Protein AF-0000000082271246 (afdb_homodimer)

Organism: NCBI:txid303405

Sequence (1194 aa):
MGKEAVVVIIDSNATMSRPMRMKEPNKTRLDCAKEVAIAMVSDLMIQSKTNEVTVVVLNTKESRNFLCKDYDNDNEDDEEDINTFSNMMEFSGNGSSMGIQRPTPDLLRKIQGLQVTSSSSKKEMKGGDFVAGIIYAADALHQRTAGKKYERRIILLTDAEHKVSTNPKLLLVALDSLRAMETRLEVVGMNFEYEQDFDDAAAATIKQEQAEKESDGKQEPEDGEDEQVEDDDGSSTDMSEDEENEDTITAIKRENERFLLSLANKTGGFVFAAKELQSMFDKILGRRVIVPSKRKLSFQIAPGITLDDARYYLLLSKASTASLKKKVVEVDENNVPKKNSFGVEMVDDYVTNFQHWDAAGDEVPWDQISKAFRFGADLLPFNDIDEAGLMQPSPVKLTILGYMDTRQVPEYLRIGPPYILTGNDSRRCCAAISALARALKRTKKVAIATFVKTKDKDPILCGLFPLEELEEPLHLVIMQLPFSNDIRYFPELPSLDDISVKASAQVSAAADSLIDNLMLPDEALDYRTMANPNIRSFYKTVVDRVFDRNAPVVNFRTDEYGHDRMGTPDDIEKKAKVAVDTFYKSFQLKKVDKDSVMGKEAVVVIIDSNATMSRPMRMKEPNKTRLDCAKEVAIAMVSDLMIQSKTNEVTVVVLNTKESRNFLCKDYDNDNEDDEEDINTFSNMMEFSGNGSSMGIQRPTPDLLRKIQGLQVTSSSSKKEMKGGDFVAGIIYAADALHQRTAGKKYERRIILLTDAEHKVSTNPKLLLVALDSLRAMETRLEVVGMNFEYEQDFDDAAAATIKQEQAEKESDGKQEPEDGEDEQVEDDDGSSTDMSEDEENEDTITAIKRENERFLLSLANKTGGFVFAAKELQSMFDKILGRRVIVPSKRKLSFQIAPGITLDDARYYLLLSKASTASLKKKVVEVDENNVPKKNSFGVEMVDDYVTNFQHWDAAGDEVPWDQISKAFRFGADLLPFNDIDEAGLMQPSPVKLTILGYMDTRQVPEYLRIGPPYILTGNDSRRCCAAISALARALKRTKKVAIATFVKTKDKDPILCGLFPLEELEEPLHLVIMQLPFSNDIRYFPELPSLDDISVKASAQVSAAADSLIDNLMLPDEALDYRTMANPNIRSFYKTVVDRVFDRNAPVVNFRTDEYGHDRMGTPDDIEKKAKVAVDTFYKSFQLKKVDKDSV

Solvent-accessible surface area (backbone atoms only — not comparable to full-atom values): 65089 Å² total; per-residue (Å²): 122,79,36,39,40,37,35,39,35,39,48,24,44,53,72,28,64,40,59,44,57,83,84,52,70,84,40,29,39,39,55,50,44,37,51,50,50,42,52,51,53,49,48,42,54,68,73,32,81,70,26,24,29,25,37,36,36,23,36,34,88,57,61,42,51,88,81,46,64,78,69,68,79,69,79,77,74,80,78,74,80,66,54,59,52,31,20,19,32,46,30,8,21,68,37,74,38,70,57,76,26,51,59,28,59,44,28,49,54,48,50,68,66,63,70,65,38,72,70,77,77,64,67,78,67,74,38,20,31,71,61,39,49,51,38,48,45,40,49,53,51,44,73,74,42,64,94,49,84,57,48,40,40,36,37,38,34,38,63,49,69,61,83,70,78,78,58,65,69,61,47,52,52,30,50,51,48,29,45,74,62,60,25,28,34,34,35,44,24,46,78,44,90,68,62,47,64,42,35,73,85,64,48,71,68,57,55,63,61,54,56,64,62,58,59,67,73,71,72,72,82,72,80,74,75,75,78,74,74,74,81,71,84,81,79,78,73,80,75,58,73,71,60,57,53,54,52,48,45,49,51,44,24,52,51,43,50,52,49,49,47,53,53,12,51,71,35,41,14,26,33,39,44,35,74,43,71,65,60,45,47,51,63,69,68,40,72,59,77,42,70,59,73,70,40,76,27,38,33,26,75,39,91,57,33,48,39,69,60,26,27,35,28,61,33,50,48,85,66,72,69,79,75,72,54,84,50,50,62,56,51,46,98,82,68,45,63,46,54,47,99,82,58,29,41,48,64,46,78,54,58,77,53,81,53,40,36,46,95,86,66,45,73,53,59,73,88,75,58,59,43,32,40,75,50,73,32,42,68,42,81,46,49,70,67,50,55,53,59,58,39,50,79,36,64,35,32,37,37,48,47,27,24,40,55,41,83,77,55,57,83,70,61,39,44,59,52,32,28,39,40,42,14,84,89,35,66,59,45,32,50,53,45,19,39,44,15,40,35,29,58,75,67,48,37,27,36,35,26,39,36,17,86,43,69,46,35,67,67,38,47,25,38,41,38,51,33,78,84,47,98,66,26,59,28,31,30,40,34,32,40,47,34,26,69,16,43,31,41,70,82,67,74,73,62,74,81,72,62,68,67,69,69,47,72,64,49,47,49,29,37,44,42,35,48,68,38,30,50,48,54,85,78,53,88,32,43,68,57,38,62,50,43,58,54,51,14,50,50,51,27,53,57,45,26,71,80,34,78,80,53,67,76,43,63,58,43,42,43,100,84,67,46,53,73,86,47,55,55,66,71,42,53,63,65,20,47,62,35,46,53,50,38,38,65,66,60,71,57,64,69,54,70,77,79,76,111,124,80,36,39,41,36,37,39,36,40,47,24,45,53,72,27,64,39,62,42,60,85,85,50,75,86,40,28,39,40,54,49,45,39,53,50,50,42,51,49,54,50,50,44,55,69,73,31,84,71,26,25,29,24,38,35,36,25,35,34,89,57,61,42,50,89,81,43,64,79,70,67,77,69,79,77,73,80,78,74,79,65,53,59,50,31,20,20,33,45,29,7,22,67,37,75,39,70,57,75,26,52,60,28,60,45,28,48,53,48,50,67,66,64,70,65,40,73,67,76,74,63,67,78,70,73,37,19,32,72,62,40,49,50,39,48,45,38,50,53,49,44,73,75,42,64,95,51,82,56,46,39,39,37,39,38,34,37,62,49,69,61,85,70,79,79,58,64,68,60,47,51,53,31,50,52,50,30,46,74,61,59,24,26,34,33,34,44,24,47,78,43,89,68,63,48,63,41,34,72,86,62,47,70,66,56,53,64,61,58,59,71,60,62,66,73,72,69,70,71,80,70,79,79,75,78,84,77,75,76,83,73,84,81,80,78,75,82,76,58,74,71,60,57,53,55,52,50,44,49,50,44,24,52,52,42,50,51,50,49,46,54,53,11,52,72,32,42,13,26,32,39,44,34,73,44,71,65,60,44,47,52,62,69,67,41,72,61,77,42,68,61,73,69,40,75,27,37,33,25,76,40,91,56,33,47,38,69,59,25,25,38,29,62,34,51,46,86,66,71,69,78,76,72,52,82,44,50,61,56,49,46,100,82,68,45,62,44,55,46,99,82,58,28,42,48,64,43,77,55,57,75,53,82,52,41,36,45,96,86,66,46,73,53,60,72,89,73,58,65,47,36,40,76,50,71,30,43,68,41,80,46,49,70,66,50,54,53,58,56,37,52,80,36,64,34,30,37,38,48,46,29,25,40,56,42,84,79,56,54,82,69,60,40,46,59,53,33,29,38,41,41,13,85,88,34,66,61,45,31,50,52,46,19,40,45,15,40,34,28,58,76,68,49,36,29,37,36,26,39,37,18,86,44,70,44,37,67,68,38,49,26,38,40,36,50,33,77,86,46,98,65,25,59,28,31,30,41,34,32,40,48,32,26,67,16,42,32,39,72,82,65,74,72,60,74,80,72,62,67,67,67,70,49,72,65,48,46,51,27,36,46,42,35,47,66,37,29,50,48,56,85,80,52,88,33,44,68,58,36,64,49,42,58,52,52,14,50,51,52,26,53,57,45,27,71,80,35,77,80,54,67,75,42,63,58,42,42,44,100,84,66,45,52,73,86,48,55,55,67,71,44,52,63,66,21,47,64,37,47,51,51,38,37,66,67,61,70,58,62,69,55,70,78,80,78,108

pLDDT: mean 75.39, std 19.49, range [18.56, 97.31]

Nearest PDB structures (foldseek):
  1jeq-assembly1_B  TM=7.320E-01  e=2.546E-30  Homo sapiens
  1jeq-assembly1_A  TM=6.587E-01  e=3.613E-24  Homo sapiens
  6erh-assembly2_C  TM=6.585E-01  e=4.303E-24  Homo sapiens
  6erh-assembly1_A  TM=6.585E-01  e=9.182E-24  Homo sapiens
  7axz-assembly1_A  TM=6.350E-01  e=1.265E-22  Homo sapiens

Radius of gyration: 38.88 Å; Cα contacts (8 Å, |Δi|>4): 2209; chains: 2; bounding box: 69×144×108 Å

Foldseek 3Di:
DFAAFEEEEQEQAPQQQCCFDDPPRPAGNLNLSLVLVLLLLLLQVQVDQRYWYKYKYFQAPAQAADQPPPPPPPPVPPPPPLRQRGRMHMATALGPDHAIGGHDLNVSVNSNPDHHDDCPVPPPNNYGDVLSVLLRQLVRCCVPQPPHGYAAEYEYREQQLDDDDDPPVSSVVSLVSLQVVLYAYAYEHGQADDKDQLQPVPVVVPVVPPVVVPDDPPPDPPPPDDPPPDPDDDDPPPPDPVVVVVVVSVVSSVVSSVVVQVSNNSSRGIYHHDNDSVVSNLVSNQDDPDPWDWDWAWEAPDVPDIDRLKTKTFDDDDDDAPDDDDWDFDAPPVRHGDAPPSRHRDTDDDDDDDFDAPPVRHTDDPVPDFDWDDDDPDTHTDHPVNVLVVFDFDAFYKHFPAKDALVVADPVQFDDTKMKMASVPDPVRQVVQQVVQQVCVVVRMKTWIWGDHHGRGDTFIWIWHFDPPDPRGRIIMTTTGDDPVVDDDDPPPPDPVVPPPPQPPQLVVLVVLLCVLQDDDPPAPPVSSDDDQVNVQVSVQVSVCSVPVPDDGDGRQQDPVRDGSNDRDPVSCVRNVVSVVSNCVSVVDDDDPPPPD/DFAAFEEEEQEQAPQQQCCFDDPPRPAGNLNLSLVLVLLLLLLQVQVDQRYWYKYKYFQAPAQAADQPPPPPPPPVPPPPPLRQRGRMHMATALGPDHAIGGHDLNVSVNSNPDHHDDCPVPPPNNYGDVLSVLLRQLVRCCVPQPPHGYAAEYEYREQQLDDDDDPPVSSVVSLVSLQVVLYAYAYEHGQADDKDQLQPVPVVVPVVVPVVPPDPPPPDPPPDDDDPPDPDDDDPPPPDPVVVVVVVSVVSSVVSSVVVQVSRNSSRGIYHHDNDSVVSCLVSNQDDPDPWDWDWAWEAPDVPDIDRLKTKTFDDDDDDAPDDDDWDFDAPPVRHADADPSRHRDTDDDDDDDFDAPPVRDTDDPVPDFDWDDDDPDTHTDHPVNVLVVFDFDAFYKHFPAKDALVVADPVQFDDTKMKMASVPDPVRQVVQQVVQQVCVVVRMKTWIWGDHHGRGDTFIWIWHFDPPDPRGRIIMTTTGDDPVVDDDDPPPPDPVVPPPPPPPQLVVLVVLLCVLQDDDPPAPPVSSDDDQVNVQVSVQVSVCSVPVPDDGDGRQQPPVRDGSNDRDPVSCVRNVVSVVSNCVSVVDDDDPPPPD

InterPro domains:
  IPR002035 von Willebrand factor, type A [PS50234] (5-191)
  IPR005161 Ku70/Ku80, N-terminal alpha/beta [PF03731] (5-185)
  IPR006164 Ku70/Ku80, DNA-binding domain [PF02735] (356-495)
  IPR006164 Ku70/Ku80, DNA-binding domain [SM00559] (361-498)

Structure (mmCIF, N/CA/C/O backbone):
data_AF-0000000082271246-model_v1
#
loop_
_entity.id
_entity.type
_entity.pdbx_description
1 polymer 'Ku70/Ku80 beta-barrel domain containing protein'
#
loop_
_atom_site.group_PDB
_atom_site.id
_atom_site.type_symbol
_atom_site.label_atom_id
_atom_site.label_alt_id
_atom_site.label_comp_id
_atom_site.label_asym_id
_atom_site.label_entity_id
_atom_site.label_seq_id
_atom_site.pdbx_PDB_ins_code
_atom_site.Cartn_x
_atom_site.Cartn_y
_atom_site.Cartn_z
_atom_site.occupancy
_atom_site.B_iso_or_equiv
_atom_site.auth_seq_id
_atom_site.auth_comp_id
_atom_site.auth_asym_id
_atom_site.auth_atom_id
_atom_site.pdbx_PDB_model_num
ATOM 1 N N . MET A 1 1 ? -14.797 15.891 2.707 1 52.28 1 MET A N 1
ATOM 2 C CA . MET A 1 1 ? -13.758 16.562 3.471 1 52.28 1 MET A CA 1
ATOM 3 C C . MET A 1 1 ? -14.273 17.875 4.066 1 52.28 1 MET A C 1
ATOM 5 O O . MET A 1 1 ? -15.031 18.594 3.416 1 52.28 1 MET A O 1
ATOM 9 N N . GLY A 1 2 ? -14.422 17.938 5.359 1 63.22 2 GLY A N 1
ATOM 10 C CA . GLY A 1 2 ? -15.102 19.094 5.934 1 63.22 2 GLY A CA 1
ATOM 11 C C . GLY A 1 2 ? -14.375 20.406 5.68 1 63.22 2 GLY A C 1
ATOM 12 O O . GLY A 1 2 ? -13.164 20.422 5.449 1 63.22 2 GLY A O 1
ATOM 13 N N . LYS A 1 3 ? -15 21.453 5.145 1 81.44 3 LYS A N 1
ATOM 14 C CA . LYS A 1 3 ? -14.586 22.828 4.91 1 81.44 3 LYS A CA 1
ATOM 15 C C . LYS A 1 3 ? -14.203 23.531 6.219 1 81.44 3 LYS A C 1
ATOM 17 O O . LYS A 1 3 ? -14.859 23.328 7.242 1 81.44 3 LYS A O 1
ATOM 22 N N . GLU A 1 4 ? -13.016 24.156 6.25 1 88.31 4 GLU A N 1
ATOM 23 C CA . GLU A 1 4 ? -12.578 24.891 7.438 1 88.31 4 GLU A CA 1
ATOM 24 C C . GLU A 1 4 ? -12.703 26.391 7.242 1 88.31 4 GLU A C 1
ATOM 26 O O . GLU A 1 4 ? -12.43 26.906 6.156 1 88.31 4 GLU A O 1
ATOM 31 N N . ALA A 1 5 ? -13.227 27.031 8.242 1 94.19 5 ALA A N 1
ATOM 32 C CA . ALA A 1 5 ? -13.273 28.484 8.312 1 94.19 5 ALA A CA 1
ATOM 33 C C . ALA A 1 5 ? -12.469 29 9.5 1 94.19 5 ALA A C 1
ATOM 35 O O . ALA A 1 5 ? -12.758 28.672 10.648 1 94.19 5 ALA A O 1
ATOM 36 N N . VAL A 1 6 ? -11.484 29.797 9.219 1 94.88 6 VAL A N 1
ATOM 37 C CA . VAL A 1 6 ? -10.57 30.219 10.266 1 94.88 6 VAL A CA 1
ATOM 38 C C . VAL A 1 6 ? -10.461 31.75 10.273 1 94.88 6 VAL A C 1
ATOM 40 O O . VAL A 1 6 ? -10.492 32.375 9.211 1 94.88 6 VAL A O 1
ATOM 43 N N . VAL A 1 7 ? -10.438 32.344 11.469 1 96.69 7 VAL A N 1
ATOM 44 C CA . VAL A 1 7 ? -10.141 33.75 11.641 1 96.69 7 VAL A CA 1
ATOM 45 C C . VAL A 1 7 ? -8.812 33.938 12.367 1 96.69 7 VAL A C 1
ATOM 47 O O . VAL A 1 7 ? -8.656 33.438 13.5 1 96.69 7 VAL A O 1
ATOM 50 N N . VAL A 1 8 ? -7.91 34.531 11.727 1 96.75 8 VAL A N 1
ATOM 51 C CA . VAL A 1 8 ? -6.605 34.812 12.328 1 96.75 8 VAL A CA 1
ATOM 52 C C . VAL A 1 8 ? -6.551 36.25 12.844 1 96.75 8 VAL A C 1
ATOM 54 O O . VAL A 1 8 ? -6.754 37.188 12.086 1 96.75 8 VAL A O 1
ATOM 57 N N . ILE A 1 9 ? -6.309 36.438 14.125 1 97.19 9 ILE A N 1
ATOM 58 C CA . ILE A 1 9 ? -6.203 37.75 14.75 1 97.19 9 ILE A CA 1
ATOM 59 C C . ILE A 1 9 ? -4.738 38.062 15.047 1 97.19 9 ILE A C 1
ATOM 61 O O . ILE A 1 9 ? -4.078 37.312 15.789 1 97.19 9 ILE A O 1
ATOM 65 N N . ILE A 1 10 ? -4.262 39.094 14.492 1 96.06 10 ILE A N 1
ATOM 66 C CA . ILE A 1 10 ? -2.879 39.5 14.703 1 96.06 10 ILE A CA 1
ATOM 67 C C . ILE A 1 10 ? -2.848 40.781 15.516 1 96.06 10 ILE A C 1
ATOM 69 O O . ILE A 1 10 ? -3.471 41.781 15.141 1 96.06 10 ILE A O 1
ATOM 73 N N . ASP A 1 11 ? -2.148 40.781 16.609 1 93.69 11 ASP A N 1
ATOM 74 C CA . ASP A 1 11 ? -1.954 41.938 17.453 1 93.69 11 ASP A CA 1
ATOM 75 C C . ASP A 1 11 ? -0.82 42.812 16.906 1 93.69 11 ASP A C 1
ATOM 77 O O . ASP A 1 11 ? 0.308 42.344 16.75 1 93.69 11 ASP A O 1
ATOM 81 N N . SER A 1 12 ? -1.123 44.125 16.609 1 91.69 12 SER A N 1
ATOM 82 C CA . SER A 1 12 ? -0.106 45.031 16.109 1 91.69 12 SER A CA 1
ATOM 83 C C . SER A 1 12 ? 0.159 46.156 17.094 1 91.69 12 SER A C 1
ATOM 85 O O . SER A 1 12 ? 0.478 47.281 16.688 1 91.69 12 SER A O 1
ATOM 87 N N . ASN A 1 13 ? 0.005 45.875 18.344 1 88 13 ASN A N 1
ATOM 88 C CA . ASN A 1 13 ? 0.321 46.906 19.359 1 88 13 ASN A CA 1
ATOM 89 C C . ASN A 1 13 ? 1.812 47.219 19.375 1 88 13 ASN A C 1
ATOM 91 O O . ASN A 1 13 ? 2.627 46.438 18.859 1 88 13 ASN A O 1
ATOM 95 N N . ALA A 1 14 ? 2.201 48.344 19.922 1 85.69 14 ALA A N 1
ATOM 96 C CA . ALA A 1 14 ? 3.584 48.812 19.938 1 85.69 14 ALA A CA 1
ATOM 97 C C . ALA A 1 14 ? 4.496 47.812 20.641 1 85.69 14 ALA A C 1
ATOM 99 O O . ALA A 1 14 ? 5.676 47.688 20.312 1 85.69 14 ALA A O 1
ATOM 100 N N . THR A 1 15 ? 3.945 47.062 21.547 1 86.88 15 THR A N 1
ATOM 101 C CA . THR A 1 15 ? 4.734 46.094 22.297 1 86.88 15 THR A CA 1
ATOM 102 C C . THR A 1 15 ? 5.18 44.938 21.406 1 86.88 15 THR A C 1
ATOM 104 O O . THR A 1 15 ? 6.117 44.219 21.75 1 86.88 15 THR A O 1
ATOM 107 N N . MET A 1 16 ? 4.52 44.812 20.328 1 89.88 16 MET A N 1
ATOM 108 C CA . MET A 1 16 ? 4.832 43.719 19.406 1 89.88 16 MET A CA 1
ATOM 109 C C . MET A 1 16 ? 6.082 44.031 18.594 1 89.88 16 MET A C 1
ATOM 111 O O . MET A 1 16 ? 6.582 43.188 17.859 1 89.88 16 MET A O 1
ATOM 115 N N . SER A 1 17 ? 6.586 45.219 18.719 1 87.5 17 SER A N 1
ATOM 116 C CA . SER A 1 17 ? 7.824 45.562 18.031 1 87.5 17 SER A CA 1
ATOM 117 C C . SER A 1 17 ? 9.047 45.094 18.828 1 87.5 17 SER A C 1
ATOM 119 O O . SER A 1 17 ? 10.164 45.125 18.312 1 87.5 17 SER A O 1
ATOM 121 N N . ARG A 1 18 ? 8.828 44.625 19.984 1 84.5 18 ARG A N 1
ATOM 122 C CA . ARG A 1 18 ? 9.914 44.125 20.812 1 84.5 18 ARG A CA 1
ATOM 123 C C . ARG A 1 18 ? 10.414 42.781 20.297 1 84.5 18 ARG A C 1
ATOM 125 O O . ARG A 1 18 ? 9.664 42.031 19.656 1 84.5 18 ARG A O 1
ATOM 132 N N . PRO A 1 19 ? 11.68 42.594 20.438 1 83.19 19 PRO A N 1
ATOM 133 C CA . PRO A 1 19 ? 12.25 41.344 19.969 1 83.19 19 PRO A CA 1
ATOM 134 C C . PRO A 1 19 ? 11.742 40.125 20.766 1 83.19 19 PRO A C 1
ATOM 136 O O . PRO A 1 19 ? 11.391 40.25 21.938 1 83.19 19 PRO A O 1
ATOM 139 N N . MET A 1 20 ? 11.586 39.094 20.016 1 77.81 20 MET A N 1
ATOM 140 C CA . MET A 1 20 ? 11.234 37.844 20.688 1 77.81 20 MET A CA 1
ATOM 141 C C . MET A 1 20 ? 12.383 37.344 21.562 1 77.81 20 MET A C 1
ATOM 143 O O . MET A 1 20 ? 13.5 37.844 21.469 1 77.81 20 MET A O 1
ATOM 147 N N . ARG A 1 21 ? 12.414 36.188 22.203 1 61.84 21 ARG A N 1
ATOM 148 C CA . ARG A 1 21 ? 13.461 35.688 23.109 1 61.84 21 ARG A CA 1
ATOM 149 C C . ARG A 1 21 ? 14.82 35.719 22.422 1 61.84 21 ARG A C 1
ATOM 151 O O . ARG A 1 21 ? 14.906 35.75 21.188 1 61.84 21 ARG A O 1
ATOM 158 N N . MET A 1 22 ? 15.984 35.625 23.188 1 50.59 22 MET A N 1
ATOM 159 C CA . MET A 1 22 ? 17.422 35.875 23.078 1 50.59 22 MET A CA 1
ATOM 160 C C . MET A 1 22 ? 18.031 35.125 21.906 1 50.59 22 MET A C 1
ATOM 162 O O . MET A 1 22 ? 19.047 35.531 21.359 1 50.59 22 MET A O 1
ATOM 166 N N . LYS A 1 23 ? 17.406 34.062 21.5 1 51.56 23 LYS A N 1
ATOM 167 C CA . LYS A 1 23 ? 18.297 33.344 20.594 1 51.56 23 LYS A CA 1
ATOM 168 C C . LYS A 1 23 ? 18.156 33.844 19.172 1 51.56 23 LYS A C 1
ATOM 170 O O . LYS A 1 23 ? 19 33.562 18.312 1 51.56 23 LYS A O 1
ATOM 175 N N . GLU A 1 24 ? 17.047 34.406 18.812 1 54.75 24 GLU A N 1
ATOM 176 C CA . GLU A 1 24 ? 17.047 34.938 17.453 1 54.75 24 GLU A CA 1
ATOM 177 C C . GLU A 1 24 ? 16.906 36.469 17.453 1 54.75 24 GLU A C 1
ATOM 179 O O . GLU A 1 24 ? 15.812 37 17.625 1 54.75 24 GLU A O 1
ATOM 184 N N . PRO A 1 25 ? 17.953 37.25 17.828 1 58.56 25 PRO A N 1
ATOM 185 C CA . PRO A 1 25 ? 17.922 38.688 18.109 1 58.56 25 PRO A CA 1
ATOM 186 C C . PRO A 1 25 ? 17.219 39.5 17.016 1 58.56 25 PRO A C 1
ATOM 188 O O . PRO A 1 25 ? 16.672 40.562 17.297 1 58.56 25 PRO A O 1
ATOM 191 N N . ASN A 1 26 ? 17.062 38.938 15.781 1 68.5 26 ASN A N 1
ATOM 192 C CA . ASN A 1 26 ? 16.797 39.875 14.719 1 68.5 26 ASN A CA 1
ATOM 193 C C . ASN A 1 26 ? 15.312 39.875 14.32 1 68.5 26 ASN A C 1
ATOM 195 O O . ASN A 1 26 ? 14.906 40.656 13.445 1 68.5 26 ASN A O 1
ATOM 199 N N . LYS A 1 27 ? 14.344 39.188 15.062 1 83.12 27 LYS A N 1
ATOM 200 C CA . LYS A 1 27 ? 12.953 39.25 14.617 1 83.12 27 LYS A CA 1
ATOM 201 C C . LYS A 1 27 ? 12.039 39.781 15.727 1 83.12 27 LYS A C 1
ATOM 203 O O . LYS A 1 27 ? 12.195 39.406 16.891 1 83.12 27 LYS A O 1
ATOM 208 N N . THR A 1 28 ? 11.273 40.75 15.375 1 88.5 28 THR A N 1
ATOM 209 C CA . THR A 1 28 ? 10.305 41.312 16.312 1 88.5 28 THR A CA 1
ATOM 210 C C . THR A 1 28 ? 9.148 40.344 16.547 1 88.5 28 THR A C 1
ATOM 212 O O . THR A 1 28 ? 9 39.344 15.797 1 88.5 28 THR A O 1
ATOM 215 N N . ARG A 1 29 ? 8.438 40.562 17.594 1 89.19 29 ARG A N 1
ATOM 216 C CA . ARG A 1 29 ? 7.273 39.75 17.891 1 89.19 29 ARG A CA 1
ATOM 217 C C . ARG A 1 29 ? 6.254 39.781 16.766 1 89.19 29 ARG A C 1
ATOM 219 O O . ARG A 1 29 ? 5.633 38.781 16.422 1 89.19 29 ARG A O 1
ATOM 226 N N . LEU A 1 30 ? 6.125 40.938 16.188 1 91.75 30 LEU A N 1
ATOM 227 C CA . LEU A 1 30 ? 5.203 41.062 15.062 1 91.75 30 LEU A CA 1
ATOM 228 C C . LEU A 1 30 ? 5.695 40.281 13.859 1 91.75 30 LEU A C 1
ATOM 230 O O . LEU A 1 30 ? 4.895 39.656 13.141 1 91.75 30 LEU A O 1
ATOM 234 N N . ASP A 1 31 ? 6.953 40.344 13.641 1 90.5 31 ASP A N 1
ATOM 235 C CA . ASP A 1 31 ? 7.516 39.531 12.547 1 90.5 31 ASP A CA 1
ATOM 236 C C . ASP A 1 31 ? 7.219 38.062 12.727 1 90.5 31 ASP A C 1
ATOM 238 O O . ASP A 1 31 ? 6.875 37.375 11.773 1 90.5 31 ASP A O 1
ATOM 242 N N . CYS A 1 32 ? 7.34 37.625 13.883 1 89.25 32 CYS A N 1
ATOM 243 C CA . CYS A 1 32 ? 7.043 36.219 14.188 1 89.25 32 CYS A CA 1
ATOM 244 C C . CYS A 1 32 ? 5.562 35.906 13.961 1 89.25 32 CYS A C 1
ATOM 246 O O . CYS A 1 32 ? 5.215 34.875 13.406 1 89.25 32 CYS A O 1
ATOM 248 N N . ALA A 1 33 ? 4.785 36.781 14.438 1 92 33 ALA A N 1
ATOM 249 C CA . ALA A 1 33 ? 3.344 36.625 14.258 1 92 33 ALA A CA 1
ATOM 250 C C . ALA A 1 33 ? 2.979 36.562 12.773 1 92 33 ALA A C 1
ATOM 252 O O . ALA A 1 33 ? 2.133 35.75 12.367 1 92 33 ALA A O 1
ATOM 253 N N . LYS A 1 34 ? 3.598 37.438 12.016 1 93 34 LYS A N 1
ATOM 254 C CA . LYS A 1 34 ? 3.352 37.469 10.57 1 93 34 LYS A CA 1
ATOM 255 C C . LYS A 1 34 ? 3.748 36.125 9.93 1 93 34 LYS A C 1
ATOM 257 O O . LYS A 1 34 ? 3 35.594 9.117 1 93 34 LYS A O 1
ATOM 262 N N . GLU A 1 35 ? 4.848 35.688 10.266 1 89.69 35 GLU A N 1
ATOM 263 C CA . GLU A 1 35 ? 5.34 34.438 9.695 1 89.69 35 GLU A CA 1
ATOM 264 C C . GLU A 1 35 ? 4.422 33.281 10.055 1 89.69 35 GLU A C 1
ATOM 266 O O . GLU A 1 35 ? 4.172 32.406 9.219 1 89.69 35 GLU A O 1
ATOM 271 N N . VAL A 1 36 ? 4.008 33.25 11.219 1 90.31 36 VAL A N 1
ATOM 272 C CA . VAL A 1 36 ? 3.105 32.188 11.664 1 90.31 36 VAL A CA 1
ATOM 273 C C . VAL A 1 36 ? 1.779 32.281 10.914 1 90.31 36 VAL A C 1
ATOM 275 O O . VAL A 1 36 ? 1.231 31.281 10.477 1 90.31 36 VAL A O 1
ATOM 278 N N . ALA A 1 37 ? 1.268 33.469 10.852 1 93.75 37 ALA A N 1
ATOM 279 C CA . ALA A 1 37 ? 0.012 33.688 10.133 1 93.75 37 ALA A CA 1
ATOM 280 C C . ALA A 1 37 ? 0.134 33.25 8.672 1 93.75 37 ALA A C 1
ATOM 282 O O . ALA A 1 37 ? -0.763 32.594 8.133 1 93.75 37 ALA A O 1
ATOM 283 N N . ILE A 1 38 ? 1.225 33.625 8.094 1 93.06 38 ILE A N 1
ATOM 284 C CA . ILE A 1 38 ? 1.466 33.25 6.707 1 93.06 38 ILE A CA 1
ATOM 285 C C . ILE A 1 38 ? 1.524 31.734 6.578 1 93.06 38 ILE A C 1
ATOM 287 O O . ILE A 1 38 ? 0.935 31.156 5.664 1 93.06 38 ILE A O 1
ATOM 291 N N . ALA A 1 39 ? 2.201 31.141 7.453 1 87.5 39 ALA A N 1
ATOM 292 C CA . ALA A 1 39 ? 2.314 29.688 7.434 1 87.5 39 ALA A CA 1
ATOM 293 C C . ALA A 1 39 ? 0.949 29.031 7.602 1 87.5 39 ALA A C 1
ATOM 295 O O . ALA A 1 39 ? 0.636 28.047 6.918 1 87.5 39 ALA A O 1
ATOM 296 N N . MET A 1 40 ? 0.25 29.516 8.453 1 89.75 40 MET A N 1
ATOM 297 C CA . MET A 1 40 ? -1.071 28.969 8.734 1 89.75 40 MET A CA 1
ATOM 298 C C . MET A 1 40 ? -1.993 29.125 7.527 1 89.75 40 MET A C 1
ATOM 300 O O . MET A 1 40 ? -2.701 28.188 7.156 1 89.75 40 MET A O 1
ATOM 304 N N . VAL A 1 41 ? -2.072 30.281 7.023 1 92.06 41 VAL A N 1
ATOM 305 C CA . VAL A 1 41 ? -2.924 30.547 5.871 1 92.06 41 VAL A CA 1
ATOM 306 C C . VAL A 1 41 ? -2.473 29.703 4.684 1 92.06 41 VAL A C 1
ATOM 308 O O . VAL A 1 41 ? -3.303 29.141 3.961 1 92.06 41 VAL A O 1
ATOM 311 N N . SER A 1 42 ? -1.213 29.641 4.496 1 89.5 42 SER A N 1
ATOM 312 C CA . SER A 1 42 ? -0.683 28.812 3.422 1 89.5 42 SER A CA 1
ATOM 313 C C . SER A 1 42 ? -1.077 27.344 3.609 1 89.5 42 SER A C 1
ATOM 315 O O . SER A 1 42 ? -1.413 26.656 2.643 1 89.5 42 SER A O 1
ATOM 317 N N . ASP A 1 43 ? -0.94 26.938 4.812 1 85 43 ASP A N 1
ATOM 318 C CA . ASP A 1 43 ? -1.313 25.562 5.109 1 85 43 ASP A CA 1
ATOM 319 C C . ASP A 1 43 ? -2.785 25.312 4.789 1 85 43 ASP A C 1
ATOM 321 O O . ASP A 1 43 ? -3.139 24.25 4.266 1 85 43 ASP A O 1
ATOM 325 N N . LEU A 1 44 ? -3.604 26.188 5.125 1 86.62 44 LEU A N 1
ATOM 326 C CA . LEU A 1 44 ? -5.023 26.078 4.82 1 86.62 44 LEU A CA 1
ATOM 327 C C . LEU A 1 44 ? -5.254 26 3.312 1 86.62 44 LEU A C 1
ATOM 329 O O . LEU A 1 44 ? -6.109 25.234 2.854 1 86.62 44 LEU A O 1
ATOM 333 N N . MET A 1 45 ? -4.496 26.75 2.6 1 86.88 45 MET A N 1
ATOM 334 C CA . MET A 1 45 ? -4.613 26.766 1.144 1 86.88 45 MET A CA 1
ATOM 335 C C . MET A 1 45 ? -4.184 25.438 0.549 1 86.88 45 MET A C 1
ATOM 337 O O . MET A 1 45 ? -4.754 24.969 -0.442 1 86.88 45 MET A O 1
ATOM 341 N N . ILE A 1 46 ? -3.254 24.906 1.141 1 79.69 46 ILE A N 1
ATOM 342 C CA . ILE A 1 46 ? -2.691 23.656 0.645 1 79.69 46 ILE A CA 1
ATOM 343 C C . ILE A 1 46 ? -3.641 22.5 0.958 1 79.69 46 ILE A C 1
ATOM 345 O O . ILE A 1 46 ? -3.811 21.578 0.145 1 79.69 46 ILE A O 1
ATOM 349 N N . GLN A 1 47 ? -4.191 22.531 2.004 1 77.81 47 GLN A N 1
ATOM 350 C CA . GLN A 1 47 ? -5.047 21.438 2.451 1 77.81 47 GLN A CA 1
ATOM 351 C C . GLN A 1 47 ? -6.281 21.312 1.566 1 77.81 47 GLN A C 1
ATOM 353 O O . GLN A 1 47 ? -6.672 20.203 1.194 1 77.81 47 GLN A O 1
ATOM 358 N N . SER A 1 48 ? -6.906 22.406 1.39 1 80.69 48 SER A N 1
ATOM 359 C CA . SER A 1 48 ? -8.117 22.375 0.579 1 80.69 48 SER A CA 1
ATOM 360 C C . SER A 1 48 ? -8.391 23.719 -0.07 1 80.69 48 SER A C 1
ATOM 362 O O . SER A 1 48 ? -8.188 24.766 0.553 1 80.69 48 SER A O 1
ATOM 364 N N . LYS A 1 49 ? -8.938 23.547 -1.252 1 79.88 49 LYS A N 1
ATOM 365 C CA . LYS A 1 49 ? -9.289 24.781 -1.964 1 79.88 49 LYS A CA 1
ATOM 366 C C . LYS A 1 49 ? -10.57 25.391 -1.398 1 79.88 49 LYS A C 1
ATOM 368 O O . LYS A 1 49 ? -10.875 26.547 -1.674 1 79.88 49 LYS A O 1
ATOM 373 N N . THR A 1 50 ? -11.242 24.672 -0.606 1 86.5 50 THR A N 1
ATOM 374 C CA . THR A 1 50 ? -12.531 25.141 -0.112 1 86.5 50 THR A CA 1
ATOM 375 C C . THR A 1 50 ? -12.367 25.828 1.247 1 86.5 50 THR A C 1
ATOM 377 O O . THR A 1 50 ? -13.32 26.406 1.775 1 86.5 50 THR A O 1
ATOM 380 N N . ASN A 1 51 ? -11.148 25.75 1.792 1 89.69 51 ASN A N 1
ATOM 381 C CA . ASN A 1 51 ? -10.93 26.391 3.08 1 89.69 51 ASN A CA 1
ATOM 382 C C . ASN A 1 51 ? -10.992 27.906 2.963 1 89.69 51 ASN A C 1
ATOM 384 O O . ASN A 1 51 ? -10.617 28.469 1.936 1 89.69 51 ASN A O 1
ATOM 388 N N . GLU A 1 52 ? -11.539 28.484 3.996 1 94.44 52 GLU A N 1
ATOM 389 C CA . GLU A 1 52 ? -11.695 29.938 4.004 1 94.44 52 GLU A CA 1
ATOM 390 C C . GLU A 1 52 ? -11.031 30.562 5.23 1 94.44 52 GLU A C 1
ATOM 392 O O . GLU A 1 52 ? -10.945 29.922 6.281 1 94.44 52 GLU A O 1
ATOM 397 N N . VAL A 1 53 ? -10.555 31.75 5.02 1 95.5 53 VAL A N 1
ATOM 398 C CA . VAL A 1 53 ? -9.844 32.406 6.117 1 95.5 53 VAL A CA 1
ATOM 399 C C . VAL A 1 53 ? -10 33.906 6 1 95.5 53 VAL A C 1
ATOM 401 O O . VAL A 1 53 ? -10.219 34.438 4.902 1 95.5 53 VAL A O 1
ATOM 404 N N . THR A 1 54 ? -10.039 34.625 7.09 1 96.12 54 THR A N 1
ATOM 405 C CA . THR A 1 54 ? -9.898 36.062 7.152 1 96.12 54 THR A CA 1
ATOM 406 C C . THR A 1 54 ? -8.891 36.469 8.227 1 96.12 54 THR A C 1
ATOM 408 O O . THR A 1 54 ? -8.672 35.719 9.188 1 96.12 54 THR A O 1
ATOM 411 N N . VAL A 1 55 ? -8.227 37.531 8.008 1 96.56 55 VAL A N 1
ATOM 412 C CA . VAL A 1 55 ? -7.215 38.031 8.938 1 96.56 55 VAL A CA 1
ATOM 413 C C . VAL A 1 55 ? -7.664 39.344 9.523 1 96.56 55 VAL A C 1
ATOM 415 O O . VAL A 1 55 ? -8.055 40.281 8.789 1 96.56 55 VAL A O 1
ATOM 418 N N . VAL A 1 56 ? -7.664 39.469 10.828 1 95.94 56 VAL A N 1
ATOM 419 C CA . VAL A 1 56 ? -8.023 40.688 11.539 1 95.94 56 VAL A CA 1
ATOM 420 C C . VAL A 1 56 ? -6.797 41.25 12.258 1 95.94 56 VAL A C 1
ATOM 422 O O . VAL A 1 56 ? -6.148 40.531 13.031 1 95.94 56 VAL A O 1
ATOM 425 N N . VAL A 1 57 ? -6.465 42.438 11.984 1 94.88 57 VAL A N 1
ATOM 426 C CA . VAL A 1 57 ? -5.328 43.094 12.617 1 94.88 57 VAL A CA 1
ATOM 427 C C . VAL A 1 57 ? -5.828 44.094 13.672 1 94.88 57 VAL A C 1
ATOM 429 O O . VAL A 1 57 ? -6.707 44.906 13.391 1 94.88 57 VAL A O 1
ATOM 432 N N . LEU A 1 58 ? -5.266 44 14.812 1 92.69 58 LEU A N 1
ATOM 433 C CA . LEU A 1 58 ? -5.695 44.844 15.93 1 92.69 58 LEU A CA 1
ATOM 434 C C . LEU A 1 58 ? -4.824 46.094 16.031 1 92.69 58 LEU A C 1
ATOM 436 O O . LEU A 1 58 ? -3.67 46.094 15.594 1 92.69 58 LEU A O 1
ATOM 440 N N . ASN A 1 59 ? -5.398 47.094 16.625 1 88.94 59 ASN A N 1
ATOM 441 C CA . ASN A 1 59 ? -4.738 48.344 16.953 1 88.94 59 ASN A CA 1
ATOM 442 C C . ASN A 1 59 ? -4.113 49 15.727 1 88.94 59 ASN A C 1
ATOM 444 O O . ASN A 1 59 ? -2.938 49.344 15.742 1 88.94 59 ASN A O 1
ATOM 448 N N . THR A 1 60 ? -4.91 49.094 14.734 1 87.44 60 THR A N 1
ATOM 449 C CA . THR A 1 60 ? -4.473 49.781 13.508 1 87.44 60 THR A CA 1
ATOM 450 C C . THR A 1 60 ? -4.922 51.219 13.5 1 87.44 60 THR A C 1
ATOM 452 O O . THR A 1 60 ? -5.852 51.594 14.219 1 87.44 60 THR A O 1
ATOM 455 N N . LYS A 1 61 ? -4.277 52 12.758 1 81.69 61 LYS A N 1
ATOM 456 C CA . LYS A 1 61 ? -4.645 53.406 12.648 1 81.69 61 LYS A CA 1
ATOM 457 C C . LYS A 1 61 ? -5.98 53.562 11.93 1 81.69 61 LYS A C 1
ATOM 459 O O . LYS A 1 61 ? -6.832 54.344 12.359 1 81.69 61 LYS A O 1
ATOM 464 N N . GLU A 1 62 ? -6.074 52.812 10.961 1 82.38 62 GLU A N 1
ATOM 465 C CA . GLU A 1 62 ? -7.316 52.844 10.188 1 82.38 62 GLU A CA 1
ATOM 466 C C . GLU A 1 62 ? -8.266 51.75 10.633 1 82.38 62 GLU A C 1
ATOM 468 O O . GLU A 1 62 ? -7.836 50.719 11.172 1 82.38 62 GLU A O 1
ATOM 473 N N . SER A 1 63 ? -9.516 52.062 10.664 1 85.75 63 SER A N 1
ATOM 474 C CA . SER A 1 63 ? -10.547 51.062 10.953 1 85.75 63 SER A CA 1
ATOM 475 C C . SER A 1 63 ? -11.242 50.594 9.68 1 85.75 63 SER A C 1
ATOM 477 O O . SER A 1 63 ? -11.742 51.406 8.906 1 85.75 63 SER A O 1
ATOM 479 N N . ARG A 1 64 ? -11.117 49.375 9.359 1 88.25 64 ARG A N 1
ATOM 480 C CA . ARG A 1 64 ? -11.773 48.781 8.203 1 88.25 64 ARG A CA 1
ATOM 481 C C . ARG A 1 64 ? -12.328 47.375 8.531 1 88.25 64 ARG A C 1
ATOM 483 O O . ARG A 1 64 ? -11.586 46.406 8.5 1 88.25 64 ARG A O 1
ATOM 490 N N . ASN A 1 65 ? -13.609 47.219 8.891 1 87.5 65 ASN A N 1
ATOM 491 C CA . ASN A 1 65 ? -14.312 46 9.203 1 87.5 65 ASN A CA 1
ATOM 492 C C . ASN A 1 65 ? -15.82 46.156 9.062 1 87.5 65 ASN A C 1
ATOM 494 O O . ASN A 1 65 ? -16.312 47.25 8.875 1 87.5 65 ASN A O 1
ATOM 498 N N . PHE A 1 66 ? -16.578 45.219 9.055 1 83.5 66 PHE A N 1
ATOM 499 C CA . PHE A 1 66 ? -18.016 45.25 8.781 1 83.5 66 PHE A CA 1
ATOM 500 C C . PHE A 1 66 ? -18.766 45.906 9.922 1 83.5 66 PHE A C 1
ATOM 502 O O . PHE A 1 66 ? -19.844 46.5 9.711 1 83.5 66 PHE A O 1
ATOM 509 N N . LEU A 1 67 ? -18.219 45.844 11.039 1 80.12 67 LEU A N 1
ATOM 510 C CA . LEU A 1 67 ? -18.969 46.312 12.195 1 80.12 67 LEU A CA 1
ATOM 511 C C . LEU A 1 67 ? -18.625 47.75 12.516 1 80.12 67 LEU A C 1
ATOM 513 O O . LEU A 1 67 ? -19.281 48.375 13.359 1 80.12 67 LEU A O 1
ATOM 517 N N . CYS A 1 68 ? -17.516 48.281 11.852 1 74.62 68 CYS A N 1
ATOM 518 C CA . CYS A 1 68 ? -17.188 49.688 12.055 1 74.62 68 CYS A CA 1
ATOM 519 C C . CYS A 1 68 ? -17.969 50.562 11.094 1 74.62 68 CYS A C 1
ATOM 521 O O . CYS A 1 68 ? -17.844 50.438 9.875 1 74.62 68 CYS A O 1
ATOM 523 N N . LYS A 1 69 ? -19.203 50.656 10.961 1 58.06 69 LYS A N 1
ATOM 524 C CA . LYS A 1 69 ? -19.984 51.562 10.133 1 58.06 69 LYS A CA 1
ATOM 525 C C . LYS A 1 69 ? -19.359 52.969 10.133 1 58.06 69 LYS A C 1
ATOM 527 O O . LYS A 1 69 ? -18.859 53.406 11.156 1 58.06 69 LYS A O 1
ATOM 532 N N . ASP A 1 70 ? -18.953 53.375 8.969 1 48.75 70 ASP A N 1
ATOM 533 C CA . ASP A 1 70 ? -18.609 54.75 8.727 1 48.75 70 ASP A CA 1
ATOM 534 C C . ASP A 1 70 ? -19.5 55.688 9.523 1 48.75 70 ASP A C 1
ATOM 536 O O . ASP A 1 70 ? -20.719 55.719 9.312 1 48.75 70 ASP A O 1
ATOM 540 N N . TYR A 1 71 ? -19.328 55.844 10.695 1 40.47 71 TYR A N 1
ATOM 541 C CA . TYR A 1 71 ? -20.031 56.969 11.258 1 40.47 71 TYR A CA 1
ATOM 542 C C . TYR A 1 71 ? -19.859 58.219 10.375 1 40.47 71 TYR A C 1
ATOM 544 O O . TYR A 1 71 ? -18.75 58.688 10.164 1 40.47 71 TYR A O 1
ATOM 552 N N . ASP A 1 72 ? -20.438 58.344 9.219 1 40 72 ASP A N 1
ATOM 553 C CA . ASP A 1 72 ? -20.594 59.688 8.648 1 40 72 ASP A CA 1
ATOM 554 C C . ASP A 1 72 ? -20.547 60.75 9.742 1 40 72 ASP A C 1
ATOM 556 O O . ASP A 1 72 ? -21.172 60.594 10.789 1 40 72 ASP A O 1
ATOM 560 N N . ASN A 1 73 ? -19.484 61.562 9.727 1 38.69 73 ASN A N 1
ATOM 561 C CA . ASN A 1 73 ? -19.25 62.812 10.461 1 38.69 73 ASN A CA 1
ATOM 562 C C . ASN A 1 73 ? -20.547 63.594 10.672 1 38.69 73 ASN A C 1
ATOM 564 O O . ASN A 1 73 ? -20.531 64.812 10.953 1 38.69 73 ASN A O 1
ATOM 568 N N . ASP A 1 74 ? -21.656 63.312 9.969 1 37.78 74 ASP A N 1
ATOM 569 C CA . ASP A 1 74 ? -22.531 64.438 10.125 1 37.78 74 ASP A CA 1
ATOM 570 C C . ASP A 1 74 ? -22.828 64.75 11.602 1 37.78 74 ASP A C 1
ATOM 572 O O . ASP A 1 74 ? -23.156 65.875 11.984 1 37.78 74 ASP A O 1
ATOM 576 N N . ASN A 1 75 ? -23.672 63.906 12.344 1 37.28 75 ASN A N 1
ATOM 577 C CA . ASN A 1 75 ? -24.125 64.5 13.586 1 37.28 75 ASN A CA 1
ATOM 578 C C . ASN A 1 75 ? -23.031 64.562 14.648 1 37.28 75 ASN A C 1
ATOM 580 O O . ASN A 1 75 ? -22.562 63.5 15.062 1 37.28 75 ASN A O 1
ATOM 584 N N . GLU A 1 76 ? -22.172 65.625 14.797 1 38.72 76 GLU A N 1
ATOM 585 C CA . GLU A 1 76 ? -21.203 66.188 15.727 1 38.72 76 GLU A CA 1
ATOM 586 C C . GLU A 1 76 ? -21.438 65.688 17.141 1 38.72 76 GLU A C 1
ATOM 588 O O . GLU A 1 76 ? -20.547 65.75 18 1 38.72 76 GLU A O 1
ATOM 593 N N . ASP A 1 77 ? -22.719 65.812 17.641 1 37.25 77 ASP A N 1
ATOM 594 C CA . ASP A 1 77 ? -22.938 65.875 19.094 1 37.25 77 ASP A CA 1
ATOM 595 C C . ASP A 1 77 ? -22.562 64.562 19.781 1 37.25 77 ASP A C 1
ATOM 597 O O . ASP A 1 77 ? -22.469 64.5 21 1 37.25 77 ASP A O 1
ATOM 601 N N . ASP A 1 78 ? -23.172 63.375 19.375 1 37.72 78 ASP A N 1
ATOM 602 C CA . ASP A 1 78 ? -23.094 62.344 20.391 1 37.72 78 ASP A CA 1
ATOM 603 C C . ASP A 1 78 ? -21.688 61.75 20.453 1 37.72 78 ASP A C 1
ATOM 605 O O . ASP A 1 78 ? -21.266 61.031 19.531 1 37.72 78 ASP A O 1
ATOM 609 N N . GLU A 1 79 ? -20.594 62.312 20.969 1 39.81 79 GLU A N 1
ATOM 610 C CA . GLU A 1 79 ? -19.25 62 21.453 1 39.81 79 GLU A CA 1
ATOM 611 C C . GLU A 1 79 ? -19.062 60.531 21.719 1 39.81 79 GLU A C 1
ATOM 613 O O . GLU A 1 79 ? -18 59.969 21.469 1 39.81 79 GLU A O 1
ATOM 618 N N . GLU A 1 80 ? -19.891 59.875 22.688 1 40.97 80 GLU A N 1
ATOM 619 C CA . GLU A 1 80 ? -19.672 58.75 23.562 1 40.97 80 GLU A CA 1
ATOM 620 C C . GLU A 1 80 ? -19.641 57.438 22.781 1 40.97 80 GLU A C 1
ATOM 622 O O . GLU A 1 80 ? -19.359 56.375 23.344 1 40.97 80 GLU A O 1
ATOM 627 N N . ASP A 1 81 ? -20.359 57.156 21.766 1 45.09 81 ASP A N 1
ATOM 628 C CA . ASP A 1 81 ? -20.516 55.75 21.438 1 45.09 81 ASP A CA 1
ATOM 629 C C . ASP A 1 81 ? -19.266 55.188 20.766 1 45.09 81 ASP A C 1
ATOM 631 O O . ASP A 1 81 ? -19.078 55.344 19.562 1 45.09 81 ASP A O 1
ATOM 635 N N . ILE A 1 82 ? -18.094 55.188 21.406 1 51.19 82 ILE A N 1
ATOM 636 C CA . ILE A 1 82 ? -16.844 54.531 21.078 1 51.19 82 ILE A CA 1
ATOM 637 C C . ILE A 1 82 ? -17.125 53.156 20.453 1 51.19 82 ILE A C 1
ATOM 639 O O . ILE A 1 82 ? -17.719 52.281 21.094 1 51.19 82 ILE A O 1
ATOM 643 N N . ASN A 1 83 ? -17.188 53.031 19.141 1 66.19 83 ASN A N 1
ATOM 644 C CA . ASN A 1 83 ? -17.359 51.75 18.453 1 66.19 83 ASN A CA 1
ATOM 645 C C . ASN A 1 83 ? -16.281 50.75 18.875 1 66.19 83 ASN A C 1
ATOM 647 O O . ASN A 1 83 ? -15.094 51 18.734 1 66.19 83 ASN A O 1
ATOM 651 N N . THR A 1 84 ? -16.594 49.781 19.719 1 73.38 84 THR A N 1
ATOM 652 C CA . THR A 1 84 ? -15.82 48.656 20.25 1 73.38 84 THR A CA 1
ATOM 653 C C . THR A 1 84 ? -14.922 48.062 19.172 1 73.38 84 THR A C 1
ATOM 655 O O . THR A 1 84 ? -13.859 47.5 19.484 1 73.38 84 THR A O 1
ATOM 658 N N . PHE A 1 85 ? -15.195 48.344 17.938 1 85.12 85 PHE A N 1
ATOM 659 C CA . PHE A 1 85 ? -14.469 47.688 16.875 1 85.12 85 PHE A CA 1
ATOM 660 C C . PHE A 1 85 ? -13.672 48.656 16.047 1 85.12 85 PHE A C 1
ATOM 662 O O . PHE A 1 85 ? -13.312 48.375 14.898 1 85.12 85 PHE A O 1
ATOM 669 N N . SER A 1 86 ? -13.398 49.781 16.688 1 83.44 86 SER A N 1
ATOM 670 C CA . SER A 1 86 ? -12.547 50.781 16.031 1 83.44 86 SER A CA 1
ATOM 671 C C . SER A 1 86 ? -11.078 50.344 16.078 1 83.44 86 SER A C 1
ATOM 673 O O . SER A 1 86 ? -10.695 49.5 16.906 1 83.44 86 SER A O 1
ATOM 675 N N . ASN A 1 87 ? -10.258 50.781 15.109 1 86.88 87 ASN A N 1
ATOM 676 C CA . ASN A 1 87 ? -8.82 50.562 15.039 1 86.88 87 ASN A CA 1
ATOM 677 C C . ASN A 1 87 ? -8.5 49.094 14.75 1 86.88 87 ASN A C 1
ATOM 679 O O . ASN A 1 87 ? -7.609 48.5 15.375 1 86.88 87 ASN A O 1
ATOM 683 N N . MET A 1 88 ? -9.328 48.5 13.992 1 90.19 88 MET A N 1
ATOM 684 C CA . MET A 1 88 ? -9.117 47.125 13.531 1 90.19 88 MET A CA 1
ATOM 685 C C . MET A 1 88 ? -9.32 47.031 12.016 1 90.19 88 MET A C 1
ATOM 687 O O . MET A 1 88 ? -10.234 47.625 11.469 1 90.19 88 MET A O 1
ATOM 691 N N . MET A 1 89 ? -8.539 46.312 11.391 1 91.75 89 MET A N 1
ATOM 692 C CA . MET A 1 89 ? -8.633 46.125 9.945 1 91.75 89 MET A CA 1
ATOM 693 C C . MET A 1 89 ? -8.773 44.625 9.617 1 91.75 89 MET A C 1
ATOM 695 O O . MET A 1 89 ? -8.141 43.781 10.25 1 91.75 89 MET A O 1
ATOM 699 N N . GLU A 1 90 ? -9.594 44.375 8.766 1 93.56 90 GLU A N 1
ATOM 700 C CA . GLU A 1 90 ? -9.797 43.031 8.289 1 93.56 90 GLU A CA 1
ATOM 701 C C . GLU A 1 90 ? -9.312 42.875 6.848 1 93.56 90 GLU A C 1
ATOM 703 O O . GLU A 1 90 ? -9.562 43.75 6.008 1 93.56 90 GLU A O 1
ATOM 708 N N . PHE A 1 91 ? -8.586 41.812 6.586 1 92.56 91 PHE A N 1
ATOM 709 C CA . PHE A 1 91 ? -8.133 41.438 5.25 1 92.56 91 PHE A CA 1
ATOM 710 C C . PHE A 1 91 ? -8.562 40.031 4.906 1 92.56 91 PHE A C 1
ATOM 712 O O . PHE A 1 91 ? -8.492 39.125 5.754 1 92.56 91 PHE A O 1
ATOM 719 N N . SER A 1 92 ? -9.047 39.781 3.756 1 91.56 92 SER A N 1
ATOM 720 C CA . SER A 1 92 ? -9.438 38.438 3.291 1 91.56 92 SER A CA 1
ATOM 721 C C . SER A 1 92 ? -9.25 38.312 1.783 1 91.56 92 SER A C 1
ATOM 723 O O . SER A 1 92 ? -8.891 39.281 1.109 1 91.56 92 SER A O 1
ATOM 725 N N . GLY A 1 93 ? -9.336 37.125 1.342 1 85 93 GLY A N 1
ATOM 726 C CA . GLY A 1 93 ? -9.289 36.906 -0.092 1 85 93 GLY A CA 1
ATOM 727 C C . GLY A 1 93 ? -8.031 37.438 -0.748 1 85 93 GLY A C 1
ATOM 728 O O . GLY A 1 93 ? -6.93 36.969 -0.459 1 85 93 GLY A O 1
ATOM 729 N N . ASN A 1 94 ? -8.297 38.531 -1.561 1 79.5 94 ASN A N 1
ATOM 730 C CA . ASN A 1 94 ? -7.195 39.125 -2.309 1 79.5 94 ASN A CA 1
ATOM 731 C C . ASN A 1 94 ? -6.457 40.156 -1.476 1 79.5 94 ASN A C 1
ATOM 733 O O . ASN A 1 94 ? -5.633 40.906 -2.002 1 79.5 94 ASN A O 1
ATOM 737 N N . GLY A 1 95 ? -6.734 40.25 -0.236 1 81.12 95 GLY A N 1
ATOM 738 C CA . GLY A 1 95 ? -6.074 41.188 0.641 1 81.12 95 GLY A CA 1
ATOM 739 C C . GLY A 1 95 ? -6.867 42.469 0.834 1 81.12 95 GLY A C 1
ATOM 740 O O . GLY A 1 95 ? -6.555 43.281 1.719 1 81.12 95 GLY A O 1
ATOM 741 N N . SER A 1 96 ? -7.891 42.625 -0.02 1 80.56 96 SER A N 1
ATOM 742 C CA . SER A 1 96 ? -8.68 43.844 0.094 1 80.56 96 SER A CA 1
ATOM 743 C C . SER A 1 96 ? -10.133 43.531 0.432 1 80.56 96 SER A C 1
ATOM 745 O O . SER A 1 96 ? -10.875 44.406 0.861 1 80.56 96 SER A O 1
ATOM 747 N N . SER A 1 97 ? -10.477 42.406 0.281 1 83.12 97 SER A N 1
ATOM 748 C CA . SER A 1 97 ? -11.852 42 0.578 1 83.12 97 SER A CA 1
ATOM 749 C C . SER A 1 97 ? -12.039 41.719 2.064 1 83.12 97 SER A C 1
ATOM 751 O O . SER A 1 97 ? -11.062 41.625 2.812 1 83.12 97 SER A O 1
ATOM 753 N N . MET A 1 98 ? -13.281 41.844 2.406 1 86.69 98 MET A N 1
ATOM 754 C CA . MET A 1 98 ? -13.633 41.531 3.789 1 86.69 98 MET A CA 1
ATOM 755 C C . MET A 1 98 ? -14.516 40.281 3.855 1 86.69 98 MET A C 1
ATOM 757 O O . MET A 1 98 ? -15.062 39.844 2.842 1 86.69 98 MET A O 1
ATOM 761 N N . GLY A 1 99 ? -14.469 39.688 5.004 1 91 99 GLY A N 1
ATOM 762 C CA . GLY A 1 99 ? -15.258 38.5 5.195 1 91 99 GLY A CA 1
ATOM 763 C C . GLY A 1 99 ? -14.461 37.219 4.996 1 91 99 GLY A C 1
ATOM 764 O O . GLY A 1 99 ? -13.453 37.219 4.285 1 91 99 GLY A O 1
ATOM 765 N N . ILE A 1 100 ? -14.891 36.25 5.594 1 93.88 100 ILE A N 1
ATOM 766 C CA . ILE A 1 100 ? -14.242 34.938 5.488 1 93.88 100 ILE A CA 1
ATOM 767 C C . ILE A 1 100 ? -14.398 34.406 4.066 1 93.88 100 ILE A C 1
ATOM 769 O O . ILE A 1 100 ? -15.516 34.156 3.613 1 93.88 100 ILE A O 1
ATOM 773 N N . GLN A 1 101 ? -13.266 34.312 3.377 1 91.69 101 GLN A N 1
ATOM 774 C CA . GLN A 1 101 ? -13.258 33.875 1.984 1 91.69 101 GLN A CA 1
ATOM 775 C C . GLN A 1 101 ? -12.031 33 1.686 1 91.69 101 GLN A C 1
ATOM 777 O O . GLN A 1 101 ? -11.148 32.875 2.529 1 91.69 101 GLN A O 1
ATOM 782 N N . ARG A 1 102 ? -12.078 32.531 0.496 1 90.38 102 ARG A N 1
ATOM 783 C CA . ARG A 1 102 ? -10.938 31.734 0.045 1 90.38 102 ARG A CA 1
ATOM 784 C C . ARG A 1 102 ? -9.688 32.594 -0.078 1 90.38 102 ARG A C 1
ATOM 786 O O . ARG A 1 102 ? -9.711 33.656 -0.716 1 90.38 102 ARG A O 1
ATOM 793 N N . PRO A 1 103 ? -8.648 32.125 0.574 1 91 103 PRO A N 1
ATOM 794 C CA . PRO A 1 103 ? -7.43 32.938 0.552 1 91 103 PRO A CA 1
ATOM 795 C C . PRO A 1 103 ? -6.703 32.875 -0.789 1 91 103 PRO A C 1
ATOM 797 O O . PRO A 1 103 ? -6.734 31.828 -1.463 1 91 103 PRO A O 1
ATOM 800 N N . THR A 1 104 ? -6.113 34 -1.14 1 88.06 104 THR A N 1
ATOM 801 C CA . THR A 1 104 ? -5.242 34.125 -2.303 1 88.06 104 THR A CA 1
ATOM 802 C C . THR A 1 104 ? -3.836 34.531 -1.884 1 88.06 104 THR A C 1
ATOM 804 O O . THR A 1 104 ? -3.623 34.969 -0.75 1 88.06 104 THR A O 1
ATOM 807 N N . PRO A 1 105 ? -2.854 34.344 -2.734 1 88.94 105 PRO A N 1
ATOM 808 C CA . PRO A 1 105 ? -1.482 34.719 -2.385 1 88.94 105 PRO A CA 1
ATOM 809 C C . PRO A 1 105 ? -1.347 36.219 -2.055 1 88.94 105 PRO A C 1
ATOM 811 O O . PRO A 1 105 ? -0.421 36.594 -1.342 1 88.94 105 PRO A O 1
ATOM 814 N N . ASP A 1 106 ? -2.262 36.969 -2.533 1 89.44 106 ASP A N 1
ATOM 815 C CA . ASP A 1 106 ? -2.217 38.375 -2.227 1 89.44 106 ASP A CA 1
ATOM 816 C C . ASP A 1 106 ? -2.469 38.625 -0.742 1 89.44 106 ASP A C 1
ATOM 818 O O . ASP A 1 106 ? -1.953 39.594 -0.175 1 89.44 106 ASP A O 1
ATOM 822 N N . LEU A 1 107 ? -3.287 37.812 -0.182 1 92.56 107 LEU A N 1
ATOM 823 C CA . LEU A 1 107 ? -3.498 37.906 1.257 1 92.56 107 LEU A CA 1
ATOM 824 C C . LEU A 1 107 ? -2.189 37.719 2.016 1 92.56 107 LEU A C 1
ATOM 826 O O . LEU A 1 107 ? -1.916 38.406 2.99 1 92.56 107 LEU A O 1
ATOM 830 N N . LEU A 1 108 ? -1.407 36.812 1.554 1 93.69 108 LEU A N 1
ATOM 831 C CA . LEU A 1 108 ? -0.117 36.531 2.184 1 93.69 108 LEU A CA 1
ATOM 832 C C . LEU A 1 108 ? 0.798 37.75 2.066 1 93.69 108 LEU A C 1
ATOM 834 O O . LEU A 1 108 ? 1.488 38.125 3.025 1 93.69 108 LEU A O 1
ATOM 838 N N . ARG A 1 109 ? 0.778 38.406 0.951 1 92.19 109 ARG A N 1
ATOM 839 C CA . ARG A 1 109 ? 1.593 39.594 0.738 1 92.19 109 ARG A CA 1
ATOM 840 C C . ARG A 1 109 ? 1.152 40.719 1.655 1 92.19 109 ARG A C 1
ATOM 842 O O . ARG A 1 109 ? 1.983 41.5 2.146 1 92.19 109 ARG A O 1
ATOM 849 N N . LYS A 1 110 ? -0.122 40.781 1.819 1 92.69 110 LYS A N 1
ATOM 850 C CA . LYS A 1 110 ? -0.651 41.812 2.701 1 92.69 110 LYS A CA 1
ATOM 851 C C . LYS A 1 110 ? -0.212 41.594 4.145 1 92.69 110 LYS A C 1
ATOM 853 O O . LYS A 1 110 ? 0.135 42.531 4.852 1 92.69 110 LYS A O 1
ATOM 858 N N . ILE A 1 111 ? -0.25 40.375 4.52 1 94.25 111 ILE A N 1
ATOM 859 C CA . ILE A 1 111 ? 0.168 40.062 5.875 1 94.25 111 ILE A CA 1
ATOM 860 C C . ILE A 1 111 ? 1.644 40.406 6.062 1 94.25 111 ILE A C 1
ATOM 862 O O . ILE A 1 111 ? 2.039 40.906 7.102 1 94.25 111 ILE A O 1
ATOM 866 N N . GLN A 1 112 ? 2.418 40.094 5.113 1 92.62 112 GLN A N 1
ATOM 867 C CA . GLN A 1 112 ? 3.85 40.375 5.191 1 92.62 112 GLN A CA 1
ATOM 868 C C . GLN A 1 112 ? 4.117 41.875 5.32 1 92.62 112 GLN A C 1
ATOM 870 O O . GLN A 1 112 ? 5.078 42.281 5.977 1 92.62 112 GLN A O 1
ATOM 875 N N . GLY A 1 113 ? 3.258 42.656 4.758 1 90.12 113 GLY A N 1
ATOM 876 C CA . GLY A 1 113 ? 3.453 44.094 4.738 1 90.12 113 GLY A CA 1
ATOM 877 C C . GLY A 1 113 ? 2.924 44.781 5.98 1 90.12 113 GLY A C 1
ATOM 878 O O . GLY A 1 113 ? 3.029 46.031 6.109 1 90.12 113 GLY A O 1
ATOM 879 N N . LEU A 1 114 ? 2.42 44.031 6.934 1 90.81 114 LEU A N 1
ATOM 880 C CA . LEU A 1 114 ? 1.869 44.656 8.148 1 90.81 114 LEU A CA 1
ATOM 881 C C . LEU A 1 114 ? 2.965 45.312 8.969 1 90.81 114 LEU A C 1
ATOM 883 O O . LEU A 1 114 ? 4.078 44.781 9.07 1 90.81 114 LEU A O 1
ATOM 887 N N . GLN A 1 115 ? 2.662 46.5 9.5 1 84.62 115 GLN A N 1
ATOM 888 C CA . GLN A 1 115 ? 3.588 47.25 10.336 1 84.62 115 GLN A CA 1
ATOM 889 C C . GLN A 1 115 ? 2.943 47.625 11.664 1 84.62 115 GLN A C 1
ATOM 891 O O . GLN A 1 115 ? 1.717 47.656 11.781 1 84.62 115 GLN A O 1
ATOM 896 N N . VAL A 1 116 ? 3.828 47.781 12.617 1 76.06 116 VAL A N 1
ATOM 897 C CA . VAL A 1 116 ? 3.365 48.188 13.945 1 76.06 116 VAL A CA 1
ATOM 898 C C . VAL A 1 116 ? 2.875 49.625 13.922 1 76.06 116 VAL A C 1
ATOM 900 O O . VAL A 1 116 ? 3.395 50.438 13.164 1 76.06 116 VAL A O 1
ATOM 903 N N . THR A 1 117 ? 1.781 49.875 14.562 1 70.25 117 THR A N 1
ATOM 904 C CA . THR A 1 117 ? 1.319 51.25 14.695 1 70.25 117 THR A CA 1
ATOM 905 C C . THR A 1 117 ? 2.096 51.969 15.797 1 70.25 117 THR A C 1
ATOM 907 O O . THR A 1 117 ? 2.279 51.406 16.891 1 70.25 117 THR A O 1
ATOM 910 N N . SER A 1 118 ? 3.123 52.906 15.508 1 58.72 118 SER A N 1
ATOM 911 C CA . SER A 1 118 ? 3.957 53.719 16.422 1 58.72 118 SER A CA 1
ATOM 912 C C . SER A 1 118 ? 3.135 54.281 17.547 1 58.72 118 SER A C 1
ATOM 914 O O . SER A 1 118 ? 1.938 54.562 17.391 1 58.72 118 SER A O 1
ATOM 916 N N . SER A 1 119 ? 3.592 54.188 18.875 1 52.12 119 SER A N 1
ATOM 917 C CA . SER A 1 119 ? 3.066 54.656 20.156 1 52.12 119 SER A CA 1
ATOM 918 C C . SER A 1 119 ? 2.533 56.094 20.031 1 52.12 119 SER A C 1
ATOM 920 O O . SER A 1 119 ? 1.926 56.594 20.984 1 52.12 119 SER A O 1
ATOM 922 N N . SER A 1 120 ? 3.273 56.938 19.266 1 45.41 120 SER A N 1
ATOM 923 C CA . SER A 1 120 ? 3.145 58.375 19.562 1 45.41 120 SER A CA 1
ATOM 924 C C . SER A 1 120 ? 1.686 58.812 19.5 1 45.41 120 SER A C 1
ATOM 926 O O . SER A 1 120 ? 1.37 59.969 19.812 1 45.41 120 SER A O 1
ATOM 928 N N . SER A 1 121 ? 0.971 58.438 18.641 1 46.12 121 SER A N 1
ATOM 929 C CA . SER A 1 121 ? -0.327 59.094 18.688 1 46.12 121 SER A CA 1
ATOM 930 C C . SER A 1 121 ? -1.156 58.594 19.875 1 46.12 121 SER A C 1
ATOM 932 O O . SER A 1 121 ? -1.678 57.5 19.844 1 46.12 121 SER A O 1
ATOM 934 N N . LYS A 1 122 ? -0.816 59 21.141 1 45.84 122 LYS A N 1
ATOM 935 C CA . LYS A 1 122 ? -1.216 58.938 22.547 1 45.84 122 LYS A CA 1
ATOM 936 C C . LYS A 1 122 ? -2.725 58.75 22.688 1 45.84 122 LYS A C 1
ATOM 938 O O . LYS A 1 122 ? -3.264 58.781 23.797 1 45.84 122 LYS A O 1
ATOM 943 N N . LYS A 1 123 ? -3.473 59.281 21.766 1 44.78 123 LYS A N 1
ATOM 944 C CA . LYS A 1 123 ? -4.816 59.281 22.328 1 44.78 123 LYS A CA 1
ATOM 945 C C . LYS A 1 123 ? -5.277 57.844 22.609 1 44.78 123 LYS A C 1
ATOM 947 O O . LYS A 1 123 ? -5.074 56.938 21.781 1 44.78 123 LYS A O 1
ATOM 952 N N . GLU A 1 124 ? -5.246 57.406 23.859 1 49.34 124 GLU A N 1
ATOM 953 C CA . GLU A 1 124 ? -5.828 56.188 24.375 1 49.34 124 GLU A CA 1
ATOM 954 C C . GLU A 1 124 ? -6.891 55.625 23.438 1 49.34 124 GLU A C 1
ATOM 956 O O . GLU A 1 124 ? -7.988 56.156 23.328 1 49.34 124 GLU A O 1
ATOM 961 N N . MET A 1 125 ? -6.469 55.156 22.281 1 53.62 125 MET A N 1
ATOM 962 C CA . MET A 1 125 ? -7.43 54.625 21.328 1 53.62 125 MET A CA 1
ATOM 963 C C . MET A 1 125 ? -8.383 53.656 21.984 1 53.62 125 MET A C 1
ATOM 965 O O . MET A 1 125 ? -7.949 52.75 22.688 1 53.62 125 MET A O 1
ATOM 969 N N . LYS A 1 126 ? -9.562 54.188 22.375 1 58.78 126 LYS A N 1
ATOM 970 C CA . LYS A 1 126 ? -10.688 53.438 22.922 1 58.78 126 LYS A CA 1
ATOM 971 C C . LYS A 1 126 ? -11.203 52.406 21.906 1 58.78 126 LYS A C 1
ATOM 973 O O . LYS A 1 126 ? -11.844 52.781 20.906 1 58.78 126 LYS A O 1
ATOM 978 N N . GLY A 1 127 ? -10.328 51.188 21.641 1 69.62 127 GLY A N 1
ATOM 979 C CA . GLY A 1 127 ? -10.781 50.094 20.797 1 69.62 127 GLY A CA 1
ATOM 980 C C . GLY A 1 127 ? -9.648 49.344 20.125 1 69.62 127 GLY A C 1
ATOM 981 O O . GLY A 1 127 ? -8.484 49.75 20.203 1 69.62 127 GLY A O 1
ATOM 982 N N . GLY A 1 128 ? -9.852 48.156 19.688 1 80.44 128 GLY A N 1
ATOM 983 C CA . GLY A 1 128 ? -8.891 47.344 18.938 1 80.44 128 GLY A CA 1
ATOM 984 C C . GLY A 1 128 ? -8.102 46.406 19.812 1 80.44 128 GLY A C 1
ATOM 985 O O . GLY A 1 128 ? -6.945 46.094 19.5 1 80.44 128 GLY A O 1
ATOM 986 N N . ASP A 1 129 ? -8.602 46.094 20.953 1 87.06 129 ASP A N 1
ATOM 987 C CA . ASP A 1 129 ? -7.945 45.094 21.812 1 87.06 129 ASP A CA 1
ATOM 988 C C . ASP A 1 129 ? -8.305 43.688 21.406 1 87.06 129 ASP A C 1
ATOM 990 O O . ASP A 1 129 ? -9.062 43.469 20.453 1 87.06 129 ASP A O 1
ATOM 994 N N . PHE A 1 130 ? -7.645 42.75 22.047 1 91.5 130 PHE A N 1
ATOM 995 C CA . PHE A 1 130 ? -7.809 41.375 21.594 1 91.5 130 PHE A CA 1
ATOM 996 C C . PHE A 1 130 ? -9.195 40.844 21.938 1 91.5 130 PHE A C 1
ATOM 998 O O . PHE A 1 130 ? -9.695 39.906 21.297 1 91.5 130 PHE A O 1
ATOM 1005 N N . VAL A 1 131 ? -9.914 41.469 22.938 1 90.12 131 VAL A N 1
ATOM 1006 C CA . VAL A 1 131 ? -11.281 41.062 23.25 1 90.12 131 VAL A CA 1
ATOM 1007 C C . VAL A 1 131 ? -12.219 41.469 22.109 1 90.12 131 VAL A C 1
ATOM 1009 O O . VAL A 1 131 ? -13.055 40.688 21.672 1 90.12 131 VAL A O 1
ATOM 1012 N N . ALA A 1 132 ? -12.039 42.719 21.688 1 89.06 132 ALA A N 1
ATOM 1013 C CA . ALA A 1 132 ? -12.805 43.188 20.531 1 89.06 132 ALA A CA 1
ATOM 1014 C C . ALA A 1 132 ? -12.555 42.312 19.312 1 89.06 132 ALA A C 1
ATOM 1016 O O . ALA A 1 132 ? -13.477 42 18.547 1 89.06 132 ALA A O 1
ATOM 1017 N N . GLY A 1 133 ? -11.305 41.906 19.156 1 92.56 133 GLY A N 1
ATOM 1018 C CA . GLY A 1 133 ? -10.961 41.031 18.047 1 92.56 133 GLY A CA 1
ATOM 1019 C C . GLY A 1 133 ? -11.664 39.688 18.125 1 92.56 133 GLY A C 1
ATOM 1020 O O . GLY A 1 133 ? -12.148 39.188 17.109 1 92.56 133 GLY A O 1
ATOM 1021 N N . ILE A 1 134 ? -11.727 39.094 19.312 1 93.44 134 ILE A N 1
ATOM 1022 C CA . ILE A 1 134 ? -12.352 37.812 19.516 1 93.44 134 ILE A CA 1
ATOM 1023 C C . ILE A 1 134 ? -13.852 37.906 19.25 1 93.44 134 ILE A C 1
ATOM 1025 O O . ILE A 1 134 ? -14.445 37.031 18.609 1 93.44 134 ILE A O 1
ATOM 1029 N N . ILE A 1 135 ? -14.461 39 19.75 1 91.25 135 ILE A N 1
ATOM 1030 C CA . ILE A 1 135 ? -15.891 39.188 19.547 1 91.25 135 ILE A CA 1
ATOM 1031 C C . ILE A 1 135 ? -16.172 39.375 18.047 1 91.25 135 ILE A C 1
ATOM 1033 O O . ILE A 1 135 ? -17.125 38.781 17.516 1 91.25 135 ILE A O 1
ATOM 1037 N N . TYR A 1 136 ? -15.32 40.156 17.453 1 92 136 TYR A N 1
ATOM 1038 C CA . TYR A 1 136 ? -15.477 40.344 16.016 1 92 136 TYR A CA 1
ATOM 1039 C C . TYR A 1 136 ? -15.359 39 15.281 1 92 136 TYR A C 1
ATOM 1041 O O . TYR A 1 136 ? -16.141 38.719 14.375 1 92 136 TYR A O 1
ATOM 1049 N N . ALA A 1 137 ? -14.383 38.25 15.586 1 94.88 137 ALA A N 1
ATOM 1050 C CA . ALA A 1 137 ? -14.148 36.938 14.953 1 94.88 137 ALA A CA 1
ATOM 1051 C C . ALA A 1 137 ? -15.352 36.031 15.141 1 94.88 137 ALA A C 1
ATOM 1053 O O . ALA A 1 137 ? -15.742 35.312 14.211 1 94.88 137 ALA A O 1
ATOM 1054 N N . ALA A 1 138 ? -15.906 36.031 16.328 1 93.44 138 ALA A N 1
ATOM 1055 C CA . ALA A 1 138 ? -17.078 35.219 16.609 1 93.44 138 ALA A CA 1
ATOM 1056 C C . ALA A 1 138 ? -18.25 35.594 15.703 1 93.44 138 ALA A C 1
ATOM 1058 O O . ALA A 1 138 ? -18.953 34.719 15.164 1 93.44 138 ALA A O 1
ATOM 1059 N N . ASP A 1 139 ? -18.406 36.844 15.602 1 91.44 139 ASP A N 1
ATOM 1060 C CA . ASP A 1 139 ? -19.484 37.344 14.758 1 91.44 139 ASP A CA 1
ATOM 1061 C C . ASP A 1 139 ? -19.234 37 13.289 1 91.44 139 ASP A C 1
ATOM 1063 O O . ASP A 1 139 ? -20.156 36.625 12.57 1 91.44 139 ASP A O 1
ATOM 1067 N N . ALA A 1 140 ? -18.062 37.25 12.836 1 93.12 140 ALA A N 1
ATOM 1068 C CA . ALA A 1 140 ? -17.703 36.938 11.453 1 93.12 140 ALA A CA 1
ATOM 1069 C C . ALA A 1 140 ? -17.969 35.469 11.141 1 93.12 140 ALA A C 1
ATOM 1071 O O . ALA A 1 140 ? -18.516 35.125 10.094 1 93.12 140 ALA A O 1
ATOM 1072 N N . LEU A 1 141 ? -17.562 34.562 12.016 1 94.56 141 LEU A N 1
ATOM 1073 C CA . LEU A 1 141 ? -17.766 33.125 11.828 1 94.56 141 LEU A CA 1
ATOM 1074 C C . LEU A 1 141 ? -19.25 32.781 11.836 1 94.56 141 LEU A C 1
ATOM 1076 O O . LEU A 1 141 ? -19.688 31.938 11.062 1 94.56 141 LEU A O 1
ATOM 1080 N N . HIS A 1 142 ? -19.969 33.469 12.703 1 92.38 142 HIS A N 1
ATOM 1081 C CA . HIS A 1 142 ? -21.406 33.219 12.773 1 92.38 142 HIS A CA 1
ATOM 1082 C C . HIS A 1 142 ? -22.109 33.625 11.484 1 92.38 142 HIS A C 1
ATOM 1084 O O . HIS A 1 142 ? -22.938 32.875 10.953 1 92.38 142 HIS A O 1
ATOM 1090 N N . GLN A 1 143 ? -21.781 34.719 11.023 1 91.06 143 GLN A N 1
ATOM 1091 C CA . GLN A 1 143 ? -22.422 35.25 9.812 1 91.06 143 GLN A CA 1
ATOM 1092 C C . GLN A 1 143 ? -22.109 34.344 8.609 1 91.06 143 GLN A C 1
ATOM 1094 O O . GLN A 1 143 ? -23 34.094 7.789 1 91.06 143 GLN A O 1
ATOM 1099 N N . ARG A 1 144 ? -20.953 33.875 8.492 1 92.06 144 ARG A N 1
ATOM 1100 C CA . ARG A 1 144 ? -20.531 33.125 7.316 1 92.06 144 ARG A CA 1
ATOM 1101 C C . ARG A 1 144 ? -20.953 31.672 7.41 1 92.06 144 ARG A C 1
ATOM 1103 O O . ARG A 1 144 ? -21.328 31.062 6.406 1 92.06 144 ARG A O 1
ATOM 1110 N N . THR A 1 145 ? -20.859 31 8.57 1 92.19 145 THR A N 1
ATOM 1111 C CA . THR A 1 145 ? -20.906 29.547 8.641 1 92.19 145 THR A CA 1
ATOM 1112 C C . THR A 1 145 ? -22.156 29.094 9.391 1 92.19 145 THR A C 1
ATOM 1114 O O . THR A 1 145 ? -22.406 27.891 9.516 1 92.19 145 THR A O 1
ATOM 1117 N N . ALA A 1 146 ? -22.984 29.984 9.836 1 88.44 146 ALA A N 1
ATOM 1118 C CA . ALA A 1 146 ? -24.172 29.562 10.578 1 88.44 146 ALA A CA 1
ATOM 1119 C C . ALA A 1 146 ? -25.016 28.609 9.742 1 88.44 146 ALA A C 1
ATOM 1121 O O . ALA A 1 146 ? -25.359 28.906 8.594 1 88.44 146 ALA A O 1
ATOM 1122 N N . GLY A 1 147 ? -25.281 27.422 10.227 1 83.94 147 GLY A N 1
ATOM 1123 C CA . GLY A 1 147 ? -26.125 26.453 9.555 1 83.94 147 GLY A CA 1
ATOM 1124 C C . GLY A 1 147 ? -25.359 25.578 8.578 1 83.94 147 GLY A C 1
ATOM 1125 O O . GLY A 1 147 ? -25.938 24.703 7.93 1 83.94 147 GLY A O 1
ATOM 1126 N N . LYS A 1 148 ? -24.188 25.922 8.391 1 88.06 148 LYS A N 1
ATOM 1127 C CA . LYS A 1 148 ? -23.359 25.156 7.449 1 88.06 148 LYS A CA 1
ATOM 1128 C C . LYS A 1 148 ? -22.375 24.266 8.188 1 88.06 148 LYS A C 1
ATOM 1130 O O . LYS A 1 148 ? -22.078 24.484 9.367 1 88.06 148 LYS A O 1
ATOM 1135 N N . LYS A 1 149 ? -21.969 23.281 7.551 1 83.44 149 LYS A N 1
ATOM 1136 C CA . LYS A 1 149 ? -21.016 22.344 8.148 1 83.44 149 LYS A CA 1
ATOM 1137 C C . LYS A 1 149 ? -19.578 22.812 7.926 1 83.44 149 LYS A C 1
ATOM 1139 O O . LYS A 1 149 ? -19.031 22.641 6.832 1 83.44 149 LYS A O 1
ATOM 1144 N N . TYR A 1 150 ? -18.969 23.438 8.945 1 87.69 150 TYR A N 1
ATOM 1145 C CA . TYR A 1 150 ? -17.578 23.922 8.93 1 87.69 150 TYR A CA 1
ATOM 1146 C C . TYR A 1 150 ? -16.859 23.531 10.203 1 87.69 150 TYR A C 1
ATOM 1148 O O . TYR A 1 150 ? -17.469 23.406 11.273 1 87.69 150 TYR A O 1
ATOM 1156 N N . GLU A 1 151 ? -15.664 23.25 9.992 1 84.94 151 GLU A N 1
ATOM 1157 C CA . GLU A 1 151 ? -14.797 23.344 11.156 1 84.94 151 GLU A CA 1
ATOM 1158 C C . GLU A 1 151 ? -14.336 24.781 11.398 1 84.94 151 GLU A C 1
ATOM 1160 O O . GLU A 1 151 ? -13.859 25.453 10.477 1 84.94 151 GLU A O 1
ATOM 1165 N N . ARG A 1 152 ? -14.602 25.234 12.617 1 92.19 152 ARG A N 1
ATOM 1166 C CA . ARG A 1 152 ? -14.367 26.656 12.906 1 92.19 152 ARG A CA 1
ATOM 1167 C C . ARG A 1 152 ? -13.25 26.828 13.922 1 92.19 152 ARG A C 1
ATOM 1169 O O . ARG A 1 152 ? -13.195 26.094 14.922 1 92.19 152 ARG A O 1
ATOM 1176 N N . ARG A 1 153 ? -12.367 27.781 13.594 1 91.38 153 ARG A N 1
ATOM 1177 C CA . ARG A 1 153 ? -11.258 28.062 14.5 1 91.38 153 ARG A CA 1
ATOM 1178 C C . ARG A 1 153 ? -10.93 29.562 14.523 1 91.38 153 ARG A C 1
ATOM 1180 O O . ARG A 1 153 ? -11.055 30.234 13.508 1 91.38 153 ARG A O 1
ATOM 1187 N N . ILE A 1 154 ? -10.516 30.016 15.727 1 95.44 154 ILE A N 1
ATOM 1188 C CA . ILE A 1 154 ? -9.977 31.359 15.898 1 95.44 154 ILE A CA 1
ATOM 1189 C C . ILE A 1 154 ? -8.539 31.281 16.406 1 95.44 154 ILE A C 1
ATOM 1191 O O . ILE A 1 154 ? -8.273 30.625 17.422 1 95.44 154 ILE A O 1
ATOM 1195 N N . ILE A 1 155 ? -7.672 31.922 15.727 1 94.88 155 ILE A N 1
ATOM 1196 C CA . ILE A 1 155 ? -6.273 31.938 16.141 1 94.88 155 ILE A CA 1
ATOM 1197 C C . ILE A 1 155 ? -5.859 33.344 16.531 1 94.88 155 ILE A C 1
ATOM 1199 O O . ILE A 1 155 ? -5.961 34.281 15.719 1 94.88 155 ILE A O 1
ATOM 1203 N N . LEU A 1 156 ? -5.426 33.5 17.734 1 96.44 156 LEU A N 1
ATOM 1204 C CA . LEU A 1 156 ? -4.996 34.781 18.234 1 96.44 156 LEU A CA 1
ATOM 1205 C C . LEU A 1 156 ? -3.488 34.812 18.453 1 96.44 156 LEU A C 1
ATOM 1207 O O . LEU A 1 156 ? -2.945 34 19.188 1 96.44 156 LEU A O 1
ATOM 1211 N N . LEU A 1 157 ? -2.809 35.688 17.781 1 95.44 157 LEU A N 1
ATOM 1212 C CA . LEU A 1 157 ? -1.379 35.938 17.953 1 95.44 157 LEU A CA 1
ATOM 1213 C C . LEU A 1 157 ? -1.127 37.219 18.688 1 95.44 157 LEU A C 1
ATOM 1215 O O . LEU A 1 157 ? -1.363 38.312 18.141 1 95.44 157 LEU A O 1
ATOM 1219 N N . THR A 1 158 ? -0.673 37.156 19.969 1 93.88 158 THR A N 1
ATOM 1220 C CA . THR A 1 158 ? -0.561 38.375 20.766 1 93.88 158 THR A CA 1
ATOM 1221 C C . THR A 1 158 ? 0.508 38.219 21.844 1 93.88 158 THR A C 1
ATOM 1223 O O . THR A 1 158 ? 0.909 37.094 22.156 1 93.88 158 THR A O 1
ATOM 1226 N N . ASP A 1 159 ? 1.03 39.312 22.312 1 90.44 159 ASP A N 1
ATOM 1227 C CA . ASP A 1 159 ? 1.878 39.312 23.5 1 90.44 159 ASP A CA 1
ATOM 1228 C C . ASP A 1 159 ? 1.08 39.688 24.75 1 90.44 159 ASP A C 1
ATOM 1230 O O . ASP A 1 159 ? 1.596 39.656 25.859 1 90.44 159 ASP A O 1
ATOM 1234 N N . ALA A 1 160 ? -0.183 40.062 24.594 1 90.5 160 ALA A N 1
ATOM 1235 C CA . ALA A 1 160 ? -1.142 40.375 25.656 1 90.5 160 ALA A CA 1
ATOM 1236 C C . ALA A 1 160 ? -0.582 41.438 26.609 1 90.5 160 ALA A C 1
ATOM 1238 O O . ALA A 1 160 ? -0.862 41.406 27.812 1 90.5 160 ALA A O 1
ATOM 1239 N N . GLU A 1 161 ? 0.285 42.375 26.109 1 87.75 161 GLU A N 1
ATOM 1240 C CA . GLU A 1 161 ? 0.895 43.375 26.969 1 87.75 161 GLU A CA 1
ATOM 1241 C C . GLU A 1 161 ? 0.207 44.75 26.781 1 87.75 161 GLU A C 1
ATOM 1243 O O . GLU A 1 161 ? 0.874 45.75 26.641 1 87.75 161 GLU A O 1
ATOM 1248 N N . HIS A 1 162 ? -1.082 44.688 26.672 1 83.56 162 HIS A N 1
ATOM 1249 C CA . HIS A 1 162 ? -1.832 45.938 26.547 1 83.56 162 HIS A CA 1
ATOM 1250 C C . HIS A 1 162 ? -3.121 45.875 27.359 1 83.56 162 HIS A C 1
ATOM 1252 O O . HIS A 1 162 ? -3.605 44.812 27.703 1 83.56 162 HIS A O 1
ATOM 1258 N N . LYS A 1 163 ? -3.6 47.031 27.656 1 82.25 163 LYS A N 1
ATOM 1259 C CA . LYS A 1 163 ? -4.836 47.125 28.422 1 82.25 163 LYS A CA 1
ATOM 1260 C C . LYS A 1 163 ? -6.043 46.719 27.578 1 82.25 163 LYS A C 1
ATOM 1262 O O . LYS A 1 163 ? -6.098 47.031 26.391 1 82.25 163 LYS A O 1
ATOM 1267 N N . VAL A 1 164 ? -6.922 46.031 28.172 1 83.31 164 VAL A N 1
ATOM 1268 C CA . VAL A 1 164 ? -8.102 45.531 27.469 1 83.31 164 VAL A CA 1
ATOM 1269 C C . VAL A 1 164 ? -9.359 46.125 28.094 1 83.31 164 VAL A C 1
ATOM 1271 O O . VAL A 1 164 ? -9.438 46.312 29.312 1 83.31 164 VAL A O 1
ATOM 1274 N N . SER A 1 165 ? -10.133 46.75 27.188 1 74.56 165 SER A N 1
ATOM 1275 C CA . SER A 1 165 ? -11.43 47.219 27.641 1 74.56 165 SER A CA 1
ATOM 1276 C C . SER A 1 165 ? -12.508 46.156 27.516 1 74.56 165 SER A C 1
ATOM 1278 O O . SER A 1 165 ? -12.688 45.562 26.453 1 74.56 165 SER A O 1
ATOM 1280 N N . THR A 1 166 ? -12.906 45.594 28.547 1 67.75 166 THR A N 1
ATOM 1281 C CA . THR A 1 166 ? -13.805 44.438 28.516 1 67.75 166 THR A CA 1
ATOM 1282 C C . THR A 1 166 ? -15.266 44.875 28.562 1 67.75 166 THR A C 1
ATOM 1284 O O . THR A 1 166 ? -15.641 45.688 29.406 1 67.75 166 THR A O 1
ATOM 1287 N N . ASN A 1 167 ? -15.953 44.781 27.484 1 74.5 167 ASN A N 1
ATOM 1288 C CA . ASN A 1 167 ? -17.406 44.719 27.578 1 74.5 167 ASN A CA 1
ATOM 1289 C C . ASN A 1 167 ? -17.891 43.281 27.891 1 74.5 167 ASN A C 1
ATOM 1291 O O . ASN A 1 167 ? -18.047 42.469 26.984 1 74.5 167 ASN A O 1
ATOM 1295 N N . PRO A 1 168 ? -18.094 43.031 29.156 1 78.5 168 PRO A N 1
ATOM 1296 C CA . PRO A 1 168 ? -18.359 41.656 2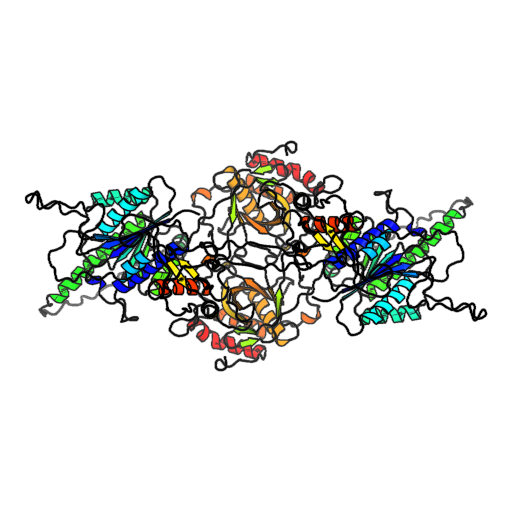9.594 1 78.5 168 PRO A CA 1
ATOM 1297 C C . PRO A 1 168 ? -19.625 41.062 28.953 1 78.5 168 PRO A C 1
ATOM 1299 O O . PRO A 1 168 ? -19.656 39.875 28.641 1 78.5 168 PRO A O 1
ATOM 1302 N N . LYS A 1 169 ? -20.641 41.875 28.75 1 81.44 169 LYS A N 1
ATOM 1303 C CA . LYS A 1 169 ? -21.875 41.375 28.172 1 81.44 169 LYS A CA 1
ATOM 1304 C C . LYS A 1 169 ? -21.641 40.844 26.766 1 81.44 169 LYS A C 1
ATOM 1306 O O . LYS A 1 169 ? -22.047 39.719 26.422 1 81.44 169 LYS A O 1
ATOM 1311 N N . LEU A 1 170 ? -20.953 41.656 26.016 1 80.69 170 LEU A N 1
ATOM 1312 C CA . LEU A 1 170 ? -20.703 41.281 24.641 1 80.69 170 LEU A CA 1
ATOM 1313 C C . LEU A 1 170 ? -19.812 40.031 24.562 1 80.69 170 LEU A C 1
ATOM 1315 O O . LEU A 1 170 ? -19.984 39.188 23.703 1 80.69 170 LEU A O 1
ATOM 1319 N N . LEU A 1 171 ? -18.906 39.938 25.438 1 86.5 171 LEU A N 1
ATOM 1320 C CA . LEU A 1 171 ? -17.984 38.844 25.453 1 86.5 171 LEU A CA 1
ATOM 1321 C C . LEU A 1 171 ? -18.703 37.531 25.797 1 86.5 171 LEU A C 1
ATOM 1323 O O . LEU A 1 171 ? -18.422 36.5 25.219 1 86.5 171 LEU A O 1
ATOM 1327 N N . LEU A 1 172 ? -19.625 37.625 26.781 1 87.06 172 LEU A N 1
ATOM 1328 C CA . LEU A 1 172 ? -20.359 36.438 27.172 1 87.06 172 LEU A CA 1
ATOM 1329 C C . LEU A 1 172 ? -21.219 35.906 26.016 1 87.06 172 LEU A C 1
ATOM 1331 O O . LEU A 1 172 ? -21.297 34.719 25.797 1 87.06 172 LEU A O 1
ATOM 1335 N N . VAL A 1 173 ? -21.797 36.875 25.344 1 86.44 173 VAL A N 1
ATOM 1336 C CA . VAL A 1 173 ? -22.594 36.469 24.188 1 86.44 173 VAL A CA 1
ATOM 1337 C C . VAL A 1 173 ? -21.688 35.812 23.141 1 86.44 173 VAL A C 1
ATOM 1339 O O . VAL A 1 173 ? -22.078 34.812 22.531 1 86.44 173 VAL A O 1
ATOM 1342 N N . ALA A 1 174 ? -20.625 36.406 22.922 1 88.06 174 ALA A N 1
ATOM 1343 C CA . ALA A 1 174 ? -19.688 35.844 21.938 1 88.06 174 ALA A CA 1
ATOM 1344 C C . ALA A 1 174 ? -19.219 34.469 22.328 1 88.06 174 ALA A C 1
ATOM 1346 O O . ALA A 1 174 ? -19.125 33.562 21.484 1 88.06 174 ALA A O 1
ATOM 1347 N N . LEU A 1 175 ? -18.969 34.281 23.562 1 89.44 175 LEU A N 1
ATOM 1348 C CA . LEU A 1 175 ? -18.5 32.969 24.062 1 89.44 175 LEU A CA 1
ATOM 1349 C C . LEU A 1 175 ? -19.578 31.906 23.891 1 89.44 175 LEU A C 1
ATOM 1351 O O . LEU A 1 175 ? -19.266 30.766 23.531 1 89.44 175 LEU A O 1
ATOM 1355 N N . ASP A 1 176 ? -20.766 32.281 24.156 1 89.56 176 ASP A N 1
ATOM 1356 C CA . ASP A 1 176 ? -21.875 31.359 23.969 1 89.56 176 ASP A CA 1
ATOM 1357 C C . ASP A 1 176 ? -22.016 30.953 22.5 1 89.56 176 ASP A C 1
ATOM 1359 O O . ASP A 1 176 ? -22.266 29.797 22.188 1 89.56 176 ASP A O 1
ATOM 1363 N N . SER A 1 177 ? -21.812 31.953 21.766 1 88.88 177 SER A N 1
ATOM 1364 C CA . SER A 1 177 ? -21.875 31.672 20.328 1 88.88 177 SER A CA 1
ATOM 1365 C C . SER A 1 177 ? -20.75 30.75 19.891 1 88.88 177 SER A C 1
ATOM 1367 O O . SER A 1 177 ? -20.969 29.844 19.078 1 88.88 177 SER A O 1
ATOM 1369 N N . LEU A 1 178 ? -19.609 30.938 20.359 1 90.31 178 LEU A N 1
ATOM 1370 C CA . LEU A 1 178 ? -18.453 30.109 20.016 1 90.31 178 LEU A CA 1
ATOM 1371 C C . LEU A 1 178 ? -18.672 28.672 20.469 1 90.31 178 LEU A C 1
ATOM 1373 O O . LEU A 1 178 ? -18.344 27.734 19.75 1 90.31 178 LEU A O 1
ATOM 1377 N N . ARG A 1 179 ? -19.25 28.562 21.516 1 88 179 ARG A N 1
ATOM 1378 C CA . ARG A 1 179 ? -19.531 27.219 22.047 1 88 179 ARG A CA 1
ATOM 1379 C C . ARG A 1 179 ? -20.594 26.516 21.219 1 88 179 ARG A C 1
ATOM 1381 O O . ARG A 1 179 ? -20.453 25.328 20.891 1 88 179 ARG A O 1
ATOM 1388 N N . ALA A 1 180 ? -21.594 27.297 20.969 1 87.25 180 ALA A N 1
ATOM 1389 C CA . ALA A 1 180 ? -22.688 26.734 20.172 1 87.25 180 ALA A CA 1
ATOM 1390 C C . ALA A 1 180 ? -22.188 26.281 18.812 1 87.25 180 ALA A C 1
ATOM 1392 O O . ALA A 1 180 ? -22.672 25.281 18.266 1 87.25 180 ALA A O 1
ATOM 1393 N N . MET A 1 181 ? -21.297 26.984 18.328 1 90.69 181 MET A N 1
ATOM 1394 C CA . MET A 1 181 ? -20.766 26.672 17 1 90.69 181 MET A CA 1
ATOM 1395 C C . MET A 1 181 ? -19.562 25.734 17.094 1 90.69 181 MET A C 1
ATOM 1397 O O . MET A 1 181 ? -18.953 25.391 16.078 1 90.69 181 MET A O 1
ATOM 1401 N N . GLU A 1 182 ? -19.141 25.344 18.25 1 86.62 182 GLU A N 1
ATOM 1402 C CA . GLU A 1 182 ? -18 24.469 18.484 1 86.62 182 GLU A CA 1
ATOM 1403 C C . GLU A 1 182 ? -16.719 25.047 17.875 1 86.62 182 GLU A C 1
ATOM 1405 O O . GLU A 1 182 ? -15.992 24.344 17.172 1 86.62 182 GLU A O 1
ATOM 1410 N N . THR A 1 183 ? -16.547 26.281 18.141 1 90.88 183 THR A N 1
ATOM 1411 C CA . THR A 1 183 ? -15.367 26.984 17.641 1 90.88 183 THR A CA 1
ATOM 1412 C C . THR A 1 183 ? -14.242 26.953 18.688 1 90.88 183 THR A C 1
ATOM 1414 O O . THR A 1 183 ? -14.477 27.203 19.875 1 90.88 183 THR A O 1
ATOM 1417 N N . ARG A 1 184 ? -13.117 26.672 18.25 1 89.62 184 ARG A N 1
ATOM 1418 C CA . ARG A 1 184 ? -11.969 26.609 19.141 1 89.62 184 ARG A CA 1
ATOM 1419 C C . ARG A 1 184 ? -11.148 27.906 19.078 1 89.62 184 ARG A C 1
ATOM 1421 O O . ARG A 1 184 ? -10.852 28.391 17.984 1 89.62 184 ARG A O 1
ATOM 1428 N N . LEU A 1 185 ? -10.82 28.391 20.266 1 93.19 185 LEU A N 1
ATOM 1429 C CA . LEU A 1 185 ? -9.922 29.531 20.375 1 93.19 185 LEU A CA 1
ATOM 1430 C C . LEU A 1 185 ? -8.492 29.078 20.656 1 93.19 185 LEU A C 1
ATOM 1432 O O . LEU A 1 185 ? -8.227 28.469 21.703 1 93.19 185 LEU A O 1
ATOM 1436 N N . GLU A 1 186 ? -7.66 29.328 19.781 1 91.56 186 GLU A N 1
ATOM 1437 C CA . GLU A 1 186 ? -6.25 28.969 19.906 1 91.56 186 GLU A CA 1
ATOM 1438 C C . GLU A 1 186 ? -5.375 30.219 20.031 1 91.56 186 GLU A C 1
ATOM 1440 O O . GLU A 1 186 ? -5.324 31.031 19.109 1 91.56 186 GLU A O 1
ATOM 1445 N N . VAL A 1 187 ? -4.707 30.297 21.156 1 93.62 187 VAL A N 1
ATOM 1446 C CA . VAL A 1 187 ? -3.908 31.484 21.422 1 93.62 187 VAL A CA 1
ATOM 1447 C C . VAL A 1 187 ? -2.424 31.125 21.375 1 93.62 187 VAL A C 1
ATOM 1449 O O . VAL A 1 187 ? -1.973 30.188 22.031 1 93.62 187 VAL A O 1
ATOM 1452 N N . VAL A 1 188 ? -1.764 31.797 20.531 1 92.19 188 VAL A N 1
ATOM 1453 C CA . VAL A 1 188 ? -0.307 31.719 20.516 1 92.19 188 VAL A CA 1
ATOM 1454 C C . VAL A 1 188 ? 0.288 32.969 21.172 1 92.19 188 VAL A C 1
ATOM 1456 O O . VAL A 1 188 ? 0.314 34.031 20.578 1 92.19 188 VAL A O 1
ATOM 1459 N N . GLY A 1 189 ? 0.737 32.75 22.391 1 90.94 189 GLY A N 1
ATOM 1460 C CA . GLY A 1 189 ? 1.258 33.844 23.188 1 90.94 189 GLY A CA 1
ATOM 1461 C C . GLY A 1 189 ? 2.764 34 23.078 1 90.94 189 GLY A C 1
ATOM 1462 O O . GLY A 1 189 ? 3.51 33.062 23.375 1 90.94 189 GLY A O 1
ATOM 1463 N N . MET A 1 190 ? 3.07 35.125 22.578 1 88.06 190 MET A N 1
ATOM 1464 C CA . MET A 1 190 ? 4.5 35.438 22.484 1 88.06 190 MET A CA 1
ATOM 1465 C C . MET A 1 190 ? 5.047 35.906 23.828 1 88.06 190 MET A C 1
ATOM 1467 O O . MET A 1 190 ? 4.57 36.875 24.391 1 88.06 190 MET A O 1
ATOM 1471 N N . ASN A 1 191 ? 5.969 35.188 24.422 1 82.94 191 ASN A N 1
ATOM 1472 C CA . ASN A 1 191 ? 6.594 35.469 25.719 1 82.94 191 ASN A CA 1
ATOM 1473 C C . ASN A 1 191 ? 5.598 35.312 26.859 1 82.94 191 ASN A C 1
ATOM 1475 O O . ASN A 1 191 ? 5.562 36.125 27.766 1 82.94 191 ASN A O 1
ATOM 1479 N N . PHE A 1 192 ? 4.672 34.375 26.688 1 88.38 192 PHE A N 1
ATOM 1480 C CA . PHE A 1 192 ? 3.709 34.031 27.719 1 88.38 192 PHE A CA 1
ATOM 1481 C C . PHE A 1 192 ? 4.367 33.219 28.828 1 88.38 192 PHE A C 1
ATOM 1483 O O . PHE A 1 192 ? 5.355 32.531 28.578 1 88.38 192 PHE A O 1
ATOM 1490 N N . GLU A 1 193 ? 3.842 33.281 29.953 1 83.19 193 GLU A N 1
ATOM 1491 C CA . GLU A 1 193 ? 4.352 32.5 31.078 1 83.19 193 GLU A CA 1
ATOM 1492 C C . GLU A 1 193 ? 3.529 31.219 31.281 1 83.19 193 GLU A C 1
ATOM 1494 O O . GLU A 1 193 ? 4.051 30.219 31.75 1 83.19 193 GLU A O 1
ATOM 1499 N N . TYR A 1 194 ? 2.273 31.297 30.969 1 82.94 194 TYR A N 1
ATOM 1500 C CA . TYR A 1 194 ? 1.366 30.172 31.203 1 82.94 194 TYR A CA 1
ATOM 1501 C C . TYR A 1 194 ? 0.937 29.531 29.891 1 82.94 194 TYR A C 1
ATOM 1503 O O . TYR A 1 194 ? 0.75 30.219 28.875 1 82.94 194 TYR A O 1
ATOM 1511 N N . GLU A 1 195 ? 0.974 28.219 29.781 1 86.25 195 GLU A N 1
ATOM 1512 C CA . GLU A 1 195 ? 0.475 27.484 28.609 1 86.25 195 GLU A CA 1
ATOM 1513 C C . GLU A 1 195 ? -0.404 26.312 29.047 1 86.25 195 GLU A C 1
ATOM 1515 O O . GLU A 1 195 ? -0.203 25.734 30.109 1 86.25 195 GLU A O 1
ATOM 1520 N N . GLN A 1 196 ? -1.464 26.141 28.406 1 81.5 196 GLN A N 1
ATOM 1521 C CA . GLN A 1 196 ? -2.34 25 28.656 1 81.5 196 GLN A CA 1
ATOM 1522 C C . GLN A 1 196 ? -3.088 24.578 27.391 1 81.5 196 GLN A C 1
ATOM 1524 O O . GLN A 1 196 ? -3.451 25.438 26.578 1 81.5 196 GLN A O 1
ATOM 1529 N N . ASP A 1 197 ? -3.098 23.359 27.141 1 77 197 ASP A N 1
ATOM 1530 C CA . ASP A 1 197 ? -3.875 22.781 26.047 1 77 197 ASP A CA 1
ATOM 1531 C C . ASP A 1 197 ? -5.137 22.094 26.562 1 77 197 ASP A C 1
ATOM 1533 O O . ASP A 1 197 ? -5.062 21.188 27.391 1 77 197 ASP A O 1
ATOM 1537 N N . PHE A 1 198 ? -6.238 22.672 26.281 1 64.62 198 PHE A N 1
ATOM 1538 C CA . PHE A 1 198 ? -7.508 22.188 26.797 1 64.62 198 PHE A CA 1
ATOM 1539 C C . PHE A 1 198 ? -8.148 21.203 25.828 1 64.62 198 PHE A C 1
ATOM 1541 O O . PHE A 1 198 ? -9.297 20.797 26.016 1 64.62 198 PHE A O 1
ATOM 1548 N N . ASP A 1 199 ? -7.395 20.969 24.781 1 57.97 199 ASP A N 1
ATOM 1549 C CA . ASP A 1 199 ? -7.957 20 23.844 1 57.97 199 ASP A CA 1
ATOM 1550 C C . ASP A 1 199 ? -8.227 18.656 24.516 1 57.97 199 ASP A C 1
ATOM 1552 O O . ASP A 1 199 ? -7.367 18.141 25.234 1 57.97 199 ASP A O 1
ATOM 1556 N N . ASP A 1 200 ? -9.312 18.344 24.875 1 50.34 200 ASP A N 1
ATOM 1557 C CA . ASP A 1 200 ? -9.766 17.109 25.516 1 50.34 200 ASP A CA 1
ATOM 1558 C C . ASP A 1 200 ? -9.016 15.898 24.969 1 50.34 200 ASP A C 1
ATOM 1560 O O . ASP A 1 200 ? -8.797 14.922 25.688 1 50.34 200 ASP A O 1
ATOM 1564 N N . ALA A 1 201 ? -8.602 15.836 23.812 1 41.66 201 ALA A N 1
ATOM 1565 C CA . ALA A 1 201 ? -7.918 14.711 23.172 1 41.66 201 ALA A CA 1
ATOM 1566 C C . ALA A 1 201 ? -6.48 14.594 23.672 1 41.66 201 ALA A C 1
ATOM 1568 O O . ALA A 1 201 ? -5.961 13.492 23.844 1 41.66 201 ALA A O 1
ATOM 1569 N N . ALA A 1 202 ? -5.586 15.586 24.109 1 38.44 202 ALA A N 1
ATOM 1570 C CA . ALA A 1 202 ? -4.223 15.688 24.625 1 38.44 202 ALA A CA 1
ATOM 1571 C C . ALA A 1 202 ? -4.195 15.539 26.141 1 38.44 202 ALA A C 1
ATOM 1573 O O . ALA A 1 202 ? -3.262 14.961 26.703 1 38.44 202 ALA A O 1
ATOM 1574 N N . ALA A 1 203 ? -4.98 16.125 27.062 1 36.16 203 ALA A N 1
ATOM 1575 C CA . ALA A 1 203 ? -5.008 16.141 28.531 1 36.16 203 ALA A CA 1
ATOM 1576 C C . ALA A 1 203 ? -5.035 14.727 29.094 1 36.16 203 ALA A C 1
ATOM 1578 O O . ALA A 1 203 ? -4.555 14.484 30.203 1 36.16 203 ALA A O 1
ATOM 1579 N N . ALA A 1 204 ? -5.602 13.727 28.469 1 34.44 204 ALA A N 1
ATOM 1580 C CA . ALA A 1 204 ? -5.676 12.422 29.125 1 34.44 204 ALA A CA 1
ATOM 1581 C C . ALA A 1 204 ? -4.293 11.781 29.219 1 34.44 204 ALA A C 1
ATOM 1583 O O . ALA A 1 204 ? -4.082 10.875 30.031 1 34.44 204 ALA A O 1
ATOM 1584 N N . THR A 1 205 ? -3.273 12.102 28.484 1 32.06 205 THR A N 1
ATOM 1585 C CA . THR A 1 205 ? -1.955 11.516 28.703 1 32.06 205 THR A CA 1
ATOM 1586 C C . THR A 1 205 ? -1.317 12.07 29.969 1 32.06 205 THR A C 1
ATOM 1588 O O . THR A 1 205 ? -0.665 11.336 30.719 1 32.06 205 THR A O 1
ATOM 1591 N N . ILE A 1 206 ? -1.399 13.398 30.25 1 33.16 206 ILE A N 1
ATOM 1592 C CA . ILE A 1 206 ? -0.533 13.938 31.281 1 33.16 206 ILE A CA 1
ATOM 1593 C C . ILE A 1 206 ? -1.117 13.609 32.656 1 33.16 206 ILE A C 1
ATOM 1595 O O . ILE A 1 206 ? -0.394 13.578 33.656 1 33.16 206 ILE A O 1
ATOM 1599 N N . LYS A 1 207 ? -2.508 13.6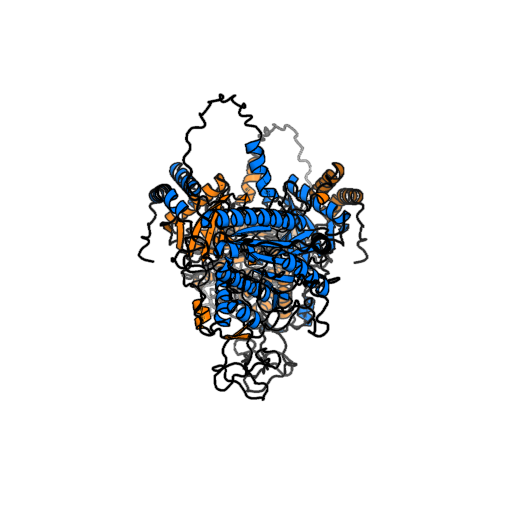33 32.906 1 34.62 207 LYS A N 1
ATOM 1600 C CA . LYS A 1 207 ? -2.875 13.516 34.312 1 34.62 207 LYS A CA 1
ATOM 1601 C C . LYS A 1 207 ? -2.381 12.195 34.906 1 34.62 207 LYS A C 1
ATOM 1603 O O . LYS A 1 207 ? -2.279 12.062 36.125 1 34.62 207 LYS A O 1
ATOM 1608 N N . GLN A 1 208 ? -2.295 11.047 34.156 1 30.38 208 GLN A N 1
ATOM 1609 C CA . GLN A 1 208 ? -1.965 9.914 35 1 30.38 208 GLN A CA 1
ATOM 1610 C C . GLN A 1 208 ? -0.558 10.047 35.594 1 30.38 208 GLN A C 1
ATOM 1612 O O . GLN A 1 208 ? -0.243 9.445 36.594 1 30.38 208 GLN A O 1
ATOM 1617 N N . GLU A 1 209 ? 0.348 10.602 34.812 1 29.92 209 GLU A N 1
ATOM 1618 C CA . GLU A 1 209 ? 1.631 10.477 35.5 1 29.92 209 GLU A CA 1
ATOM 1619 C C . GLU A 1 209 ? 1.675 11.359 36.719 1 29.92 209 GLU A C 1
ATOM 1621 O O . GLU A 1 209 ? 2.246 10.969 37.75 1 29.92 209 GLU A O 1
ATOM 1626 N N . GLN A 1 210 ? 1.218 12.672 36.562 1 30.19 210 GLN A N 1
ATOM 1627 C CA . GLN A 1 210 ? 1.641 13.523 37.688 1 30.19 210 GLN A CA 1
ATOM 1628 C C . GLN A 1 210 ? 0.778 13.281 38.906 1 30.19 210 GLN A C 1
ATOM 1630 O O . GLN A 1 210 ? 1.151 13.672 40.031 1 30.19 210 GLN A O 1
ATOM 1635 N N . ALA A 1 211 ? -0.499 12.953 38.719 1 31.16 211 ALA A N 1
ATOM 1636 C CA . ALA A 1 211 ? -1.209 12.875 40 1 31.16 211 ALA A CA 1
ATOM 1637 C C . ALA A 1 211 ? -0.626 11.781 40.875 1 31.16 211 ALA A C 1
ATOM 1639 O O . ALA A 1 211 ? -0.901 11.734 42.062 1 31.16 211 ALA A O 1
ATOM 1640 N N . GLU A 1 212 ? -0.039 10.656 40.219 1 29.47 212 GLU A N 1
ATOM 1641 C CA . GLU A 1 212 ? 0.486 9.719 41.219 1 29.47 212 GLU A CA 1
ATOM 1642 C C . GLU A 1 212 ? 1.618 10.352 42.031 1 29.47 212 GLU A C 1
ATOM 1644 O O . GLU A 1 212 ? 2.035 9.812 43.031 1 29.47 212 GLU A O 1
ATOM 1649 N N . LYS A 1 213 ? 2.396 11.203 41.219 1 29.55 213 LYS A N 1
ATOM 1650 C CA . LYS A 1 213 ? 3.523 11.586 42.062 1 29.55 213 LYS A CA 1
ATOM 1651 C C . LYS A 1 213 ? 3.057 12.398 43.281 1 29.55 213 LYS A C 1
ATOM 1653 O O . LYS A 1 213 ? 3.82 12.609 44.219 1 29.55 213 LYS A O 1
ATOM 1658 N N . GLU A 1 214 ? 2.068 13.266 43 1 28.17 214 GLU A N 1
ATOM 1659 C CA . GLU A 1 214 ? 1.979 14.234 44.094 1 28.17 214 GLU A CA 1
ATOM 1660 C C . GLU A 1 214 ? 1.337 13.625 45.344 1 28.17 214 GLU A C 1
ATOM 1662 O O . GLU A 1 214 ? 1.272 14.258 46.375 1 28.17 214 GLU A O 1
ATOM 1667 N N . SER A 1 215 ? 0.444 12.625 45.062 1 25.3 215 SER A N 1
ATOM 1668 C CA . SER A 1 215 ? -0.362 12.602 46.281 1 25.3 215 SER A CA 1
ATOM 1669 C C . SER A 1 215 ? 0.474 12.203 47.5 1 25.3 215 SER A C 1
ATOM 1671 O O . SER A 1 215 ? 0.141 12.547 48.625 1 25.3 215 SER A O 1
ATOM 1673 N N . ASP A 1 216 ? 1.198 11.078 47.312 1 25.66 216 ASP A N 1
ATOM 1674 C CA . ASP A 1 216 ? 1.402 10.461 48.625 1 25.66 216 ASP A CA 1
ATOM 1675 C C . ASP A 1 216 ? 2.324 11.312 49.5 1 25.66 216 ASP A C 1
ATOM 1677 O O . ASP A 1 216 ? 2.574 10.984 50.656 1 25.66 216 ASP A O 1
ATOM 1681 N N . GLY A 1 217 ? 3.428 11.844 48.844 1 24.05 217 GLY A N 1
ATOM 1682 C CA . GLY A 1 217 ? 4.41 12.172 49.875 1 24.05 217 GLY A CA 1
ATOM 1683 C C . GLY A 1 217 ? 3.955 13.289 50.781 1 24.05 217 GLY A C 1
ATOM 1684 O O . GLY A 1 217 ? 3.83 14.445 50.375 1 24.05 217 GLY A O 1
ATOM 1685 N N . LYS A 1 218 ? 2.947 12.906 51.656 1 25.42 218 LYS A N 1
ATOM 1686 C CA . LYS A 1 218 ? 2.527 13.641 52.844 1 25.42 218 LYS A CA 1
ATOM 1687 C C . LYS A 1 218 ? 3.727 14.258 53.562 1 25.42 218 LYS A C 1
ATOM 1689 O O . LYS A 1 218 ? 4.367 13.602 54.406 1 25.42 218 LYS A O 1
ATOM 1694 N N . GLN A 1 219 ? 4.746 14.883 52.781 1 22.95 219 GLN A N 1
ATOM 1695 C CA . GLN A 1 219 ? 5.73 15.5 53.688 1 22.95 219 GLN A CA 1
ATOM 1696 C C . GLN A 1 219 ? 5.055 16.359 54.75 1 22.95 219 GLN A C 1
ATOM 1698 O O . GLN A 1 219 ? 4.133 17.109 54.438 1 22.95 219 GLN A O 1
ATOM 1703 N N . GLU A 1 220 ? 5.125 15.914 56 1 22 220 GLU A N 1
ATOM 1704 C CA . GLU A 1 220 ? 4.852 16.5 57.312 1 22 220 GLU A CA 1
ATOM 1705 C C . GLU A 1 220 ? 5.309 17.953 57.344 1 22 220 GLU A C 1
ATOM 1707 O O . GLU A 1 220 ? 6.371 18.297 56.844 1 22 220 GLU A O 1
ATOM 1712 N N . PRO A 1 221 ? 4.281 18.891 57.5 1 22.8 221 PRO A N 1
ATOM 1713 C CA . PRO A 1 221 ? 4.406 20.344 57.625 1 22.8 221 PRO A CA 1
ATOM 1714 C C . PRO A 1 221 ? 5.469 20.75 58.625 1 22.8 221 PRO A C 1
ATOM 1716 O O . PRO A 1 221 ? 5.344 20.453 59.812 1 22.8 221 PRO A O 1
ATOM 1719 N N . GLU A 1 222 ? 6.766 20.234 58.406 1 20.5 222 GLU A N 1
ATOM 1720 C CA . GLU A 1 222 ? 7.641 20.625 59.5 1 20.5 222 GLU A CA 1
ATOM 1721 C C . GLU A 1 222 ? 7.465 22.094 59.875 1 20.5 222 GLU A C 1
ATOM 1723 O O . GLU A 1 222 ? 7.25 22.922 58.969 1 20.5 222 GLU A O 1
ATOM 1728 N N . ASP A 1 223 ? 7.094 22.312 61.125 1 21.14 223 ASP A N 1
ATOM 1729 C CA . ASP A 1 223 ? 6.848 23.469 62 1 21.14 223 ASP A CA 1
ATOM 1730 C C . ASP A 1 223 ? 7.98 24.484 61.875 1 21.14 223 ASP A C 1
ATOM 1732 O O . ASP A 1 223 ? 9.086 24.25 62.375 1 21.14 223 ASP A O 1
ATOM 1736 N N . GLY A 1 224 ? 8.469 24.688 60.594 1 18.94 224 GLY A N 1
ATOM 1737 C CA . GLY A 1 224 ? 9.641 25.547 60.625 1 18.94 224 GLY A CA 1
ATOM 1738 C C . GLY A 1 224 ? 9.422 26.844 61.375 1 18.94 224 GLY A C 1
ATOM 1739 O O . GLY A 1 224 ? 8.305 27.359 61.406 1 18.94 224 GLY A O 1
ATOM 1740 N N . GLU A 1 225 ? 10.219 26.969 62.438 1 20.36 225 GLU A N 1
ATOM 1741 C CA . GLU A 1 225 ? 10.43 28 63.438 1 20.36 225 GLU A CA 1
ATOM 1742 C C . GLU A 1 225 ? 10.484 29.391 62.812 1 20.36 225 GLU A C 1
ATOM 1744 O O . GLU A 1 225 ? 10.828 29.531 61.625 1 20.36 225 GLU A O 1
ATOM 1749 N N . ASP A 1 226 ? 9.875 30.328 63.562 1 20.12 226 ASP A N 1
ATOM 1750 C CA . ASP A 1 226 ? 9.477 31.734 63.594 1 20.12 226 ASP A CA 1
ATOM 1751 C C . ASP A 1 226 ? 10.68 32.656 63.375 1 20.12 226 ASP A C 1
ATOM 1753 O O . ASP A 1 226 ? 10.586 33.844 63.562 1 20.12 226 ASP A O 1
ATOM 1757 N N . GLU A 1 227 ? 11.727 32.188 62.562 1 19.8 227 GLU A N 1
ATOM 1758 C CA . GLU A 1 227 ? 12.797 33.125 62.844 1 19.8 227 GLU A CA 1
ATOM 1759 C C . GLU A 1 227 ? 12.383 34.562 62.469 1 19.8 227 GLU A C 1
ATOM 1761 O O . GLU A 1 227 ? 11.812 34.781 61.406 1 19.8 227 GLU A O 1
ATOM 1766 N N . GLN A 1 228 ? 12.359 35.406 63.438 1 20.03 228 GLN A N 1
ATOM 1767 C CA . GLN A 1 228 ? 12.078 36.812 63.688 1 20.03 228 GLN A CA 1
ATOM 1768 C C . GLN A 1 228 ? 12.938 37.688 62.781 1 20.03 228 GLN A C 1
ATOM 1770 O O . GLN A 1 228 ? 14.148 37.812 63 1 20.03 228 GLN A O 1
ATOM 1775 N N . VAL A 1 229 ? 13.047 37.281 61.469 1 20.23 229 VAL A N 1
ATOM 1776 C CA . VAL A 1 229 ? 14.039 38.188 60.875 1 20.23 229 VAL A CA 1
ATOM 1777 C C . VAL A 1 229 ? 13.586 39.625 61 1 20.23 229 VAL A C 1
ATOM 1779 O O . VAL A 1 229 ? 12.43 39.938 60.719 1 20.23 229 VAL A O 1
ATOM 1782 N N . GLU A 1 230 ? 14.305 40.312 61.781 1 20.44 230 GLU A N 1
ATOM 1783 C CA . GLU A 1 230 ? 14.281 41.719 62.156 1 20.44 230 GLU A CA 1
ATOM 1784 C C . GLU A 1 230 ? 14.312 42.625 60.906 1 20.44 230 GLU A C 1
ATOM 1786 O O . GLU A 1 230 ? 15.016 42.344 59.938 1 20.44 230 GLU A O 1
ATOM 1791 N N . ASP A 1 231 ? 13.219 43.375 60.75 1 20.2 231 ASP A N 1
ATOM 1792 C CA . ASP A 1 231 ? 12.734 44.406 59.812 1 20.2 231 ASP A CA 1
ATOM 1793 C C . ASP A 1 231 ? 13.758 45.5 59.656 1 20.2 231 ASP A C 1
ATOM 1795 O O . ASP A 1 231 ? 13.617 46.594 60.25 1 20.2 231 ASP A O 1
ATOM 1799 N N . ASP A 1 232 ? 15.078 45.094 59.469 1 20.09 232 ASP A N 1
ATOM 1800 C CA . ASP A 1 232 ? 15.875 46.312 59.688 1 20.09 232 ASP A CA 1
ATOM 1801 C C . ASP A 1 232 ? 15.398 47.438 58.75 1 20.09 232 ASP A C 1
ATOM 1803 O O . ASP A 1 232 ? 14.562 47.219 57.875 1 20.09 232 ASP A O 1
ATOM 1807 N N . ASP A 1 233 ? 16.391 47.969 57.969 1 21.89 233 ASP A N 1
ATOM 1808 C CA . ASP A 1 233 ? 16.875 49.344 57.844 1 21.89 233 ASP A CA 1
ATOM 1809 C C . ASP A 1 233 ? 16.125 50.094 56.75 1 21.89 233 ASP A C 1
ATOM 1811 O O . ASP A 1 233 ? 15.555 49.469 55.844 1 21.89 233 ASP A O 1
ATOM 1815 N N . GLY A 1 234 ? 15.977 51.5 56.75 1 23.17 234 GLY A N 1
ATOM 1816 C CA . GLY A 1 234 ? 15.367 52.75 56.344 1 23.17 234 GLY A CA 1
ATOM 1817 C C . GLY A 1 234 ? 15.609 53.062 54.875 1 23.17 234 GLY A C 1
ATOM 1818 O O . GLY A 1 234 ? 15.359 54.188 54.438 1 23.17 234 GLY A O 1
ATOM 1819 N N . SER A 1 235 ? 16.484 52.281 54.094 1 25.61 235 SER A N 1
ATOM 1820 C CA . SER A 1 235 ? 17.031 53.125 53.031 1 25.61 235 SER A CA 1
ATOM 1821 C C . SER A 1 235 ? 15.977 53.438 51.969 1 25.61 235 SER A C 1
ATOM 1823 O O . SER A 1 235 ? 15.258 52.531 51.531 1 25.61 235 SER A O 1
ATOM 1825 N N . SER A 1 236 ? 15.492 54.656 51.812 1 26.69 236 SER A N 1
ATOM 1826 C CA . SER A 1 236 ? 14.547 55.406 51 1 26.69 236 SER A CA 1
ATOM 1827 C C . SER A 1 236 ? 14.852 55.25 49.5 1 26.69 236 SER A C 1
ATOM 1829 O O . SER A 1 236 ? 15.562 56.062 48.906 1 26.69 236 SER A O 1
ATOM 1831 N N . THR A 1 237 ? 15.312 54.094 49.031 1 29.28 237 THR A N 1
ATOM 1832 C CA . THR A 1 237 ? 15.797 54.219 47.656 1 29.28 237 THR A CA 1
ATOM 1833 C C . THR A 1 237 ? 14.672 54.656 46.719 1 29.28 237 THR A C 1
ATOM 1835 O O . THR A 1 237 ? 13.539 54.188 46.812 1 29.28 237 THR A O 1
ATOM 1838 N N . ASP A 1 238 ? 14.758 55.844 46.125 1 31 238 ASP A N 1
ATOM 1839 C CA . ASP A 1 238 ? 14.047 56.562 45.094 1 31 238 ASP A CA 1
ATOM 1840 C C . ASP A 1 238 ? 13.758 55.688 43.875 1 31 238 ASP A C 1
ATOM 1842 O O . ASP A 1 238 ? 14.672 55.312 43.125 1 31 238 ASP A O 1
ATOM 1846 N N . MET A 1 239 ? 12.945 54.688 44 1 34.5 239 MET A N 1
ATOM 1847 C CA . MET A 1 239 ? 12.523 53.812 42.906 1 34.5 239 MET A CA 1
ATOM 1848 C C . MET A 1 239 ? 12.008 54.594 41.719 1 34.5 239 MET A C 1
ATOM 1850 O O . MET A 1 239 ? 11.094 55.406 41.875 1 34.5 239 MET A O 1
ATOM 1854 N N . SER A 1 240 ? 12.828 54.844 40.719 1 38.09 240 SER A N 1
ATOM 1855 C CA . SER A 1 240 ? 12.602 55.656 39.562 1 38.09 240 SER A CA 1
ATOM 1856 C C . SER A 1 240 ? 11.328 55.219 38.812 1 38.09 240 SER A C 1
ATOM 1858 O O . SER A 1 240 ? 10.859 54.094 38.969 1 38.09 240 SER A O 1
ATOM 1860 N N . GLU A 1 241 ? 10.547 56.125 38.156 1 42.31 241 GLU A N 1
ATOM 1861 C CA . GLU A 1 241 ? 9.312 56.094 37.375 1 42.31 241 GLU A CA 1
ATOM 1862 C C . GLU A 1 241 ? 9.297 54.938 36.406 1 42.31 241 GLU A C 1
ATOM 1864 O O . GLU A 1 241 ? 8.25 54.344 36.156 1 42.31 241 GLU A O 1
ATOM 1869 N N . ASP A 1 242 ? 10.367 54.656 35.75 1 44.88 242 ASP A N 1
ATOM 1870 C CA . ASP A 1 242 ? 10.453 53.594 34.75 1 44.88 242 ASP A CA 1
ATOM 1871 C C . ASP A 1 242 ? 10.172 52.219 35.344 1 44.88 242 ASP A C 1
ATOM 1873 O O . ASP A 1 242 ? 9.664 51.344 34.656 1 44.88 242 ASP A O 1
ATOM 1877 N N . GLU A 1 243 ? 10.516 51.938 36.531 1 49.47 243 GLU A N 1
ATOM 1878 C CA . GLU A 1 243 ? 10.32 50.656 37.219 1 49.47 243 GLU A CA 1
ATOM 1879 C C . GLU A 1 243 ? 8.852 50.438 37.562 1 49.47 243 GLU A C 1
ATOM 1881 O O . GLU A 1 243 ? 8.375 49.281 37.594 1 49.47 243 GLU A O 1
ATOM 1886 N N . GLU A 1 244 ? 8.117 51.438 37.844 1 49.16 244 GLU A N 1
ATOM 1887 C CA . GLU A 1 244 ? 6.691 51.312 38.156 1 49.16 244 GLU A CA 1
ATOM 1888 C C . GLU A 1 244 ? 5.891 50.906 36.938 1 49.16 244 GLU A C 1
ATOM 1890 O O . GLU A 1 244 ? 4.945 50.125 37.031 1 49.16 244 GLU A O 1
ATOM 1895 N N . ASN A 1 245 ? 6.27 51.469 35.75 1 54.44 245 ASN A N 1
ATOM 1896 C CA . ASN A 1 245 ? 5.562 51.188 34.5 1 54.44 245 ASN A CA 1
ATOM 1897 C C . ASN A 1 245 ? 5.762 49.719 34.094 1 54.44 245 ASN A C 1
ATOM 1899 O O . ASN A 1 245 ? 4.824 49.062 33.625 1 54.44 245 ASN A O 1
ATOM 1903 N N . GLU A 1 246 ? 6.914 49.188 34.25 1 60.69 246 GLU A N 1
ATOM 1904 C CA . GLU A 1 246 ? 7.176 47.812 33.875 1 60.69 246 GLU A CA 1
ATOM 1905 C C . GLU A 1 246 ? 6.406 46.844 34.781 1 60.69 246 GLU A C 1
ATOM 1907 O O . GLU A 1 246 ? 5.934 45.812 34.312 1 60.69 246 GLU A O 1
ATOM 1912 N N . ASP A 1 247 ? 6.234 47.219 36 1 65.06 247 ASP A N 1
ATOM 1913 C CA . ASP A 1 247 ? 5.496 46.375 36.938 1 65.06 247 ASP A CA 1
ATOM 1914 C C . ASP A 1 247 ? 4.012 46.344 36.594 1 65.06 247 ASP A C 1
ATOM 1916 O O . ASP A 1 247 ? 3.357 45.312 36.719 1 65.06 247 ASP A O 1
ATOM 1920 N N . THR A 1 248 ? 3.537 47.5 36.125 1 69.25 248 THR A N 1
ATOM 1921 C CA . THR A 1 248 ? 2.129 47.562 35.75 1 69.25 248 THR A CA 1
ATOM 1922 C C . THR A 1 248 ? 1.865 46.75 34.5 1 69.25 248 THR A C 1
ATOM 1924 O O . THR A 1 248 ? 0.853 46.062 34.406 1 69.25 248 THR A O 1
ATOM 1927 N N . ILE A 1 249 ? 2.748 46.812 33.562 1 74.25 249 ILE A N 1
ATOM 1928 C CA . ILE A 1 249 ? 2.592 46.062 32.312 1 74.25 249 ILE A CA 1
ATOM 1929 C C . ILE A 1 249 ? 2.648 44.562 32.594 1 74.25 249 ILE A C 1
ATOM 1931 O O . ILE A 1 249 ? 1.894 43.812 31.984 1 74.25 249 ILE A O 1
ATOM 1935 N N . THR A 1 250 ? 3.467 44.375 33.562 1 80.31 250 THR A N 1
ATOM 1936 C CA . THR A 1 250 ? 3.594 42.938 33.906 1 80.31 250 THR A CA 1
ATOM 1937 C C . THR A 1 250 ? 2.324 42.438 34.594 1 80.31 250 THR A C 1
ATOM 1939 O O . THR A 1 250 ? 1.907 41.312 34.344 1 80.31 250 THR A O 1
ATOM 1942 N N . ALA A 1 251 ? 1.773 43.344 35.375 1 84.56 251 ALA A N 1
ATOM 1943 C CA . ALA A 1 251 ? 0.527 42.969 36.031 1 84.56 251 ALA A CA 1
ATOM 1944 C C . ALA A 1 251 ? -0.604 42.812 35.031 1 84.56 251 ALA A C 1
ATOM 1946 O O . ALA A 1 251 ? -1.394 41.875 35.094 1 84.56 251 ALA A O 1
ATOM 1947 N N . ILE A 1 252 ? -0.626 43.688 34.094 1 86.31 252 ILE A N 1
ATOM 1948 C CA . ILE A 1 252 ? -1.645 43.625 33.062 1 86.31 252 ILE A CA 1
ATOM 1949 C C . ILE A 1 252 ? -1.465 42.375 32.219 1 86.31 252 ILE A C 1
ATOM 1951 O O . ILE A 1 252 ? -2.441 41.688 31.891 1 86.31 252 ILE A O 1
ATOM 1955 N N . LYS A 1 253 ? -0.299 42.062 31.938 1 89.81 253 LYS A N 1
ATOM 1956 C CA . LYS A 1 253 ? -0.002 40.875 31.125 1 89.81 253 LYS A CA 1
ATOM 1957 C C . LYS A 1 253 ? -0.448 39.625 31.828 1 89.81 253 LYS A C 1
ATOM 1959 O O . LYS A 1 253 ? -1.047 38.719 31.203 1 89.81 253 LYS A O 1
ATOM 1964 N N . ARG A 1 254 ? -0.225 39.531 33.062 1 89.19 254 ARG A N 1
ATOM 1965 C CA . ARG A 1 254 ? -0.599 38.344 33.844 1 89.19 254 ARG A CA 1
ATOM 1966 C C . ARG A 1 254 ? -2.113 38.188 33.875 1 89.19 254 ARG A C 1
ATOM 1968 O O . ARG A 1 254 ? -2.623 37.062 33.75 1 89.19 254 ARG A O 1
ATOM 1975 N N . GLU A 1 255 ? -2.711 39.25 34.094 1 89 255 GLU A N 1
ATOM 1976 C CA . GLU A 1 255 ? -4.168 39.219 34.125 1 89 255 GLU A CA 1
ATOM 1977 C C . GLU A 1 255 ? -4.73 38.812 32.75 1 89 255 GLU A C 1
ATOM 1979 O O . GLU A 1 255 ? -5.672 38.031 32.656 1 89 255 GLU A O 1
ATOM 1984 N N . ASN A 1 256 ? -4.168 39.375 31.75 1 91.31 256 ASN A N 1
ATOM 1985 C CA . ASN A 1 256 ? -4.605 39.062 30.406 1 91.31 256 ASN A CA 1
ATOM 1986 C C . ASN A 1 256 ? -4.352 37.594 30.062 1 91.31 256 ASN A C 1
ATOM 1988 O O . ASN A 1 256 ? -5.168 36.938 29.391 1 91.31 256 ASN A O 1
ATOM 1992 N N . GLU A 1 257 ? -3.24 37.094 30.438 1 92.19 257 GLU A N 1
ATOM 1993 C CA . GLU A 1 257 ? -2.91 35.688 30.172 1 92.19 257 GLU A CA 1
ATOM 1994 C C . GLU A 1 257 ? -3.914 34.75 30.844 1 92.19 257 GLU A C 1
ATOM 1996 O O . GLU A 1 257 ? -4.367 33.781 30.25 1 92.19 257 GLU A O 1
ATOM 2001 N N . ARG A 1 258 ? -4.25 35.094 32.094 1 89.38 258 ARG A N 1
ATOM 2002 C CA . ARG A 1 258 ? -5.238 34.281 32.812 1 89.38 258 ARG A CA 1
ATOM 2003 C C . ARG A 1 258 ? -6.602 34.375 32.125 1 89.38 258 ARG A C 1
ATOM 2005 O O . ARG A 1 258 ? -7.328 33.375 32.062 1 89.38 258 ARG A O 1
ATOM 2012 N N . PHE A 1 259 ? -6.809 35.562 31.766 1 90.31 259 PHE A N 1
ATOM 2013 C CA . PHE A 1 259 ? -8.07 35.812 31.078 1 90.31 259 PHE A CA 1
ATOM 2014 C C . PHE A 1 259 ? -8.141 34.969 29.797 1 90.31 259 PHE A C 1
ATOM 2016 O O . PHE A 1 259 ? -9.148 34.312 29.547 1 90.31 259 PHE A O 1
ATOM 2023 N N . LEU A 1 260 ? -7.152 34.906 29.016 1 92.31 260 LEU A N 1
ATOM 2024 C CA . LEU A 1 260 ? -7.102 34.156 27.781 1 92.31 260 LEU A CA 1
ATOM 2025 C C . LEU A 1 260 ? -7.145 32.656 28.047 1 92.31 260 LEU A C 1
ATOM 2027 O O . LEU A 1 260 ? -7.727 31.875 27.281 1 92.31 260 LEU A O 1
ATOM 2031 N N . LEU A 1 261 ? -6.551 32.219 29.109 1 92.31 261 LEU A N 1
ATOM 2032 C CA . LEU A 1 261 ? -6.613 30.828 29.516 1 92.31 261 LEU A CA 1
ATOM 2033 C C . LEU A 1 261 ? -8.047 30.406 29.797 1 92.31 261 LEU A C 1
ATOM 2035 O O . LEU A 1 261 ? -8.477 29.328 29.406 1 92.31 261 LEU A O 1
ATOM 2039 N N . SER A 1 262 ? -8.711 31.266 30.484 1 89.94 262 SER A N 1
ATOM 2040 C CA . SER A 1 262 ? -10.109 30.984 30.797 1 89.94 262 SER A CA 1
ATOM 2041 C C . SER A 1 262 ? -10.961 30.906 29.531 1 89.94 262 SER A C 1
ATOM 2043 O O . SER A 1 262 ? -11.82 30.047 29.406 1 89.94 262 SER A O 1
ATOM 2045 N N . LEU A 1 263 ? -10.711 31.797 28.656 1 90.88 263 LEU A N 1
ATOM 2046 C CA . LEU A 1 263 ? -11.461 31.812 27.406 1 90.88 263 LEU A CA 1
ATOM 2047 C C . LEU A 1 263 ? -11.18 30.547 26.594 1 90.88 263 LEU A C 1
ATOM 2049 O O . LEU A 1 263 ? -12.094 29.938 26.031 1 90.88 263 LEU A O 1
ATOM 2053 N N . ALA A 1 264 ? -9.922 30.188 26.422 1 91.44 264 ALA A N 1
ATOM 2054 C CA . ALA A 1 264 ? -9.531 28.984 25.688 1 91.44 264 ALA A CA 1
ATOM 2055 C C . ALA A 1 264 ? -10.125 27.734 26.328 1 91.44 264 ALA A C 1
ATOM 2057 O O . ALA A 1 264 ? -10.508 26.797 25.609 1 91.44 264 ALA A O 1
ATOM 2058 N N . ASN A 1 265 ? -10.164 27.719 27.578 1 89 265 ASN A N 1
ATOM 2059 C CA . ASN A 1 265 ? -10.75 26.578 28.297 1 89 265 ASN A CA 1
ATOM 2060 C C . ASN A 1 265 ? -12.234 26.422 27.969 1 89 265 ASN A C 1
ATOM 2062 O O . ASN A 1 265 ? -12.703 25.312 27.734 1 89 265 ASN A O 1
ATOM 2066 N N . LYS A 1 266 ? -12.922 27.453 27.984 1 86.56 266 LYS A N 1
ATOM 2067 C CA . LYS A 1 266 ? -14.359 27.422 27.734 1 86.56 266 LYS A CA 1
ATOM 2068 C C . LYS A 1 266 ? -14.656 26.984 26.297 1 86.56 266 LYS A C 1
ATOM 2070 O O . LYS A 1 266 ? -15.734 26.469 26.016 1 86.56 266 LYS A O 1
ATOM 2075 N N . THR A 1 267 ? -13.789 27.172 25.422 1 89.75 267 THR A N 1
ATOM 2076 C CA . THR A 1 267 ? -14.031 26.859 24.016 1 89.75 267 THR A CA 1
ATOM 2077 C C . THR A 1 267 ? -13.328 25.562 23.625 1 89.75 267 THR A C 1
ATOM 2079 O O . THR A 1 267 ? -13.508 25.078 22.5 1 89.75 267 THR A O 1
ATOM 2082 N N . GLY A 1 268 ? -12.523 25.047 24.422 1 84.12 268 GLY A N 1
ATOM 2083 C CA . GLY A 1 268 ? -11.797 23.828 24.109 1 84.12 268 GLY A CA 1
ATOM 2084 C C . GLY A 1 268 ? -10.578 24.062 23.234 1 84.12 268 GLY A C 1
ATOM 2085 O O . GLY A 1 268 ? -10.188 23.188 22.469 1 84.12 268 GLY A O 1
ATOM 2086 N N . GLY A 1 269 ? -10.055 25.188 23.234 1 87.19 269 GLY A N 1
ATOM 2087 C CA . GLY A 1 269 ? -8.852 25.5 22.5 1 87.19 269 GLY A CA 1
ATOM 2088 C C . GLY A 1 269 ? -7.582 25.359 23.312 1 87.19 269 GLY A C 1
ATOM 2089 O O . GLY A 1 269 ? -7.484 24.453 24.156 1 87.19 269 GLY A O 1
ATOM 2090 N N . PHE A 1 270 ? -6.566 26.188 23.016 1 87.38 270 PHE A N 1
ATOM 2091 C CA . PHE A 1 270 ? -5.328 26.109 23.781 1 87.38 270 PHE A CA 1
ATOM 2092 C C . PHE A 1 270 ? -4.648 27.484 23.844 1 87.38 270 PHE A C 1
ATOM 2094 O O . PHE A 1 270 ? -5 28.391 23.078 1 87.38 270 PHE A O 1
ATOM 2101 N N . VAL A 1 271 ? -3.875 27.547 24.859 1 91.31 271 VAL A N 1
ATOM 2102 C CA . VAL A 1 271 ? -2.936 28.672 24.969 1 91.31 271 VAL A CA 1
ATOM 2103 C C . VAL A 1 271 ? -1.503 28.141 24.922 1 91.31 271 VAL A C 1
ATOM 2105 O O . VAL A 1 271 ? -1.112 27.312 25.75 1 91.31 271 VAL A O 1
ATOM 2108 N N . PHE A 1 272 ? -0.864 28.578 23.922 1 88.88 272 PHE A N 1
ATOM 2109 C CA . PHE A 1 272 ? 0.514 28.141 23.734 1 88.88 272 PHE A CA 1
ATOM 2110 C C . PHE A 1 272 ? 1.486 29.281 24 1 88.88 272 PHE A C 1
ATOM 2112 O O . PHE A 1 272 ? 1.368 30.359 23.422 1 88.88 272 PHE A O 1
ATOM 2119 N N . ALA A 1 273 ? 2.338 28.984 24.891 1 87.31 273 ALA A N 1
ATOM 2120 C CA . ALA A 1 273 ? 3.381 29.969 25.188 1 87.31 273 ALA A CA 1
ATOM 2121 C C . ALA A 1 273 ? 4.594 29.766 24.281 1 87.31 273 ALA A C 1
ATOM 2123 O O . ALA A 1 273 ? 5.41 28.875 24.516 1 87.31 273 ALA A O 1
ATOM 2124 N N . ALA A 1 274 ? 4.66 30.516 23.281 1 82.12 274 ALA A N 1
ATOM 2125 C CA . ALA A 1 274 ? 5.703 30.359 22.281 1 82.12 274 ALA A CA 1
ATOM 2126 C C . ALA A 1 274 ? 7.012 31 22.719 1 82.12 274 ALA A C 1
ATOM 2128 O O . ALA A 1 274 ? 7.031 32.188 23.094 1 82.12 274 ALA A O 1
ATOM 2129 N N . LYS A 1 275 ? 8.016 30.172 22.75 1 74.81 275 LYS A N 1
ATOM 2130 C CA . LYS A 1 275 ? 9.344 30.703 23.047 1 74.81 275 LYS A CA 1
ATOM 2131 C C . LYS A 1 275 ? 10.18 30.812 21.766 1 74.81 275 LYS A C 1
ATOM 2133 O O . LYS A 1 275 ? 11.055 31.688 21.672 1 74.81 275 LYS A O 1
ATOM 2138 N N . GLU A 1 276 ? 9.891 29.906 20.844 1 73.25 276 GLU A N 1
ATOM 2139 C CA . GLU A 1 276 ? 10.586 29.906 19.578 1 73.25 276 GLU A CA 1
ATOM 2140 C C . GLU A 1 276 ? 9.609 29.781 18.406 1 73.25 276 GLU A C 1
ATOM 2142 O O . GLU A 1 276 ? 8.508 29.25 18.562 1 73.25 276 GLU A O 1
ATOM 2147 N N . LEU A 1 277 ? 10.023 30.453 17.375 1 75.75 277 LEU A N 1
ATOM 2148 C CA . LEU A 1 277 ? 9.188 30.453 16.172 1 75.75 277 LEU A CA 1
ATOM 2149 C C . LEU A 1 277 ? 8.875 29.047 15.719 1 75.75 277 LEU A C 1
ATOM 2151 O O . LEU A 1 277 ? 7.738 28.734 15.352 1 75.75 277 LEU A O 1
ATOM 2155 N N . GLN A 1 278 ? 9.836 28.219 15.789 1 71.06 278 GLN A N 1
ATOM 2156 C CA . GLN A 1 278 ? 9.664 26.859 15.289 1 71.06 278 GLN A CA 1
ATOM 2157 C C . GLN A 1 278 ? 8.609 26.094 16.094 1 71.06 278 GLN A C 1
ATOM 2159 O O . GLN A 1 278 ? 7.832 25.328 15.523 1 71.06 278 GLN A O 1
ATOM 2164 N N . SER A 1 279 ? 8.609 26.266 17.328 1 71.75 279 SER A N 1
ATOM 2165 C CA . SER A 1 279 ? 7.629 25.609 18.188 1 71.75 279 SER A CA 1
ATOM 2166 C C . SER A 1 279 ? 6.211 26.047 17.844 1 71.75 279 SER A C 1
ATOM 2168 O O . SER A 1 279 ? 5.258 25.281 17.969 1 71.75 279 SER A O 1
ATOM 2170 N N . MET A 1 280 ? 6.137 27.281 17.391 1 75.81 280 MET A N 1
ATOM 2171 C CA . MET A 1 280 ? 4.836 27.797 16.984 1 75.81 280 MET A CA 1
ATOM 2172 C C . MET A 1 280 ? 4.316 27.062 15.75 1 75.81 280 MET A C 1
ATOM 2174 O O . MET A 1 280 ? 3.146 26.672 15.703 1 75.81 280 MET A O 1
ATOM 2178 N N . PHE A 1 281 ? 5.25 26.891 14.906 1 73.94 281 PHE A N 1
ATOM 2179 C CA . PHE A 1 281 ? 4.887 26.188 13.672 1 73.94 281 PHE A CA 1
ATOM 2180 C C . PHE A 1 281 ? 4.414 24.781 13.977 1 73.94 281 PHE A C 1
ATOM 2182 O O . PHE A 1 281 ? 3.361 24.359 13.492 1 73.94 281 PHE A O 1
ATOM 2189 N N . ASP A 1 282 ? 5.145 24.109 14.727 1 69.19 282 ASP A N 1
ATOM 2190 C CA . ASP A 1 282 ? 4.859 22.719 15.039 1 69.19 282 ASP A CA 1
ATOM 2191 C C . ASP A 1 282 ? 3.492 22.562 15.703 1 69.19 282 ASP A C 1
ATOM 2193 O O . ASP A 1 282 ? 2.771 21.609 15.445 1 69.19 282 ASP A O 1
ATOM 2197 N N . LYS A 1 283 ? 3.211 23.484 16.531 1 70.12 283 LYS A N 1
ATOM 2198 C CA . LYS A 1 283 ? 1.956 23.406 17.266 1 70.12 283 LYS A CA 1
ATOM 2199 C C . LYS A 1 283 ? 0.763 23.719 16.375 1 70.12 283 LYS A C 1
ATOM 2201 O O . LYS A 1 283 ? -0.264 23.031 16.438 1 70.12 283 LYS A O 1
ATOM 2206 N N . ILE A 1 284 ? 0.965 24.656 15.602 1 70.88 284 ILE A N 1
ATOM 2207 C CA . ILE A 1 284 ? -0.17 25.141 14.82 1 70.88 284 ILE A CA 1
ATOM 2208 C C . ILE A 1 284 ? -0.374 24.25 13.594 1 70.88 284 ILE A C 1
ATOM 2210 O O . ILE A 1 284 ? -1.511 23.969 13.219 1 70.88 284 ILE A O 1
ATOM 2214 N N . LEU A 1 285 ? 0.678 23.875 12.906 1 69.5 285 LEU A N 1
ATOM 2215 C CA . LEU A 1 285 ? 0.587 23.141 11.656 1 69.5 285 LEU A CA 1
ATOM 2216 C C . LEU A 1 285 ? 0.471 21.641 11.93 1 69.5 285 LEU A C 1
ATOM 2218 O O . LEU A 1 285 ? -0.011 20.891 11.078 1 69.5 285 LEU A O 1
ATOM 2222 N N . GLY A 1 286 ? 0.965 20.953 12.906 1 59.28 286 GLY A N 1
ATOM 2223 C CA . GLY A 1 286 ? 1.086 19.531 13.156 1 59.28 286 GLY A CA 1
ATOM 2224 C C . GLY A 1 286 ? -0.251 18.844 13.375 1 59.28 286 GLY A C 1
ATOM 2225 O O . GLY A 1 286 ? -0.403 17.656 13.078 1 59.28 286 GLY A O 1
ATOM 2226 N N . ARG A 1 287 ? -1.296 19.391 13.992 1 55.97 287 ARG A N 1
ATOM 2227 C CA . ARG A 1 287 ? -2.453 18.641 14.453 1 55.97 287 ARG A CA 1
ATOM 2228 C C . ARG A 1 287 ? -3.543 18.609 13.383 1 55.97 287 ARG A C 1
ATOM 2230 O O . ARG A 1 287 ? -4.324 19.547 13.258 1 55.97 287 ARG A O 1
ATOM 2237 N N . ARG A 1 288 ? -3.273 17.891 12.289 1 54.88 288 ARG A N 1
ATOM 2238 C CA . ARG A 1 288 ? -4.371 17.891 11.336 1 54.88 288 ARG A CA 1
ATOM 2239 C C . ARG A 1 288 ? -5.293 16.703 11.555 1 54.88 288 ARG A C 1
ATOM 2241 O O . ARG A 1 288 ? -4.836 15.555 11.57 1 54.88 288 ARG A O 1
ATOM 2248 N N . VAL A 1 289 ? -6.391 16.938 12.414 1 52.84 289 VAL A N 1
ATOM 2249 C CA . VAL A 1 289 ? -7.383 15.867 12.508 1 52.84 289 VAL A CA 1
ATOM 2250 C C . VAL A 1 289 ? -8.273 15.875 11.266 1 52.84 289 VAL A C 1
ATOM 2252 O O . VAL A 1 289 ? -8.922 16.875 10.969 1 52.84 289 VAL A O 1
ATOM 2255 N N . ILE A 1 290 ? -7.848 15.219 10.164 1 57.44 290 ILE A N 1
ATOM 2256 C CA . ILE A 1 290 ? -8.805 15.094 9.07 1 57.44 290 ILE A CA 1
ATOM 2257 C C . ILE A 1 290 ? -9.922 14.133 9.477 1 57.44 290 ILE A C 1
ATOM 2259 O O . ILE A 1 290 ? -9.656 13.023 9.945 1 57.44 290 ILE A O 1
ATOM 2263 N N . VAL A 1 291 ? -11.133 14.68 9.68 1 60.75 291 VAL A N 1
ATOM 2264 C CA . VAL A 1 291 ? -12.266 13.797 9.922 1 60.75 291 VAL A CA 1
ATOM 2265 C C . VAL A 1 291 ? -12.555 12.969 8.672 1 60.75 291 VAL A C 1
ATOM 2267 O O . VAL A 1 291 ? -12.883 13.523 7.617 1 60.75 291 VAL A O 1
ATOM 2270 N N . PRO A 1 292 ? -12.258 11.688 8.766 1 66.56 292 PRO A N 1
ATOM 2271 C CA . PRO A 1 292 ? -12.484 10.883 7.566 1 66.56 292 PRO A CA 1
ATOM 2272 C C . PRO A 1 292 ? -13.969 10.727 7.23 1 66.56 292 PRO A C 1
ATOM 2274 O O . PRO A 1 292 ? -14.82 10.781 8.125 1 66.56 292 PRO A O 1
ATOM 2277 N N . SER A 1 293 ? -14.289 10.742 5.953 1 71.75 293 SER A N 1
ATOM 2278 C CA . SER A 1 293 ? -15.625 10.383 5.504 1 71.75 293 SER A CA 1
ATOM 2279 C C . SER A 1 293 ? -15.922 8.906 5.781 1 71.75 293 SER A C 1
ATOM 2281 O O . SER A 1 293 ? -15.156 8.031 5.387 1 71.75 293 SER A O 1
ATOM 2283 N N . LYS A 1 294 ? -16.906 8.727 6.637 1 82.19 294 LYS A N 1
ATOM 2284 C CA . LYS A 1 294 ? -17.328 7.359 6.953 1 82.19 294 LYS A CA 1
ATOM 2285 C C . LYS A 1 294 ? -18.266 6.812 5.879 1 82.19 294 LYS A C 1
ATOM 2287 O O . LYS A 1 294 ? -19.312 7.402 5.602 1 82.19 294 LYS A O 1
ATOM 2292 N N . ARG A 1 295 ? -17.891 5.746 5.25 1 88.75 295 ARG A N 1
ATOM 2293 C CA . ARG A 1 295 ? -18.672 5.113 4.199 1 88.75 295 ARG A CA 1
ATOM 2294 C C . ARG A 1 295 ? -19.516 3.977 4.758 1 88.75 295 ARG A C 1
ATOM 2296 O O . ARG A 1 295 ? -19.078 3.254 5.656 1 88.75 295 ARG A O 1
ATOM 2303 N N . LYS A 1 296 ? -20.641 3.865 4.188 1 91.25 296 LYS A N 1
ATOM 2304 C CA . LYS A 1 296 ? -21.547 2.816 4.625 1 91.25 296 LYS A CA 1
ATOM 2305 C C . LYS A 1 296 ? -21.141 1.46 4.059 1 91.25 296 LYS A C 1
ATOM 2307 O O . LYS A 1 296 ? -20.672 1.37 2.924 1 91.25 296 LYS A O 1
ATOM 2312 N N . LEU A 1 297 ? -21.344 0.463 4.895 1 92.69 297 LEU A N 1
ATOM 2313 C CA . LEU A 1 297 ? -21.047 -0.895 4.445 1 92.69 297 LEU A CA 1
ATOM 2314 C C . LEU A 1 297 ? -22.016 -1.896 5.09 1 92.69 297 LEU A C 1
ATOM 2316 O O . LEU A 1 297 ? -22.469 -1.684 6.215 1 92.69 297 LEU A O 1
ATOM 2320 N N . SER A 1 298 ? -22.422 -2.883 4.297 1 93 298 SER A N 1
ATOM 2321 C CA . SER A 1 298 ? -23.156 -4.027 4.832 1 93 298 SER A CA 1
ATOM 2322 C C . SER A 1 298 ? -22.203 -5.047 5.457 1 93 298 SER A C 1
ATOM 2324 O O . SER A 1 298 ? -21.406 -5.672 4.754 1 93 298 SER A O 1
ATOM 2326 N N . PHE A 1 299 ? -22.375 -5.176 6.809 1 95.69 299 PHE A N 1
ATOM 2327 C CA . PHE A 1 299 ? -21.453 -6.039 7.539 1 95.69 299 PHE A CA 1
ATOM 2328 C C . PHE A 1 299 ? -22.141 -7.34 7.945 1 95.69 299 PHE A C 1
ATOM 2330 O O . PHE A 1 299 ? -22.969 -7.348 8.859 1 95.69 299 PHE A O 1
ATOM 2337 N N . GLN A 1 300 ? -21.672 -8.375 7.266 1 94.31 300 GLN A N 1
ATOM 2338 C CA . GLN A 1 300 ? -22.156 -9.695 7.656 1 94.31 300 GLN A CA 1
ATOM 2339 C C . GLN A 1 300 ? -21.25 -10.328 8.711 1 94.31 300 GLN A C 1
ATOM 2341 O O . GLN A 1 300 ? -20.219 -10.914 8.375 1 94.31 300 GLN A O 1
ATOM 2346 N N . ILE A 1 301 ? -21.688 -10.336 9.93 1 92.88 301 ILE A N 1
ATOM 2347 C CA . ILE A 1 301 ? -20.875 -10.766 11.055 1 92.88 301 ILE A CA 1
ATOM 2348 C C . ILE A 1 301 ? -20.891 -12.289 11.164 1 92.88 301 ILE A C 1
ATOM 2350 O O . ILE A 1 301 ? -19.938 -12.898 11.648 1 92.88 301 ILE A O 1
ATOM 2354 N N . ALA A 1 302 ? -21.938 -12.844 10.758 1 91.19 302 ALA A N 1
ATOM 2355 C CA . ALA A 1 302 ? -22.141 -14.289 10.734 1 91.19 302 ALA A CA 1
ATOM 2356 C C . ALA A 1 302 ? -23.109 -14.688 9.617 1 91.19 302 ALA A C 1
ATOM 2358 O O . ALA A 1 302 ? -23.812 -13.844 9.062 1 91.19 302 ALA A O 1
ATOM 2359 N N . PRO A 1 303 ? -23.016 -15.953 9.305 1 87.94 303 PRO A N 1
ATOM 2360 C CA . PRO A 1 303 ? -23.953 -16.359 8.266 1 87.94 303 PRO A CA 1
ATOM 2361 C C . PRO A 1 303 ? -25.406 -16.062 8.641 1 87.94 303 PRO A C 1
ATOM 2363 O O . PRO A 1 303 ? -25.875 -16.484 9.703 1 87.94 303 PRO A O 1
ATOM 2366 N N . GLY A 1 304 ? -26.047 -15.227 7.805 1 85.5 304 GLY A N 1
ATOM 2367 C CA . GLY A 1 304 ? -27.453 -14.914 8.039 1 85.5 304 GLY A CA 1
ATOM 2368 C C . GLY A 1 304 ? -27.641 -13.648 8.859 1 85.5 304 GLY A C 1
ATOM 2369 O O . GLY A 1 304 ? -28.781 -13.211 9.062 1 85.5 304 GLY A O 1
ATOM 2370 N N . ILE A 1 305 ? -26.609 -13.094 9.445 1 89.94 305 ILE A N 1
ATOM 2371 C CA . ILE A 1 305 ? -26.703 -11.875 10.25 1 89.94 305 ILE A CA 1
ATOM 2372 C C . ILE A 1 305 ? -25.938 -10.75 9.57 1 89.94 305 ILE A C 1
ATOM 2374 O O . ILE A 1 305 ? -24.719 -10.82 9.422 1 89.94 305 ILE A O 1
ATOM 2378 N N . THR A 1 306 ? -26.672 -9.75 9.25 1 91.56 306 THR A N 1
ATOM 2379 C CA . THR A 1 306 ? -26.047 -8.617 8.562 1 91.56 306 THR A CA 1
ATOM 2380 C C . THR A 1 306 ? -26.344 -7.312 9.297 1 91.56 306 THR A C 1
ATOM 2382 O O . THR A 1 306 ? -27.469 -7.074 9.727 1 91.56 306 THR A O 1
ATOM 2385 N N . LEU A 1 307 ? -25.312 -6.559 9.531 1 90.81 307 LEU A N 1
ATOM 2386 C CA . LEU A 1 307 ? -25.422 -5.211 10.078 1 90.81 307 LEU A CA 1
ATOM 2387 C C . LEU A 1 307 ? -25.359 -4.164 8.969 1 90.81 307 LEU A C 1
ATOM 2389 O O . LEU A 1 307 ? -24.312 -3.945 8.375 1 90.81 307 LEU A O 1
ATOM 2393 N N . ASP A 1 308 ? -26.344 -3.43 8.75 1 87.94 308 ASP A N 1
ATOM 2394 C CA . ASP A 1 308 ? -26.422 -2.523 7.609 1 87.94 308 ASP A CA 1
ATOM 2395 C C . ASP A 1 308 ? -25.984 -1.113 7.992 1 87.94 308 ASP A C 1
ATOM 2397 O O . ASP A 1 308 ? -25.766 -0.267 7.125 1 87.94 308 ASP A O 1
ATOM 2401 N N . ASP A 1 309 ? -25.766 -0.876 9.227 1 87.75 309 ASP A N 1
ATOM 2402 C CA . ASP A 1 309 ? -25.438 0.483 9.641 1 87.75 309 ASP A CA 1
ATOM 2403 C C . ASP A 1 309 ? -23.938 0.604 9.969 1 87.75 309 ASP A C 1
ATOM 2405 O O . ASP A 1 309 ? -23.516 1.57 10.609 1 87.75 309 ASP A O 1
ATOM 2409 N N . ALA A 1 310 ? -23.281 -0.332 9.555 1 91.88 310 ALA A N 1
ATOM 2410 C CA . ALA A 1 310 ? -21.844 -0.269 9.82 1 91.88 310 ALA A CA 1
ATOM 2411 C C . ALA A 1 310 ? -21.156 0.716 8.875 1 91.88 310 ALA A C 1
ATOM 2413 O O . ALA A 1 310 ? -21.656 0.997 7.785 1 91.88 310 ALA A O 1
ATOM 2414 N N . ARG A 1 311 ? -20.125 1.304 9.32 1 92.19 311 ARG A N 1
ATOM 2415 C CA . ARG A 1 311 ? -19.344 2.254 8.539 1 92.19 311 ARG A CA 1
ATOM 2416 C C . ARG A 1 311 ? -17.844 1.92 8.617 1 92.19 311 ARG A C 1
ATOM 2418 O O . ARG A 1 311 ? -17.391 1.31 9.586 1 92.19 311 ARG A O 1
ATOM 2425 N N . TYR A 1 312 ? -17.156 2.252 7.566 1 91.94 312 TYR A N 1
ATOM 2426 C CA . TYR A 1 312 ? -15.711 2.084 7.562 1 91.94 312 TYR A CA 1
ATOM 2427 C C . TYR A 1 312 ? -15.023 3.324 7.012 1 91.94 312 TYR A C 1
ATOM 2429 O O . TYR A 1 312 ? -15.617 4.094 6.258 1 91.94 312 TYR A O 1
ATOM 2437 N N . TYR A 1 313 ? -13.867 3.568 7.449 1 88.25 313 TYR A N 1
ATOM 2438 C CA . TYR A 1 313 ? -13.094 4.695 6.945 1 88.25 313 TYR A CA 1
ATOM 2439 C C . TYR A 1 313 ? -11.602 4.375 6.945 1 88.25 313 TYR A C 1
ATOM 2441 O O . TYR A 1 313 ? -11.148 3.504 7.695 1 88.25 313 TYR A O 1
ATOM 2449 N N . LEU A 1 314 ? -10.969 5.055 6.082 1 85.62 314 LEU A N 1
ATOM 2450 C CA . LEU A 1 314 ? -9.539 4.855 5.879 1 85.62 314 LEU A CA 1
ATOM 2451 C C . LEU A 1 314 ? -8.734 5.527 6.984 1 85.62 314 LEU A C 1
ATOM 2453 O O . LEU A 1 314 ? -9.023 6.664 7.371 1 85.62 314 LEU A O 1
ATOM 2457 N N . LEU A 1 315 ? -7.711 4.863 7.512 1 81.75 315 LEU A N 1
ATOM 2458 C CA . LEU A 1 315 ? -6.887 5.398 8.586 1 81.75 315 LEU A CA 1
ATOM 2459 C C . LEU A 1 315 ? -5.652 6.102 8.023 1 81.75 315 LEU A C 1
ATOM 2461 O O . LEU A 1 315 ? -5.219 7.121 8.562 1 81.75 315 LEU A O 1
ATOM 2465 N N . LEU A 1 316 ? -5.055 5.539 7.051 1 83.19 316 LEU A N 1
ATOM 2466 C CA . LEU A 1 316 ? -3.809 6.059 6.5 1 83.19 316 LEU A CA 1
ATOM 2467 C C . LEU A 1 316 ? -3.926 6.266 4.992 1 83.19 316 LEU A C 1
ATOM 2469 O O . LEU A 1 316 ? -4.547 5.457 4.297 1 83.19 316 LEU A O 1
ATOM 2473 N N . SER A 1 317 ? -3.461 7.316 4.547 1 80.62 317 SER A N 1
ATOM 2474 C CA . SER A 1 317 ? -3.318 7.594 3.123 1 80.62 317 SER A CA 1
ATOM 2475 C C . SER A 1 317 ? -2.016 8.328 2.83 1 80.62 317 SER A C 1
ATOM 2477 O O . SER A 1 317 ? -1.701 9.328 3.479 1 80.62 317 SER A O 1
ATOM 2479 N N . LYS A 1 318 ? -1.268 7.777 1.973 1 80.69 318 LYS A N 1
ATOM 2480 C CA . LYS A 1 318 ? 0.01 8.398 1.637 1 80.69 318 LYS A CA 1
ATOM 2481 C C . LYS A 1 318 ? -0.194 9.789 1.046 1 80.69 318 LYS A C 1
ATOM 2483 O O . LYS A 1 318 ? -0.921 9.953 0.063 1 80.69 318 LYS A O 1
ATOM 2488 N N . ALA A 1 319 ? 0.401 10.734 1.698 1 77.81 319 ALA A N 1
ATOM 2489 C CA . ALA A 1 319 ? 0.315 12.117 1.229 1 77.81 319 ALA A CA 1
ATOM 2490 C C . ALA A 1 319 ? 1.322 12.383 0.113 1 77.81 319 ALA A C 1
ATOM 2492 O O . ALA A 1 319 ? 2.414 11.805 0.105 1 77.81 319 ALA A O 1
ATOM 2493 N N . SER A 1 320 ? 0.909 13.031 -0.868 1 75.12 320 SER A N 1
ATOM 2494 C CA . SER A 1 320 ? 1.797 13.414 -1.96 1 75.12 320 SER A CA 1
ATOM 2495 C C . SER A 1 320 ? 1.688 14.906 -2.264 1 75.12 320 SER A C 1
ATOM 2497 O O . SER A 1 320 ? 0.777 15.578 -1.777 1 75.12 320 SER A O 1
ATOM 2499 N N . THR A 1 321 ? 2.799 15.328 -2.902 1 72.31 321 THR A N 1
ATOM 2500 C CA . THR A 1 321 ? 2.768 16.719 -3.35 1 72.31 321 THR A CA 1
ATOM 2501 C C . THR A 1 321 ? 1.728 16.906 -4.449 1 72.31 321 THR A C 1
ATOM 2503 O O . THR A 1 321 ? 1.303 15.945 -5.082 1 72.31 321 THR A O 1
ATOM 2506 N N . ALA A 1 322 ? 1.09 18.016 -4.43 1 64.31 322 ALA A N 1
ATOM 2507 C CA . ALA A 1 322 ? 0.075 18.297 -5.441 1 64.31 322 ALA A CA 1
ATOM 2508 C C . ALA A 1 322 ? 0.62 18.062 -6.844 1 64.31 322 ALA A C 1
ATOM 2510 O O . ALA A 1 322 ? 1.802 18.297 -7.109 1 64.31 322 ALA A O 1
ATOM 2511 N N . SER A 1 323 ? -0.145 17.219 -7.562 1 60.72 323 SER A N 1
ATOM 2512 C CA . SER A 1 323 ? 0.244 16.875 -8.922 1 60.72 323 SER A CA 1
ATOM 2513 C C . SER A 1 323 ? 0.34 18.109 -9.805 1 60.72 323 SER A C 1
ATOM 2515 O O . SER A 1 323 ? -0.474 19.031 -9.688 1 60.72 323 SER A O 1
ATOM 2517 N N . LEU A 1 324 ? 1.529 18.219 -10.359 1 59.19 324 LEU A N 1
ATOM 2518 C CA . LEU A 1 324 ? 1.72 19.281 -11.336 1 59.19 324 LEU A CA 1
ATOM 2519 C C . LEU A 1 324 ? 0.856 19.047 -12.57 1 59.19 324 LEU A C 1
ATOM 2521 O O . LEU A 1 324 ? 0.746 17.922 -13.055 1 59.19 324 LEU A O 1
ATOM 2525 N N . LYS A 1 325 ? -0.21 19.891 -12.695 1 59.56 325 LYS A N 1
ATOM 2526 C CA . LYS A 1 325 ? -1.016 19.781 -13.906 1 59.56 325 LYS A CA 1
ATOM 2527 C C . LYS A 1 325 ? -0.364 20.531 -15.062 1 59.56 325 LYS A C 1
ATOM 2529 O O . LYS A 1 325 ? 0.279 21.562 -14.859 1 59.56 325 LYS A O 1
ATOM 2534 N N . LYS A 1 326 ? -0.262 19.906 -16.109 1 57.38 326 LYS A N 1
ATOM 2535 C CA . LYS A 1 326 ? 0.258 20.547 -17.312 1 57.38 326 LYS A CA 1
ATOM 2536 C C . LYS A 1 326 ? -0.752 21.531 -17.891 1 57.38 326 LYS A C 1
ATOM 2538 O O . LYS A 1 326 ? -1.882 21.156 -18.203 1 57.38 326 LYS A O 1
ATOM 2543 N N . LYS A 1 327 ? -0.527 22.828 -17.547 1 61.22 327 LYS A N 1
ATOM 2544 C CA . LYS A 1 327 ? -1.415 23.844 -18.125 1 61.22 327 LYS A CA 1
ATOM 2545 C C . LYS A 1 327 ? -0.63 24.859 -18.953 1 61.22 327 LYS A C 1
ATOM 2547 O O . LYS A 1 327 ? 0.589 24.984 -18.797 1 61.22 327 LYS A O 1
ATOM 2552 N N . VAL A 1 328 ? -1.256 25.375 -20.078 1 59.19 328 VAL A N 1
ATOM 2553 C CA . VAL A 1 328 ? -0.654 26.422 -20.906 1 59.19 328 VAL A CA 1
ATOM 2554 C C . VAL A 1 328 ? -0.95 27.797 -20.312 1 59.19 328 VAL A C 1
ATOM 2556 O O . VAL A 1 328 ? -2.092 28.094 -19.953 1 59.19 328 VAL A O 1
ATOM 2559 N N . VAL A 1 329 ? 0.102 28.438 -19.859 1 61.31 329 VAL A N 1
ATOM 2560 C CA . VAL A 1 329 ? -0.058 29.781 -19.312 1 61.31 329 VAL A CA 1
ATOM 2561 C C . VAL A 1 329 ? 0.27 30.828 -20.375 1 61.31 329 VAL A C 1
ATOM 2563 O O . VAL A 1 329 ? 1.252 30.688 -21.109 1 61.31 329 VAL A O 1
ATOM 2566 N N . GLU A 1 330 ? -0.741 31.672 -20.703 1 59.44 330 GLU A N 1
ATOM 2567 C CA . GLU A 1 330 ? -0.448 32.812 -21.547 1 59.44 330 GLU A CA 1
ATOM 2568 C C . GLU A 1 330 ? 0.457 33.812 -20.828 1 59.44 330 GLU A C 1
ATOM 2570 O O . GLU A 1 330 ? 0.187 34.188 -19.688 1 59.44 330 GLU A O 1
ATOM 2575 N N . VAL A 1 331 ? 1.647 33.906 -21.234 1 59.34 331 VAL A N 1
ATOM 2576 C CA . VAL A 1 331 ? 2.594 34.812 -20.594 1 59.34 331 VAL A CA 1
ATOM 2577 C C . VAL A 1 331 ? 2.727 36.094 -21.406 1 59.34 331 VAL A C 1
ATOM 2579 O O . VAL A 1 331 ? 2.479 36.094 -22.625 1 59.34 331 VAL A O 1
ATOM 2582 N N . ASP A 1 332 ? 2.805 37.25 -20.703 1 59.22 332 ASP A N 1
ATOM 2583 C CA . ASP A 1 332 ? 3.076 38.531 -21.359 1 59.22 332 ASP A CA 1
ATOM 2584 C C . ASP A 1 332 ? 4.512 38.562 -21.891 1 59.22 332 ASP A C 1
ATOM 2586 O O . ASP A 1 332 ? 5.242 37.594 -21.812 1 59.22 332 ASP A O 1
ATOM 2590 N N . GLU A 1 333 ? 4.797 39.719 -22.484 1 58.31 333 GLU A N 1
ATOM 2591 C CA . GLU A 1 333 ? 6.094 39.938 -23.109 1 58.31 333 GLU A CA 1
ATOM 2592 C C . GLU A 1 333 ? 7.234 39.656 -22.141 1 58.31 333 GLU A C 1
ATOM 2594 O O . GLU A 1 333 ? 8.328 39.25 -22.562 1 58.31 333 GLU A O 1
ATOM 2599 N N . ASN A 1 334 ? 6.93 39.781 -20.812 1 59.59 334 ASN A N 1
ATOM 2600 C CA . ASN A 1 334 ? 7.977 39.594 -19.828 1 59.59 334 ASN A CA 1
ATOM 2601 C C . ASN A 1 334 ? 7.863 38.219 -19.172 1 59.59 334 ASN A C 1
ATOM 2603 O O . ASN A 1 334 ? 8.453 37.969 -18.109 1 59.59 334 ASN A O 1
ATOM 2607 N N . ASN A 1 335 ? 7.098 37.312 -19.656 1 59.59 335 ASN A N 1
ATOM 2608 C CA . ASN A 1 335 ? 6.938 35.938 -19.219 1 59.59 335 ASN A CA 1
ATOM 2609 C C . ASN A 1 335 ? 6.145 35.844 -17.906 1 59.59 335 ASN A C 1
ATOM 2611 O O . ASN A 1 335 ? 6.391 34.969 -17.078 1 59.59 335 ASN A O 1
ATOM 2615 N N . VAL A 1 336 ? 5.43 36.969 -17.672 1 63.16 336 VAL A N 1
ATOM 2616 C CA . VAL A 1 336 ? 4.551 36.969 -16.5 1 63.16 336 VAL A CA 1
ATOM 2617 C C . VAL A 1 336 ? 3.152 36.531 -16.906 1 63.16 336 VAL A C 1
ATOM 2619 O O . VAL A 1 336 ? 2.609 37 -17.906 1 63.16 336 VAL A O 1
ATOM 2622 N N . PRO A 1 337 ? 2.639 35.562 -16.203 1 68.06 337 PRO A N 1
ATOM 2623 C CA . PRO A 1 337 ? 1.304 35.062 -16.547 1 68.06 337 PRO A CA 1
ATOM 2624 C C . PRO A 1 337 ? 0.235 36.156 -16.469 1 68.06 337 PRO A C 1
ATOM 2626 O O . PRO A 1 337 ? 0.278 37 -15.562 1 68.06 337 PRO A O 1
ATOM 2629 N N . LYS A 1 338 ? -0.56 36.219 -17.469 1 68.69 338 LYS A N 1
ATOM 2630 C CA . LYS A 1 338 ? -1.653 37.188 -17.5 1 68.69 338 LYS A CA 1
ATOM 2631 C C . LYS A 1 338 ? -2.727 36.812 -16.469 1 68.69 338 LYS A C 1
ATOM 2633 O O . LYS A 1 338 ? -3.014 35.656 -16.25 1 68.69 338 LYS A O 1
ATOM 2638 N N . LYS A 1 339 ? -3.17 37.719 -15.586 1 68.75 339 LYS A N 1
ATOM 2639 C CA . LYS A 1 339 ? -4.18 37.531 -14.555 1 68.75 339 LYS A CA 1
ATOM 2640 C C . LYS A 1 339 ? -5.559 37.969 -15.039 1 68.75 339 LYS A C 1
ATOM 2642 O O . LYS A 1 339 ? -5.676 38.906 -15.844 1 68.75 339 LYS A O 1
ATOM 2647 N N . ASN A 1 340 ? -6.559 37.25 -14.766 1 64.44 340 ASN A N 1
ATOM 2648 C CA . ASN A 1 340 ? -7.93 37.656 -15.023 1 64.44 340 ASN A CA 1
ATOM 2649 C C . ASN A 1 340 ? -8.367 38.781 -14.062 1 64.44 340 ASN A C 1
ATOM 2651 O O . ASN A 1 340 ? -7.566 39.281 -13.281 1 64.44 340 ASN A O 1
ATOM 2655 N N . SER A 1 341 ? -9.68 39.156 -14.234 1 58.53 341 SER A N 1
ATOM 2656 C CA . SER A 1 341 ? -10.242 40.219 -13.445 1 58.53 341 SER A CA 1
ATOM 2657 C C . SER A 1 341 ? -10.195 39.906 -11.953 1 58.53 341 SER A C 1
ATOM 2659 O O . SER A 1 341 ? -10.234 40.812 -11.117 1 58.53 341 SER A O 1
ATOM 2661 N N . PHE A 1 342 ? -10.047 38.656 -11.68 1 59.31 342 PHE A N 1
ATOM 2662 C CA . PHE A 1 342 ? -10.07 38.25 -10.281 1 59.31 342 PHE A CA 1
ATOM 2663 C C . PHE A 1 342 ? -8.664 38.031 -9.758 1 59.31 342 PHE A C 1
ATOM 2665 O O . PHE A 1 342 ? -8.477 37.594 -8.617 1 59.31 342 PHE A O 1
ATOM 2672 N N . GLY A 1 343 ? -7.676 38.375 -10.555 1 60.41 343 GLY A N 1
ATOM 2673 C CA . GLY A 1 343 ? -6.289 38.25 -10.133 1 60.41 343 GLY A CA 1
ATOM 2674 C C . GLY A 1 343 ? -5.762 36.812 -10.258 1 60.41 343 GLY A C 1
ATOM 2675 O O . GLY A 1 343 ? -4.734 36.469 -9.672 1 60.41 343 GLY A O 1
ATOM 2676 N N . VAL A 1 344 ? -6.555 36 -10.898 1 64.12 344 VAL A N 1
ATOM 2677 C CA . VAL A 1 344 ? -6.141 34.625 -11.078 1 64.12 344 VAL A CA 1
ATOM 2678 C C . VAL A 1 344 ? -5.395 34.469 -12.406 1 64.12 344 VAL A C 1
ATOM 2680 O O . VAL A 1 344 ? -5.848 34.969 -13.438 1 64.12 344 VAL A O 1
ATOM 2683 N N . GLU A 1 345 ? -4.289 33.969 -12.234 1 67.06 345 GLU A N 1
ATOM 2684 C CA . GLU A 1 345 ? -3.506 33.75 -13.453 1 67.06 345 GLU A CA 1
ATOM 2685 C C . GLU A 1 345 ? -4.188 32.75 -14.383 1 67.06 345 GLU A C 1
ATOM 2687 O O . GLU A 1 345 ? -4.633 31.703 -13.953 1 67.06 345 GLU A O 1
ATOM 2692 N N . MET A 1 346 ? -4.469 33.094 -15.602 1 62.84 346 MET A N 1
ATOM 2693 C CA . MET A 1 346 ? -5.297 32.375 -16.562 1 62.84 346 MET A CA 1
ATOM 2694 C C . MET A 1 346 ? -4.535 31.188 -17.172 1 62.84 346 MET A C 1
ATOM 2696 O O . MET A 1 346 ? -3.377 31.328 -17.562 1 62.84 346 MET A O 1
ATOM 2700 N N . VAL A 1 347 ? -5.129 29.984 -16.797 1 63.22 347 VAL A N 1
ATOM 2701 C CA . VAL A 1 347 ? -4.574 28.766 -17.375 1 63.22 347 VAL A CA 1
ATOM 2702 C C . VAL A 1 347 ? -5.551 28.188 -18.406 1 63.22 347 VAL A C 1
ATOM 2704 O O . VAL A 1 347 ? -6.77 28.266 -18.219 1 63.22 347 VAL A O 1
ATOM 2707 N N . ASP A 1 348 ? -5.094 28 -19.641 1 59.28 348 ASP A N 1
ATOM 2708 C CA . ASP A 1 348 ? -5.938 27.297 -20.594 1 59.28 348 ASP A CA 1
ATOM 2709 C C . ASP A 1 348 ? -5.684 25.797 -20.562 1 59.28 348 ASP A C 1
ATOM 2711 O O . ASP A 1 348 ? -4.551 25.359 -20.359 1 59.28 348 ASP A O 1
ATOM 2715 N N . ASP A 1 349 ? -6.789 25.016 -20.375 1 56.88 349 ASP A N 1
ATOM 2716 C CA . ASP A 1 349 ? -6.703 23.562 -20.406 1 56.88 349 ASP A CA 1
ATOM 2717 C C . ASP A 1 349 ? -6.234 23.078 -21.781 1 56.88 349 ASP A C 1
ATOM 2719 O O . ASP A 1 349 ? -6.52 23.719 -22.797 1 56.88 349 ASP A O 1
ATOM 2723 N N . TYR A 1 350 ? -5.16 22.281 -21.734 1 57.19 350 TYR A N 1
ATOM 2724 C CA . TYR A 1 350 ? -4.738 21.672 -23 1 57.19 350 TYR A CA 1
ATOM 2725 C C . TYR A 1 350 ? -5.551 20.422 -23.297 1 57.19 350 TYR A C 1
ATOM 2727 O O . TYR A 1 350 ? -6.047 19.766 -22.375 1 57.19 350 TYR A O 1
ATOM 2735 N N . VAL A 1 351 ? -6.227 20.484 -24.469 1 56.22 351 VAL A N 1
ATOM 2736 C CA . VAL A 1 351 ? -6.887 19.25 -24.891 1 56.22 351 VAL A CA 1
ATOM 2737 C C . VAL A 1 351 ? -5.871 18.328 -25.562 1 56.22 351 VAL A C 1
ATOM 2739 O O . VAL A 1 351 ? -5.109 18.75 -26.438 1 56.22 351 VAL A O 1
ATOM 2742 N N . THR A 1 352 ? -5.531 17.328 -24.844 1 58.06 352 THR A N 1
ATOM 2743 C CA . THR A 1 352 ? -4.715 16.281 -25.453 1 58.06 352 THR A CA 1
ATOM 2744 C C . THR A 1 352 ? -5.543 15.43 -26.406 1 58.06 352 THR A C 1
ATOM 2746 O O . THR A 1 352 ? -6.57 14.875 -26.016 1 58.06 352 THR A O 1
ATOM 2749 N N . ASN A 1 353 ? -5.352 15.711 -27.781 1 57.06 353 ASN A N 1
ATOM 2750 C CA . ASN A 1 353 ? -5.996 14.844 -28.766 1 57.06 353 ASN A CA 1
ATOM 2751 C C . ASN A 1 353 ? -5.129 13.641 -29.109 1 57.06 353 ASN A C 1
ATOM 2753 O O . ASN A 1 353 ? -3.936 13.789 -29.375 1 57.06 353 ASN A O 1
ATOM 2757 N N . PHE A 1 354 ? -5.566 12.5 -28.703 1 56.44 354 PHE A N 1
ATOM 2758 C CA . PHE A 1 354 ? -4.887 11.25 -29.031 1 56.44 354 PHE A CA 1
ATOM 2759 C C . PHE A 1 354 ? -5.281 10.773 -30.422 1 56.44 354 PHE A C 1
ATOM 2761 O O . PHE A 1 354 ? -6.469 10.68 -30.734 1 56.44 354 PHE A O 1
ATOM 2768 N N . GLN A 1 355 ? -4.379 10.977 -31.422 1 59.94 355 GLN A N 1
ATOM 2769 C CA . GLN A 1 355 ? -4.609 10.398 -32.75 1 59.94 355 GLN A CA 1
ATOM 2770 C C . GLN A 1 355 ? -3.76 9.148 -32.938 1 59.94 355 GLN A C 1
ATOM 2772 O O . GLN A 1 355 ? -2.592 9.109 -32.562 1 59.94 355 GLN A O 1
ATOM 2777 N N . HIS A 1 356 ? -4.391 8.062 -33.188 1 60.28 356 HIS A N 1
ATOM 2778 C CA . HIS A 1 356 ? -3.713 6.797 -33.469 1 60.28 356 HIS A CA 1
ATOM 2779 C C . HIS A 1 356 ? -3.518 6.574 -34.969 1 60.28 356 HIS A C 1
ATOM 2781 O O . HIS A 1 356 ? -4.438 6.793 -35.75 1 60.28 356 HIS A O 1
ATOM 2787 N N . TRP A 1 357 ? -2.164 6.477 -35.406 1 60.53 357 TRP A N 1
ATOM 2788 C CA . TRP A 1 357 ? -1.858 6.25 -36.812 1 60.53 357 TRP A CA 1
ATOM 2789 C C . TRP A 1 357 ? -1.339 4.832 -37.031 1 60.53 357 TRP A C 1
ATOM 2791 O O . TRP A 1 357 ? -0.628 4.285 -36.188 1 60.53 357 TRP A O 1
ATOM 2801 N N . ASP A 1 358 ? -1.925 4.07 -38 1 59.22 358 ASP A N 1
ATOM 2802 C CA . ASP A 1 358 ? -1.416 2.756 -38.375 1 59.22 358 ASP A CA 1
ATOM 2803 C C . ASP A 1 358 ? -0.077 2.875 -39.094 1 59.22 358 ASP A C 1
ATOM 2805 O O . ASP A 1 358 ? 0.425 3.98 -39.312 1 59.22 358 ASP A O 1
ATOM 2809 N N . ALA A 1 359 ? 0.573 1.769 -39.219 1 59.19 359 ALA A N 1
ATOM 2810 C CA . ALA A 1 359 ? 1.876 1.713 -39.875 1 59.19 359 ALA A CA 1
ATOM 2811 C C . ALA A 1 359 ? 1.833 2.396 -41.25 1 59.19 359 ALA A C 1
ATOM 2813 O O . ALA A 1 359 ? 2.844 2.928 -41.719 1 59.19 359 ALA A O 1
ATOM 2814 N N . ALA A 1 360 ? 0.662 2.389 -41.844 1 60.03 360 ALA A N 1
ATOM 2815 C CA . ALA A 1 360 ? 0.527 2.988 -43.188 1 60.03 360 ALA A CA 1
ATOM 2816 C C . ALA A 1 360 ? 0.3 4.492 -43.062 1 60.03 360 ALA A C 1
ATOM 2818 O O . ALA A 1 360 ? 0.272 5.191 -44.094 1 60.03 360 ALA A O 1
ATOM 2819 N N . GLY A 1 361 ? 0.229 5.004 -41.875 1 60.28 361 GLY A N 1
ATOM 2820 C CA . GLY A 1 361 ? 0.084 6.441 -41.719 1 60.28 361 GLY A CA 1
ATOM 2821 C C . GLY A 1 361 ? -1.363 6.891 -41.656 1 60.28 361 GLY A C 1
ATOM 2822 O O . GLY A 1 361 ? -1.656 8.086 -41.781 1 60.28 361 GLY A O 1
ATOM 2823 N N . ASP A 1 362 ? -2.281 5.879 -41.75 1 62.97 362 ASP A N 1
ATOM 2824 C CA . ASP A 1 362 ? -3.691 6.254 -41.656 1 62.97 362 ASP A CA 1
ATOM 2825 C C . ASP A 1 362 ? -4.172 6.309 -40.219 1 62.97 362 ASP A C 1
ATOM 2827 O O . ASP A 1 362 ? -3.738 5.516 -39.375 1 62.97 362 ASP A O 1
ATOM 2831 N N . GLU A 1 363 ? -4.973 7.305 -39.969 1 66.5 363 GLU A N 1
ATOM 2832 C CA . GLU A 1 363 ? -5.566 7.457 -38.625 1 66.5 363 GLU A CA 1
ATOM 2833 C C . GLU A 1 363 ? -6.594 6.363 -38.344 1 66.5 363 GLU A C 1
ATOM 2835 O O . GLU A 1 363 ? -7.441 6.074 -39.188 1 66.5 363 GLU A O 1
ATOM 2840 N N . VAL A 1 364 ? -6.43 5.598 -37.406 1 66.19 364 VAL A N 1
ATOM 2841 C CA . VAL A 1 364 ? -7.379 4.559 -37.031 1 66.19 364 VAL A CA 1
ATOM 2842 C C . VAL A 1 364 ? -8.391 5.117 -36.031 1 66.19 364 VAL A C 1
ATOM 2844 O O . VAL A 1 364 ? -8.008 5.613 -34.969 1 66.19 364 VAL A O 1
ATOM 2847 N N . PRO A 1 365 ? -9.688 5.211 -36.5 1 64.75 365 PRO A N 1
ATOM 2848 C CA . PRO A 1 365 ? -10.727 5.703 -35.594 1 64.75 365 PRO A CA 1
ATOM 2849 C C . PRO A 1 365 ? -10.797 4.906 -34.312 1 64.75 365 PRO A C 1
ATOM 2851 O O . PRO A 1 365 ? -10.523 3.703 -34.312 1 64.75 365 PRO A O 1
ATOM 2854 N N . TRP A 1 366 ? -11.117 5.531 -33.219 1 62.62 366 TRP A N 1
ATOM 2855 C CA . TRP A 1 366 ? -11.188 4.961 -31.859 1 62.62 366 TRP A CA 1
ATOM 2856 C C . TRP A 1 366 ? -12.164 3.793 -31.812 1 62.62 366 TRP A C 1
ATOM 2858 O O . TRP A 1 366 ? -11.953 2.83 -31.078 1 62.62 366 TRP A O 1
ATOM 2868 N N . ASP A 1 367 ? -13.242 3.939 -32.688 1 61.78 367 ASP A N 1
ATOM 2869 C CA . ASP A 1 367 ? -14.289 2.92 -32.656 1 61.78 367 ASP A CA 1
ATOM 2870 C C . ASP A 1 367 ? -13.797 1.609 -33.281 1 61.78 367 ASP A C 1
ATOM 2872 O O . ASP A 1 367 ? -14.422 0.563 -33.094 1 61.78 367 ASP A O 1
ATOM 2876 N N . GLN A 1 368 ? -12.727 1.737 -33.906 1 63.44 368 GLN A N 1
ATOM 2877 C CA . GLN A 1 368 ? -12.203 0.534 -34.562 1 63.44 368 GLN A CA 1
ATOM 2878 C C . GLN A 1 368 ? -11.07 -0.074 -33.719 1 63.44 368 GLN A C 1
ATOM 2880 O O . GLN A 1 368 ? -10.383 -0.985 -34.188 1 63.44 368 GLN A O 1
ATOM 2885 N N . ILE A 1 369 ? -10.984 0.485 -32.562 1 64.19 369 ILE A N 1
ATOM 2886 C CA . ILE A 1 369 ? -9.906 -0.025 -31.719 1 64.19 369 ILE A CA 1
ATOM 2887 C C . ILE A 1 369 ? -10.492 -0.958 -30.672 1 64.19 369 ILE A C 1
ATOM 2889 O O . ILE A 1 369 ? -11.508 -0.648 -30.047 1 64.19 369 ILE A O 1
ATOM 2893 N N . SER A 1 370 ? -10.102 -2.27 -30.781 1 66.88 370 SER A N 1
ATOM 2894 C CA . SER A 1 370 ? -10.492 -3.178 -29.703 1 66.88 370 SER A CA 1
ATOM 2895 C C . SER A 1 370 ? -9.305 -3.525 -28.812 1 66.88 370 SER A C 1
ATOM 2897 O O . SER A 1 370 ? -8.156 -3.463 -29.25 1 66.88 370 SER A O 1
ATOM 2899 N N . LYS A 1 371 ? -9.555 -3.752 -27.609 1 70.94 371 LYS A N 1
ATOM 2900 C CA . LYS A 1 371 ? -8.531 -4.176 -26.656 1 70.94 371 LYS A CA 1
ATOM 2901 C C . LYS A 1 371 ? -8.211 -5.66 -26.828 1 70.94 371 LYS A C 1
ATOM 2903 O O . LYS A 1 371 ? -9.094 -6.465 -27.125 1 70.94 371 LYS A O 1
ATOM 2908 N N . ALA A 1 372 ? -6.988 -6.008 -26.891 1 74.88 372 ALA A N 1
ATOM 2909 C CA . ALA A 1 372 ? -6.574 -7.406 -26.984 1 74.88 372 ALA A CA 1
ATOM 2910 C C . ALA A 1 372 ? -5.457 -7.711 -25.984 1 74.88 372 ALA A C 1
ATOM 2912 O O . ALA A 1 372 ? -4.699 -6.816 -25.609 1 74.88 372 ALA A O 1
ATOM 2913 N N . PHE A 1 373 ? -5.484 -8.938 -25.562 1 77 373 PHE A N 1
ATOM 2914 C CA . PHE A 1 373 ? -4.426 -9.43 -24.688 1 77 373 PHE A CA 1
ATOM 2915 C C . PHE A 1 373 ? -3.453 -10.312 -25.453 1 77 373 PHE A C 1
ATOM 2917 O O . PHE A 1 373 ? -3.867 -11.219 -26.172 1 77 373 PHE A O 1
ATOM 2924 N N . ARG A 1 374 ? -2.174 -9.93 -25.344 1 76.88 374 ARG A N 1
ATOM 2925 C CA . ARG A 1 374 ? -1.149 -10.742 -25.984 1 76.88 374 ARG A CA 1
ATOM 2926 C C . ARG A 1 374 ? -0.758 -11.922 -25.109 1 76.88 374 ARG A C 1
ATOM 2928 O O . ARG A 1 374 ? -0.285 -11.734 -23.984 1 76.88 374 ARG A O 1
ATOM 2935 N N . PHE A 1 375 ? -1.103 -13.008 -25.562 1 79.5 375 PHE A N 1
ATOM 2936 C CA . PHE A 1 375 ? -0.683 -14.242 -24.906 1 79.5 375 PHE A CA 1
ATOM 2937 C C . PHE A 1 375 ? 0.242 -15.047 -25.797 1 79.5 375 PHE A C 1
ATOM 2939 O O . PHE A 1 375 ? -0.215 -15.703 -26.75 1 79.5 375 PHE A O 1
ATOM 2946 N N . GLY A 1 376 ? 1.545 -14.891 -25.484 1 76.69 376 GLY A N 1
ATOM 2947 C CA . GLY A 1 376 ? 2.514 -15.484 -26.391 1 76.69 376 GLY A CA 1
ATOM 2948 C C . GLY A 1 376 ? 2.49 -14.875 -27.781 1 76.69 376 GLY A C 1
ATOM 2949 O O . GLY A 1 376 ? 2.658 -13.664 -27.938 1 76.69 376 GLY A O 1
ATOM 2950 N N . ALA A 1 377 ? 2.16 -15.734 -28.734 1 74.69 377 ALA A N 1
ATOM 2951 C CA . ALA A 1 377 ? 2.143 -15.305 -30.125 1 74.69 377 ALA A CA 1
ATOM 2952 C C . ALA A 1 377 ? 0.752 -14.828 -30.547 1 74.69 377 ALA A C 1
ATOM 2954 O O . ALA A 1 377 ? 0.592 -14.18 -31.578 1 74.69 377 ALA A O 1
ATOM 2955 N N . ASP A 1 378 ? -0.179 -15.102 -29.656 1 77.5 378 ASP A N 1
ATOM 2956 C CA . ASP A 1 378 ? -1.562 -14.836 -30.047 1 77.5 378 ASP A CA 1
ATOM 2957 C C . ASP A 1 378 ? -2.076 -13.555 -29.375 1 77.5 378 ASP A C 1
ATOM 2959 O O . ASP A 1 378 ? -1.639 -13.203 -28.281 1 77.5 378 ASP A O 1
ATOM 2963 N N . LEU A 1 379 ? -2.957 -12.859 -30.094 1 78 379 LEU A N 1
ATOM 2964 C CA . LEU A 1 379 ? -3.719 -11.734 -29.562 1 78 379 LEU A CA 1
ATOM 2965 C C . LEU A 1 379 ? -5.164 -12.141 -29.281 1 78 379 LEU A C 1
ATOM 2967 O O . LEU A 1 379 ? -5.914 -12.43 -30.219 1 78 379 LEU A O 1
ATOM 2971 N N . LEU A 1 380 ? -5.422 -12.203 -28.125 1 77.94 380 LEU A N 1
ATOM 2972 C CA . LEU A 1 380 ? -6.766 -12.633 -27.766 1 77.94 380 LEU A CA 1
ATOM 2973 C C . LEU A 1 380 ? -7.656 -11.43 -27.453 1 77.94 380 LEU A C 1
ATOM 2975 O O . LEU A 1 380 ? -7.273 -10.555 -26.672 1 77.94 380 LEU A O 1
ATOM 2979 N N . PRO A 1 381 ? -8.758 -11.281 -28.125 1 75.06 381 PRO A N 1
ATOM 2980 C CA . PRO A 1 381 ? -9.641 -10.125 -27.938 1 75.06 381 PRO A CA 1
ATOM 2981 C C . PRO A 1 381 ? -10.219 -10.047 -26.531 1 75.06 381 PRO A C 1
ATOM 2983 O O . PRO A 1 381 ? -10.578 -11.078 -25.953 1 75.06 381 PRO A O 1
ATOM 2986 N N . PHE A 1 382 ? -10.156 -8.969 -25.922 1 76.69 382 PHE A N 1
ATOM 2987 C CA . PHE A 1 382 ? -10.766 -8.68 -24.625 1 76.69 382 PHE A CA 1
ATOM 2988 C C . PHE A 1 382 ? -11.492 -7.336 -24.656 1 76.69 382 PHE A C 1
ATOM 2990 O O . PHE A 1 382 ? -10.859 -6.281 -24.578 1 76.69 382 PHE A O 1
ATOM 2997 N N . ASN A 1 383 ? -12.805 -7.371 -24.734 1 75 383 ASN A N 1
ATOM 2998 C CA . ASN A 1 383 ? -13.594 -6.148 -24.828 1 75 383 ASN A CA 1
ATOM 2999 C C . ASN A 1 383 ? -14.07 -5.676 -23.469 1 75 383 ASN A C 1
ATOM 3001 O O . ASN A 1 383 ? -13.812 -6.332 -22.453 1 75 383 ASN A O 1
ATOM 3005 N N . ASP A 1 384 ? -14.75 -4.586 -23.484 1 73.81 384 ASP A N 1
ATOM 3006 C CA . ASP A 1 384 ? -15.219 -3.979 -22.25 1 73.81 384 ASP A CA 1
ATOM 3007 C C . ASP A 1 384 ? -16.25 -4.867 -21.547 1 73.81 384 ASP A C 1
ATOM 3009 O O . ASP A 1 384 ? -16.312 -4.91 -20.328 1 73.81 384 ASP A O 1
ATOM 3013 N N . ILE A 1 385 ? -17 -5.574 -22.328 1 76.62 385 ILE A N 1
ATOM 3014 C CA . ILE A 1 385 ? -18.016 -6.469 -21.781 1 76.62 385 ILE A CA 1
ATOM 3015 C C . ILE A 1 385 ? -17.344 -7.625 -21.047 1 76.62 385 ILE A C 1
ATOM 3017 O O . ILE A 1 385 ? -17.812 -8.07 -20 1 76.62 385 ILE A O 1
ATOM 3021 N N . ASP A 1 386 ? -16.219 -8.008 -21.641 1 79.75 386 ASP A N 1
ATOM 3022 C CA . ASP A 1 386 ? -15.461 -9.094 -21.016 1 79.75 386 ASP A CA 1
ATOM 3023 C C . ASP A 1 386 ? -14.875 -8.641 -19.672 1 79.75 386 ASP A C 1
ATOM 3025 O O . ASP A 1 386 ? -14.883 -9.406 -18.703 1 79.75 386 ASP A O 1
ATOM 3029 N N . GLU A 1 387 ? -14.438 -7.445 -19.703 1 77.31 387 GLU A N 1
ATOM 3030 C CA . GLU A 1 387 ? -13.891 -6.91 -18.453 1 77.31 387 GLU A CA 1
ATOM 3031 C C . GLU A 1 387 ? -14.961 -6.785 -17.375 1 77.31 387 GLU A C 1
ATOM 3033 O O . GLU A 1 387 ? -14.719 -7.094 -16.219 1 77.31 387 GLU A O 1
ATOM 3038 N N . ALA A 1 388 ? -16.078 -6.391 -17.812 1 75.94 388 ALA A N 1
ATOM 3039 C CA . ALA A 1 388 ? -17.203 -6.285 -16.891 1 75.94 388 ALA A CA 1
ATOM 3040 C C . ALA A 1 388 ? -17.641 -7.664 -16.406 1 75.94 388 ALA A C 1
ATOM 3042 O O . ALA A 1 388 ? -18.062 -7.816 -15.25 1 75.94 388 ALA A O 1
ATOM 3043 N N . GLY A 1 389 ? -17.516 -8.562 -17.266 1 77.56 389 GLY A N 1
ATOM 3044 C CA . GLY A 1 389 ? -17.906 -9.922 -16.938 1 77.56 389 GLY A CA 1
ATOM 3045 C C . GLY A 1 389 ? -16.969 -10.578 -15.938 1 77.56 389 GLY A C 1
ATOM 3046 O O . GLY A 1 389 ? -17.359 -11.508 -15.219 1 77.56 389 GLY A O 1
ATOM 3047 N N . LEU A 1 390 ? -15.75 -10.086 -15.961 1 78.25 390 LEU A N 1
ATOM 3048 C CA . LEU A 1 390 ? -14.781 -10.633 -15.016 1 78.25 390 LEU A CA 1
ATOM 3049 C C . LEU A 1 390 ? -15.039 -10.109 -13.609 1 78.25 390 LEU A C 1
ATOM 3051 O O . LEU A 1 390 ? -14.633 -10.727 -12.625 1 78.25 390 LEU A O 1
ATOM 3055 N N . MET A 1 391 ? -15.711 -9.016 -13.633 1 76.56 391 MET A N 1
ATOM 3056 C CA . MET A 1 391 ? -16 -8.414 -12.328 1 76.56 391 MET A CA 1
ATOM 3057 C C . MET A 1 391 ? -17.297 -8.984 -11.75 1 76.56 391 MET A C 1
ATOM 3059 O O . MET A 1 391 ? -18.203 -9.352 -12.492 1 76.56 391 MET A O 1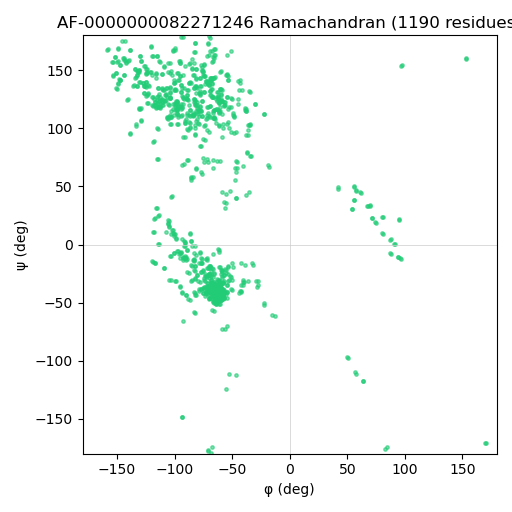
ATOM 3063 N N . GLN A 1 392 ? -17.359 -9.266 -10.492 1 74.62 392 GLN A N 1
ATOM 3064 C CA . GLN A 1 392 ? -18.578 -9.703 -9.82 1 74.62 392 GLN A CA 1
ATOM 3065 C C . GLN A 1 392 ? -19.281 -8.539 -9.133 1 74.62 392 GLN A C 1
ATOM 3067 O O . GLN A 1 392 ? -18.75 -7.961 -8.18 1 74.62 392 GLN A O 1
ATOM 3072 N N . PRO A 1 393 ? -20.406 -8.18 -9.688 1 78.94 393 PRO A N 1
ATOM 3073 C CA . PRO A 1 393 ? -21.125 -7.074 -9.055 1 78.94 393 PRO A CA 1
ATOM 3074 C C . PRO A 1 393 ? -21.484 -7.367 -7.598 1 78.94 393 PRO A C 1
ATOM 3076 O O . PRO A 1 393 ? -21.938 -8.469 -7.285 1 78.94 393 PRO A O 1
ATOM 3079 N N . SER A 1 394 ? -21.125 -6.617 -6.727 1 83.69 394 SER A N 1
ATOM 3080 C CA . SER A 1 394 ? -21.422 -6.719 -5.301 1 83.69 394 SER A CA 1
ATOM 3081 C C . SER A 1 394 ? -21.484 -5.344 -4.648 1 83.69 394 SER A C 1
ATOM 3083 O O . SER A 1 394 ? -20.781 -4.418 -5.066 1 83.69 394 SER A O 1
ATOM 3085 N N . PRO A 1 395 ? -22.469 -5.219 -3.787 1 88.38 395 PRO A N 1
ATOM 3086 C CA . PRO A 1 395 ? -22.422 -3.982 -3.002 1 88.38 395 PRO A CA 1
ATOM 3087 C C . PRO A 1 395 ? -21.203 -3.916 -2.078 1 88.38 395 PRO A C 1
ATOM 3089 O O . PRO A 1 395 ? -20.438 -4.879 -1.989 1 88.38 395 PRO A O 1
ATOM 3092 N N . VAL A 1 396 ? -21.047 -2.74 -1.581 1 93.12 396 VAL A N 1
ATOM 3093 C CA . VAL A 1 396 ? -20.016 -2.625 -0.563 1 93.12 396 VAL A CA 1
ATOM 3094 C C . VAL A 1 396 ? -20.359 -3.518 0.628 1 93.12 396 VAL A C 1
ATOM 3096 O O . VAL A 1 396 ? -21.391 -3.342 1.264 1 93.12 396 VAL A O 1
ATOM 3099 N N . LYS A 1 397 ? -19.531 -4.473 0.785 1 94.25 397 LYS A N 1
ATOM 3100 C CA . LYS A 1 397 ? -19.906 -5.496 1.762 1 94.25 397 LYS A CA 1
ATOM 3101 C C . LYS A 1 397 ? -18.656 -6.086 2.426 1 94.25 397 LYS A C 1
ATOM 3103 O O . LYS A 1 397 ? -17.609 -6.191 1.8 1 94.25 397 LYS A O 1
ATOM 3108 N N . LEU A 1 398 ? -18.812 -6.348 3.719 1 96.62 398 LEU A N 1
ATOM 3109 C CA . LEU A 1 398 ? -17.828 -7.07 4.52 1 96.62 398 LEU A CA 1
ATOM 3110 C C . LEU A 1 398 ? -18.438 -8.352 5.094 1 96.62 398 LEU A C 1
ATOM 3112 O O . LEU A 1 398 ? -19.453 -8.312 5.789 1 96.62 398 LEU A O 1
ATOM 3116 N N . THR A 1 399 ? -17.844 -9.477 4.738 1 95.06 399 THR A N 1
ATOM 3117 C CA . THR A 1 399 ? -18.391 -10.758 5.164 1 95.06 399 THR A CA 1
ATOM 3118 C C . THR A 1 399 ? -17.344 -11.57 5.922 1 95.06 399 THR A C 1
ATOM 3120 O O . THR A 1 399 ? -16.297 -11.906 5.371 1 95.06 399 THR A O 1
ATOM 3123 N N . ILE A 1 400 ? -17.656 -11.938 7.164 1 96.25 400 ILE A N 1
ATOM 3124 C CA . ILE A 1 400 ? -16.766 -12.797 7.934 1 96.25 400 ILE A CA 1
ATOM 3125 C C . ILE A 1 400 ? -16.922 -14.242 7.477 1 96.25 400 ILE A C 1
ATOM 3127 O O . ILE A 1 400 ? -18.047 -14.758 7.41 1 96.25 400 ILE A O 1
ATOM 3131 N N . LEU A 1 401 ? -15.883 -14.844 7.199 1 93.12 401 LEU A N 1
ATOM 3132 C CA . LEU A 1 401 ? -15.883 -16.234 6.738 1 93.12 401 LEU A CA 1
ATOM 3133 C C . LEU A 1 401 ? -15.648 -17.188 7.898 1 93.12 401 LEU A C 1
ATOM 3135 O O . LEU A 1 401 ? -16.125 -18.328 7.871 1 93.12 401 LEU A O 1
ATOM 3139 N N . GLY A 1 402 ? -14.836 -16.766 8.797 1 93.69 402 GLY A N 1
ATOM 3140 C CA . GLY A 1 402 ? -14.477 -17.562 9.961 1 93.69 402 GLY A CA 1
ATOM 3141 C C . GLY A 1 402 ? -13.328 -16.969 10.758 1 93.69 402 GLY A C 1
ATOM 3142 O O . GLY A 1 402 ? -12.984 -15.797 10.578 1 93.69 402 GLY A O 1
ATOM 3143 N N . TYR A 1 403 ? -12.859 -17.812 11.734 1 94.81 403 TYR A N 1
ATOM 3144 C CA . TYR A 1 403 ? -11.836 -17.312 12.641 1 94.81 403 TYR A CA 1
ATOM 3145 C C . TYR A 1 403 ? -10.602 -18.219 12.633 1 94.81 403 TYR A C 1
ATOM 3147 O O . TYR A 1 403 ? -10.695 -19.391 12.297 1 94.81 403 TYR A O 1
ATOM 3155 N N . MET A 1 404 ? -9.508 -17.625 12.891 1 91.88 404 MET A N 1
ATOM 3156 C CA . MET A 1 404 ? -8.227 -18.312 13.023 1 91.88 404 MET A CA 1
ATOM 3157 C C . MET A 1 404 ? -7.422 -17.75 14.188 1 91.88 404 MET A C 1
ATOM 3159 O O . MET A 1 404 ? -7.777 -16.703 14.75 1 91.88 404 MET A O 1
ATOM 3163 N N . ASP A 1 405 ? -6.406 -18.516 14.477 1 90.5 405 ASP A N 1
ATOM 3164 C CA . ASP A 1 405 ? -5.496 -18 15.5 1 90.5 405 ASP A CA 1
ATOM 3165 C C . ASP A 1 405 ? -4.695 -16.812 14.969 1 90.5 405 ASP A C 1
ATOM 3167 O O . ASP A 1 405 ? -4.238 -16.828 13.828 1 90.5 405 ASP A O 1
ATOM 3171 N N . THR A 1 406 ? -4.562 -15.844 15.789 1 86.81 406 THR A N 1
ATOM 3172 C CA . THR A 1 406 ? -3.859 -14.633 15.383 1 86.81 406 THR A CA 1
ATOM 3173 C C . THR A 1 406 ? -2.441 -14.961 14.922 1 86.81 406 THR A C 1
ATOM 3175 O O . THR A 1 406 ? -1.894 -14.273 14.055 1 86.81 406 THR A O 1
ATOM 3178 N N . ARG A 1 407 ? -1.782 -16.062 15.383 1 80.12 407 ARG A N 1
ATOM 3179 C CA . ARG A 1 407 ? -0.417 -16.453 15.047 1 80.12 407 ARG A CA 1
ATOM 3180 C C . ARG A 1 407 ? -0.315 -16.906 13.594 1 80.12 407 ARG A C 1
ATOM 3182 O O . ARG A 1 407 ? 0.769 -16.891 13.008 1 80.12 407 ARG A O 1
ATOM 3189 N N . GLN A 1 408 ? -1.444 -17.25 13.031 1 80.62 408 GLN A N 1
ATOM 3190 C CA . GLN A 1 408 ? -1.455 -17.75 11.664 1 80.62 408 GLN A CA 1
ATOM 3191 C C . GLN A 1 408 ? -1.444 -16.609 10.656 1 80.62 408 GLN A C 1
ATOM 3193 O O . GLN A 1 408 ? -1.207 -16.828 9.469 1 80.62 408 GLN A O 1
ATOM 3198 N N . VAL A 1 409 ? -1.7 -15.477 11.133 1 82.31 409 VAL A N 1
ATOM 3199 C CA . VAL A 1 409 ? -1.706 -14.305 10.266 1 82.31 409 VAL A CA 1
ATOM 3200 C C . VAL A 1 409 ? -0.634 -13.32 10.727 1 82.31 409 VAL A C 1
ATOM 3202 O O . VAL A 1 409 ? -0.916 -12.406 11.5 1 82.31 409 VAL A O 1
ATOM 3205 N N . PRO A 1 410 ? 0.582 -13.523 10.164 1 76.75 410 PRO A N 1
ATOM 3206 C CA . PRO A 1 410 ? 1.66 -12.641 10.609 1 76.75 410 PRO A CA 1
ATOM 3207 C C . PRO A 1 410 ? 1.373 -11.164 10.312 1 76.75 410 PRO A C 1
ATOM 3209 O O . PRO A 1 410 ? 0.777 -10.844 9.281 1 76.75 410 PRO A O 1
ATOM 3212 N N . GLU A 1 411 ? 1.851 -10.352 11.117 1 72.75 411 GLU A N 1
ATOM 3213 C CA . GLU A 1 411 ? 1.577 -8.922 11.07 1 72.75 411 GLU A CA 1
ATOM 3214 C C . GLU A 1 411 ? 2.242 -8.273 9.859 1 72.75 411 GLU A C 1
ATOM 3216 O O . GLU A 1 411 ? 1.788 -7.23 9.383 1 72.75 411 GLU A O 1
ATOM 3221 N N . TYR A 1 412 ? 3.256 -8.883 9.461 1 76.56 412 TYR A N 1
ATOM 3222 C CA . TYR A 1 412 ? 3.998 -8.242 8.383 1 76.56 412 TYR A CA 1
ATOM 3223 C C . TYR A 1 412 ? 3.373 -8.555 7.031 1 76.56 412 TYR A C 1
ATOM 3225 O O . TYR A 1 412 ? 3.705 -7.926 6.023 1 76.56 412 TYR A O 1
ATOM 3233 N N . LEU A 1 413 ? 2.49 -9.508 6.988 1 77.94 413 LEU A N 1
ATOM 3234 C CA . LEU A 1 413 ? 1.865 -9.867 5.723 1 77.94 413 LEU A CA 1
ATOM 3235 C C . LEU A 1 413 ? 0.613 -9.039 5.477 1 77.94 413 LEU A C 1
ATOM 3237 O O . LEU A 1 413 ? -0.507 -9.516 5.66 1 77.94 413 LEU A O 1
ATOM 3241 N N . ARG A 1 414 ? 0.753 -7.828 5.172 1 81.19 414 ARG A N 1
ATOM 3242 C CA . ARG A 1 414 ? -0.369 -6.934 4.91 1 81.19 414 ARG A CA 1
ATOM 3243 C C . ARG A 1 414 ? -0.111 -6.078 3.672 1 81.19 414 ARG A C 1
ATOM 3245 O O . ARG A 1 414 ? 1.021 -5.652 3.43 1 81.19 414 ARG A O 1
ATOM 3252 N N . ILE A 1 415 ? -1.237 -6.039 2.971 1 81.88 415 ILE A N 1
ATOM 3253 C CA . ILE A 1 415 ? -1.184 -5.242 1.749 1 81.88 415 ILE A CA 1
ATOM 3254 C C . ILE A 1 415 ? -2.105 -4.031 1.881 1 81.88 415 ILE A C 1
ATOM 3256 O O . ILE A 1 415 ? -3.24 -4.156 2.348 1 81.88 415 ILE A O 1
ATOM 3260 N N . GLY A 1 416 ? -1.589 -2.842 1.587 1 78.06 416 GLY A N 1
ATOM 3261 C CA . GLY A 1 416 ? -2.439 -1.662 1.546 1 78.06 416 GLY A CA 1
ATOM 3262 C C . GLY A 1 416 ? -2.68 -1.052 2.914 1 78.06 416 GLY A C 1
ATOM 3263 O O . GLY A 1 416 ? -2.172 -1.551 3.92 1 78.06 416 GLY A O 1
ATOM 3264 N N . PRO A 1 417 ? -3.498 -0.047 2.979 1 84.19 417 PRO A N 1
ATOM 3265 C CA . PRO A 1 417 ? -3.773 0.644 4.238 1 84.19 417 PRO A CA 1
ATOM 3266 C C . PRO A 1 417 ? -4.902 -0.008 5.035 1 84.19 417 PRO A C 1
ATOM 3268 O O . PRO A 1 417 ? -5.758 -0.683 4.457 1 84.19 417 PRO A O 1
ATOM 3271 N N . PRO A 1 418 ? -4.859 0.228 6.309 1 87.94 418 PRO A N 1
ATOM 3272 C CA . PRO A 1 418 ? -5.922 -0.313 7.16 1 87.94 418 PRO A CA 1
ATOM 3273 C C . PRO A 1 418 ? -7.18 0.549 7.152 1 87.94 418 PRO A C 1
ATOM 3275 O O . PRO A 1 418 ? -7.105 1.756 6.906 1 87.94 418 PRO A O 1
ATOM 3278 N N . TYR A 1 419 ? -8.336 -0.097 7.363 1 90.25 419 TYR A N 1
ATOM 3279 C CA . TYR A 1 419 ? -9.625 0.564 7.535 1 90.25 419 TYR A CA 1
ATOM 3280 C C . TYR A 1 419 ? -10.188 0.316 8.93 1 90.25 419 TYR A C 1
ATOM 3282 O O . TYR A 1 419 ? -9.945 -0.739 9.523 1 90.25 419 TYR A O 1
ATOM 3290 N N . ILE A 1 420 ? -10.883 1.262 9.461 1 89.56 420 ILE A N 1
ATOM 3291 C CA . ILE A 1 420 ? -11.555 1.1 10.742 1 89.56 420 ILE A CA 1
ATOM 3292 C C . ILE A 1 420 ? -13.031 0.789 10.516 1 89.56 420 ILE A C 1
ATOM 3294 O O . ILE A 1 420 ? -13.672 1.386 9.648 1 89.56 420 ILE A O 1
ATOM 3298 N N . LEU A 1 421 ? -13.469 -0.155 11.195 1 92.94 421 LEU A N 1
ATOM 3299 C CA . LEU A 1 421 ? -14.883 -0.532 11.188 1 92.94 421 LEU A CA 1
ATOM 3300 C C . LEU A 1 421 ? -15.578 -0.06 12.453 1 92.94 421 LEU A C 1
ATOM 3302 O O . LEU A 1 421 ? -15.133 -0.356 13.562 1 92.94 421 LEU A O 1
ATOM 3306 N N . THR A 1 422 ? -16.641 0.652 12.281 1 86.75 422 THR A N 1
ATOM 3307 C CA . THR A 1 422 ? -17.391 1.178 13.422 1 86.75 422 THR A CA 1
ATOM 3308 C C . THR A 1 422 ? -18.891 1.172 13.133 1 86.75 422 THR A C 1
ATOM 3310 O O . THR A 1 422 ? -19.312 1.041 11.984 1 86.75 422 THR A O 1
ATOM 3313 N N . GLY A 1 423 ? -19.703 1.229 14.172 1 85.31 423 GLY A N 1
ATOM 3314 C CA . GLY A 1 423 ? -21.156 1.322 14.031 1 85.31 423 GLY A CA 1
ATOM 3315 C C . GLY A 1 423 ? -21.656 2.752 13.945 1 85.31 423 GLY A C 1
ATOM 3316 O O . GLY A 1 423 ? -22.812 2.988 13.633 1 85.31 423 GLY A O 1
ATOM 3317 N N . ASN A 1 424 ? -20.766 3.609 14.102 1 75.56 424 ASN A N 1
ATOM 3318 C CA . ASN A 1 424 ? -21.062 5.035 14.031 1 75.56 424 ASN A CA 1
ATOM 3319 C C . ASN A 1 424 ? -22.25 5.41 14.922 1 75.56 424 ASN A C 1
ATOM 3321 O O . ASN A 1 424 ? -22.156 5.34 16.141 1 75.56 424 ASN A O 1
ATOM 3325 N N . ASP A 1 425 ? -23.594 5.523 14.242 1 75.88 425 ASP A N 1
ATOM 3326 C CA . ASP A 1 425 ? -24.734 6.086 14.969 1 75.88 425 ASP A CA 1
ATOM 3327 C C . ASP A 1 425 ? -25.656 4.98 15.492 1 75.88 425 ASP A C 1
ATOM 3329 O O . ASP A 1 425 ? -26.562 5.242 16.281 1 75.88 425 ASP A O 1
ATOM 3333 N N . SER A 1 426 ? -25.406 3.764 15.117 1 82.12 426 SER A N 1
ATOM 3334 C CA . SER A 1 426 ? -26.25 2.656 15.547 1 82.12 426 SER A CA 1
ATOM 3335 C C . SER A 1 426 ? -25.703 1.985 16.797 1 82.12 426 SER A C 1
ATOM 3337 O O . SER A 1 426 ? -24.672 1.32 16.75 1 82.12 426 SER A O 1
ATOM 3339 N N . ARG A 1 427 ? -26.406 2.148 17.844 1 81.25 427 ARG A N 1
ATOM 3340 C CA . ARG A 1 427 ? -25.984 1.579 19.125 1 81.25 427 ARG A CA 1
ATOM 3341 C C . ARG A 1 427 ? -25.859 0.061 19.031 1 81.25 427 ARG A C 1
ATOM 3343 O O . ARG A 1 427 ? -24.953 -0.529 19.609 1 81.25 427 ARG A O 1
ATOM 3350 N N . ARG A 1 428 ? -26.797 -0.477 18.297 1 81.62 428 ARG A N 1
ATOM 3351 C CA . ARG A 1 428 ? -26.797 -1.93 18.156 1 81.62 428 ARG A CA 1
ATOM 3352 C C . ARG A 1 428 ? -25.562 -2.396 17.391 1 81.62 428 ARG A C 1
ATOM 3354 O O . ARG A 1 428 ? -24.922 -3.381 17.781 1 81.62 428 ARG A O 1
ATOM 3361 N N . CYS A 1 429 ? -25.312 -1.723 16.375 1 86.38 429 CYS A N 1
ATOM 3362 C CA . CYS A 1 429 ? -24.141 -2.064 15.57 1 86.38 429 CYS A CA 1
ATOM 3363 C C . CYS A 1 429 ? -22.859 -1.869 16.359 1 86.38 429 CYS A C 1
ATOM 3365 O O . CYS A 1 429 ? -21.953 -2.707 16.297 1 86.38 429 CYS A O 1
ATOM 3367 N N . CYS A 1 430 ? -22.812 -0.844 17.109 1 86.75 430 CYS A N 1
ATOM 3368 C CA . CYS A 1 430 ? -21.641 -0.57 17.938 1 86.75 430 CYS A CA 1
ATOM 3369 C C . CYS A 1 430 ? -21.453 -1.661 18.984 1 86.75 430 CYS A C 1
ATOM 3371 O O . CYS A 1 430 ? -20.328 -2.109 19.219 1 86.75 430 CYS A O 1
ATOM 3373 N N . ALA A 1 431 ? -22.516 -2.068 19.531 1 85.88 431 ALA A N 1
ATOM 3374 C CA . ALA A 1 431 ? -22.453 -3.092 20.562 1 85.88 431 ALA A CA 1
ATOM 3375 C C . ALA A 1 431 ? -21.953 -4.418 20 1 85.88 431 ALA A C 1
ATOM 3377 O O . ALA A 1 431 ? -21.125 -5.098 20.609 1 85.88 431 ALA A O 1
ATOM 3378 N N . ALA A 1 432 ? -22.469 -4.723 18.859 1 88.25 432 ALA A N 1
ATOM 3379 C CA . ALA A 1 432 ? -22.078 -5.984 18.234 1 88.25 432 ALA A CA 1
ATOM 3380 C C . ALA A 1 432 ? -20.594 -5.961 17.844 1 88.25 432 ALA A C 1
ATOM 3382 O O . ALA A 1 432 ? -19.875 -6.922 18.094 1 88.25 432 ALA A O 1
ATOM 3383 N N . ILE A 1 433 ? -20.156 -4.898 17.281 1 91.12 433 ILE A N 1
ATOM 3384 C CA . ILE A 1 433 ? -18.781 -4.766 16.828 1 91.12 433 ILE A CA 1
ATOM 3385 C C . ILE A 1 433 ? -17.844 -4.754 18.031 1 91.12 433 ILE A C 1
ATOM 3387 O O . ILE A 1 433 ? -16.797 -5.398 18.016 1 91.12 433 ILE A O 1
ATOM 3391 N N . SER A 1 434 ? -18.234 -4.086 19.062 1 89.31 434 SER A N 1
ATOM 3392 C CA . SER A 1 434 ? -17.422 -4.023 20.266 1 89.31 434 SER A CA 1
ATOM 3393 C C . SER A 1 434 ? -17.328 -5.387 20.953 1 89.31 434 SER A C 1
ATOM 3395 O O . SER A 1 434 ? -16.281 -5.766 21.453 1 89.31 434 SER A O 1
ATOM 3397 N N . ALA A 1 435 ? -18.453 -6.008 20.969 1 89.5 435 ALA A N 1
ATOM 3398 C CA . ALA A 1 435 ? -18.453 -7.344 21.547 1 89.5 435 ALA A CA 1
ATOM 3399 C C . ALA A 1 435 ? -17.516 -8.281 20.797 1 89.5 435 ALA A C 1
ATOM 3401 O O . ALA A 1 435 ? -16.766 -9.039 21.406 1 89.5 435 ALA A O 1
ATOM 3402 N N . LEU A 1 436 ? -17.609 -8.211 19.531 1 92.31 436 LEU A N 1
ATOM 3403 C CA . LEU A 1 436 ? -16.734 -9.047 18.719 1 92.31 436 LEU A CA 1
ATOM 3404 C C . LEU A 1 436 ? -15.273 -8.656 18.922 1 92.31 436 LEU A C 1
ATOM 3406 O O . LEU A 1 436 ? -14.406 -9.523 19.047 1 92.31 436 LEU A O 1
ATOM 3410 N N . ALA A 1 437 ? -15 -7.395 18.938 1 92.44 437 ALA A N 1
ATOM 3411 C CA . ALA A 1 437 ? -13.641 -6.906 19.125 1 92.44 437 ALA A CA 1
ATOM 3412 C C . ALA A 1 437 ? -13.062 -7.406 20.453 1 92.44 437 ALA A C 1
ATOM 3414 O O . ALA A 1 437 ? -11.922 -7.867 20.5 1 92.44 437 ALA A O 1
ATOM 3415 N N . ARG A 1 438 ? -13.805 -7.375 21.469 1 91 438 ARG A N 1
ATOM 3416 C CA . ARG A 1 438 ? -13.367 -7.824 22.797 1 91 438 ARG A CA 1
ATOM 3417 C C . ARG A 1 438 ? -13.133 -9.328 22.812 1 91 438 ARG A C 1
ATOM 3419 O O . ARG A 1 438 ? -12.18 -9.812 23.422 1 91 438 ARG A O 1
ATOM 3426 N N . ALA A 1 439 ? -14.039 -9.945 22.188 1 93.06 439 ALA A N 1
ATOM 3427 C CA . ALA A 1 439 ? -13.906 -11.398 22.125 1 93.06 439 ALA A CA 1
ATOM 3428 C C . ALA A 1 439 ? -12.648 -11.805 21.375 1 93.06 439 ALA A C 1
ATOM 3430 O O . ALA A 1 439 ? -11.93 -12.719 21.797 1 93.06 439 ALA A O 1
ATOM 3431 N N . LEU A 1 440 ? -12.43 -11.141 20.266 1 94.62 440 LEU A N 1
ATOM 3432 C CA . LEU A 1 440 ? -11.234 -11.445 19.484 1 94.62 440 LEU A CA 1
ATOM 3433 C C . LEU A 1 440 ? -9.977 -11.203 20.312 1 94.62 440 LEU A C 1
ATOM 3435 O O . LEU A 1 440 ? -9.023 -11.984 20.25 1 94.62 440 LEU A O 1
ATOM 3439 N N . LYS A 1 441 ? -9.961 -10.156 21.031 1 91.38 441 LYS A N 1
ATOM 3440 C CA . LYS A 1 441 ? -8.82 -9.852 21.891 1 91.38 441 LYS A CA 1
ATOM 3441 C C . LYS A 1 441 ? -8.648 -10.898 22.984 1 91.38 441 LYS A C 1
ATOM 3443 O O . LYS A 1 441 ? -7.539 -11.391 23.219 1 91.38 441 LYS A O 1
ATOM 3448 N N . ARG A 1 442 ? -9.656 -11.266 23.641 1 90.75 442 ARG A N 1
ATOM 3449 C CA . ARG A 1 442 ? -9.617 -12.203 24.75 1 90.75 442 ARG A CA 1
ATOM 3450 C C . ARG A 1 442 ? -9.18 -13.586 24.281 1 90.75 442 ARG A C 1
ATOM 3452 O O . ARG A 1 442 ? -8.383 -14.25 24.953 1 90.75 442 ARG A O 1
ATOM 3459 N N . THR A 1 443 ? -9.695 -13.945 23.141 1 93 443 THR A N 1
ATOM 3460 C CA . THR A 1 443 ? -9.445 -15.297 22.656 1 93 443 THR A CA 1
ATOM 3461 C C . THR A 1 443 ? -8.18 -15.344 21.812 1 93 443 THR A C 1
ATOM 3463 O O . THR A 1 443 ? -7.707 -16.422 21.453 1 93 443 THR A O 1
ATOM 3466 N N . LYS A 1 444 ? -7.656 -14.266 21.438 1 91.5 444 LYS A N 1
ATOM 3467 C CA . LYS A 1 444 ? -6.473 -14.148 20.594 1 91.5 444 LYS A CA 1
ATOM 3468 C C . LYS A 1 444 ? -6.715 -14.773 19.219 1 91.5 444 LYS A C 1
ATOM 3470 O O . LYS A 1 444 ? -5.902 -15.57 18.734 1 91.5 444 LYS A O 1
ATOM 3475 N N . LYS A 1 445 ? -7.895 -14.422 18.75 1 94.19 445 LYS A N 1
ATOM 3476 C CA . LYS A 1 445 ? -8.266 -14.891 17.406 1 94.19 445 LYS A CA 1
ATOM 3477 C C . LYS A 1 445 ? -8.422 -13.719 16.438 1 94.19 445 LYS A C 1
ATOM 3479 O O . LYS A 1 445 ? -8.461 -12.562 16.859 1 94.19 445 LYS A O 1
ATOM 3484 N N . VAL A 1 446 ? -8.391 -14.031 15.188 1 93.12 446 VAL A N 1
ATOM 3485 C CA . VAL A 1 446 ? -8.594 -13.055 14.125 1 93.12 446 VAL A CA 1
ATOM 3486 C C . VAL A 1 446 ? -9.727 -13.516 13.211 1 93.12 446 VAL A C 1
ATOM 3488 O O . VAL A 1 446 ? -9.867 -14.711 12.945 1 93.12 446 VAL A O 1
ATOM 3491 N N . ALA A 1 447 ? -10.547 -12.57 12.797 1 95.88 447 ALA A N 1
ATOM 3492 C CA . ALA A 1 447 ? -11.617 -12.898 11.852 1 95.88 447 ALA A CA 1
ATOM 3493 C C . ALA A 1 447 ? -11.133 -12.766 10.414 1 95.88 447 ALA A C 1
ATOM 3495 O O . ALA A 1 447 ? -10.547 -11.75 10.031 1 95.88 447 ALA A O 1
ATOM 3496 N N . ILE A 1 448 ? -11.281 -13.805 9.656 1 93.88 448 ILE A N 1
ATOM 3497 C CA . ILE A 1 448 ? -11.008 -13.773 8.219 1 93.88 448 ILE A CA 1
ATOM 3498 C C . ILE A 1 448 ? -12.273 -13.375 7.465 1 93.88 448 ILE A C 1
ATOM 3500 O O . ILE A 1 448 ? -13.344 -13.938 7.691 1 93.88 448 ILE A O 1
ATOM 3504 N N . ALA A 1 449 ? -12.125 -12.375 6.602 1 95.5 449 ALA A N 1
ATOM 3505 C CA . ALA A 1 449 ? -13.312 -11.828 5.945 1 95.5 449 ALA A CA 1
ATOM 3506 C C . ALA A 1 449 ? -13.008 -11.445 4.5 1 95.5 449 ALA A C 1
ATOM 3508 O O . ALA A 1 449 ? -11.844 -11.336 4.109 1 95.5 449 ALA A O 1
ATOM 3509 N N . THR A 1 450 ? -14.023 -11.352 3.684 1 92.94 450 THR A N 1
ATOM 3510 C CA . THR A 1 450 ? -13.945 -10.734 2.361 1 92.94 450 THR A CA 1
ATOM 3511 C C . THR A 1 450 ? -14.5 -9.312 2.393 1 92.94 450 THR A C 1
ATOM 3513 O O . THR A 1 450 ? -15.484 -9.039 3.084 1 92.94 450 THR A O 1
ATOM 3516 N N . PHE A 1 451 ? -13.828 -8.445 1.706 1 95.12 451 PHE A N 1
ATOM 3517 C CA . PHE A 1 451 ? -14.172 -7.027 1.745 1 95.12 451 PHE A CA 1
ATOM 3518 C C . PHE A 1 451 ? -14.297 -6.461 0.335 1 95.12 451 PHE A C 1
ATOM 3520 O O . PHE A 1 451 ? -13.352 -6.535 -0.455 1 95.12 451 PHE A O 1
ATOM 3527 N N . VAL A 1 452 ? -15.531 -6.02 0.013 1 93.25 452 VAL A N 1
ATOM 3528 C CA . VAL A 1 452 ? -15.766 -5.242 -1.199 1 93.25 452 VAL A CA 1
ATOM 3529 C C . VAL A 1 452 ? -15.805 -3.756 -0.86 1 93.25 452 VAL A C 1
ATOM 3531 O O . VAL A 1 452 ? -16.797 -3.254 -0.336 1 93.25 452 VAL A O 1
ATOM 3534 N N . LYS A 1 453 ? -14.781 -3.08 -1.167 1 89.69 453 LYS A N 1
ATOM 3535 C CA . LYS A 1 453 ? -14.586 -1.699 -0.733 1 89.69 453 LYS A CA 1
ATOM 3536 C C . LYS A 1 453 ? -15.43 -0.737 -1.567 1 89.69 453 LYS A C 1
ATOM 3538 O O . LYS A 1 453 ? -15.836 0.319 -1.082 1 89.69 453 LYS A O 1
ATOM 3543 N N . THR A 1 454 ? -15.531 -1.014 -2.875 1 88.62 454 THR A N 1
ATOM 3544 C CA . THR A 1 454 ? -16.297 -0.187 -3.803 1 88.62 454 THR A CA 1
ATOM 3545 C C . THR A 1 454 ? -17.328 -1.024 -4.551 1 88.62 454 THR A C 1
ATOM 3547 O O . THR A 1 454 ? -17.078 -2.186 -4.875 1 88.62 454 THR A O 1
ATOM 3550 N N . LYS A 1 455 ? -18.344 -0.359 -4.785 1 87.69 455 LYS A N 1
ATOM 3551 C CA . LYS A 1 455 ? -19.438 -1.058 -5.469 1 87.69 455 LYS A CA 1
ATOM 3552 C C . LYS A 1 455 ? -18.953 -1.705 -6.758 1 87.69 455 LYS A C 1
ATOM 3554 O O . LYS A 1 455 ? -18.234 -1.077 -7.543 1 87.69 455 LYS A O 1
ATOM 3559 N N . ASP A 1 456 ? -19.203 -2.957 -6.91 1 81.81 456 ASP A N 1
ATOM 3560 C CA . ASP A 1 456 ? -18.984 -3.74 -8.125 1 81.81 456 ASP A CA 1
ATOM 3561 C C . ASP A 1 456 ? -17.484 -3.965 -8.367 1 81.81 456 ASP A C 1
ATOM 3563 O O . ASP A 1 456 ? -17.047 -3.992 -9.516 1 81.81 456 ASP A O 1
ATOM 3567 N N . LYS A 1 457 ? -16.734 -3.873 -7.371 1 84.62 457 LYS A N 1
ATOM 3568 C CA . LYS A 1 457 ? -15.336 -4.262 -7.457 1 84.62 457 LYS A CA 1
ATOM 3569 C C . LYS A 1 457 ? -15.102 -5.641 -6.852 1 84.62 457 LYS A C 1
ATOM 3571 O O . LYS A 1 457 ? -15.977 -6.168 -6.152 1 84.62 457 LYS A O 1
ATOM 3576 N N . ASP A 1 458 ? -13.953 -6.168 -7.117 1 82.06 458 ASP A N 1
ATOM 3577 C CA . ASP A 1 458 ? -13.633 -7.516 -6.66 1 82.06 458 ASP A CA 1
ATOM 3578 C C . ASP A 1 458 ? -13.383 -7.539 -5.152 1 82.06 458 ASP A C 1
ATOM 3580 O O . ASP A 1 458 ? -12.781 -6.613 -4.602 1 82.06 458 ASP A O 1
ATOM 3584 N N . PRO A 1 459 ? -13.875 -8.602 -4.535 1 87.94 459 PRO A N 1
ATOM 3585 C CA . PRO A 1 459 ? -13.633 -8.742 -3.1 1 87.94 459 PRO A CA 1
ATOM 3586 C C . PRO A 1 459 ? -12.164 -9 -2.773 1 87.94 459 PRO A C 1
ATOM 3588 O O . PRO A 1 459 ? -11.477 -9.695 -3.525 1 87.94 459 PRO A O 1
ATOM 3591 N N . ILE A 1 460 ? -11.766 -8.406 -1.735 1 89.12 460 ILE A N 1
ATOM 3592 C CA . ILE A 1 460 ? -10.422 -8.68 -1.229 1 89.12 460 ILE A CA 1
ATOM 3593 C C . ILE A 1 460 ? -10.508 -9.484 0.065 1 89.12 460 ILE A C 1
ATOM 3595 O O . ILE A 1 460 ? -11.547 -9.484 0.733 1 89.12 460 ILE A O 1
ATOM 3599 N N . LEU A 1 461 ? -9.438 -10.25 0.312 1 90.44 461 LEU A N 1
ATOM 3600 C CA . LEU A 1 461 ? -9.328 -10.977 1.572 1 90.44 461 LEU A CA 1
ATOM 3601 C C . LEU A 1 461 ? -8.773 -10.078 2.672 1 90.44 461 LEU A C 1
ATOM 3603 O O . LEU A 1 461 ? -7.836 -9.312 2.439 1 90.44 461 LEU A O 1
ATOM 3607 N N . CYS A 1 462 ? -9.398 -10.148 3.826 1 93.25 462 CYS A N 1
ATOM 3608 C CA . CYS A 1 462 ? -8.938 -9.281 4.906 1 93.25 462 CYS A CA 1
ATOM 3609 C C . CYS A 1 462 ? -9.008 -10 6.25 1 93.25 462 CYS A C 1
ATOM 3611 O O . CYS A 1 462 ? -9.672 -11.031 6.375 1 93.25 462 CYS A O 1
ATOM 3613 N N . GLY A 1 463 ? -8.227 -9.539 7.145 1 92.75 463 GLY A N 1
ATOM 3614 C CA . GLY A 1 463 ? -8.312 -9.891 8.555 1 92.75 463 GLY A CA 1
ATOM 3615 C C . GLY A 1 463 ? -8.867 -8.766 9.414 1 92.75 463 GLY A C 1
ATOM 3616 O O . GLY A 1 463 ? -8.555 -7.594 9.188 1 92.75 463 GLY A O 1
ATOM 3617 N N . LEU A 1 464 ? -9.812 -9.117 10.32 1 95.31 464 LEU A N 1
ATOM 3618 C CA . LEU A 1 464 ? -10.336 -8.156 11.289 1 95.31 464 LEU A CA 1
ATOM 3619 C C . LEU A 1 464 ? -9.641 -8.305 12.633 1 95.31 464 LEU A C 1
ATOM 3621 O O . LEU A 1 464 ? -9.648 -9.391 13.227 1 95.31 464 LEU A O 1
ATOM 3625 N N . PHE A 1 465 ? -9.062 -7.254 13.094 1 92.06 465 PHE A N 1
ATOM 3626 C CA . PHE A 1 465 ? -8.336 -7.219 14.359 1 92.06 465 PHE A CA 1
ATOM 3627 C C . PHE A 1 465 ? -8.938 -6.191 15.305 1 92.06 465 PHE A C 1
ATOM 3629 O O . PHE A 1 465 ? -9.5 -5.188 14.867 1 92.06 465 PHE A O 1
ATOM 3636 N N . PRO A 1 466 ? -8.836 -6.496 16.562 1 90.94 466 PRO A N 1
ATOM 3637 C CA . PRO A 1 466 ? -9.281 -5.469 17.5 1 90.94 466 PRO A CA 1
ATOM 3638 C C . PRO A 1 466 ? -8.375 -4.242 17.516 1 90.94 466 PRO A C 1
ATOM 3640 O O . PRO A 1 466 ? -7.148 -4.375 17.438 1 90.94 466 PRO A O 1
ATOM 3643 N N . LEU A 1 467 ? -8.992 -3.127 17.484 1 84.12 467 LEU A N 1
ATOM 3644 C CA . LEU A 1 467 ? -8.227 -1.891 17.609 1 84.12 467 LEU A CA 1
ATOM 3645 C C . LEU A 1 467 ? -7.797 -1.649 19.047 1 84.12 467 LEU A C 1
ATOM 3647 O O . LEU A 1 467 ? -8.648 -1.514 19.938 1 84.12 467 LEU A O 1
ATOM 3651 N N . GLU A 1 468 ? -6.527 -1.766 19.297 1 73.5 468 GLU A N 1
ATOM 3652 C CA . GLU A 1 468 ? -6.055 -1.649 20.672 1 73.5 468 GLU A CA 1
ATOM 3653 C C . GLU A 1 468 ? -5.809 -0.191 21.047 1 73.5 468 GLU A C 1
ATOM 3655 O O . GLU A 1 468 ? -4.676 0.194 21.344 1 73.5 468 GLU A O 1
ATOM 3660 N N . GLU A 1 469 ? -6.785 0.654 20.906 1 61.69 469 GLU A N 1
ATOM 3661 C CA . GLU A 1 469 ? -6.703 2.053 21.312 1 61.69 469 GLU A CA 1
ATOM 3662 C C . GLU A 1 469 ? -6.797 2.188 22.828 1 61.69 469 GLU A C 1
ATOM 3664 O O . GLU A 1 469 ? -6.109 3.018 23.438 1 61.69 469 GLU A O 1
ATOM 3669 N N . LEU A 1 470 ? -7.73 1.376 23.406 1 61.75 470 LEU A N 1
ATOM 3670 C CA . LEU A 1 470 ? -8.023 1.39 24.844 1 61.75 470 LEU A CA 1
ATOM 3671 C C . LEU A 1 470 ? -7.777 0.019 25.453 1 61.75 470 LEU A C 1
ATOM 3673 O O . LEU A 1 470 ? -7.371 -0.917 24.766 1 61.75 470 LEU A O 1
ATOM 3677 N N . GLU A 1 471 ? -7.824 0.038 26.688 1 65.06 471 GLU A N 1
ATOM 3678 C CA . GLU A 1 471 ? -7.742 -1.247 27.375 1 65.06 471 GLU A CA 1
ATOM 3679 C C . GLU A 1 471 ? -8.734 -2.25 26.797 1 65.06 471 GLU A C 1
ATOM 3681 O O . GLU A 1 471 ? -8.406 -3.424 26.609 1 65.06 471 GLU A O 1
ATOM 3686 N N . GLU A 1 472 ? -9.906 -1.739 26.469 1 72.44 472 GLU A N 1
ATOM 3687 C CA . GLU A 1 472 ? -10.898 -2.555 25.781 1 72.44 472 GLU A CA 1
ATOM 3688 C C . GLU A 1 472 ? -11.211 -2 24.391 1 72.44 472 GLU A C 1
ATOM 3690 O O . GLU A 1 472 ? -11.625 -0.848 24.25 1 72.44 472 GLU A O 1
ATOM 3695 N N . PRO A 1 473 ? -10.984 -2.877 23.438 1 77.81 473 PRO A N 1
ATOM 3696 C CA . PRO A 1 473 ? -11.195 -2.377 22.078 1 77.81 473 PRO A CA 1
ATOM 3697 C C . PRO A 1 473 ? -12.664 -2.127 21.75 1 77.81 473 PRO A C 1
ATOM 3699 O O . PRO A 1 473 ? -13.539 -2.889 22.188 1 77.81 473 PRO A O 1
ATOM 3702 N N . LEU A 1 474 ? -13.008 -1.107 21.062 1 78.94 474 LEU A N 1
ATOM 3703 C CA . LEU A 1 474 ? -14.367 -0.75 20.656 1 78.94 474 LEU A CA 1
ATOM 3704 C C . LEU A 1 474 ? -14.555 -0.94 19.156 1 78.94 474 LEU A C 1
ATOM 3706 O O . LEU A 1 474 ? -15.68 -1.08 18.688 1 78.94 474 LEU A O 1
ATOM 3710 N N . HIS A 1 475 ? -13.477 -0.963 18.516 1 88.5 475 HIS A N 1
ATOM 3711 C CA . HIS A 1 475 ? -13.555 -0.981 17.062 1 88.5 475 HIS A CA 1
ATOM 3712 C C . HIS A 1 475 ? -12.688 -2.088 16.469 1 88.5 475 HIS A C 1
ATOM 3714 O O . HIS A 1 475 ? -11.867 -2.682 17.188 1 88.5 475 HIS A O 1
ATOM 3720 N N . LEU A 1 476 ? -13 -2.354 15.305 1 92.38 476 LEU A N 1
ATOM 3721 C CA . LEU A 1 476 ? -12.203 -3.332 14.57 1 92.38 476 LEU A CA 1
ATOM 3722 C C . LEU A 1 476 ? -11.406 -2.658 13.461 1 92.38 476 LEU A C 1
ATOM 3724 O O . LEU A 1 476 ? -11.836 -1.637 12.914 1 92.38 476 LEU A O 1
ATOM 3728 N N . VAL A 1 477 ? -10.328 -3.172 13.242 1 91.44 477 VAL A N 1
ATOM 3729 C CA . VAL A 1 477 ? -9.492 -2.721 12.133 1 91.44 477 VAL A CA 1
ATOM 3730 C C . VAL A 1 477 ? -9.508 -3.762 11.016 1 91.44 477 VAL A C 1
ATOM 3732 O O . VAL A 1 477 ? -9.344 -4.957 11.266 1 91.44 477 VAL A O 1
ATOM 3735 N N . ILE A 1 478 ? -9.773 -3.324 9.812 1 93.44 478 ILE A N 1
ATOM 3736 C CA . ILE A 1 478 ? -9.766 -4.18 8.625 1 93.44 478 ILE A CA 1
ATOM 3737 C C . ILE A 1 478 ? -8.398 -4.109 7.953 1 93.44 478 ILE A C 1
ATOM 3739 O O . ILE A 1 478 ? -7.945 -3.031 7.555 1 93.44 478 ILE A O 1
ATOM 3743 N N . MET A 1 479 ? -7.777 -5.242 7.844 1 91.12 479 MET A N 1
ATOM 3744 C CA . MET A 1 479 ? -6.477 -5.297 7.188 1 91.12 479 MET A CA 1
ATOM 3745 C C . MET A 1 479 ? -6.496 -6.281 6.02 1 91.12 479 MET A C 1
ATOM 3747 O O . MET A 1 479 ? -6.902 -7.434 6.184 1 91.12 479 MET A O 1
ATOM 3751 N N . GLN A 1 480 ? -6.043 -5.828 4.926 1 90.75 480 GLN A N 1
ATOM 3752 C CA . GLN A 1 480 ? -6.047 -6.684 3.742 1 90.75 480 GLN A CA 1
ATOM 3753 C C . GLN A 1 480 ? -4.961 -7.75 3.83 1 90.75 480 GLN A C 1
ATOM 3755 O O . GLN A 1 480 ? -3.818 -7.453 4.18 1 90.75 480 GLN A O 1
ATOM 3760 N N . LEU A 1 481 ? -5.312 -8.945 3.572 1 89.81 481 LEU A N 1
ATOM 3761 C CA . LEU A 1 481 ? -4.391 -10.07 3.506 1 89.81 481 LEU A CA 1
ATOM 3762 C C . LEU A 1 481 ? -3.994 -10.367 2.062 1 89.81 481 LEU A C 1
ATOM 3764 O O . LEU A 1 481 ? -4.793 -10.172 1.145 1 89.81 481 LEU A O 1
ATOM 3768 N N . PRO A 1 482 ? -2.785 -10.836 1.868 1 86.56 482 PRO A N 1
ATOM 3769 C CA . PRO A 1 482 ? -2.355 -11.156 0.505 1 86.56 482 PRO A CA 1
ATOM 3770 C C . PRO A 1 482 ? -2.961 -12.453 -0.018 1 86.56 482 PRO A C 1
ATOM 3772 O O . PRO A 1 482 ? -3.244 -13.367 0.764 1 86.56 482 PRO A O 1
ATOM 3775 N N . PHE A 1 483 ? -3.166 -12.484 -1.319 1 84.88 483 PHE A N 1
ATOM 3776 C CA . PHE A 1 483 ? -3.396 -13.742 -2.014 1 84.88 483 PHE A CA 1
ATOM 3777 C C . PHE A 1 483 ? -2.076 -14.438 -2.334 1 84.88 483 PHE A C 1
ATOM 3779 O O . PHE A 1 483 ? -1.007 -13.836 -2.199 1 84.88 483 PHE A O 1
ATOM 3786 N N . SER A 1 484 ? -2.145 -15.625 -2.678 1 79.06 484 SER A N 1
ATOM 3787 C CA . SER A 1 484 ? -0.94 -16.406 -2.953 1 79.06 484 SER A CA 1
ATOM 3788 C C . SER A 1 484 ? -0.067 -15.719 -4 1 79.06 484 SER A C 1
ATOM 3790 O O . SER A 1 484 ? 1.161 -15.734 -3.896 1 79.06 484 SER A O 1
ATOM 3792 N N . ASN A 1 485 ? -0.69 -15.031 -4.988 1 77.88 485 ASN A N 1
ATOM 3793 C CA . ASN A 1 485 ? 0.054 -14.398 -6.07 1 77.88 485 ASN A CA 1
ATOM 3794 C C . ASN A 1 485 ? 0.717 -13.102 -5.605 1 77.88 485 ASN A C 1
ATOM 3796 O O . ASN A 1 485 ? 1.601 -12.57 -6.281 1 77.88 485 ASN A O 1
ATOM 3800 N N . ASP A 1 486 ? 0.267 -12.617 -4.492 1 82.38 486 ASP A N 1
ATOM 3801 C CA . ASP A 1 486 ? 0.835 -11.383 -3.969 1 82.38 486 ASP A CA 1
ATOM 3802 C C . ASP A 1 486 ? 2.135 -11.648 -3.213 1 82.38 486 ASP A C 1
ATOM 3804 O O . ASP A 1 486 ? 2.904 -10.727 -2.943 1 82.38 486 ASP A O 1
ATOM 3808 N N . ILE A 1 487 ? 2.293 -12.891 -2.846 1 77.88 487 ILE A N 1
ATOM 3809 C CA . ILE A 1 487 ? 3.432 -13.242 -2.006 1 77.88 487 ILE A CA 1
ATOM 3810 C C . ILE A 1 487 ? 4.648 -13.531 -2.881 1 77.88 487 ILE A C 1
ATOM 3812 O O . ILE A 1 487 ? 4.602 -14.414 -3.748 1 77.88 487 ILE A O 1
ATOM 3816 N N . ARG A 1 488 ? 5.684 -12.75 -2.775 1 70.75 488 ARG A N 1
ATOM 3817 C CA . ARG A 1 488 ? 6.898 -12.961 -3.553 1 70.75 488 ARG A CA 1
ATOM 3818 C C . ARG A 1 488 ? 7.801 -13.992 -2.887 1 70.75 488 ARG A C 1
ATOM 3820 O O . ARG A 1 488 ? 8.391 -14.844 -3.562 1 70.75 488 ARG A O 1
ATOM 3827 N N . TYR A 1 489 ? 8.188 -13.703 -1.638 1 62.16 489 TYR A N 1
ATOM 3828 C CA . TYR A 1 489 ? 9.109 -14.641 -0.991 1 62.16 489 TYR A CA 1
ATOM 3829 C C . TYR A 1 489 ? 8.609 -15.016 0.398 1 62.16 489 TYR A C 1
ATOM 3831 O O . TYR A 1 489 ? 8.117 -14.164 1.144 1 62.16 489 TYR A O 1
ATOM 3839 N N . PHE A 1 490 ? 8.344 -16.344 0.503 1 55.75 490 PHE A N 1
ATOM 3840 C CA . PHE A 1 490 ? 8.172 -16.766 1.888 1 55.75 490 PHE A CA 1
ATOM 3841 C C . PHE A 1 490 ? 9.523 -17.047 2.543 1 55.75 490 PHE A C 1
ATOM 3843 O O . PHE A 1 490 ? 10.391 -17.672 1.942 1 55.75 490 PHE A O 1
ATOM 3850 N N . PRO A 1 491 ? 9.938 -16.203 3.514 1 52.03 491 PRO A N 1
ATOM 3851 C CA . PRO A 1 491 ? 11.227 -16.469 4.16 1 52.03 491 PRO A CA 1
ATOM 3852 C C . PRO A 1 491 ? 11.492 -17.953 4.352 1 52.03 491 PRO A C 1
ATOM 3854 O O . PRO A 1 491 ? 10.656 -18.672 4.895 1 52.03 491 PRO A O 1
ATOM 3857 N N . GLU A 1 492 ? 11.906 -18.594 3.307 1 49.12 492 GLU A N 1
ATOM 3858 C CA . GLU A 1 492 ? 12.391 -19.938 3.584 1 49.12 492 GLU A CA 1
ATOM 3859 C C . GLU A 1 492 ? 13.172 -19.984 4.898 1 49.12 492 GLU A C 1
ATOM 3861 O O . GLU A 1 492 ? 13.828 -19.016 5.27 1 49.12 492 GLU A O 1
ATOM 3866 N N . LEU A 1 493 ? 12.672 -20.719 5.895 1 44.44 493 LEU A N 1
ATOM 3867 C CA . LEU A 1 493 ? 13.391 -21.031 7.125 1 44.44 493 LEU A CA 1
ATOM 3868 C C . LEU A 1 493 ? 14.883 -21.219 6.852 1 44.44 493 LEU A C 1
ATOM 3870 O O . LEU A 1 493 ? 15.266 -21.906 5.91 1 44.44 493 LEU A O 1
ATOM 3874 N N . PRO A 1 494 ? 15.664 -20.266 7.172 1 43.91 494 PRO A N 1
ATOM 3875 C CA . PRO A 1 494 ? 17.109 -20.469 6.988 1 43.91 494 PRO A CA 1
ATOM 3876 C C . PRO A 1 494 ? 17.516 -21.938 7.145 1 43.91 494 PRO A C 1
ATOM 3878 O O . PRO A 1 494 ? 16.875 -22.688 7.883 1 43.91 494 PRO A O 1
ATOM 3881 N N . SER A 1 495 ? 18.078 -22.562 6.215 1 39.16 495 SER A N 1
ATOM 3882 C CA . SER A 1 495 ? 18.766 -23.844 6.41 1 39.16 495 SER A CA 1
ATOM 3883 C C . SER A 1 495 ? 19.469 -23.891 7.766 1 39.16 495 SER A C 1
ATOM 3885 O O . SER A 1 495 ? 19.844 -22.844 8.312 1 39.16 495 SER A O 1
ATOM 3887 N N . LEU A 1 496 ? 19.328 -24.891 8.531 1 37.25 496 LEU A N 1
ATOM 3888 C CA . LEU A 1 496 ? 19.938 -25.281 9.805 1 37.25 496 LEU A CA 1
ATOM 3889 C C . LEU A 1 496 ? 21.344 -24.703 9.938 1 37.25 496 LEU A C 1
ATOM 3891 O O . LEU A 1 496 ? 21.859 -24.578 11.055 1 37.25 496 LEU A O 1
ATOM 3895 N N . ASP A 1 497 ? 22.016 -24.641 8.945 1 39.78 497 ASP A N 1
ATOM 3896 C CA . ASP A 1 497 ? 23.406 -24.266 9.148 1 39.78 497 ASP A CA 1
ATOM 3897 C C . ASP A 1 497 ? 23.531 -22.812 9.602 1 39.78 497 ASP A C 1
ATOM 3899 O O . ASP A 1 497 ? 24.594 -22.391 10.078 1 39.78 497 ASP A O 1
ATOM 3903 N N . ASP A 1 498 ? 22.672 -21.984 9.328 1 45.88 498 ASP A N 1
ATOM 3904 C CA . ASP A 1 498 ? 22.766 -20.562 9.648 1 45.88 498 ASP A CA 1
ATOM 3905 C C . ASP A 1 498 ? 22.391 -20.297 11.102 1 45.88 498 ASP A C 1
ATOM 3907 O O . ASP A 1 498 ? 22.625 -19.219 11.625 1 45.88 498 ASP A O 1
ATOM 3911 N N . ILE A 1 499 ? 21.609 -21.094 11.68 1 42.59 499 ILE A N 1
ATOM 3912 C CA . ILE A 1 499 ? 21.062 -21.016 13.031 1 42.59 499 ILE A CA 1
ATOM 3913 C C . ILE A 1 499 ? 22.203 -21 14.047 1 42.59 499 ILE A C 1
ATOM 3915 O O . ILE A 1 499 ? 22 -20.625 15.203 1 42.59 499 ILE A O 1
ATOM 3919 N N . SER A 1 500 ? 23.109 -21.828 13.797 1 43.88 500 SER A N 1
ATOM 3920 C CA . SER A 1 500 ? 23.922 -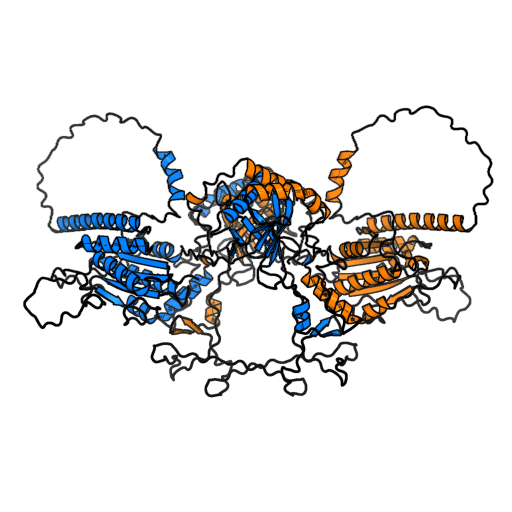22.219 14.938 1 43.88 500 SER A CA 1
ATOM 3921 C C . SER A 1 500 ? 24.656 -21.016 15.531 1 43.88 500 SER A C 1
ATOM 3923 O O . SER A 1 500 ? 25.531 -21.188 16.391 1 43.88 500 SER A O 1
ATOM 3925 N N . VAL A 1 501 ? 24.562 -19.906 14.938 1 48.66 501 VAL A N 1
ATOM 3926 C CA . VAL A 1 501 ? 25.469 -19.031 15.68 1 48.66 501 VAL A CA 1
ATOM 3927 C C . VAL A 1 501 ? 24.766 -18.516 16.922 1 48.66 501 VAL A C 1
ATOM 3929 O O . VAL A 1 501 ? 23.969 -17.578 16.844 1 48.66 501 VAL A O 1
ATOM 3932 N N . LYS A 1 502 ? 24.438 -19.375 17.875 1 51.94 502 LYS A N 1
ATOM 3933 C CA . LYS A 1 502 ? 24.062 -18.891 19.203 1 51.94 502 LYS A CA 1
ATOM 3934 C C . LYS A 1 502 ? 24.891 -17.672 19.594 1 51.94 502 LYS A C 1
ATOM 3936 O O . LYS A 1 502 ? 26.125 -17.719 19.594 1 51.94 502 LYS A O 1
ATOM 3941 N N . ALA A 1 503 ? 24.188 -16.5 19.469 1 62.5 503 ALA A N 1
ATOM 3942 C CA . ALA A 1 503 ? 24.844 -15.281 19.906 1 62.5 503 ALA A CA 1
ATOM 3943 C C . ALA A 1 503 ? 25.469 -15.453 21.297 1 62.5 503 ALA A C 1
ATOM 3945 O O . ALA A 1 503 ? 24.828 -15.992 22.203 1 62.5 503 ALA A O 1
ATOM 3946 N N . SER A 1 504 ? 26.734 -15.477 21.422 1 71.69 504 SER A N 1
ATOM 3947 C CA . SER A 1 504 ? 27.406 -15.469 22.719 1 71.69 504 SER A CA 1
ATOM 3948 C C . SER A 1 504 ? 26.766 -14.461 23.672 1 71.69 504 SER A C 1
ATOM 3950 O O . SER A 1 504 ? 26.109 -13.516 23.234 1 71.69 504 SER A O 1
ATOM 3952 N N . ALA A 1 505 ? 26.609 -14.805 24.922 1 79.56 505 ALA A N 1
ATOM 3953 C CA . ALA A 1 505 ? 26.094 -13.93 25.984 1 79.56 505 ALA A CA 1
ATOM 3954 C C . ALA A 1 505 ? 26.656 -12.516 25.828 1 79.56 505 ALA A C 1
ATOM 3956 O O . ALA A 1 505 ? 25.953 -11.531 26.078 1 79.56 505 ALA A O 1
ATOM 3957 N N . GLN A 1 506 ? 27.875 -12.484 25.312 1 81.5 506 GLN A N 1
ATOM 3958 C CA . GLN A 1 506 ? 28.531 -11.188 25.156 1 81.5 506 GLN A CA 1
ATOM 3959 C C . GLN A 1 506 ? 27.875 -10.383 24.031 1 81.5 506 GLN A C 1
ATOM 3961 O O . GLN A 1 506 ? 27.656 -9.18 24.172 1 81.5 506 GLN A O 1
ATOM 3966 N N . VAL A 1 507 ? 27.594 -11.031 22.984 1 82.94 507 VAL A N 1
ATOM 3967 C CA . VAL A 1 507 ? 26.984 -10.367 21.844 1 82.94 507 VAL A CA 1
ATOM 3968 C C . VAL A 1 507 ? 25.578 -9.906 22.188 1 82.94 507 VAL A C 1
ATOM 3970 O O . VAL A 1 507 ? 25.172 -8.789 21.828 1 82.94 507 VAL A O 1
ATOM 3973 N N . SER A 1 508 ? 24.891 -10.711 22.922 1 86.81 508 SER A N 1
ATOM 3974 C CA . SER A 1 508 ? 23.531 -10.359 23.344 1 86.81 508 SER A CA 1
ATOM 3975 C C . SER A 1 508 ? 23.531 -9.148 24.266 1 86.81 508 SER A C 1
ATOM 3977 O O . SER A 1 508 ? 22.688 -8.266 24.141 1 86.81 508 SER A O 1
ATOM 3979 N N . ALA A 1 509 ? 24.5 -9.164 25.141 1 88.25 509 ALA A N 1
ATOM 3980 C CA . ALA A 1 509 ? 24.609 -8.047 26.078 1 88.25 509 ALA A CA 1
ATOM 3981 C C . ALA A 1 509 ? 24.969 -6.754 25.359 1 88.25 509 ALA A C 1
ATOM 3983 O O . ALA A 1 509 ? 24.484 -5.68 25.719 1 88.25 509 ALA A O 1
ATOM 3984 N N . ALA A 1 510 ? 25.797 -6.875 24.422 1 89.12 510 ALA A N 1
ATOM 3985 C CA . ALA A 1 510 ? 26.203 -5.703 23.641 1 89.12 510 ALA A CA 1
ATOM 3986 C C . ALA A 1 510 ? 25 -5.129 22.875 1 89.12 510 ALA A C 1
ATOM 3988 O O . ALA A 1 510 ? 24.828 -3.908 22.812 1 89.12 510 ALA A O 1
ATOM 3989 N N . ALA A 1 511 ? 24.25 -5.977 22.359 1 91.06 511 ALA A N 1
ATOM 3990 C CA . ALA A 1 511 ? 23.062 -5.543 21.609 1 91.06 511 ALA A CA 1
ATOM 3991 C C . ALA A 1 511 ? 22.047 -4.895 22.531 1 91.06 511 ALA A C 1
ATOM 3993 O O . ALA A 1 511 ? 21.453 -3.869 22.188 1 91.06 511 ALA A O 1
ATOM 3994 N N . ASP A 1 512 ? 21.891 -5.449 23.703 1 92.94 512 ASP A N 1
ATOM 3995 C CA . ASP A 1 512 ? 20.969 -4.887 24.672 1 92.94 512 ASP A CA 1
ATOM 3996 C C . ASP A 1 512 ? 21.422 -3.49 25.109 1 92.94 512 ASP A C 1
ATOM 3998 O O . ASP A 1 512 ? 20.594 -2.58 25.234 1 92.94 512 ASP A O 1
ATOM 4002 N N . SER A 1 513 ? 22.656 -3.471 25.297 1 91.5 513 SER A N 1
ATOM 4003 C CA . SER A 1 513 ? 23.219 -2.189 25.719 1 91.5 513 SER A CA 1
ATOM 4004 C C . SER A 1 513 ? 23.047 -1.129 24.641 1 91.5 513 SER A C 1
ATOM 4006 O O . SER A 1 513 ? 22.781 0.035 24.938 1 91.5 513 SER A O 1
ATOM 4008 N N . LEU A 1 514 ? 23.25 -1.47 23.484 1 92.75 514 LEU A N 1
ATOM 4009 C CA . LEU A 1 514 ? 23.062 -0.551 22.375 1 92.75 514 LEU A CA 1
ATOM 4010 C C . LEU A 1 514 ? 21.641 -0.007 22.344 1 92.75 514 LEU A C 1
ATOM 4012 O O . LEU A 1 514 ? 21.438 1.203 22.234 1 92.75 514 LEU A O 1
ATOM 4016 N N . ILE A 1 515 ? 20.688 -0.852 22.484 1 94.19 515 ILE A N 1
ATOM 4017 C CA . ILE A 1 515 ? 19.281 -0.47 22.453 1 94.19 515 ILE A CA 1
ATOM 4018 C C . ILE A 1 515 ? 18.984 0.471 23.625 1 94.19 515 ILE A C 1
ATOM 4020 O O . ILE A 1 515 ? 18.359 1.52 23.438 1 94.19 515 ILE A O 1
ATOM 4024 N N . ASP A 1 516 ? 19.516 0.139 24.766 1 93.12 516 ASP A N 1
ATOM 4025 C CA . ASP A 1 516 ? 19.25 0.927 25.953 1 93.12 516 ASP A CA 1
ATOM 4026 C C . ASP A 1 516 ? 19.812 2.336 25.828 1 93.12 516 ASP A C 1
ATOM 4028 O O . ASP A 1 516 ? 19.219 3.301 26.312 1 93.12 516 ASP A O 1
ATOM 4032 N N . ASN A 1 517 ? 20.906 2.414 25.172 1 92.75 517 ASN A N 1
ATOM 4033 C CA . ASN A 1 517 ? 21.594 3.699 25.125 1 92.75 517 ASN A CA 1
ATOM 4034 C C . ASN A 1 517 ? 21.125 4.531 23.922 1 92.75 517 ASN A C 1
ATOM 4036 O O . ASN A 1 517 ? 21.453 5.719 23.828 1 92.75 517 ASN A O 1
ATOM 4040 N N . LEU A 1 518 ? 20.422 3.979 23.062 1 93.5 518 LEU A N 1
ATOM 4041 C CA . LEU A 1 518 ? 19.891 4.711 21.922 1 93.5 518 LEU A CA 1
ATOM 4042 C C . LEU A 1 518 ? 18.375 4.816 21.984 1 93.5 518 LEU A C 1
ATOM 4044 O O . LEU A 1 518 ? 17.719 4.969 20.953 1 93.5 518 LEU A O 1
ATOM 4048 N N . MET A 1 519 ? 17.828 4.742 23.125 1 92.06 519 MET A N 1
ATOM 4049 C CA . MET A 1 519 ? 16.406 4.926 23.312 1 92.06 519 MET A CA 1
ATOM 4050 C C . MET A 1 519 ? 15.992 6.367 23.031 1 92.06 519 MET A C 1
ATOM 4052 O O . MET A 1 519 ? 16.609 7.305 23.547 1 92.06 519 MET A O 1
ATOM 4056 N N . LEU A 1 520 ? 15.078 6.445 22.219 1 88.81 520 LEU A N 1
ATOM 4057 C CA . LEU A 1 520 ? 14.578 7.77 21.875 1 88.81 520 LEU A CA 1
ATOM 4058 C C . LEU A 1 520 ? 13.586 8.273 22.922 1 88.81 520 LEU A C 1
ATOM 4060 O O . LEU A 1 520 ? 12.797 7.492 23.453 1 88.81 520 LEU A O 1
ATOM 4064 N N . PRO A 1 521 ? 13.672 9.516 23.141 1 81.75 521 PRO A N 1
ATOM 4065 C CA . PRO A 1 521 ? 12.641 10.078 24.016 1 81.75 521 PRO A CA 1
ATOM 4066 C C . PRO A 1 521 ? 11.25 10.047 23.391 1 81.75 521 PRO A C 1
ATOM 4068 O O . PRO A 1 521 ? 11.125 9.961 22.172 1 81.75 521 PRO A O 1
ATOM 4071 N N . ASP A 1 522 ? 10.234 10.086 24.156 1 70.62 522 ASP A N 1
ATOM 4072 C CA . ASP A 1 522 ? 8.852 9.953 23.719 1 70.62 522 ASP A CA 1
ATOM 4073 C C . ASP A 1 522 ? 8.5 11.008 22.672 1 70.62 522 ASP A C 1
ATOM 4075 O O . ASP A 1 522 ? 7.738 10.734 21.734 1 70.62 522 ASP A O 1
ATOM 4079 N N . GLU A 1 523 ? 9.094 12.133 22.766 1 65.62 523 GLU A N 1
ATOM 4080 C CA . GLU A 1 523 ? 8.727 13.219 21.875 1 65.62 523 GLU A CA 1
ATOM 4081 C C . GLU A 1 523 ? 9.594 13.219 20.609 1 65.62 523 GLU A C 1
ATOM 4083 O O . GLU A 1 523 ? 9.242 13.828 19.609 1 65.62 523 GLU A O 1
ATOM 4088 N N . ALA A 1 524 ? 10.602 12.453 20.656 1 66.94 524 ALA A N 1
ATOM 4089 C CA . ALA A 1 524 ? 11.547 12.516 19.547 1 66.94 524 ALA A CA 1
ATOM 4090 C C . ALA A 1 524 ? 11.133 11.555 18.438 1 66.94 524 ALA A C 1
ATOM 4092 O O . ALA A 1 524 ? 10.789 10.398 18.688 1 66.94 524 ALA A O 1
ATOM 4093 N N . LEU A 1 525 ? 11.156 12.07 17.234 1 66.38 525 LEU A N 1
ATOM 4094 C CA . LEU A 1 525 ? 10.93 11.312 16.016 1 66.38 525 LEU A CA 1
ATOM 4095 C C . LEU A 1 525 ? 9.586 10.578 16.062 1 66.38 525 LEU A C 1
ATOM 4097 O O . LEU A 1 525 ? 9.508 9.398 15.727 1 66.38 525 LEU A O 1
ATOM 4101 N N . ASP A 1 526 ? 8.648 11.32 16.656 1 71.5 526 ASP A N 1
ATOM 4102 C CA . ASP A 1 526 ? 7.281 10.812 16.703 1 71.5 526 ASP A CA 1
ATOM 4103 C C . ASP A 1 526 ? 6.629 10.875 15.32 1 71.5 526 ASP A C 1
ATOM 4105 O O . ASP A 1 526 ? 6.387 11.961 14.789 1 71.5 526 ASP A O 1
ATOM 4109 N N . TYR A 1 527 ? 6.469 9.711 14.797 1 72.25 527 TYR A N 1
ATOM 4110 C CA . TYR A 1 527 ? 5.902 9.617 13.461 1 72.25 527 TYR A CA 1
ATOM 4111 C C . TYR A 1 527 ? 4.57 10.359 13.375 1 72.25 527 TYR A C 1
ATOM 4113 O O . TYR A 1 527 ? 4.148 10.773 12.297 1 72.25 527 TYR A O 1
ATOM 4121 N N . ARG A 1 528 ? 3.887 10.664 14.469 1 70.56 528 ARG A N 1
ATOM 4122 C CA . ARG A 1 528 ? 2.586 11.328 14.492 1 70.56 528 ARG A CA 1
ATOM 4123 C C . ARG A 1 528 ? 2.729 12.828 14.234 1 70.56 528 ARG A C 1
ATOM 4125 O O . ARG A 1 528 ? 1.798 13.469 13.742 1 70.56 528 ARG A O 1
ATOM 4132 N N . THR A 1 529 ? 3.844 13.242 14.523 1 71.25 529 THR A N 1
ATOM 4133 C CA . THR A 1 529 ? 4.012 14.688 14.445 1 71.25 529 THR A CA 1
ATOM 4134 C C . THR A 1 529 ? 5.047 15.047 13.383 1 71.25 529 THR A C 1
ATOM 4136 O O . THR A 1 529 ? 5.109 16.203 12.938 1 71.25 529 THR A O 1
ATOM 4139 N N . MET A 1 530 ? 5.777 14.109 13 1 78.19 530 MET A N 1
ATOM 4140 C CA . MET A 1 530 ? 6.832 14.391 12.031 1 78.19 530 MET A CA 1
ATOM 4141 C C . MET A 1 530 ? 6.25 14.555 10.625 1 78.19 530 MET A C 1
ATOM 4143 O O . MET A 1 530 ? 5.59 13.648 10.117 1 78.19 530 MET A O 1
ATOM 4147 N N . ALA A 1 531 ? 6.543 15.688 10.055 1 78.5 531 ALA A N 1
ATOM 4148 C CA . ALA A 1 531 ? 6.078 15.938 8.695 1 78.5 531 ALA A CA 1
ATOM 4149 C C . ALA A 1 531 ? 7.039 15.352 7.668 1 78.5 531 ALA A C 1
ATOM 4151 O O . ALA A 1 531 ? 8.234 15.211 7.938 1 78.5 531 ALA A O 1
ATOM 4152 N N . ASN A 1 532 ? 6.523 15.008 6.59 1 82.69 532 ASN A N 1
ATOM 4153 C CA . ASN A 1 532 ? 7.375 14.602 5.477 1 82.69 532 ASN A CA 1
ATOM 4154 C C . ASN A 1 532 ? 8.266 15.742 5 1 82.69 532 ASN A C 1
ATOM 4156 O O . ASN A 1 532 ? 7.77 16.781 4.574 1 82.69 532 ASN A O 1
ATOM 4160 N N . PRO A 1 533 ? 9.484 15.594 5.105 1 82.81 533 PRO A N 1
ATOM 4161 C CA . PRO A 1 533 ? 10.391 16.688 4.77 1 82.81 533 PRO A CA 1
ATOM 4162 C C . PRO A 1 533 ? 10.258 17.156 3.318 1 82.81 533 PRO A C 1
ATOM 4164 O O . PRO A 1 533 ? 10.406 18.344 3.027 1 82.81 533 PRO A O 1
ATOM 4167 N N . ASN A 1 534 ? 10.078 16.281 2.43 1 82.56 534 ASN A N 1
ATOM 4168 C CA . ASN A 1 534 ? 9.938 16.656 1.027 1 82.56 534 ASN A CA 1
ATOM 4169 C C . ASN A 1 534 ? 8.688 17.5 0.794 1 82.56 534 ASN A C 1
ATOM 4171 O O . ASN A 1 534 ? 8.734 18.484 0.066 1 82.56 534 ASN A O 1
ATOM 4175 N N . ILE A 1 535 ? 7.66 17.062 1.393 1 82.5 535 ILE A N 1
ATOM 4176 C CA . ILE A 1 535 ? 6.41 17.812 1.243 1 82.5 535 ILE A CA 1
ATOM 4177 C C . ILE A 1 535 ? 6.547 19.188 1.873 1 82.5 535 ILE A C 1
ATOM 4179 O O . ILE A 1 535 ? 6.109 20.188 1.296 1 82.5 535 ILE A O 1
ATOM 4183 N N . ARG A 1 536 ? 7.102 19.234 2.973 1 82.12 536 ARG A N 1
ATOM 4184 C CA . ARG A 1 536 ? 7.305 20.516 3.648 1 82.12 536 ARG A CA 1
ATOM 4185 C C . ARG A 1 536 ? 8.227 21.422 2.844 1 82.12 536 ARG A C 1
ATOM 4187 O O . ARG A 1 536 ? 8.008 22.641 2.762 1 82.12 536 ARG A O 1
ATOM 4194 N N . SER A 1 537 ? 9.289 20.812 2.316 1 84.06 537 SER A N 1
ATOM 4195 C CA . SER A 1 537 ? 10.203 21.594 1.485 1 84.06 537 SER A CA 1
ATOM 4196 C C . SER A 1 537 ? 9.5 22.156 0.263 1 84.06 537 SER A C 1
ATOM 4198 O O . SER A 1 537 ? 9.719 23.312 -0.102 1 84.06 537 SER A O 1
ATOM 4200 N N . PHE A 1 538 ? 8.742 21.422 -0.289 1 84.38 538 PHE A N 1
ATOM 4201 C CA . PHE A 1 538 ? 8 21.859 -1.467 1 84.38 538 PHE A CA 1
ATOM 4202 C C . PHE A 1 538 ? 7.098 23.031 -1.133 1 84.38 538 PHE A C 1
ATOM 4204 O O . PHE A 1 538 ? 7.156 24.078 -1.795 1 84.38 538 PHE A O 1
ATOM 4211 N N . TYR A 1 539 ? 6.352 22.938 -0.187 1 83.31 539 TYR A N 1
ATOM 4212 C CA . TYR A 1 539 ? 5.375 23.969 0.125 1 83.31 539 TYR A CA 1
ATOM 4213 C C . TYR A 1 539 ? 6.059 25.219 0.665 1 83.31 539 TYR A C 1
ATOM 4215 O O . TYR A 1 539 ? 5.598 26.344 0.422 1 83.31 539 TYR A O 1
ATOM 4223 N N . LYS A 1 540 ? 7.031 25.016 1.439 1 84.5 540 LYS A N 1
ATOM 4224 C CA . LYS A 1 540 ? 7.793 26.188 1.868 1 84.5 540 LYS A CA 1
ATOM 4225 C C . LYS A 1 540 ? 8.367 26.938 0.67 1 84.5 540 LYS A C 1
ATOM 4227 O O . LYS A 1 540 ? 8.359 28.172 0.646 1 84.5 540 LYS A O 1
ATOM 4232 N N . THR A 1 541 ? 8.859 26.234 -0.275 1 87.25 541 THR A N 1
ATOM 4233 C CA . THR A 1 541 ? 9.375 26.859 -1.491 1 87.25 541 THR A CA 1
ATOM 4234 C C . THR A 1 541 ? 8.273 27.609 -2.23 1 87.25 541 THR A C 1
ATOM 4236 O O . THR A 1 541 ? 8.484 28.719 -2.707 1 87.25 541 THR A O 1
ATOM 4239 N N . VAL A 1 542 ? 7.172 27.016 -2.32 1 85.19 542 VAL A N 1
ATOM 4240 C CA . VAL A 1 542 ? 6.031 27.609 -2.998 1 85.19 542 VAL A CA 1
ATOM 4241 C C . VAL A 1 542 ? 5.66 28.922 -2.312 1 85.19 542 VAL A C 1
ATOM 4243 O O . VAL A 1 542 ? 5.445 29.938 -2.977 1 85.19 542 VAL A O 1
ATOM 4246 N N . VAL A 1 543 ? 5.578 28.891 -1.029 1 86.69 543 VAL A N 1
ATOM 4247 C CA . VAL A 1 543 ? 5.203 30.078 -0.269 1 86.69 543 VAL A CA 1
ATOM 4248 C C . VAL A 1 543 ? 6.266 31.156 -0.441 1 86.69 543 VAL A C 1
ATOM 4250 O O . VAL A 1 543 ? 5.938 32.344 -0.612 1 86.69 543 VAL A O 1
ATOM 4253 N N . ASP A 1 544 ? 7.48 30.75 -0.413 1 88.81 544 ASP A N 1
ATOM 4254 C CA . ASP A 1 544 ? 8.562 31.719 -0.622 1 88.81 544 ASP A CA 1
ATOM 4255 C C . ASP A 1 544 ? 8.469 32.344 -2.006 1 88.81 544 ASP A C 1
ATOM 4257 O O . ASP A 1 544 ? 8.789 33.531 -2.174 1 88.81 544 ASP A O 1
ATOM 4261 N N . ARG A 1 545 ? 8.078 31.688 -2.891 1 87.25 545 ARG A N 1
ATOM 4262 C CA . ARG A 1 545 ? 8.031 32.156 -4.266 1 87.25 545 ARG A CA 1
ATOM 4263 C C . ARG A 1 545 ? 6.82 33.062 -4.484 1 87.25 545 ARG A C 1
ATOM 4265 O O . ARG A 1 545 ? 6.727 33.75 -5.504 1 87.25 545 ARG A O 1
ATOM 4272 N N . VAL A 1 546 ? 5.91 33 -3.582 1 86.88 546 VAL A N 1
ATOM 4273 C CA . VAL A 1 546 ? 4.832 33.969 -3.604 1 86.88 546 VAL A CA 1
ATOM 4274 C C . VAL A 1 546 ? 5.402 35.375 -3.402 1 86.88 546 VAL A C 1
ATOM 4276 O O . VAL A 1 546 ? 4.941 36.344 -4.023 1 86.88 546 VAL A O 1
ATOM 4279 N N . PHE A 1 547 ? 6.355 35.5 -2.617 1 89.5 547 PHE A N 1
ATOM 4280 C CA . PHE A 1 547 ? 6.961 36.781 -2.291 1 89.5 547 PHE A CA 1
ATOM 4281 C C . PHE A 1 547 ? 8.094 37.094 -3.26 1 89.5 547 PHE A C 1
ATOM 4283 O O . PHE A 1 547 ? 8.266 38.25 -3.65 1 89.5 547 PHE A O 1
ATOM 4290 N N . ASP A 1 548 ? 8.875 36.031 -3.498 1 88.38 548 ASP A N 1
ATOM 4291 C CA . ASP A 1 548 ? 9.953 36.125 -4.484 1 88.38 548 ASP A CA 1
ATOM 4292 C C . ASP A 1 548 ? 9.883 34.969 -5.488 1 88.38 548 ASP A C 1
ATOM 4294 O O . ASP A 1 548 ? 10.266 33.844 -5.172 1 88.38 548 ASP A O 1
ATOM 4298 N N . ARG A 1 549 ? 9.484 35.25 -6.633 1 80.25 549 ARG A N 1
ATOM 4299 C CA . ARG A 1 549 ? 9.25 34.25 -7.672 1 80.25 549 ARG A CA 1
ATOM 4300 C C . ARG A 1 549 ? 10.516 33.469 -7.961 1 80.25 549 ARG A C 1
ATOM 4302 O O . ARG A 1 549 ? 10.445 32.312 -8.43 1 80.25 549 ARG A O 1
ATOM 4309 N N . ASN A 1 550 ? 11.703 33.969 -7.68 1 80.56 550 ASN A N 1
ATOM 4310 C CA . ASN A 1 550 ? 12.969 33.281 -7.98 1 80.56 550 ASN A CA 1
ATOM 4311 C C . ASN A 1 550 ? 13.617 32.719 -6.719 1 80.56 550 ASN A C 1
ATOM 4313 O O . ASN A 1 550 ? 14.82 32.438 -6.703 1 80.56 550 ASN A O 1
ATOM 4317 N N . ALA A 1 551 ? 12.82 32.594 -5.695 1 87.69 551 ALA A N 1
ATOM 4318 C CA . ALA A 1 551 ? 13.359 32.031 -4.453 1 87.69 551 ALA A CA 1
ATOM 4319 C C . ALA A 1 551 ? 13.891 30.625 -4.656 1 87.69 551 ALA A C 1
ATOM 4321 O O . ALA A 1 551 ? 13.273 29.828 -5.367 1 87.69 551 ALA A O 1
ATOM 4322 N N . PRO A 1 552 ? 15.039 30.312 -4.176 1 86.25 552 PRO A N 1
ATOM 4323 C CA . PRO A 1 552 ? 15.602 28.969 -4.305 1 86.25 552 PRO A CA 1
ATOM 4324 C C . PRO A 1 552 ? 14.797 27.922 -3.537 1 86.25 552 PRO A C 1
ATOM 4326 O O . PRO A 1 552 ? 13.992 28.266 -2.666 1 86.25 552 PRO A O 1
ATOM 4329 N N . VAL A 1 553 ? 15.062 26.703 -3.912 1 86.56 553 VAL A N 1
ATOM 4330 C CA . VAL A 1 553 ? 14.391 25.578 -3.26 1 86.56 553 VAL A CA 1
ATOM 4331 C C . VAL A 1 553 ? 14.898 25.438 -1.825 1 86.56 553 VAL A C 1
ATOM 4333 O O . VAL A 1 553 ? 16.094 25.562 -1.566 1 86.56 553 VAL A O 1
ATOM 4336 N N . VAL A 1 554 ? 13.969 25.312 -0.919 1 84.19 554 VAL A N 1
ATOM 4337 C CA . VAL A 1 554 ? 14.289 25.172 0.498 1 84.19 554 VAL A CA 1
ATOM 4338 C C . VAL A 1 554 ? 14.344 23.703 0.871 1 84.19 554 VAL A C 1
ATOM 4340 O O . VAL A 1 554 ? 13.492 22.906 0.443 1 84.19 554 VAL A O 1
ATOM 4343 N N . ASN A 1 555 ? 15.406 23.312 1.556 1 78.88 555 ASN A N 1
ATOM 4344 C CA . ASN A 1 555 ? 15.508 21.969 2.107 1 78.88 555 ASN A CA 1
ATOM 4345 C C . ASN A 1 555 ? 15.125 21.938 3.584 1 78.88 555 ASN A C 1
ATOM 4347 O O . ASN A 1 555 ? 15.852 22.469 4.43 1 78.88 555 ASN A O 1
ATOM 4351 N N . PHE A 1 556 ? 14.055 21.312 3.916 1 75.56 556 PHE A N 1
ATOM 4352 C CA . PHE A 1 556 ? 13.523 21.297 5.273 1 75.56 556 PHE A CA 1
ATOM 4353 C C . PHE A 1 556 ? 14.242 20.234 6.117 1 75.56 556 PHE A C 1
ATOM 4355 O O . PHE A 1 556 ? 14.25 20.312 7.344 1 75.56 556 PHE A O 1
ATOM 4362 N N . ARG A 1 557 ? 14.797 19.297 5.543 1 78.62 557 ARG A N 1
ATOM 4363 C CA . ARG A 1 557 ? 15.43 18.219 6.301 1 78.62 557 ARG A CA 1
ATOM 4364 C C . ARG A 1 557 ? 16.672 18.719 7.027 1 78.62 557 ARG A C 1
ATOM 4366 O O . ARG A 1 557 ? 16.922 18.344 8.18 1 78.62 557 ARG A O 1
ATOM 4373 N N . THR A 1 558 ? 17.391 19.516 6.355 1 75.94 558 THR A N 1
ATOM 4374 C CA . THR A 1 558 ? 18.594 20.062 6.953 1 75.94 558 THR A CA 1
ATOM 4375 C C . THR A 1 558 ? 18.344 21.469 7.492 1 75.94 558 THR A C 1
ATOM 4377 O O . THR A 1 558 ? 17.781 22.312 6.789 1 75.94 558 THR A O 1
ATOM 4380 N N . ASP A 1 559 ? 18.531 21.625 8.805 1 69.69 559 ASP A N 1
ATOM 4381 C CA . ASP A 1 559 ? 18.312 22.953 9.383 1 69.69 559 ASP A CA 1
ATOM 4382 C C . ASP A 1 559 ? 19.422 23.922 8.961 1 69.69 559 ASP A C 1
ATOM 4384 O O . ASP A 1 559 ? 20.281 23.578 8.148 1 69.69 559 ASP A O 1
ATOM 4388 N N . GLU A 1 560 ? 19.234 25.141 9.305 1 65.56 560 GLU A N 1
ATOM 4389 C CA . GLU A 1 560 ? 20.156 26.219 8.945 1 65.56 560 GLU A CA 1
ATOM 4390 C C . GLU A 1 560 ? 21.578 25.906 9.422 1 65.56 560 GLU A C 1
ATOM 4392 O O . GLU A 1 560 ? 22.547 26.391 8.852 1 65.56 560 GLU A O 1
ATOM 4397 N N . TYR A 1 561 ? 21.609 24.969 10.477 1 67.31 561 TYR A N 1
ATOM 4398 C CA . TYR A 1 561 ? 22.906 24.641 11.039 1 67.31 561 TYR A CA 1
ATOM 4399 C C . TYR A 1 561 ? 23.438 23.328 10.453 1 67.31 561 TYR A C 1
ATOM 4401 O O . TYR A 1 561 ? 24.484 22.828 10.875 1 67.31 561 TYR A O 1
ATOM 4409 N N . GLY A 1 562 ? 22.719 22.781 9.516 1 68.38 562 GLY A N 1
ATOM 4410 C CA . GLY A 1 562 ? 23.172 21.562 8.859 1 68.38 562 GLY A CA 1
ATOM 4411 C C . GLY A 1 562 ? 22.734 20.312 9.578 1 68.38 562 GLY A C 1
ATOM 4412 O O . GLY A 1 562 ? 23.172 19.203 9.25 1 68.38 562 GLY A O 1
ATOM 4413 N N . HIS A 1 563 ? 21.969 20.531 10.578 1 76 563 HIS A N 1
ATOM 4414 C CA . HIS A 1 563 ? 21.516 19.375 11.328 1 76 563 HIS A CA 1
ATOM 4415 C C . HIS A 1 563 ? 20.328 18.703 10.641 1 76 563 HIS A C 1
ATOM 4417 O O . HIS A 1 563 ? 19.438 19.391 10.125 1 76 563 HIS A O 1
ATOM 4423 N N . ASP A 1 564 ? 20.453 17.391 10.602 1 77.5 564 ASP A N 1
ATOM 4424 C CA . ASP A 1 564 ? 19.359 16.609 10.039 1 77.5 564 ASP A CA 1
ATOM 4425 C C . ASP A 1 564 ? 18.219 16.469 11.031 1 77.5 564 ASP A C 1
ATOM 4427 O O . ASP A 1 564 ? 18.391 15.883 12.109 1 77.5 564 ASP A O 1
ATOM 4431 N N . ARG A 1 565 ? 17.078 16.953 10.688 1 76.19 565 ARG A N 1
ATOM 4432 C CA . ARG A 1 565 ? 15.906 16.906 11.562 1 76.19 565 ARG A CA 1
ATOM 4433 C C . ARG A 1 565 ? 15.43 15.477 11.766 1 76.19 565 ARG A C 1
ATOM 4435 O O . ARG A 1 565 ? 14.742 15.172 12.742 1 76.19 565 ARG A O 1
ATOM 4442 N N . MET A 1 566 ? 15.797 14.664 10.883 1 81.5 566 MET A N 1
ATOM 4443 C CA . MET A 1 566 ? 15.414 13.266 10.984 1 81.5 566 MET A CA 1
ATOM 4444 C C . MET A 1 566 ? 16.594 12.406 11.438 1 81.5 566 MET A C 1
ATOM 4446 O O . MET A 1 566 ? 16.656 11.211 11.141 1 81.5 566 MET A O 1
ATOM 4450 N N . GLY A 1 567 ? 17.531 13.031 12.023 1 83.25 567 GLY A N 1
ATOM 4451 C CA . GLY A 1 567 ? 18.672 12.305 12.531 1 83.25 567 GLY A CA 1
ATOM 4452 C C . GLY A 1 567 ? 18.594 12.031 14.023 1 83.25 567 GLY A C 1
ATOM 4453 O O . GLY A 1 567 ? 17.672 12.5 14.703 1 83.25 567 GLY A O 1
ATOM 4454 N N . THR A 1 568 ? 19.484 11.172 14.523 1 87.31 568 THR A N 1
ATOM 4455 C CA . THR A 1 568 ? 19.578 10.891 15.953 1 87.31 568 THR A CA 1
ATOM 4456 C C . THR A 1 568 ? 19.953 12.156 16.719 1 87.31 568 THR A C 1
ATOM 4458 O O . THR A 1 568 ? 20.891 12.867 16.359 1 87.31 568 THR A O 1
ATOM 4461 N N . PRO A 1 569 ? 19.156 12.461 17.703 1 84.5 569 PRO A N 1
ATOM 4462 C CA . PRO A 1 569 ? 19.5 13.633 18.516 1 84.5 569 PRO A CA 1
ATOM 4463 C C . PRO A 1 569 ? 20.938 13.562 19.062 1 84.5 569 PRO A C 1
ATOM 4465 O O . PRO A 1 569 ? 21.391 12.492 19.453 1 84.5 569 PRO A O 1
ATOM 4468 N N . ASP A 1 570 ? 21.578 14.664 19.078 1 84.38 570 ASP A N 1
ATOM 4469 C CA . ASP A 1 570 ? 23 14.75 19.453 1 84.38 570 ASP A CA 1
ATOM 4470 C C . ASP A 1 570 ? 23.234 14.242 20.859 1 84.38 570 ASP A C 1
ATOM 4472 O O . ASP A 1 570 ? 24.234 13.578 21.141 1 84.38 570 ASP A O 1
ATOM 4476 N N . ASP A 1 571 ? 22.297 14.539 21.719 1 85.44 571 ASP A N 1
ATOM 4477 C CA . ASP A 1 571 ? 22.453 14.133 23.109 1 85.44 571 ASP A CA 1
ATOM 4478 C C . ASP A 1 571 ? 22.438 12.617 23.25 1 85.44 571 ASP A C 1
ATOM 4480 O O . ASP A 1 571 ? 23.203 12.047 24.031 1 85.44 571 ASP A O 1
ATOM 4484 N N . ILE A 1 572 ? 21.672 11.992 22.5 1 88.5 572 ILE A N 1
ATOM 4485 C CA . ILE A 1 572 ? 21.547 10.539 22.547 1 88.5 572 ILE A CA 1
ATOM 4486 C C . ILE A 1 572 ? 22.781 9.898 21.906 1 88.5 572 ILE A C 1
ATOM 4488 O O . ILE A 1 572 ? 23.281 8.883 22.391 1 88.5 572 ILE A O 1
ATOM 4492 N N . GLU A 1 573 ? 23.281 10.484 20.891 1 89.31 573 GLU A N 1
ATOM 4493 C CA . GLU A 1 573 ? 24.453 9.961 20.203 1 89.31 573 GLU A CA 1
ATOM 4494 C C . GLU A 1 573 ? 25.672 9.992 21.125 1 89.31 573 GLU A C 1
ATOM 4496 O O . GLU A 1 573 ? 26.469 9.047 21.141 1 89.31 573 GLU A O 1
ATOM 4501 N N . LYS A 1 574 ? 25.797 11.055 21.859 1 89.94 574 LYS A N 1
ATOM 4502 C CA . LYS A 1 574 ? 26.922 11.195 22.766 1 89.94 574 LYS A CA 1
ATOM 4503 C C . LYS A 1 574 ? 26.859 10.172 23.891 1 89.94 574 LYS A C 1
ATOM 4505 O O . LYS A 1 574 ? 27.859 9.57 24.266 1 89.94 574 LYS A O 1
ATOM 4510 N N . LYS A 1 575 ? 25.703 9.977 24.328 1 89.88 575 LYS A N 1
ATOM 4511 C CA . LYS A 1 575 ? 25.5 9.023 25.422 1 89.88 575 LYS A CA 1
ATOM 4512 C C . LYS A 1 575 ? 25.766 7.594 24.953 1 89.88 575 LYS A C 1
ATOM 4514 O O . LYS A 1 575 ? 26.234 6.758 25.734 1 89.88 575 LYS A O 1
ATOM 4519 N N . ALA A 1 576 ? 25.516 7.344 23.734 1 91.81 576 ALA A N 1
ATOM 4520 C CA . ALA A 1 576 ? 25.547 5.973 23.234 1 91.81 576 ALA A CA 1
ATOM 4521 C C . ALA A 1 576 ? 26.922 5.605 22.703 1 91.81 576 ALA A C 1
ATOM 4523 O O . ALA A 1 576 ? 27.156 4.473 22.281 1 91.81 576 ALA A O 1
ATOM 4524 N N . LYS A 1 577 ? 27.922 6.418 22.75 1 91.31 577 LYS A N 1
ATOM 4525 C CA . LYS A 1 577 ? 29.234 6.203 22.156 1 91.31 577 LYS A CA 1
ATOM 4526 C C . LYS A 1 577 ? 29.891 4.941 22.703 1 91.31 577 LYS A C 1
ATOM 4528 O O . LYS A 1 577 ? 30.422 4.129 21.938 1 91.31 577 LYS A O 1
ATOM 4533 N N . VAL A 1 578 ? 29.828 4.742 23.984 1 89.81 578 VAL A N 1
ATOM 4534 C CA . VAL A 1 578 ? 30.469 3.6 24.625 1 89.81 578 VAL A CA 1
ATOM 4535 C C . VAL A 1 578 ? 29.797 2.307 24.188 1 89.81 578 VAL A C 1
ATOM 4537 O O . VAL A 1 578 ? 30.469 1.319 23.875 1 89.81 578 VAL A O 1
ATOM 4540 N N . ALA A 1 579 ? 28.5 2.344 24.266 1 91.5 579 ALA A N 1
ATOM 4541 C CA . ALA A 1 579 ? 27.75 1.158 23.859 1 91.5 579 ALA A CA 1
ATOM 4542 C C . ALA A 1 579 ? 27.984 0.815 22.391 1 91.5 579 ALA A C 1
ATOM 4544 O O . ALA A 1 579 ? 28.062 -0.361 22.031 1 91.5 579 ALA A O 1
ATOM 4545 N N . VAL A 1 580 ? 28.141 1.835 21.578 1 90.81 580 VAL A N 1
ATOM 4546 C CA . VAL A 1 580 ? 28.391 1.647 20.156 1 90.81 580 VAL A CA 1
ATOM 4547 C C . VAL A 1 580 ? 29.75 0.998 19.938 1 90.81 580 VAL A C 1
ATOM 4549 O O . VAL A 1 580 ? 29.891 0.064 19.156 1 90.81 580 VAL A O 1
ATOM 4552 N N . ASP A 1 581 ? 30.719 1.43 20.641 1 89.06 581 ASP A N 1
ATOM 4553 C CA . ASP A 1 581 ? 32.062 0.873 20.531 1 89.06 581 ASP A CA 1
ATOM 4554 C C . ASP A 1 581 ? 32.094 -0.584 20.984 1 89.06 581 ASP A C 1
ATOM 4556 O O . ASP A 1 581 ? 32.781 -1.415 20.391 1 89.06 581 ASP A O 1
ATOM 4560 N N . THR A 1 582 ? 31.406 -0.852 22.031 1 88 582 THR A N 1
ATOM 4561 C CA . THR A 1 582 ? 31.328 -2.221 22.531 1 88 582 THR A CA 1
ATOM 4562 C C . THR A 1 582 ? 30.672 -3.137 21.5 1 88 582 THR A C 1
ATOM 4564 O O . THR A 1 582 ? 31.109 -4.273 21.312 1 88 582 THR A O 1
ATOM 4567 N N . PHE A 1 583 ? 29.641 -2.666 20.953 1 88.94 583 PHE A N 1
ATOM 4568 C CA . PHE A 1 583 ? 28.953 -3.436 19.922 1 88.94 583 PHE A CA 1
ATOM 4569 C C . PHE A 1 583 ? 29.875 -3.68 18.719 1 88.94 583 PHE A C 1
ATOM 4571 O O . PHE A 1 583 ? 29.922 -4.789 18.188 1 88.94 583 PHE A O 1
ATOM 4578 N N . TYR A 1 584 ? 30.609 -2.658 18.344 1 85.5 584 TYR A N 1
ATOM 4579 C CA . TYR A 1 584 ? 31.531 -2.756 17.219 1 85.5 584 TYR A CA 1
ATOM 4580 C C . TYR A 1 584 ? 32.594 -3.812 17.469 1 85.5 584 TYR A C 1
ATOM 4582 O O . TYR A 1 584 ? 32.906 -4.621 16.594 1 85.5 584 TYR A O 1
ATOM 4590 N N . LYS A 1 585 ? 33.094 -3.826 18.578 1 84.44 585 LYS A N 1
ATOM 4591 C CA . LYS A 1 585 ? 34.188 -4.742 18.953 1 84.44 585 LYS A CA 1
ATOM 4592 C C . LYS A 1 585 ? 33.688 -6.184 19 1 84.44 585 LYS A C 1
ATOM 4594 O O . LYS A 1 585 ? 34.469 -7.121 18.781 1 84.44 585 LYS A O 1
ATOM 4599 N N . SER A 1 586 ? 32.438 -6.293 19.266 1 83.94 586 SER A N 1
ATOM 4600 C CA . SER A 1 586 ? 31.891 -7.637 19.406 1 83.94 586 SER A CA 1
ATOM 4601 C C . SER A 1 586 ? 31.766 -8.312 18.047 1 83.94 586 SER A C 1
ATOM 4603 O O . SER A 1 586 ? 31.781 -9.547 17.953 1 83.94 586 SER A O 1
ATOM 4605 N N . PHE A 1 587 ? 31.609 -7.625 16.922 1 78.38 587 PHE A N 1
ATOM 4606 C CA . PHE A 1 587 ? 31.406 -8.234 15.617 1 78.38 587 PHE A CA 1
ATOM 4607 C C . PHE A 1 587 ? 32.531 -7.871 14.664 1 78.38 587 PHE A C 1
ATOM 4609 O O . PHE A 1 587 ? 32.594 -8.375 13.539 1 78.38 587 PHE A O 1
ATOM 4616 N N . GLN A 1 588 ? 33.594 -7.305 15.07 1 67.75 588 GLN A N 1
ATOM 4617 C CA . GLN A 1 588 ? 34.688 -6.828 14.211 1 67.75 588 GLN A CA 1
ATOM 4618 C C . GLN A 1 588 ? 34.125 -6.133 12.969 1 67.75 588 GLN A C 1
ATOM 4620 O O . GLN A 1 588 ? 34.5 -6.469 11.844 1 67.75 588 GLN A O 1
ATOM 4625 N N . LEU A 1 589 ? 33.281 -5.305 13.148 1 66.06 589 LEU A N 1
ATOM 4626 C CA . LEU A 1 589 ? 32.594 -4.598 12.07 1 66.06 589 LEU A CA 1
ATOM 4627 C C . LEU A 1 589 ? 33.406 -3.398 11.602 1 66.06 589 LEU A C 1
ATOM 4629 O O . LEU A 1 589 ? 34.344 -2.998 12.266 1 66.06 589 LEU A O 1
ATOM 4633 N N . LYS A 1 590 ? 33.406 -2.98 10.242 1 57.94 590 LYS A N 1
ATOM 4634 C CA . LYS A 1 590 ? 34.156 -1.841 9.695 1 57.94 590 LYS A CA 1
ATOM 4635 C C . LYS A 1 590 ? 33.531 -0.522 10.156 1 57.94 590 LYS A C 1
ATOM 4637 O O . LYS A 1 590 ? 32.312 -0.331 10.055 1 57.94 590 LYS A O 1
ATOM 4642 N N . LYS A 1 591 ? 34.281 0.341 10.922 1 58.19 591 LYS A N 1
ATOM 4643 C CA . LYS A 1 591 ? 33.844 1.682 11.312 1 58.19 591 LYS A CA 1
ATOM 4644 C C . LYS A 1 591 ? 34.031 2.676 10.172 1 58.19 591 LYS A C 1
ATOM 4646 O O . LYS A 1 591 ? 35.062 2.65 9.492 1 58.19 591 LYS A O 1
ATOM 4651 N N . VAL A 1 592 ? 33 3.258 9.531 1 54.41 592 VAL A N 1
ATOM 4652 C CA . VAL A 1 592 ? 33.156 4.297 8.516 1 54.41 592 VAL A CA 1
ATOM 4653 C C . VAL A 1 592 ? 33.438 5.641 9.195 1 54.41 592 VAL A C 1
ATOM 4655 O O . VAL A 1 592 ? 32.719 6.016 10.133 1 54.41 592 VAL A O 1
ATOM 4658 N N . ASP A 1 593 ? 34.625 6.297 9.023 1 47.62 593 ASP A N 1
ATOM 4659 C CA . ASP A 1 593 ? 34.938 7.641 9.5 1 47.62 593 ASP A CA 1
ATOM 4660 C C . ASP A 1 593 ? 34 8.672 8.875 1 47.62 593 ASP A C 1
ATOM 4662 O O . ASP A 1 593 ? 33.688 8.602 7.684 1 47.62 593 ASP A O 1
ATOM 4666 N N . LYS A 1 594 ? 33.312 9.453 9.719 1 45.06 594 LYS A N 1
ATOM 4667 C CA . LYS A 1 594 ? 32.344 10.516 9.453 1 45.06 594 LYS A CA 1
ATOM 4668 C C . LYS A 1 594 ? 32.812 11.406 8.312 1 45.06 594 LYS A C 1
ATOM 4670 O O . LYS A 1 594 ? 32 12.141 7.719 1 45.06 594 LYS A O 1
ATOM 4675 N N . ASP A 1 595 ? 34.031 11.711 8.086 1 37.84 595 ASP A N 1
ATOM 4676 C CA . ASP A 1 595 ? 34.531 12.742 7.184 1 37.84 595 ASP A CA 1
ATOM 4677 C C . ASP A 1 595 ? 34.344 12.336 5.723 1 37.84 595 ASP A C 1
ATOM 4679 O O . ASP A 1 595 ? 34.656 13.109 4.812 1 37.84 595 ASP A O 1
ATOM 4683 N N . SER A 1 596 ? 34.312 11.18 5.336 1 34 596 SER A N 1
ATOM 4684 C CA . SER A 1 596 ? 34.312 10.898 3.902 1 34 596 SER A CA 1
ATOM 4685 C C . SER A 1 596 ? 32.906 10.953 3.314 1 34 596 SER A C 1
ATOM 4687 O O . SER A 1 596 ? 32.719 10.594 2.154 1 34 596 SER A O 1
ATOM 4689 N N . VAL A 1 597 ? 32 10.883 3.969 1 28.97 597 VAL A N 1
ATOM 4690 C CA . VAL A 1 597 ? 30.766 11.195 3.25 1 28.97 597 VAL A CA 1
ATOM 4691 C C . VAL A 1 597 ? 30.547 12.711 3.242 1 28.97 597 VAL A C 1
ATOM 4693 O O . VAL A 1 597 ? 30.719 13.375 4.266 1 28.97 597 VAL A O 1
ATOM 4696 N N . MET B 1 1 ? 14.562 -11.727 -12.047 1 52.16 1 MET B N 1
ATOM 4697 C CA . MET B 1 1 ? 13.578 -12.805 -11.938 1 52.16 1 MET B CA 1
ATOM 4698 C C . MET B 1 1 ? 14.094 -14.078 -12.594 1 52.16 1 MET B C 1
ATOM 4700 O O . MET B 1 1 ? 14.727 -14.039 -13.648 1 52.16 1 MET B O 1
ATOM 4704 N N . GLY B 1 2 ? 14.391 -15.094 -11.82 1 63.34 2 GLY B N 1
ATOM 4705 C CA . GLY B 1 2 ? 15.062 -16.25 -12.383 1 63.34 2 GLY B CA 1
ATOM 4706 C C . GLY B 1 2 ? 14.234 -16.969 -13.438 1 63.34 2 GLY B C 1
ATOM 4707 O O . GLY B 1 2 ? 13.008 -16.859 -13.445 1 63.34 2 GLY B O 1
ATOM 4708 N N . LYS B 1 3 ? 14.719 -17.234 -14.648 1 81.56 3 LYS B N 1
ATOM 4709 C CA . LYS B 1 3 ? 14.195 -18 -15.773 1 81.56 3 LYS B CA 1
ATOM 4710 C C . LYS B 1 3 ? 13.945 -19.453 -15.383 1 81.56 3 LYS B C 1
ATOM 4712 O O . LYS B 1 3 ? 14.734 -20.047 -14.648 1 81.56 3 LYS B O 1
ATOM 4717 N N . GLU B 1 4 ? 12.727 -19.953 -15.688 1 88.38 4 GLU B N 1
ATOM 4718 C CA . GLU B 1 4 ? 12.398 -21.344 -15.398 1 88.38 4 GLU B CA 1
ATOM 4719 C C . GLU B 1 4 ? 12.414 -22.188 -16.672 1 88.38 4 GLU B C 1
ATOM 4721 O O . GLU B 1 4 ? 11.969 -21.75 -17.719 1 88.38 4 GLU B O 1
ATOM 4726 N N . ALA B 1 5 ? 13.016 -23.328 -16.547 1 94.25 5 ALA B N 1
ATOM 4727 C CA . ALA B 1 5 ? 12.984 -24.344 -17.594 1 94.25 5 ALA B CA 1
ATOM 4728 C C . ALA B 1 5 ? 12.305 -25.625 -17.109 1 94.25 5 ALA B C 1
ATOM 4730 O O . ALA B 1 5 ? 12.758 -26.25 -16.141 1 94.25 5 ALA B O 1
ATOM 4731 N N . VAL B 1 6 ? 11.25 -26 -17.766 1 94.94 6 VAL B N 1
ATOM 4732 C CA . VAL B 1 6 ? 10.445 -27.109 -17.281 1 94.94 6 VAL B CA 1
ATOM 4733 C C . VAL B 1 6 ? 10.258 -28.141 -18.406 1 94.94 6 VAL B C 1
ATOM 4735 O O . VAL B 1 6 ? 10.102 -27.766 -19.562 1 94.94 6 VAL B O 1
ATOM 4738 N N . VAL B 1 7 ? 10.344 -29.406 -18.062 1 96.81 7 VAL B N 1
ATOM 4739 C CA . VAL B 1 7 ? 9.984 -30.484 -18.969 1 96.81 7 VAL B CA 1
ATOM 4740 C C . VAL B 1 7 ? 8.75 -31.219 -18.438 1 96.81 7 VAL B C 1
ATOM 4742 O O . VAL B 1 7 ? 8.766 -31.75 -17.328 1 96.81 7 VAL B O 1
ATOM 4745 N N . VAL B 1 8 ? 7.742 -31.203 -19.203 1 96.81 8 VAL B N 1
ATOM 4746 C CA . VAL B 1 8 ? 6.512 -31.891 -18.844 1 96.81 8 VAL B CA 1
ATOM 4747 C C . VAL B 1 8 ? 6.438 -33.25 -19.562 1 96.81 8 VAL B C 1
ATOM 4749 O O . VAL B 1 8 ? 6.488 -33.281 -20.797 1 96.81 8 VAL B O 1
ATOM 4752 N N . ILE B 1 9 ? 6.348 -34.312 -18.828 1 97.31 9 ILE B N 1
ATOM 4753 C CA . ILE B 1 9 ? 6.242 -35.656 -19.391 1 97.31 9 ILE B CA 1
ATOM 4754 C C . ILE B 1 9 ? 4.812 -36.188 -19.25 1 97.31 9 ILE B C 1
ATOM 4756 O O . ILE B 1 9 ? 4.297 -36.281 -18.125 1 97.31 9 ILE B O 1
ATOM 4760 N N . ILE B 1 10 ? 4.203 -36.5 -20.312 1 96.19 10 ILE B N 1
ATOM 4761 C CA . ILE B 1 10 ? 2.834 -37 -20.312 1 96.19 10 ILE B CA 1
ATOM 4762 C C . ILE B 1 10 ? 2.826 -38.469 -20.734 1 96.19 10 ILE B C 1
ATOM 4764 O O . ILE B 1 10 ? 3.332 -38.812 -21.812 1 96.19 10 ILE B O 1
ATOM 4768 N N . ASP B 1 11 ? 2.27 -39.281 -19.906 1 93.94 11 ASP B N 1
ATOM 4769 C CA . ASP B 1 11 ? 2.109 -40.719 -20.219 1 93.94 11 ASP B CA 1
ATOM 4770 C C . ASP B 1 11 ? 0.868 -40.938 -21.078 1 93.94 11 ASP B C 1
ATOM 4772 O O . ASP B 1 11 ? -0.241 -40.562 -20.688 1 93.94 11 ASP B O 1
ATOM 4776 N N . SER B 1 12 ? 1.046 -41.562 -22.266 1 91.88 12 SER B N 1
ATOM 4777 C CA . SER B 1 12 ? -0.079 -41.844 -23.156 1 91.88 12 SER B CA 1
ATOM 4778 C C . SER B 1 12 ? -0.282 -43.344 -23.328 1 91.88 12 SER B C 1
ATOM 4780 O O . SER B 1 12 ? -0.709 -43.812 -24.391 1 91.88 12 SER B O 1
ATOM 4782 N N . ASN B 1 13 ? 0.042 -44.094 -22.312 1 88.06 13 ASN B N 1
ATOM 4783 C CA . ASN B 1 13 ? -0.204 -45.531 -22.359 1 88.06 13 ASN B CA 1
ATOM 4784 C C . ASN B 1 13 ? -1.698 -45.844 -22.406 1 88.06 13 ASN B C 1
ATOM 4786 O O . ASN B 1 13 ? -2.523 -45 -22.062 1 88.06 13 ASN B O 1
ATOM 4790 N N . ALA B 1 14 ? -2.08 -47 -22.828 1 85.88 14 ALA B N 1
ATOM 4791 C CA . ALA B 1 14 ? -3.475 -47.406 -22.984 1 85.88 14 ALA B CA 1
ATOM 4792 C C . ALA B 1 14 ? -4.227 -47.312 -21.656 1 85.88 14 ALA B C 1
ATOM 4794 O O . ALA B 1 14 ? -5.426 -47.031 -21.641 1 85.88 14 ALA B O 1
ATOM 4795 N N . THR B 1 15 ? -3.525 -47.469 -20.594 1 87.19 15 THR B N 1
ATOM 4796 C CA . THR B 1 15 ? -4.152 -47.438 -19.281 1 87.19 15 THR B CA 1
ATOM 4797 C C . THR B 1 15 ? -4.637 -46.031 -18.953 1 87.19 15 THR B C 1
ATOM 4799 O O . THR B 1 15 ? -5.484 -45.844 -18.062 1 87.19 15 THR B O 1
ATOM 4802 N N . MET B 1 16 ? -4.109 -45.125 -19.641 1 90.12 16 MET B N 1
ATOM 4803 C CA . MET B 1 16 ? -4.465 -43.719 -19.391 1 90.12 16 MET B CA 1
ATOM 4804 C C . MET B 1 16 ? -5.824 -43.375 -20 1 90.12 16 MET B C 1
ATOM 4806 O O . MET B 1 16 ? -6.359 -42.281 -19.781 1 90.12 16 MET B O 1
ATOM 4810 N N . SER B 1 17 ? -6.379 -44.281 -20.719 1 87.69 17 SER B N 1
ATOM 4811 C CA . SER B 1 17 ? -7.711 -44.094 -21.281 1 87.69 17 SER B CA 1
ATOM 4812 C C . SER B 1 17 ? -8.797 -44.406 -20.266 1 87.69 17 SER B C 1
ATOM 4814 O O . SER B 1 17 ? -9.969 -44.094 -20.469 1 87.69 17 SER B O 1
ATOM 4816 N N . ARG B 1 18 ? -8.398 -44.938 -19.172 1 84.75 18 ARG B N 1
ATOM 4817 C CA . ARG B 1 18 ? -9.344 -45.281 -18.125 1 84.75 18 ARG B CA 1
ATOM 4818 C C . ARG B 1 18 ? -9.82 -44.031 -17.391 1 84.75 18 ARG B C 1
ATOM 4820 O O . ARG B 1 18 ? -9.109 -43.031 -17.344 1 84.75 18 ARG B O 1
ATOM 4827 N N . PRO B 1 19 ? -11.047 -44.094 -17.016 1 83.44 19 PRO B N 1
ATOM 4828 C CA . PRO B 1 19 ? -11.594 -42.938 -16.312 1 83.44 19 PRO B CA 1
ATOM 4829 C C . PRO B 1 19 ? -10.922 -42.688 -14.953 1 83.44 19 PRO B C 1
ATOM 4831 O O . PRO B 1 19 ? -10.43 -43.625 -14.328 1 83.44 19 PRO B O 1
ATOM 4834 N N . MET B 1 20 ? -10.812 -41.438 -14.688 1 78 20 MET B N 1
ATOM 4835 C CA . MET B 1 20 ? -10.305 -41.094 -13.359 1 78 20 MET B CA 1
ATOM 4836 C C . MET B 1 20 ? -11.312 -41.438 -12.273 1 78 20 MET B C 1
ATOM 4838 O O . MET B 1 20 ? -12.469 -41.75 -12.57 1 78 20 MET B O 1
ATOM 4842 N N . ARG B 1 21 ? -11.117 -41.281 -10.984 1 61.84 21 ARG B N 1
ATOM 4843 C CA . ARG B 1 21 ? -12.016 -41.688 -9.914 1 61.84 21 ARG B CA 1
ATOM 4844 C C . ARG B 1 21 ? -13.43 -41.188 -10.156 1 61.84 21 ARG B C 1
ATOM 4846 O O . ARG B 1 21 ? -13.641 -40.25 -10.945 1 61.84 21 ARG B O 1
ATOM 4853 N N . MET B 1 22 ? -14.531 -41.688 -9.406 1 50.75 22 MET B N 1
ATOM 4854 C CA . MET B 1 22 ? -15.984 -41.875 -9.438 1 50.75 22 MET B CA 1
ATOM 4855 C C . MET B 1 22 ? -16.672 -40.5 -9.602 1 50.75 22 MET B C 1
ATOM 4857 O O . MET B 1 22 ? -17.797 -40.438 -10.094 1 50.75 22 MET B O 1
ATOM 4861 N N . LYS B 1 23 ? -16.047 -39.438 -9.195 1 51.69 23 LYS B N 1
ATOM 4862 C CA . LYS B 1 23 ? -17.016 -38.344 -9.141 1 51.69 23 LYS B CA 1
ATOM 4863 C C . LYS B 1 23 ? -17.078 -37.625 -10.477 1 51.69 23 LYS B C 1
ATOM 4865 O O . LYS B 1 23 ? -18 -36.812 -10.719 1 51.69 23 LYS B O 1
ATOM 4870 N N . GLU B 1 24 ? -16.062 -37.688 -11.258 1 55.03 24 GLU B N 1
ATOM 4871 C CA . GLU B 1 24 ? -16.25 -37.031 -12.539 1 55.03 24 GLU B CA 1
ATOM 4872 C C . GLU B 1 24 ? -16.234 -38.031 -13.688 1 55.03 24 GLU B C 1
ATOM 4874 O O . GLU B 1 24 ? -15.172 -38.438 -14.141 1 55.03 24 GLU B O 1
ATOM 4879 N N . PRO B 1 25 ? -17.297 -38.875 -13.914 1 58.75 25 PRO B N 1
ATOM 4880 C CA . PRO B 1 25 ? -17.344 -40.031 -14.797 1 58.75 25 PRO B CA 1
ATOM 4881 C C . PRO B 1 25 ? -16.844 -39.75 -16.203 1 58.75 25 PRO B C 1
ATOM 4883 O O . PRO B 1 25 ? -16.375 -40.656 -16.891 1 58.75 25 PRO B O 1
ATOM 4886 N N . ASN B 1 26 ? -16.719 -38.438 -16.625 1 68.62 26 ASN B N 1
ATOM 4887 C CA . ASN B 1 26 ? -16.656 -38.281 -18.062 1 68.62 26 ASN B CA 1
ATOM 4888 C C . ASN B 1 26 ? -15.242 -37.906 -18.516 1 68.62 26 ASN B C 1
ATOM 4890 O O . ASN B 1 26 ? -15 -37.719 -19.719 1 68.62 26 ASN B O 1
ATOM 4894 N N . LYS B 1 27 ? -14.148 -37.969 -17.641 1 83.19 27 LYS B N 1
ATOM 4895 C CA . LYS B 1 27 ? -12.836 -37.594 -18.156 1 83.19 27 LYS B CA 1
ATOM 4896 C C . LYS B 1 27 ? -11.828 -38.719 -17.938 1 83.19 27 LYS B C 1
ATOM 4898 O O . LYS B 1 27 ? -11.812 -39.344 -16.875 1 83.19 27 LYS B O 1
ATOM 4903 N N . THR B 1 28 ? -11.164 -39.094 -19 1 88.62 28 THR B N 1
ATOM 4904 C CA . THR B 1 28 ? -10.117 -40.094 -18.922 1 88.62 28 THR B CA 1
ATOM 4905 C C . THR B 1 28 ? -8.891 -39.562 -18.188 1 88.62 28 THR B C 1
ATOM 4907 O O . THR B 1 28 ? -8.773 -38.344 -17.984 1 88.62 28 THR B O 1
ATOM 4910 N N . ARG B 1 29 ? -8.062 -40.469 -17.766 1 89.38 29 ARG B N 1
ATOM 4911 C CA . ARG B 1 29 ? -6.828 -40.062 -17.094 1 89.38 29 ARG B CA 1
ATOM 4912 C C . ARG B 1 29 ? -5.961 -39.219 -18.016 1 89.38 29 ARG B C 1
ATOM 4914 O O . ARG B 1 29 ? -5.328 -38.25 -17.562 1 89.38 29 ARG B O 1
ATOM 4921 N N . LEU B 1 30 ? -5.977 -39.531 -19.25 1 91.88 30 LEU B N 1
ATOM 4922 C CA . LEU B 1 30 ? -5.215 -38.719 -20.203 1 91.88 30 LEU B CA 1
ATOM 4923 C C . LEU B 1 30 ? -5.805 -37.344 -20.344 1 91.88 30 LEU B C 1
ATOM 4925 O O . LEU B 1 30 ? -5.066 -36.344 -20.453 1 91.88 30 LEU B O 1
ATOM 4929 N N . ASP B 1 31 ? -7.086 -37.281 -20.359 1 90.62 31 ASP B N 1
ATOM 4930 C CA . ASP B 1 31 ? -7.73 -35.969 -20.422 1 90.62 31 ASP B CA 1
ATOM 4931 C C . ASP B 1 31 ? -7.328 -35.094 -19.234 1 90.62 31 ASP B C 1
ATOM 4933 O O . ASP B 1 31 ? -7.062 -33.906 -19.391 1 90.62 31 ASP B O 1
ATOM 4937 N N . CYS B 1 32 ? -7.27 -35.656 -18.141 1 89.31 32 CYS B N 1
ATOM 4938 C CA . CYS B 1 32 ? -6.855 -34.969 -16.938 1 89.31 32 CYS B CA 1
ATOM 4939 C C . CYS B 1 32 ? -5.398 -34.5 -17.047 1 89.31 32 CYS B C 1
ATOM 4941 O O . CYS B 1 32 ? -5.066 -33.375 -16.688 1 89.31 32 CYS B O 1
ATOM 4943 N N . ALA B 1 33 ? -4.617 -35.406 -17.484 1 92.19 33 ALA B N 1
ATOM 4944 C CA . ALA B 1 33 ? -3.205 -35.062 -17.656 1 92.19 33 ALA B CA 1
ATOM 4945 C C . ALA B 1 33 ? -3.025 -33.906 -18.641 1 92.19 33 ALA B C 1
ATOM 4947 O O . ALA B 1 33 ? -2.193 -33.031 -18.406 1 92.19 33 ALA B O 1
ATOM 4948 N N . LYS B 1 34 ? -3.787 -33.938 -19.703 1 93.12 34 LYS B N 1
ATOM 4949 C CA . LYS B 1 34 ? -3.725 -32.875 -20.703 1 93.12 34 LYS B CA 1
ATOM 4950 C C . LYS B 1 34 ? -4.121 -31.531 -20.078 1 93.12 34 LYS B C 1
ATOM 4952 O O . LYS B 1 34 ? -3.449 -30.531 -20.297 1 93.12 34 LYS B O 1
ATOM 4957 N N . GLU B 1 35 ? -5.137 -31.562 -19.391 1 89.81 35 GLU B N 1
ATOM 4958 C CA . GLU B 1 35 ? -5.621 -30.328 -18.766 1 89.81 35 GLU B CA 1
ATOM 4959 C C . GLU B 1 35 ? -4.602 -29.766 -17.781 1 89.81 35 GLU B C 1
ATOM 4961 O O . GLU B 1 35 ? -4.402 -28.547 -17.703 1 89.81 35 GLU B O 1
ATOM 4966 N N . VAL B 1 36 ? -4.047 -30.609 -17.047 1 90.44 36 VAL B N 1
ATOM 4967 C CA . VAL B 1 36 ? -3.035 -30.188 -16.094 1 90.44 36 VAL B CA 1
ATOM 4968 C C . VAL B 1 36 ? -1.821 -29.625 -16.828 1 90.44 36 VAL B C 1
ATOM 4970 O O . VAL B 1 36 ? -1.278 -28.578 -16.422 1 90.44 36 VAL B O 1
ATOM 4973 N N . ALA B 1 37 ? -1.394 -30.312 -17.812 1 93.94 37 ALA B N 1
ATOM 4974 C CA . ALA B 1 37 ? -0.253 -29.859 -18.594 1 93.94 37 ALA B CA 1
ATOM 4975 C C . ALA B 1 37 ? -0.53 -28.484 -19.203 1 93.94 37 ALA B C 1
ATOM 4977 O O . ALA B 1 37 ? 0.33 -27.609 -19.188 1 93.94 37 ALA B O 1
ATOM 4978 N N . ILE B 1 38 ? -1.704 -28.375 -19.734 1 93.19 38 ILE B N 1
ATOM 4979 C CA . ILE B 1 38 ? -2.096 -27.109 -20.328 1 93.19 38 ILE B CA 1
ATOM 4980 C C . ILE B 1 38 ? -2.078 -26 -19.281 1 93.19 38 ILE B C 1
ATOM 4982 O O . ILE B 1 38 ? -1.574 -24.906 -19.516 1 93.19 38 ILE B O 1
ATOM 4986 N N . ALA B 1 39 ? -2.602 -26.297 -18.172 1 87.62 39 ALA B N 1
ATOM 4987 C CA . ALA B 1 39 ? -2.629 -25.328 -17.078 1 87.62 39 ALA B CA 1
ATOM 4988 C C . ALA B 1 39 ? -1.215 -24.938 -16.656 1 87.62 39 ALA B C 1
ATOM 4990 O O . ALA B 1 39 ? -0.933 -23.75 -16.422 1 87.62 39 ALA B O 1
ATOM 4991 N N . MET B 1 40 ? -0.44 -25.859 -16.547 1 89.88 40 MET B N 1
ATOM 4992 C CA . MET B 1 40 ? 0.937 -25.625 -16.125 1 89.88 40 MET B CA 1
ATOM 4993 C C . MET B 1 40 ? 1.689 -24.781 -17.156 1 89.88 40 MET B C 1
ATOM 4995 O O . MET B 1 40 ? 2.4 -23.844 -16.781 1 89.88 40 MET B O 1
ATOM 4999 N N . VAL B 1 41 ? 1.633 -25.172 -18.359 1 92.25 41 VAL B N 1
ATOM 5000 C CA . VAL B 1 41 ? 2.314 -24.438 -19.422 1 92.25 41 VAL B CA 1
ATOM 5001 C C . VAL B 1 41 ? 1.77 -23.016 -19.5 1 92.25 41 VAL B C 1
ATOM 5003 O O . VAL B 1 41 ? 2.533 -22.062 -19.672 1 92.25 41 VAL B O 1
ATOM 5006 N N . SER B 1 42 ? 0.5 -22.906 -19.422 1 89.69 42 SER B N 1
ATOM 5007 C CA . SER B 1 42 ? -0.111 -21.578 -19.438 1 89.69 42 SER B CA 1
ATOM 5008 C C . SER B 1 42 ? 0.391 -20.719 -18.281 1 89.69 42 SER B C 1
ATOM 5010 O O . SER B 1 42 ? 0.648 -19.531 -18.453 1 89.69 42 SER B O 1
ATOM 5012 N N . ASP B 1 43 ? 0.432 -21.359 -17.172 1 85.12 43 ASP B N 1
ATOM 5013 C CA . ASP B 1 43 ? 0.922 -20.641 -16 1 85.12 43 ASP B CA 1
ATOM 5014 C C . ASP B 1 43 ? 2.354 -20.156 -16.219 1 85.12 43 ASP B C 1
ATOM 5016 O O . ASP B 1 43 ? 2.703 -19.047 -15.812 1 85.12 43 ASP B O 1
ATOM 5020 N N . LEU B 1 44 ? 3.158 -20.953 -16.75 1 86.75 44 LEU B N 1
ATOM 5021 C CA . LEU B 1 44 ? 4.535 -20.578 -17.047 1 86.75 44 LEU B CA 1
ATOM 5022 C C . LEU B 1 44 ? 4.578 -19.391 -18 1 86.75 44 LEU B C 1
ATOM 5024 O O . LEU B 1 44 ? 5.414 -18.484 -17.844 1 86.75 44 LEU B O 1
ATOM 5028 N N . MET B 1 45 ? 3.703 -19.391 -18.938 1 87.12 45 MET B N 1
ATOM 5029 C CA . MET B 1 45 ? 3.637 -18.312 -19.922 1 87.12 45 MET B CA 1
ATOM 5030 C C . MET B 1 45 ? 3.213 -17 -19.266 1 87.12 45 MET B C 1
ATOM 5032 O O . MET B 1 45 ? 3.682 -15.93 -19.656 1 87.12 45 MET B O 1
ATOM 5036 N N . ILE B 1 46 ? 2.391 -17.141 -18.359 1 79.94 46 ILE B N 1
ATOM 5037 C CA . ILE B 1 46 ? 1.847 -15.969 -17.688 1 79.94 46 ILE B CA 1
ATOM 5038 C C . ILE B 1 46 ? 2.895 -15.391 -16.734 1 79.94 46 ILE B C 1
ATOM 5040 O O . ILE B 1 46 ? 3.018 -14.172 -16.609 1 79.94 46 ILE B O 1
ATOM 5044 N N . GLN B 1 47 ? 3.564 -16.172 -16.156 1 78 47 GLN B N 1
ATOM 5045 C CA . GLN B 1 47 ? 4.535 -15.727 -15.156 1 78 47 GLN B CA 1
ATOM 5046 C C . GLN B 1 47 ? 5.66 -14.922 -15.797 1 78 47 GLN B C 1
ATOM 5048 O O . GLN B 1 47 ? 6.07 -13.883 -15.266 1 78 47 GLN B O 1
ATOM 5053 N N . SER B 1 48 ? 6.184 -15.477 -16.797 1 80.81 48 SER B N 1
ATOM 5054 C CA . SER B 1 48 ? 7.289 -14.789 -17.469 1 80.81 48 SER B CA 1
ATOM 5055 C C . SER B 1 48 ? 7.395 -15.188 -18.938 1 80.81 48 SER B C 1
ATOM 5057 O O . SER B 1 48 ? 7.211 -16.359 -19.281 1 80.81 48 SER B O 1
ATOM 5059 N N . LYS B 1 49 ? 7.793 -14.156 -19.656 1 80.38 49 LYS B N 1
ATOM 5060 C CA . LYS B 1 49 ? 7.984 -14.422 -21.078 1 80.38 49 LYS B CA 1
ATOM 5061 C C . LYS B 1 49 ? 9.281 -15.18 -21.328 1 80.38 49 LYS B C 1
ATOM 5063 O O . LYS B 1 49 ? 9.492 -15.727 -22.406 1 80.38 49 LYS B O 1
ATOM 5068 N N . THR B 1 50 ? 10.094 -15.25 -20.359 1 86.62 50 THR B N 1
ATOM 5069 C CA . THR B 1 50 ? 11.406 -15.875 -20.547 1 86.62 50 THR B CA 1
ATOM 5070 C C . THR B 1 50 ? 11.375 -17.344 -20.141 1 86.62 50 THR B C 1
ATOM 5072 O O . THR B 1 50 ? 12.352 -18.062 -20.344 1 86.62 50 THR B O 1
ATOM 5075 N N . ASN B 1 51 ? 10.234 -17.766 -19.562 1 89.75 51 ASN B N 1
ATOM 5076 C CA . ASN B 1 51 ? 10.141 -19.172 -19.172 1 89.75 51 ASN B CA 1
ATOM 5077 C C . ASN B 1 51 ? 10.094 -20.094 -20.391 1 89.75 51 ASN B C 1
ATOM 5079 O O . ASN B 1 51 ? 9.562 -19.719 -21.438 1 89.75 51 ASN B O 1
ATOM 5083 N N . GLU B 1 52 ? 10.734 -21.219 -20.219 1 94.56 52 GLU B N 1
ATOM 5084 C CA . GLU B 1 52 ? 10.812 -22.172 -21.312 1 94.56 52 GLU B CA 1
ATOM 5085 C C . GLU B 1 52 ? 10.266 -23.547 -20.891 1 94.56 52 GLU B C 1
ATOM 5087 O O . GLU B 1 52 ? 10.352 -23.906 -19.719 1 94.56 52 GLU B O 1
ATOM 5092 N N . VAL B 1 53 ? 9.695 -24.203 -21.859 1 95.62 53 VAL B N 1
ATOM 5093 C CA . VAL B 1 53 ? 9.094 -25.5 -21.531 1 95.62 53 VAL B CA 1
ATOM 5094 C C . VAL B 1 53 ? 9.133 -26.406 -22.766 1 95.62 53 VAL B C 1
ATOM 5096 O O . VAL B 1 53 ? 9.188 -25.922 -23.891 1 95.62 53 VAL B O 1
ATOM 5099 N N . THR B 1 54 ? 9.266 -27.672 -22.562 1 96.31 54 THR B N 1
ATOM 5100 C CA . THR B 1 54 ? 9.047 -28.688 -23.594 1 96.31 54 THR B CA 1
ATOM 5101 C C . THR B 1 54 ? 8.156 -29.812 -23.062 1 96.31 54 THR B C 1
ATOM 5103 O O . THR B 1 54 ? 8.109 -30.062 -21.859 1 96.31 54 THR B O 1
ATOM 5106 N N . VAL B 1 55 ? 7.41 -30.406 -23.922 1 96.69 55 VAL B N 1
ATOM 5107 C CA . VAL B 1 55 ? 6.496 -31.469 -23.547 1 96.69 55 VAL B CA 1
ATOM 5108 C C . VAL B 1 55 ? 6.938 -32.781 -24.219 1 96.69 55 VAL B C 1
ATOM 5110 O O . VAL B 1 55 ? 7.176 -32.812 -25.422 1 96.69 55 VAL B O 1
ATOM 5113 N N . VAL B 1 56 ? 7.094 -33.812 -23.422 1 96.06 56 VAL B N 1
ATOM 5114 C CA . VAL B 1 56 ? 7.465 -35.125 -23.922 1 96.06 56 VAL B CA 1
ATOM 5115 C C . VAL B 1 56 ? 6.309 -36.125 -23.703 1 96.06 56 VAL B C 1
ATOM 5117 O O . VAL B 1 56 ? 5.805 -36.25 -22.578 1 96.06 56 VAL B O 1
ATOM 5120 N N . VAL B 1 57 ? 5.871 -36.719 -24.734 1 95 57 VAL B N 1
ATOM 5121 C CA . VAL B 1 57 ? 4.785 -37.688 -24.656 1 95 57 VAL B CA 1
ATOM 5122 C C . VAL B 1 57 ? 5.352 -39.094 -24.781 1 95 57 VAL B C 1
ATOM 5124 O O . VAL B 1 57 ? 6.133 -39.406 -25.688 1 95 57 VAL B O 1
ATOM 5127 N N . LEU B 1 58 ? 4.938 -39.938 -23.891 1 92.81 58 LEU B N 1
ATOM 5128 C CA . LEU B 1 58 ? 5.449 -41.312 -23.844 1 92.81 58 LEU B CA 1
ATOM 5129 C C . LEU B 1 58 ? 4.523 -42.25 -24.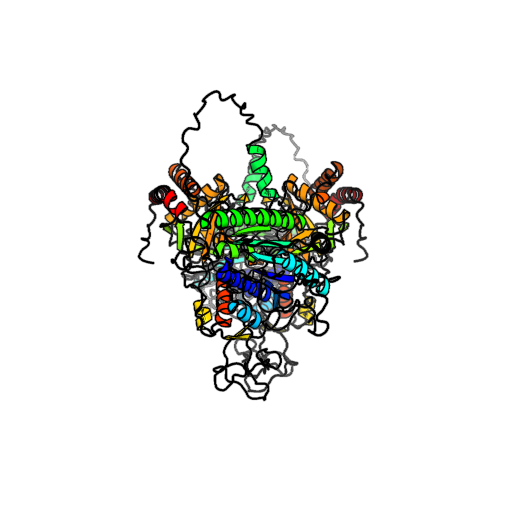609 1 92.81 58 LEU B C 1
ATOM 5131 O O . LEU B 1 58 ? 3.326 -42 -24.734 1 92.81 58 LEU B O 1
ATOM 5135 N N . ASN B 1 59 ? 5.113 -43.312 -25.016 1 89.06 59 ASN B N 1
ATOM 5136 C CA . ASN B 1 59 ? 4.426 -44.438 -25.641 1 89.06 59 ASN B CA 1
ATOM 5137 C C . ASN B 1 59 ? 3.613 -44 -26.859 1 89.06 59 ASN B C 1
ATOM 5139 O O . ASN B 1 59 ? 2.43 -44.312 -26.969 1 89.06 59 ASN B O 1
ATOM 5143 N N . THR B 1 60 ? 4.266 -43.281 -27.703 1 87.69 60 THR B N 1
ATOM 5144 C CA . THR B 1 60 ? 3.637 -42.844 -28.953 1 87.69 60 THR B CA 1
ATOM 5145 C C . THR B 1 60 ? 3.99 -43.781 -30.094 1 87.69 60 THR B C 1
ATOM 5147 O O . THR B 1 60 ? 4.98 -44.5 -30.031 1 87.69 60 THR B O 1
ATOM 5150 N N . LYS B 1 61 ? 3.213 -43.781 -31.078 1 81.94 61 LYS B N 1
ATOM 5151 C CA . LYS B 1 61 ? 3.475 -44.594 -32.25 1 81.94 61 LYS B CA 1
ATOM 5152 C C . LYS B 1 61 ? 4.699 -44.094 -33.031 1 81.94 61 LYS B C 1
ATOM 5154 O O . LYS B 1 61 ? 5.547 -44.906 -33.438 1 81.94 61 LYS B O 1
ATOM 5159 N N . GLU B 1 62 ? 4.719 -42.875 -33.094 1 82.5 62 GLU B N 1
ATOM 5160 C CA . GLU B 1 62 ? 5.852 -42.25 -33.781 1 82.5 62 GLU B CA 1
ATOM 5161 C C . GLU B 1 62 ? 6.918 -41.812 -32.812 1 82.5 62 GLU B C 1
ATOM 5163 O O . GLU B 1 62 ? 6.621 -41.531 -31.625 1 82.5 62 GLU B O 1
ATOM 5168 N N . SER B 1 63 ? 8.148 -41.969 -33.156 1 86 63 SER B N 1
ATOM 5169 C CA . SER B 1 63 ? 9.266 -41.469 -32.375 1 86 63 SER B CA 1
ATOM 5170 C C . SER B 1 63 ? 9.812 -40.156 -32.938 1 86 63 SER B C 1
ATOM 5172 O O . SER B 1 63 ? 10.172 -40.094 -34.125 1 86 63 SER B O 1
ATOM 5174 N N . ARG B 1 64 ? 9.719 -39.125 -32.219 1 88.44 64 ARG B N 1
ATOM 5175 C CA . ARG B 1 64 ? 10.266 -37.812 -32.625 1 88.44 64 ARG B CA 1
ATOM 5176 C C . ARG B 1 64 ? 10.938 -37.125 -31.453 1 88.44 64 ARG B C 1
ATOM 5178 O O . ARG B 1 64 ? 10.266 -36.469 -30.641 1 88.44 64 ARG B O 1
ATOM 5185 N N . ASN B 1 65 ? 12.266 -37.25 -31.266 1 87.75 65 ASN B N 1
ATOM 5186 C CA . ASN B 1 65 ? 13.078 -36.594 -30.219 1 87.75 65 ASN B CA 1
ATOM 5187 C C . ASN B 1 65 ? 14.547 -36.531 -30.625 1 87.75 65 ASN B C 1
ATOM 5189 O O . ASN B 1 65 ? 14.945 -37.125 -31.641 1 87.75 65 ASN B O 1
ATOM 5193 N N . PHE B 1 66 ? 15.336 -35.875 -30.031 1 83.75 66 PHE B N 1
ATOM 5194 C CA . PHE B 1 66 ? 16.719 -35.625 -30.406 1 83.75 66 PHE B CA 1
ATOM 5195 C C . PHE B 1 66 ? 17.578 -36.875 -30.266 1 83.75 66 PHE B C 1
ATOM 5197 O O . PHE B 1 66 ? 18.578 -37.031 -30.953 1 83.75 66 PHE B O 1
ATOM 5204 N N . LEU B 1 67 ? 17.172 -37.656 -29.391 1 80.44 67 LEU B N 1
ATOM 5205 C CA . LEU B 1 67 ? 18.031 -38.812 -29.062 1 80.44 67 LEU B CA 1
ATOM 5206 C C . LEU B 1 67 ? 17.641 -40.031 -29.891 1 80.44 67 LEU B C 1
ATOM 5208 O O . LEU B 1 67 ? 18.344 -41.031 -29.875 1 80.44 67 LEU B O 1
ATOM 5212 N N . CYS B 1 68 ? 16.422 -39.938 -30.547 1 75.12 68 CYS B N 1
ATOM 5213 C CA . CYS B 1 68 ? 16.047 -41.031 -31.422 1 75.12 68 CYS B CA 1
ATOM 5214 C C . CYS B 1 68 ? 16.656 -40.875 -32.812 1 75.12 68 CYS B C 1
ATOM 5216 O O . CYS B 1 68 ? 16.391 -39.875 -33.5 1 75.12 68 CYS B O 1
ATOM 5218 N N . LYS B 1 69 ? 17.875 -40.781 -33.125 1 58.56 69 LYS B N 1
ATOM 5219 C CA . LYS B 1 69 ? 18.484 -40.75 -34.438 1 58.56 69 LYS B CA 1
ATOM 5220 C C . LYS B 1 69 ? 17.781 -41.688 -35.406 1 58.56 69 LYS B C 1
ATOM 5222 O O . LYS B 1 69 ? 17.344 -42.75 -35.031 1 58.56 69 LYS B O 1
ATOM 5227 N N . ASP B 1 70 ? 17.203 -41.062 -36.438 1 48.97 70 ASP B N 1
ATOM 5228 C CA . ASP B 1 70 ? 16.719 -41.812 -37.594 1 48.97 70 ASP B CA 1
ATOM 5229 C C . ASP B 1 70 ? 17.609 -43.031 -37.875 1 48.97 70 ASP B C 1
ATOM 5231 O O . ASP B 1 70 ? 18.797 -42.844 -38.188 1 48.97 70 ASP B O 1
ATOM 5235 N N . TYR B 1 71 ? 17.516 -44 -37.188 1 40.78 71 TYR B N 1
ATOM 5236 C CA . TYR B 1 71 ? 18.188 -45.156 -37.75 1 40.78 71 TYR B CA 1
ATOM 5237 C C . TYR B 1 71 ? 17.844 -45.312 -39.25 1 40.78 71 TYR B C 1
ATOM 5239 O O . TYR B 1 71 ? 16.688 -45.469 -39.594 1 40.78 71 TYR B O 1
ATOM 5247 N N . ASP B 1 72 ? 18.297 -44.5 -40.156 1 40.06 72 ASP B N 1
ATOM 5248 C CA . ASP B 1 72 ? 18.297 -44.938 -41.531 1 40.06 72 ASP B CA 1
ATOM 5249 C C . ASP B 1 72 ? 18.281 -46.469 -41.625 1 40.06 72 ASP B C 1
ATOM 5251 O O . ASP B 1 72 ? 19.016 -47.125 -40.906 1 40.06 72 ASP B O 1
ATOM 5255 N N . ASN B 1 73 ? 17.156 -47.031 -42.125 1 38.84 73 ASN B N 1
ATOM 5256 C CA . ASN B 1 73 ? 16.906 -48.375 -42.562 1 38.84 73 ASN B CA 1
ATOM 5257 C C . ASN B 1 73 ? 18.172 -49.031 -43.156 1 38.84 73 ASN B C 1
ATOM 5259 O O . ASN B 1 73 ? 18.078 -50.031 -43.844 1 38.84 73 ASN B O 1
ATOM 5263 N N . ASP B 1 74 ? 19.188 -48.25 -43.531 1 38.06 74 ASP B N 1
ATOM 5264 C CA . ASP B 1 74 ? 20.016 -49.094 -44.406 1 38.06 74 ASP B CA 1
ATOM 5265 C C . ASP B 1 74 ? 20.484 -50.344 -43.656 1 38.06 74 ASP B C 1
ATOM 5267 O O . ASP B 1 74 ? 20.797 -51.375 -44.281 1 38.06 74 ASP B O 1
ATOM 5271 N N . ASN B 1 75 ? 21.453 -50.312 -42.656 1 37.47 75 ASN B N 1
ATOM 5272 C CA . ASN B 1 75 ? 22.047 -51.594 -42.375 1 37.47 75 ASN B CA 1
ATOM 5273 C C . ASN B 1 75 ? 21.094 -52.469 -41.562 1 37.47 75 ASN B C 1
ATOM 5275 O O . ASN B 1 75 ? 20.734 -52.125 -40.438 1 37.47 75 ASN B O 1
ATOM 5279 N N . GLU B 1 76 ? 20.188 -53.344 -42.156 1 38.81 76 GLU B N 1
ATOM 5280 C CA . GLU B 1 76 ? 19.312 -54.469 -41.844 1 38.81 76 GLU B CA 1
ATOM 5281 C C . GLU B 1 76 ? 19.766 -55.188 -40.562 1 38.81 76 GLU B C 1
ATOM 5283 O O . GLU B 1 76 ? 18.984 -55.906 -39.938 1 38.81 76 GLU B O 1
ATOM 5288 N N . ASP B 1 77 ? 21.094 -55.531 -40.5 1 37.41 77 ASP B N 1
ATOM 5289 C CA . ASP B 1 77 ? 21.5 -56.656 -39.625 1 37.41 77 ASP B CA 1
ATOM 5290 C C . ASP B 1 77 ? 21.297 -56.312 -38.156 1 37.41 77 ASP B C 1
ATOM 5292 O O . ASP B 1 77 ? 21.359 -57.219 -37.312 1 37.41 77 ASP B O 1
ATOM 5296 N N . ASP B 1 78 ? 21.906 -55.188 -37.625 1 37.66 78 ASP B N 1
ATOM 5297 C CA . ASP B 1 78 ? 22.016 -55.25 -36.188 1 37.66 78 ASP B CA 1
ATOM 5298 C C . ASP B 1 78 ? 20.672 -55 -35.531 1 37.66 78 ASP B C 1
ATOM 5300 O O . ASP B 1 78 ? 20.172 -53.844 -35.531 1 37.66 78 ASP B O 1
ATOM 5304 N N . GLU B 1 79 ? 19.625 -55.781 -35.5 1 39.97 79 GLU B N 1
ATOM 5305 C CA . GLU B 1 79 ? 18.375 -56.031 -34.781 1 39.97 79 GLU B CA 1
ATOM 5306 C C . GLU B 1 79 ? 18.312 -55.281 -33.469 1 39.97 79 GLU B C 1
ATOM 5308 O O . GLU B 1 79 ? 17.25 -54.781 -33.094 1 39.97 79 GLU B O 1
ATOM 5313 N N . GLU B 1 80 ? 19.297 -55.562 -32.469 1 41.22 80 GLU B N 1
ATOM 5314 C CA . GLU B 1 80 ? 19.25 -55.469 -31.016 1 41.22 80 GLU B CA 1
ATOM 5315 C C . GLU B 1 80 ? 19.219 -54.031 -30.531 1 41.22 80 GLU B C 1
ATOM 5317 O O . GLU B 1 80 ? 19.062 -53.781 -29.344 1 41.22 80 GLU B O 1
ATOM 5322 N N . ASP B 1 81 ? 19.844 -53.062 -31.078 1 45.19 81 ASP B N 1
ATOM 5323 C CA . ASP B 1 81 ? 20.062 -51.906 -30.25 1 45.19 81 ASP B CA 1
ATOM 5324 C C . ASP B 1 81 ? 18.797 -51.062 -30.125 1 45.19 81 ASP B C 1
ATOM 5326 O O . ASP B 1 81 ? 18.469 -50.25 -31 1 45.19 81 ASP B O 1
ATOM 5330 N N . ILE B 1 82 ? 17.703 -51.594 -29.562 1 51.31 82 ILE B N 1
ATOM 5331 C CA . ILE B 1 82 ? 16.453 -50.938 -29.141 1 51.31 82 ILE B CA 1
ATOM 5332 C C . ILE B 1 82 ? 16.766 -49.562 -28.547 1 51.31 82 ILE B C 1
ATOM 5334 O O . ILE B 1 82 ? 17.469 -49.469 -27.547 1 51.31 82 ILE B O 1
ATOM 5338 N N . ASN B 1 83 ? 16.703 -48.5 -29.328 1 66.5 83 ASN B N 1
ATOM 5339 C CA . ASN B 1 83 ? 16.875 -47.125 -28.844 1 66.5 83 ASN B CA 1
ATOM 5340 C C . ASN B 1 83 ? 15.93 -46.844 -27.688 1 66.5 83 ASN B C 1
ATOM 5342 O O . ASN B 1 83 ? 14.711 -46.969 -27.812 1 66.5 83 ASN B O 1
ATOM 5346 N N . THR B 1 84 ? 16.406 -46.781 -26.438 1 74.12 84 THR B N 1
ATOM 5347 C CA . THR B 1 84 ? 15.773 -46.5 -25.156 1 74.12 84 THR B CA 1
ATOM 5348 C C . THR B 1 84 ? 14.789 -45.344 -25.297 1 74.12 84 THR B C 1
ATOM 5350 O O . THR B 1 84 ? 13.805 -45.281 -24.562 1 74.12 84 THR B O 1
ATOM 5353 N N . PHE B 1 85 ? 14.891 -44.625 -26.359 1 85.44 85 PHE B N 1
ATOM 5354 C CA . PHE B 1 85 ? 14.078 -43.406 -26.469 1 85.44 85 PHE B CA 1
ATOM 5355 C C . PHE B 1 85 ? 13.125 -43.5 -27.641 1 85.44 85 PHE B C 1
ATOM 5357 O O . PHE B 1 85 ? 12.641 -42.469 -28.125 1 85.44 85 PHE B O 1
ATOM 5364 N N . SER B 1 86 ? 12.875 -44.75 -28.016 1 83.69 86 SER B N 1
ATOM 5365 C CA . SER B 1 86 ? 11.883 -44.938 -29.078 1 83.69 86 SER B CA 1
ATOM 5366 C C . SER B 1 86 ? 10.469 -44.781 -28.547 1 83.69 86 SER B C 1
ATOM 5368 O O . SER B 1 86 ? 10.242 -44.844 -27.328 1 83.69 86 SER B O 1
ATOM 5370 N N . ASN B 1 87 ? 9.508 -44.406 -29.406 1 87.06 87 ASN B N 1
ATOM 5371 C CA . ASN B 1 87 ? 8.086 -44.281 -29.094 1 87.06 87 ASN B CA 1
ATOM 5372 C C . ASN B 1 87 ? 7.824 -43.094 -28.156 1 87.06 87 ASN B C 1
ATOM 5374 O O . ASN B 1 87 ? 7.055 -43.219 -27.203 1 87.06 87 ASN B O 1
ATOM 5378 N N . MET B 1 88 ? 8.586 -42.094 -28.312 1 90.38 88 MET B N 1
ATOM 5379 C CA . MET B 1 88 ? 8.406 -40.844 -27.562 1 90.38 88 MET B CA 1
ATOM 5380 C C . MET B 1 88 ? 8.414 -39.656 -28.516 1 90.38 88 MET B C 1
ATOM 5382 O O . MET B 1 88 ? 9.227 -39.594 -29.438 1 90.38 88 MET B O 1
ATOM 5386 N N . MET B 1 89 ? 7.609 -38.75 -28.297 1 91.94 89 MET B N 1
ATOM 5387 C CA . MET B 1 89 ? 7.535 -37.531 -29.094 1 91.94 89 MET B CA 1
ATOM 5388 C C . MET B 1 89 ? 7.727 -36.281 -28.234 1 91.94 89 MET B C 1
ATOM 5390 O O . MET B 1 89 ? 7.223 -36.219 -27.109 1 91.94 89 MET B O 1
ATOM 5394 N N . GLU B 1 90 ? 8.445 -35.438 -28.703 1 93.75 90 GLU B N 1
ATOM 5395 C CA . GLU B 1 90 ? 8.664 -34.156 -28.031 1 93.75 90 GLU B CA 1
ATOM 5396 C C . GLU B 1 90 ? 8.023 -33.031 -28.797 1 93.75 90 GLU B C 1
ATOM 5398 O O . GLU B 1 90 ? 8.109 -32.969 -30.016 1 93.75 90 GLU B O 1
ATOM 5403 N N . PHE B 1 91 ? 7.328 -32.156 -28.078 1 92.75 91 PHE B N 1
ATOM 5404 C CA . PHE B 1 91 ? 6.738 -30.938 -28.625 1 92.75 91 PHE B CA 1
ATOM 5405 C C . PHE B 1 91 ? 7.203 -29.719 -27.844 1 92.75 91 PHE B C 1
ATOM 5407 O O . PHE B 1 91 ? 7.297 -29.766 -26.609 1 92.75 91 PHE B O 1
ATOM 5414 N N . SER B 1 92 ? 7.555 -28.672 -28.469 1 91.94 92 SER B N 1
ATOM 5415 C CA . SER B 1 92 ? 7.953 -27.422 -27.828 1 91.94 92 SER B CA 1
ATOM 5416 C C . SER B 1 92 ? 7.59 -26.219 -28.688 1 91.94 92 SER B C 1
ATOM 5418 O O . SER B 1 92 ? 7.07 -26.375 -29.797 1 91.94 92 SER B O 1
ATOM 5420 N N . GLY B 1 93 ? 7.688 -25.094 -28.141 1 85.44 93 GLY B N 1
ATOM 5421 C CA . GLY B 1 93 ? 7.477 -23.875 -28.891 1 85.44 93 GLY B CA 1
ATOM 5422 C C . GLY B 1 93 ? 6.113 -23.812 -29.562 1 85.44 93 GLY B C 1
ATOM 5423 O O . GLY B 1 93 ? 5.086 -23.781 -28.875 1 85.44 93 GLY B O 1
ATOM 5424 N N . ASN B 1 94 ? 6.199 -23.922 -30.922 1 79.75 94 ASN B N 1
ATOM 5425 C CA . ASN B 1 94 ? 4.98 -23.828 -31.719 1 79.75 94 ASN B CA 1
ATOM 5426 C C . ASN B 1 94 ? 4.289 -25.172 -31.859 1 79.75 94 ASN B C 1
ATOM 5428 O O . ASN B 1 94 ? 3.355 -25.328 -32.656 1 79.75 94 ASN B O 1
ATOM 5432 N N . GLY B 1 95 ? 4.719 -26.141 -31.141 1 81.69 95 GLY B N 1
ATOM 5433 C CA . GLY B 1 95 ? 4.121 -27.469 -31.188 1 81.69 95 GLY B CA 1
ATOM 5434 C C . GLY B 1 95 ? 4.855 -28.422 -32.125 1 81.69 95 GLY B C 1
ATOM 5435 O O . GLY B 1 95 ? 4.617 -29.625 -32.094 1 81.69 95 GLY B O 1
ATOM 5436 N N . SER B 1 96 ? 5.746 -27.812 -32.906 1 80.75 96 SER B N 1
ATOM 5437 C CA . SER B 1 96 ? 6.465 -28.672 -33.844 1 80.75 96 SER B CA 1
ATOM 5438 C C . SER B 1 96 ? 7.969 -28.641 -33.594 1 80.75 96 SER B C 1
ATOM 5440 O O . SER B 1 96 ? 8.703 -29.5 -34.062 1 80.75 96 SER B O 1
ATOM 5442 N N . SER B 1 97 ? 8.352 -27.734 -32.875 1 83.5 97 SER B N 1
ATOM 5443 C CA . SER B 1 97 ? 9.781 -27.641 -32.594 1 83.5 97 SER B CA 1
ATOM 5444 C C . SER B 1 97 ? 10.164 -28.547 -31.422 1 83.5 97 SER B C 1
ATOM 5446 O O . SER B 1 97 ? 9.289 -29.094 -30.734 1 83.5 97 SER B O 1
ATOM 5448 N N . MET B 1 98 ? 11.438 -28.812 -31.422 1 86.69 98 MET B N 1
ATOM 5449 C CA . MET B 1 98 ? 11.977 -29.609 -30.328 1 86.69 98 MET B CA 1
ATOM 5450 C C . MET B 1 98 ? 12.93 -28.781 -29.469 1 86.69 98 MET B C 1
ATOM 5452 O O . MET B 1 98 ? 13.375 -27.703 -29.891 1 86.69 98 MET B O 1
ATOM 5456 N N . GLY B 1 99 ? 13.078 -29.25 -28.281 1 91.19 99 GLY B N 1
ATOM 5457 C CA . GLY B 1 99 ? 13.961 -28.547 -27.359 1 91.19 99 GLY B CA 1
ATOM 5458 C C . GLY B 1 99 ? 13.227 -27.594 -26.438 1 91.19 99 GLY B C 1
ATOM 5459 O O . GLY B 1 99 ? 12.141 -27.125 -26.766 1 91.19 99 GLY B O 1
ATOM 5460 N N . ILE B 1 100 ? 13.781 -27.391 -25.391 1 94.12 100 ILE B N 1
ATOM 5461 C CA . ILE B 1 100 ? 13.211 -26.484 -24.406 1 94.12 100 ILE B CA 1
ATOM 5462 C C . ILE B 1 100 ? 13.227 -25.062 -24.953 1 94.12 100 ILE B C 1
ATOM 5464 O O . ILE B 1 100 ? 14.297 -24.484 -25.203 1 94.12 100 ILE B O 1
ATOM 5468 N N . GLN B 1 101 ? 12.031 -24.531 -25.156 1 91.94 101 GLN B N 1
ATOM 5469 C CA . GLN B 1 101 ? 11.883 -23.203 -25.75 1 91.94 101 GLN B CA 1
ATOM 5470 C C . GLN B 1 101 ? 10.68 -22.469 -25.156 1 91.94 101 GLN B C 1
ATOM 5472 O O . GLN B 1 101 ? 9.906 -23.047 -24.391 1 91.94 101 GLN B O 1
ATOM 5477 N N . ARG B 1 102 ? 10.602 -21.266 -25.594 1 90.56 102 ARG B N 1
ATOM 5478 C CA . ARG B 1 102 ? 9.461 -20.453 -25.156 1 90.56 102 ARG B CA 1
ATOM 5479 C C . ARG B 1 102 ? 8.156 -21 -25.719 1 90.56 102 ARG B C 1
ATOM 5481 O O . ARG B 1 102 ? 8.039 -21.234 -26.922 1 90.56 102 ARG B O 1
ATOM 5488 N N . PRO B 1 103 ? 7.238 -21.219 -24.797 1 91.31 103 PRO B N 1
ATOM 5489 C CA . PRO B 1 103 ? 5.977 -21.812 -25.266 1 91.31 103 PRO B CA 1
ATOM 5490 C C . PRO B 1 103 ? 5.094 -20.812 -26 1 91.31 103 PRO B C 1
ATOM 5492 O O . PRO B 1 103 ? 5.105 -19.609 -25.672 1 91.31 103 PRO B O 1
ATOM 5495 N N . THR B 1 104 ? 4.383 -21.328 -26.984 1 88.25 104 THR B N 1
ATOM 5496 C CA . THR B 1 104 ? 3.367 -20.594 -27.719 1 88.25 104 THR B CA 1
ATOM 5497 C C . THR B 1 104 ? 2.002 -21.25 -27.578 1 88.25 104 THR B C 1
ATOM 5499 O O . THR B 1 104 ? 1.908 -22.406 -27.141 1 88.25 104 THR B O 1
ATOM 5502 N N . PRO B 1 105 ? 0.932 -20.547 -27.875 1 89.06 105 PRO B N 1
ATOM 5503 C CA . PRO B 1 105 ? -0.405 -21.141 -27.75 1 89.06 105 PRO B CA 1
ATOM 5504 C C . PRO B 1 105 ? -0.585 -22.375 -28.625 1 89.06 105 PRO B C 1
ATOM 5506 O O . PRO B 1 105 ? -1.437 -23.219 -28.328 1 89.06 105 PRO B O 1
ATOM 5509 N N . ASP B 1 106 ? 0.213 -22.469 -29.609 1 89.62 106 ASP B N 1
ATOM 5510 C CA . ASP B 1 106 ? 0.121 -23.641 -30.469 1 89.62 106 ASP B CA 1
ATOM 5511 C C . ASP B 1 106 ? 0.544 -24.906 -29.719 1 89.62 106 ASP B C 1
ATOM 5513 O O . ASP B 1 106 ? 0.049 -26 -30 1 89.62 106 ASP B O 1
ATOM 5517 N N . LEU B 1 107 ? 1.478 -24.734 -28.844 1 92.81 107 LEU B N 1
ATOM 5518 C CA . LEU B 1 107 ? 1.861 -25.875 -28.016 1 92.81 107 LEU B CA 1
ATOM 5519 C C . LEU B 1 107 ? 0.673 -26.375 -27.203 1 92.81 107 LEU B C 1
ATOM 5521 O O . LEU B 1 107 ? 0.481 -27.578 -27.062 1 92.81 107 LEU B O 1
ATOM 5525 N N . LEU B 1 108 ? -0.107 -25.469 -26.719 1 93.81 108 LEU B N 1
ATOM 5526 C CA . LEU B 1 108 ? -1.29 -25.844 -25.953 1 93.81 108 LEU B CA 1
ATOM 5527 C C . LEU B 1 108 ? -2.283 -26.609 -26.812 1 93.81 108 LEU B C 1
ATOM 5529 O O . LEU B 1 108 ? -2.865 -27.609 -26.359 1 93.81 108 LEU B O 1
ATOM 5533 N N . ARG B 1 109 ? -2.436 -26.188 -28.016 1 92.19 109 ARG B N 1
ATOM 5534 C CA . ARG B 1 109 ? -3.342 -26.875 -28.938 1 92.19 109 ARG B CA 1
ATOM 5535 C C . ARG B 1 109 ? -2.859 -28.281 -29.25 1 92.19 109 ARG B C 1
ATOM 5537 O O . ARG B 1 109 ? -3.666 -29.203 -29.391 1 92.19 109 ARG B O 1
ATOM 5544 N N . LYS B 1 110 ? -1.582 -28.375 -29.344 1 92.88 110 LYS B N 1
ATOM 5545 C CA . LYS B 1 110 ? -1.011 -29.688 -29.609 1 92.88 110 LYS B CA 1
ATOM 5546 C C . LYS B 1 110 ? -1.253 -30.641 -28.438 1 92.88 110 LYS B C 1
ATOM 5548 O O . LYS B 1 110 ? -1.566 -31.812 -28.641 1 92.88 110 LYS B O 1
ATOM 5553 N N . ILE B 1 111 ? -1.093 -30.125 -27.297 1 94.38 111 ILE B N 1
ATOM 5554 C CA . ILE B 1 111 ? -1.318 -30.922 -26.109 1 94.38 111 ILE B CA 1
ATOM 5555 C C . ILE B 1 111 ? -2.777 -31.375 -26.047 1 94.38 111 ILE B C 1
ATOM 5557 O O . ILE B 1 111 ? -3.068 -32.531 -25.719 1 94.38 111 ILE B O 1
ATOM 5561 N N . GLN B 1 112 ? -3.65 -30.516 -26.344 1 92.75 112 GLN B N 1
ATOM 5562 C CA . GLN B 1 112 ? -5.074 -30.828 -26.312 1 92.75 112 GLN B CA 1
ATOM 5563 C C . GLN B 1 112 ? -5.41 -31.938 -27.312 1 92.75 112 GLN B C 1
ATOM 5565 O O . GLN B 1 112 ? -6.301 -32.75 -27.062 1 92.75 112 GLN B O 1
ATOM 5570 N N . GLY B 1 113 ? -4.68 -32 -28.391 1 90.19 113 GLY B N 1
ATOM 5571 C CA . GLY B 1 113 ? -4.961 -32.938 -29.453 1 90.19 113 GLY B CA 1
ATOM 5572 C C . GLY B 1 113 ? -4.324 -34.312 -29.219 1 90.19 113 GLY B C 1
ATOM 5573 O O . GLY B 1 113 ? -4.48 -35.219 -30.031 1 90.19 113 GLY B O 1
ATOM 5574 N N . LEU B 1 114 ? -3.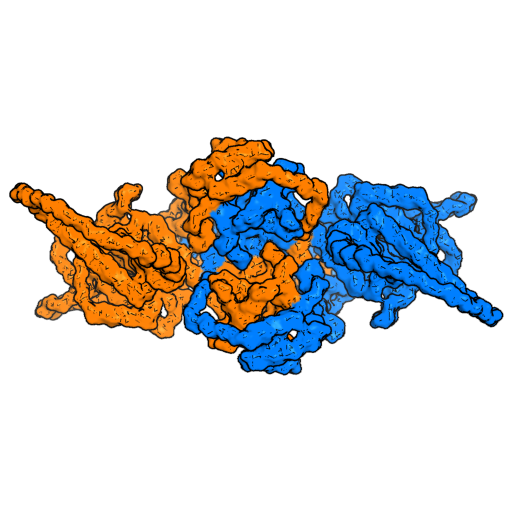666 -34.5 -28.094 1 91 114 LEU B N 1
ATOM 5575 C CA . LEU B 1 114 ? -3.002 -35.781 -27.828 1 91 114 LEU B CA 1
ATOM 5576 C C . LEU B 1 114 ? -4.023 -36.875 -27.641 1 91 114 LEU B C 1
ATOM 5578 O O . LEU B 1 114 ? -5.082 -36.688 -27.047 1 91 114 LEU B O 1
ATOM 5582 N N . GLN B 1 115 ? -3.725 -38.031 -28.219 1 84.81 115 GLN B N 1
ATOM 5583 C CA . GLN B 1 115 ? -4.582 -39.219 -28.125 1 84.81 115 GLN B CA 1
ATOM 5584 C C . GLN B 1 115 ? -3.799 -40.438 -27.609 1 84.81 115 GLN B C 1
ATOM 5586 O O . GLN B 1 115 ? -2.57 -40.469 -27.703 1 84.81 115 GLN B O 1
ATOM 5591 N N . VAL B 1 116 ? -4.562 -41.312 -27 1 76.19 116 VAL B N 1
ATOM 5592 C CA . VAL B 1 116 ? -3.959 -42.531 -26.469 1 76.19 116 VAL B CA 1
ATOM 5593 C C . VAL B 1 116 ? -3.572 -43.438 -27.641 1 76.19 116 VAL B C 1
ATOM 5595 O O . VAL B 1 116 ? -4.23 -43.438 -28.672 1 76.19 116 VAL B O 1
ATOM 5598 N N . THR B 1 117 ? -2.43 -44.031 -27.516 1 70.38 117 THR B N 1
ATOM 5599 C CA . THR B 1 117 ? -2.043 -45.031 -28.516 1 70.38 117 THR B CA 1
ATOM 5600 C C . THR B 1 117 ? -2.73 -46.375 -28.234 1 70.38 117 THR B C 1
ATOM 5602 O O . THR B 1 117 ? -2.758 -46.812 -27.094 1 70.38 117 THR B O 1
ATOM 5605 N N . SER B 1 118 ? -3.85 -46.844 -29.016 1 58.97 118 SER B N 1
ATOM 5606 C CA . SER B 1 118 ? -4.617 -48.062 -28.891 1 58.97 118 SER B CA 1
ATOM 5607 C C . SER B 1 118 ? -3.703 -49.281 -28.672 1 58.97 118 SER B C 1
ATOM 5609 O O . SER B 1 118 ? -2.551 -49.281 -29.109 1 58.97 118 SER B O 1
ATOM 5611 N N . SER B 1 119 ? -4.004 -50.188 -27.672 1 52.44 119 SER B N 1
ATOM 5612 C CA . SER B 1 119 ? -3.361 -51.438 -27.234 1 52.44 119 SER B CA 1
ATOM 5613 C C . SER B 1 119 ? -2.924 -52.281 -28.438 1 52.44 119 SER B C 1
ATOM 5615 O O . SER B 1 119 ? -2.199 -53.25 -28.266 1 52.44 119 SER B O 1
ATOM 5617 N N . SER B 1 120 ? -3.826 -52.312 -29.469 1 45.75 120 SER B N 1
ATOM 5618 C CA . SER B 1 120 ? -3.742 -53.469 -30.375 1 45.75 120 SER B CA 1
ATOM 5619 C C . SER B 1 120 ? -2.346 -53.594 -30.969 1 45.75 120 SER B C 1
ATOM 5621 O O . SER B 1 120 ? -2.061 -54.562 -31.688 1 45.75 120 SER B O 1
ATOM 5623 N N . SER B 1 121 ? -1.747 -52.656 -31.328 1 46.47 121 SER B N 1
ATOM 5624 C CA . SER B 1 121 ? -0.493 -53 -31.969 1 46.47 121 SER B CA 1
ATOM 5625 C C . SER B 1 121 ? 0.528 -53.531 -30.969 1 46.47 121 SER B C 1
ATOM 5627 O O . SER B 1 121 ? 1.109 -52.75 -30.219 1 46.47 121 SER B O 1
ATOM 5629 N N . LYS B 1 122 ? 0.35 -54.781 -30.406 1 46.12 122 LYS B N 1
ATOM 5630 C CA . LYS B 1 122 ? 0.926 -55.781 -29.5 1 46.12 122 LYS B CA 1
ATOM 5631 C C . LYS B 1 122 ? 2.449 -55.688 -29.484 1 46.12 122 LYS B C 1
ATOM 5633 O O . LYS B 1 122 ? 3.119 -56.5 -28.859 1 46.12 122 LYS B O 1
ATOM 5638 N N . LYS B 1 123 ? 3.051 -55.312 -30.562 1 45 123 LYS B N 1
ATOM 5639 C CA . LYS B 1 123 ? 4.453 -55.656 -30.359 1 45 123 LYS B CA 1
ATOM 5640 C C . LYS B 1 123 ? 5.031 -54.906 -29.156 1 45 123 LYS B C 1
ATOM 5642 O O . LYS B 1 123 ? 4.785 -53.688 -29 1 45 123 LYS B O 1
ATOM 5647 N N . GLU B 1 124 ? 5.176 -55.531 -28.016 1 49.5 124 GLU B N 1
ATOM 5648 C CA . GLU B 1 124 ? 5.891 -55.094 -26.828 1 49.5 124 GLU B CA 1
ATOM 5649 C C . GLU B 1 124 ? 6.867 -53.969 -27.156 1 49.5 124 GLU B C 1
ATOM 5651 O O . GLU B 1 124 ? 7.906 -54.219 -27.781 1 49.5 124 GLU B O 1
ATOM 5656 N N . MET B 1 125 ? 6.332 -52.844 -27.516 1 53.91 125 MET B N 1
ATOM 5657 C CA . MET B 1 125 ? 7.203 -51.719 -27.859 1 53.91 125 MET B CA 1
ATOM 5658 C C . MET B 1 125 ? 8.297 -51.531 -26.812 1 53.91 125 MET B C 1
ATOM 5660 O O . MET B 1 125 ? 8.008 -51.469 -25.609 1 53.91 125 MET B O 1
ATOM 5664 N N . LYS B 1 126 ? 9.492 -52.094 -27.109 1 59.19 126 LYS B N 1
ATOM 5665 C CA . LYS B 1 126 ? 10.719 -51.969 -26.328 1 59.19 126 LYS B CA 1
ATOM 5666 C C . LYS B 1 126 ? 11.172 -50.5 -26.297 1 59.19 126 LYS B C 1
ATOM 5668 O O . LYS B 1 126 ? 11.688 -49.969 -27.297 1 59.19 126 LYS B O 1
ATOM 5673 N N . GLY B 1 127 ? 10.336 -49.531 -25.453 1 70.25 127 GLY B N 1
ATOM 5674 C CA . GLY B 1 127 ? 10.75 -48.156 -25.234 1 70.25 127 GLY B CA 1
ATOM 5675 C C . GLY B 1 127 ? 9.594 -47.219 -24.969 1 70.25 127 GLY B C 1
ATOM 5676 O O . GLY B 1 127 ? 8.43 -47.594 -25.078 1 70.25 127 GLY B O 1
ATOM 5677 N N . GLY B 1 128 ? 9.828 -46.062 -24.391 1 80.81 128 GLY B N 1
ATOM 5678 C CA . GLY B 1 128 ? 8.836 -45.031 -24.172 1 80.81 128 GLY B CA 1
ATOM 5679 C C . GLY B 1 128 ? 8.211 -45.094 -22.781 1 80.81 128 GLY B C 1
ATOM 5680 O O . GLY B 1 128 ? 7.051 -44.719 -22.609 1 80.81 128 GLY B O 1
ATOM 5681 N N . ASP B 1 129 ? 8.875 -45.719 -21.859 1 87.31 129 ASP B N 1
ATOM 5682 C CA . ASP B 1 129 ? 8.391 -45.75 -20.484 1 87.31 129 ASP B CA 1
ATOM 5683 C C . ASP B 1 129 ? 8.781 -44.469 -19.734 1 87.31 129 ASP B C 1
ATOM 5685 O O . ASP B 1 129 ? 9.43 -43.594 -20.297 1 87.31 129 ASP B O 1
ATOM 5689 N N . PHE B 1 130 ? 8.266 -44.375 -18.531 1 91.69 130 PHE B N 1
ATOM 5690 C CA . PHE B 1 130 ? 8.461 -43.094 -17.828 1 91.69 130 PHE B CA 1
ATOM 5691 C C . PHE B 1 130 ? 9.906 -42.938 -17.391 1 91.69 130 PHE B C 1
ATOM 5693 O O . PHE B 1 130 ? 10.375 -41.812 -17.172 1 91.69 130 PHE B O 1
ATOM 5700 N N . VAL B 1 131 ? 10.711 -44.062 -17.281 1 90.44 131 VAL B N 1
ATOM 5701 C CA . VAL B 1 131 ? 12.133 -43.938 -16.953 1 90.44 131 VAL B CA 1
ATOM 5702 C C . VAL B 1 131 ? 12.891 -43.312 -18.125 1 90.44 131 VAL B C 1
ATOM 5704 O O . VAL B 1 131 ? 13.703 -42.406 -17.938 1 90.44 131 VAL B O 1
ATOM 5707 N N . ALA B 1 132 ? 12.578 -43.844 -19.328 1 89.38 132 ALA B N 1
ATOM 5708 C CA . ALA B 1 132 ? 13.164 -43.25 -20.531 1 89.38 132 ALA B CA 1
ATOM 5709 C C . ALA B 1 132 ? 12.82 -41.75 -20.625 1 89.38 132 ALA B C 1
ATOM 5711 O O . ALA B 1 132 ? 13.656 -40.938 -21.016 1 89.38 132 ALA B O 1
ATOM 5712 N N . GLY B 1 133 ? 11.586 -41.469 -20.281 1 92.81 133 GLY B N 1
ATOM 5713 C CA . GLY B 1 133 ? 11.156 -40.062 -20.297 1 92.81 133 GLY B CA 1
ATOM 5714 C C . GLY B 1 133 ? 11.945 -39.188 -19.344 1 92.81 133 GLY B C 1
ATOM 5715 O O . GLY B 1 133 ? 12.328 -38.062 -19.688 1 92.81 133 GLY B O 1
ATOM 5716 N N . ILE B 1 134 ? 12.188 -39.688 -18.141 1 93.62 134 ILE B N 1
ATOM 5717 C CA . ILE B 1 134 ? 12.914 -38.938 -17.125 1 93.62 134 ILE B CA 1
ATOM 5718 C C . ILE B 1 134 ? 14.359 -38.75 -17.562 1 93.62 134 ILE B C 1
ATOM 5720 O O . ILE B 1 134 ? 14.922 -37.656 -17.406 1 93.62 134 ILE B O 1
ATOM 5724 N N . ILE B 1 135 ? 14.961 -39.781 -18.109 1 91.44 135 ILE B N 1
ATOM 5725 C CA . ILE B 1 135 ? 16.344 -39.688 -18.594 1 91.44 135 ILE B CA 1
ATOM 5726 C C . ILE B 1 135 ? 16.422 -38.688 -19.719 1 91.44 135 ILE B C 1
ATOM 5728 O O . ILE B 1 135 ? 17.344 -37.844 -19.766 1 91.44 135 ILE B O 1
ATOM 5732 N N . TYR B 1 136 ? 15.461 -38.812 -20.594 1 92.25 136 TYR B N 1
ATOM 5733 C CA . TYR B 1 136 ? 15.422 -37.844 -21.688 1 92.25 136 TYR B CA 1
ATOM 5734 C C . TYR B 1 136 ? 15.297 -36.406 -21.172 1 92.25 136 TYR B C 1
ATOM 5736 O O . TYR B 1 136 ? 15.984 -35.5 -21.656 1 92.25 136 TYR B O 1
ATOM 5744 N N . ALA B 1 137 ? 14.414 -36.188 -20.266 1 95.06 137 ALA B N 1
ATOM 5745 C CA . ALA B 1 137 ? 14.18 -34.875 -19.703 1 95.06 137 ALA B CA 1
ATOM 5746 C C . ALA B 1 137 ? 15.445 -34.344 -19.047 1 95.06 137 ALA B C 1
ATOM 5748 O O . ALA B 1 137 ? 15.758 -33.156 -19.156 1 95.06 137 ALA B O 1
ATOM 5749 N N . ALA B 1 138 ? 16.141 -35.188 -18.328 1 93.69 138 ALA B N 1
ATOM 5750 C CA . ALA B 1 138 ? 17.391 -34.781 -17.688 1 93.69 138 ALA B CA 1
ATOM 5751 C C . ALA B 1 138 ? 18.406 -34.312 -18.719 1 93.69 138 ALA B C 1
ATOM 5753 O O . ALA B 1 138 ? 19.094 -33.312 -18.516 1 93.69 138 ALA B O 1
ATOM 5754 N N . ASP B 1 139 ? 18.484 -35.062 -19.734 1 91.69 139 ASP B N 1
ATOM 5755 C CA . ASP B 1 139 ? 19.406 -34.719 -20.797 1 91.69 139 ASP B CA 1
ATOM 5756 C C . ASP B 1 139 ? 19 -33.406 -21.469 1 91.69 139 ASP B C 1
ATOM 5758 O O . ASP B 1 139 ? 19.859 -32.562 -21.75 1 91.69 139 ASP B O 1
ATOM 5762 N N . ALA B 1 140 ? 17.781 -33.281 -21.781 1 93.25 140 ALA B N 1
ATOM 5763 C CA . ALA B 1 140 ? 17.266 -32.062 -22.422 1 93.25 140 ALA B CA 1
ATOM 5764 C C . ALA B 1 140 ? 17.578 -30.828 -21.547 1 93.25 140 ALA B C 1
ATOM 5766 O O . ALA B 1 140 ? 18.016 -29.797 -22.062 1 93.25 140 ALA B O 1
ATOM 5767 N N . LEU B 1 141 ? 17.328 -30.922 -20.266 1 94.69 141 LEU B N 1
ATOM 5768 C CA . LEU B 1 141 ? 17.594 -29.828 -19.344 1 94.69 141 LEU B CA 1
ATOM 5769 C C . LEU B 1 141 ? 19.078 -29.516 -19.266 1 94.69 141 LEU B C 1
ATOM 5771 O O . LEU B 1 141 ? 19.469 -28.344 -19.203 1 94.69 141 LEU B O 1
ATOM 5775 N N . HIS B 1 142 ? 19.875 -30.562 -19.297 1 92.62 142 HIS B N 1
ATOM 5776 C CA . HIS B 1 142 ? 21.328 -30.375 -19.25 1 92.62 142 HIS B CA 1
ATOM 5777 C C . HIS B 1 142 ? 21.828 -29.641 -20.484 1 92.62 142 HIS B C 1
ATOM 5779 O O . HIS B 1 142 ? 22.609 -28.703 -20.391 1 92.62 142 HIS B O 1
ATOM 5785 N N . GLN B 1 143 ? 21.375 -30.047 -21.578 1 91.25 143 GLN B N 1
ATOM 5786 C CA . GLN B 1 143 ? 21.828 -29.453 -22.828 1 91.25 143 GLN B CA 1
ATOM 5787 C C . GLN B 1 143 ? 21.438 -27.984 -22.922 1 91.25 143 GLN B C 1
ATOM 5789 O O . GLN B 1 143 ? 22.219 -27.156 -23.359 1 91.25 143 GLN B O 1
ATOM 5794 N N . ARG B 1 144 ? 20.297 -27.656 -22.5 1 92.25 144 ARG B N 1
ATOM 5795 C CA . ARG B 1 144 ? 19.766 -26.312 -22.672 1 92.25 144 ARG B CA 1
ATOM 5796 C C . ARG B 1 144 ? 20.297 -25.375 -21.578 1 92.25 144 ARG B C 1
ATOM 5798 O O . ARG B 1 144 ? 20.562 -24.203 -21.828 1 92.25 144 ARG B O 1
ATOM 5805 N N . THR B 1 145 ? 20.375 -25.812 -20.297 1 92.44 145 THR B N 1
ATOM 5806 C CA . THR B 1 145 ? 20.531 -24.891 -19.172 1 92.44 145 THR B CA 1
ATOM 5807 C C . THR B 1 145 ? 21.891 -25.078 -18.5 1 92.44 145 THR B C 1
ATOM 5809 O O . THR B 1 145 ? 22.219 -24.359 -17.562 1 92.44 145 THR B O 1
ATOM 5812 N N . ALA B 1 146 ? 22.703 -25.969 -18.969 1 88.62 146 ALA B N 1
ATOM 5813 C CA . ALA B 1 146 ? 24 -26.172 -18.312 1 88.62 146 ALA B CA 1
ATOM 5814 C C . ALA B 1 146 ? 24.797 -24.875 -18.25 1 88.62 146 ALA B C 1
ATOM 5816 O O . ALA B 1 146 ? 24.969 -24.203 -19.266 1 88.62 146 ALA B O 1
ATOM 5817 N N . GLY B 1 147 ? 25.188 -24.438 -17.094 1 84.44 147 GLY B N 1
ATOM 5818 C CA . GLY B 1 147 ? 26 -23.25 -16.906 1 84.44 147 GLY B CA 1
ATOM 5819 C C . GLY B 1 147 ? 25.172 -21.984 -16.797 1 84.44 147 GLY B C 1
ATOM 5820 O O . GLY B 1 147 ? 25.719 -20.891 -16.641 1 84.44 147 GLY B O 1
ATOM 5821 N N . LYS B 1 148 ? 23.953 -22.125 -17.016 1 88.25 148 LYS B N 1
ATOM 5822 C CA . LYS B 1 148 ? 23.078 -20.953 -16.953 1 88.25 148 LYS B CA 1
ATOM 5823 C C . LYS B 1 148 ? 22.234 -20.969 -15.688 1 88.25 148 LYS B C 1
ATOM 5825 O O . LYS B 1 148 ? 22.094 -22.016 -15.039 1 88.25 148 LYS B O 1
ATOM 5830 N N . LYS B 1 149 ? 21.828 -19.859 -15.32 1 83.69 149 LYS B N 1
ATOM 5831 C CA . LYS B 1 149 ? 21.016 -19.734 -14.109 1 83.69 149 LYS B CA 1
ATOM 5832 C C . LYS B 1 149 ? 19.531 -19.953 -14.422 1 83.69 149 LYS B C 1
ATOM 5834 O O . LYS B 1 149 ? 18.859 -19.047 -14.938 1 83.69 149 LYS B O 1
ATOM 5839 N N . TYR B 1 150 ? 19 -21.156 -14.133 1 87.94 150 TYR B N 1
ATOM 5840 C CA . TYR B 1 150 ? 17.609 -21.547 -14.328 1 87.94 150 TYR B CA 1
ATOM 5841 C C . TYR B 1 150 ? 17.062 -22.281 -13.109 1 87.94 150 TYR B C 1
ATOM 5843 O O . TYR B 1 150 ? 17.812 -22.969 -12.406 1 87.94 150 TYR B O 1
ATOM 5851 N N . GLU B 1 151 ? 15.891 -22 -12.898 1 85.06 151 GLU B N 1
ATOM 5852 C CA . GLU B 1 151 ? 15.164 -22.969 -12.094 1 85.06 151 GLU B CA 1
ATOM 5853 C C . GLU B 1 151 ? 14.656 -24.125 -12.953 1 85.06 151 GLU B C 1
ATOM 5855 O O . GLU B 1 151 ? 14.031 -23.906 -14 1 85.06 151 GLU B O 1
ATOM 5860 N N . ARG B 1 152 ? 15.039 -25.328 -12.531 1 92.25 152 ARG B N 1
ATOM 5861 C CA . ARG B 1 152 ? 14.766 -26.5 -13.359 1 92.25 152 ARG B CA 1
ATOM 5862 C C . ARG B 1 152 ? 13.773 -27.438 -12.68 1 92.25 152 ARG B C 1
ATOM 5864 O O . ARG B 1 152 ? 13.891 -27.703 -11.484 1 92.25 152 ARG B O 1
ATOM 5871 N N . ARG B 1 153 ? 12.797 -27.875 -13.516 1 91.5 153 ARG B N 1
ATOM 5872 C CA . ARG B 1 153 ? 11.797 -28.797 -12.984 1 91.5 153 ARG B CA 1
ATOM 5873 C C . ARG B 1 153 ? 11.383 -29.828 -14.039 1 91.5 153 ARG B C 1
ATOM 5875 O O . ARG B 1 153 ? 11.344 -29.516 -15.227 1 91.5 153 ARG B O 1
ATOM 5882 N N . ILE B 1 154 ? 11.086 -31.047 -13.547 1 95.5 154 ILE B N 1
ATOM 5883 C CA . ILE B 1 154 ? 10.492 -32.094 -14.367 1 95.5 154 ILE B CA 1
ATOM 5884 C C . ILE B 1 154 ? 9.141 -32.5 -13.789 1 95.5 154 ILE B C 1
ATOM 5886 O O . ILE B 1 154 ? 9.039 -32.812 -12.602 1 95.5 154 ILE B O 1
ATOM 5890 N N . ILE B 1 155 ? 8.164 -32.469 -14.602 1 94.94 155 ILE B N 1
ATOM 5891 C CA . ILE B 1 155 ? 6.828 -32.844 -14.164 1 94.94 155 ILE B CA 1
ATOM 5892 C C . ILE B 1 155 ? 6.387 -34.094 -14.914 1 94.94 155 ILE B C 1
ATOM 5894 O O . ILE B 1 155 ? 6.332 -34.094 -16.141 1 94.94 155 ILE B O 1
ATOM 5898 N N . LEU B 1 156 ? 6.09 -35.094 -14.172 1 96.5 156 LEU B N 1
ATOM 5899 C CA . LEU B 1 156 ? 5.648 -36.375 -14.758 1 96.5 156 LEU B CA 1
ATOM 5900 C C . LEU B 1 156 ? 4.176 -36.625 -14.445 1 96.5 156 LEU B C 1
ATOM 5902 O O . LEU B 1 156 ? 3.783 -36.656 -13.273 1 96.5 156 LEU B O 1
ATOM 5906 N N . LEU B 1 157 ? 3.377 -36.75 -15.453 1 95.56 157 LEU B N 1
ATOM 5907 C CA . LEU B 1 157 ? 1.967 -37.094 -15.336 1 95.56 157 LEU B CA 1
ATOM 5908 C C . LEU B 1 157 ? 1.73 -38.531 -15.789 1 95.56 157 LEU B C 1
ATOM 5910 O O . LEU B 1 157 ? 1.825 -38.844 -16.984 1 95.56 157 LEU B O 1
ATOM 5914 N N . THR B 1 158 ? 1.435 -39.469 -14.852 1 94.06 158 THR B N 1
ATOM 5915 C CA . THR B 1 158 ? 1.353 -40.875 -15.203 1 94.06 158 THR B CA 1
ATOM 5916 C C . THR B 1 158 ? 0.442 -41.625 -14.242 1 94.06 158 THR B C 1
ATOM 5918 O O . THR B 1 158 ? 0.157 -41.156 -13.141 1 94.06 158 THR B O 1
ATOM 5921 N N . ASP B 1 159 ? -0.082 -42.75 -14.688 1 90.69 159 ASP B N 1
ATOM 5922 C CA . ASP B 1 159 ? -0.771 -43.688 -13.797 1 90.69 159 ASP B CA 1
ATOM 5923 C C . ASP B 1 159 ? 0.153 -44.812 -13.375 1 90.69 159 ASP B C 1
ATOM 5925 O O . ASP B 1 159 ? -0.213 -45.625 -12.539 1 90.69 159 ASP B O 1
ATOM 5929 N N . ALA B 1 160 ? 1.357 -44.875 -13.93 1 90.75 160 ALA B N 1
ATOM 5930 C CA . ALA B 1 160 ? 2.422 -45.812 -13.594 1 90.75 160 ALA B CA 1
ATOM 5931 C C . ALA B 1 160 ? 1.927 -47.281 -13.68 1 90.75 160 ALA B C 1
ATOM 5933 O O . ALA B 1 160 ? 2.361 -48.125 -12.906 1 90.75 160 ALA B O 1
ATOM 5934 N N . GLU B 1 161 ? 0.952 -47.562 -14.586 1 88.06 161 GLU B N 1
ATOM 5935 C CA . GLU B 1 161 ? 0.396 -48.906 -14.711 1 88.06 161 GLU B CA 1
ATOM 5936 C C . GLU B 1 161 ? 0.972 -49.625 -15.922 1 88.06 161 GLU B C 1
ATOM 5938 O O . GLU B 1 161 ? 0.232 -50.25 -16.688 1 88.06 161 GLU B O 1
ATOM 5943 N N . HIS B 1 162 ? 2.244 -49.469 -16.125 1 83.75 162 HIS B N 1
ATOM 5944 C CA . HIS B 1 162 ? 2.895 -50.125 -17.25 1 83.75 162 HIS B CA 1
ATOM 5945 C C . HIS B 1 162 ? 4.273 -50.656 -16.844 1 83.75 162 HIS B C 1
ATOM 5947 O O . HIS B 1 162 ? 4.863 -50.156 -15.875 1 83.75 162 HIS B O 1
ATOM 5953 N N . LYS B 1 163 ? 4.719 -51.594 -17.578 1 82.44 163 LYS B N 1
ATOM 5954 C CA . LYS B 1 163 ? 6.035 -52.188 -17.297 1 82.44 163 LYS B CA 1
ATOM 5955 C C . LYS B 1 163 ? 7.148 -51.219 -17.703 1 82.44 163 LYS B C 1
ATOM 5957 O O . LYS B 1 163 ? 7.039 -50.531 -18.703 1 82.44 163 LYS B O 1
ATOM 5962 N N . VAL B 1 164 ? 8.133 -51.125 -16.891 1 83.62 164 VAL B N 1
ATOM 5963 C CA . VAL B 1 164 ? 9.242 -50.219 -17.125 1 83.62 164 VAL B CA 1
ATOM 5964 C C . VAL B 1 164 ? 10.531 -51 -17.328 1 83.62 164 VAL B C 1
ATOM 5966 O O . VAL B 1 164 ? 10.75 -52.031 -16.672 1 83.62 164 VAL B O 1
ATOM 5969 N N . SER B 1 165 ? 11.156 -50.719 -18.484 1 74.62 165 SER B N 1
ATOM 5970 C CA . SER B 1 165 ? 12.469 -51.312 -18.719 1 74.62 165 SER B CA 1
ATOM 5971 C C . SER B 1 165 ? 13.578 -50.438 -18.125 1 74.62 165 SER B C 1
ATOM 5973 O O . SER B 1 165 ? 13.648 -49.25 -18.391 1 74.62 165 SER B O 1
ATOM 5975 N N . THR B 1 166 ? 14.133 -50.812 -17.062 1 67.88 166 THR B N 1
ATOM 5976 C CA . THR B 1 166 ? 15.086 -49.969 -16.344 1 67.88 166 THR B CA 1
ATOM 5977 C C . THR B 1 166 ? 16.516 -50.219 -16.844 1 67.88 166 THR B C 1
ATOM 5979 O O . THR B 1 166 ? 16.938 -51.375 -16.938 1 67.88 166 THR B O 1
ATOM 5982 N N . ASN B 1 167 ? 17.078 -49.312 -17.547 1 74.88 167 ASN B N 1
ATOM 5983 C CA . ASN B 1 167 ? 18.531 -49.25 -17.625 1 74.88 167 ASN B CA 1
ATOM 5984 C C . ASN B 1 167 ? 19.125 -48.531 -16.422 1 74.88 167 ASN B C 1
ATOM 5986 O O . ASN B 1 167 ? 19.234 -47.281 -16.422 1 74.88 167 ASN B O 1
ATOM 5990 N N . PRO B 1 168 ? 19.516 -49.281 -15.414 1 78.62 168 PRO B N 1
ATOM 5991 C CA . PRO B 1 168 ? 19.906 -48.656 -14.141 1 78.62 168 PRO B CA 1
ATOM 5992 C C . PRO B 1 168 ? 21.109 -47.719 -14.289 1 78.62 168 PRO B C 1
ATOM 5994 O O . PRO B 1 168 ? 21.172 -46.688 -13.609 1 78.62 168 PRO B O 1
ATOM 5997 N N . LYS B 1 169 ? 22.047 -48.062 -15.156 1 81.62 169 LYS B N 1
ATOM 5998 C CA . LYS B 1 169 ? 23.219 -47.219 -15.312 1 81.62 169 LYS B CA 1
ATOM 5999 C C . LYS B 1 169 ? 22.844 -45.844 -15.836 1 81.62 169 LYS B C 1
ATOM 6001 O O . LYS B 1 169 ? 23.281 -44.844 -15.273 1 81.62 169 LYS B O 1
ATOM 6006 N N . LEU B 1 170 ? 22.031 -45.875 -16.828 1 81 170 LEU B N 1
ATOM 6007 C CA . LEU B 1 170 ? 21.625 -44.594 -17.422 1 81 170 LEU B CA 1
ATOM 6008 C C . LEU B 1 170 ? 20.797 -43.781 -16.422 1 81 170 LEU B C 1
ATOM 6010 O O . LEU B 1 170 ? 20.922 -42.562 -16.375 1 81 170 LEU B O 1
ATOM 6014 N N . LEU B 1 171 ? 20.031 -44.406 -15.68 1 86.81 171 LEU B N 1
ATOM 6015 C CA . LEU B 1 171 ? 19.172 -43.75 -14.711 1 86.81 171 LEU B CA 1
ATOM 6016 C C . LEU B 1 171 ? 20 -43.094 -13.602 1 86.81 171 LEU B C 1
ATOM 6018 O O . LEU B 1 171 ? 19.719 -41.969 -13.172 1 86.81 171 LEU B O 1
ATOM 6022 N N . LEU B 1 172 ? 21.047 -43.844 -13.164 1 87.38 172 LEU B N 1
ATOM 6023 C CA . LEU B 1 172 ? 21.906 -43.312 -12.109 1 87.38 172 LEU B CA 1
ATOM 6024 C C . LEU B 1 172 ? 22.625 -42.031 -12.586 1 87.38 172 LEU B C 1
ATOM 6026 O O . LEU B 1 172 ? 22.75 -41.062 -11.844 1 87.38 172 LEU B O 1
ATOM 6030 N N . VAL B 1 173 ? 23.047 -42.125 -13.805 1 86.94 173 VAL B N 1
ATOM 6031 C CA . VAL B 1 173 ? 23.719 -40.969 -14.375 1 86.94 173 VAL B CA 1
ATOM 6032 C C . VAL B 1 173 ? 22.734 -39.812 -14.453 1 86.94 173 VAL B C 1
ATOM 6034 O O . VAL B 1 173 ? 23.094 -38.656 -14.148 1 86.94 173 VAL B O 1
ATOM 6037 N N . ALA B 1 174 ? 21.609 -40.094 -14.891 1 88.5 174 ALA B N 1
ATOM 6038 C CA . ALA B 1 174 ? 20.594 -39.031 -15.016 1 88.5 174 ALA B CA 1
ATOM 6039 C C . ALA B 1 174 ? 20.25 -38.438 -13.656 1 88.5 174 ALA B C 1
ATOM 6041 O O . ALA B 1 174 ? 20.125 -37.219 -13.531 1 88.5 174 ALA B O 1
ATOM 6042 N N . LEU B 1 175 ? 20.188 -39.25 -12.672 1 89.75 175 LEU B N 1
ATOM 6043 C CA . LEU B 1 175 ? 19.859 -38.781 -11.328 1 89.75 175 LEU B CA 1
ATOM 6044 C C . LEU B 1 175 ? 20.969 -37.906 -10.773 1 89.75 175 LEU B C 1
ATOM 6046 O O . LEU B 1 175 ? 20.703 -36.875 -10.125 1 89.75 175 LEU B O 1
ATOM 6050 N N . ASP B 1 176 ? 22.172 -38.281 -11.047 1 89.75 176 ASP B N 1
ATOM 6051 C CA . ASP B 1 176 ? 23.297 -37.469 -10.617 1 89.75 176 ASP B CA 1
ATOM 6052 C C . ASP B 1 176 ? 23.266 -36.094 -11.297 1 89.75 176 ASP B C 1
ATOM 6054 O O . ASP B 1 176 ? 23.547 -35.062 -10.656 1 89.75 176 ASP B O 1
ATOM 6058 N N . SER B 1 177 ? 22.922 -36.188 -12.5 1 89.25 177 SER B N 1
ATOM 6059 C CA . SER B 1 177 ? 22.828 -34.938 -13.234 1 89.25 177 SER B CA 1
ATOM 6060 C C . SER B 1 177 ? 21.703 -34.062 -12.688 1 89.25 177 SER B C 1
ATOM 6062 O O . SER B 1 177 ? 21.875 -32.844 -12.562 1 89.25 177 SER B O 1
ATOM 6064 N N . LEU B 1 178 ? 20.625 -34.625 -12.375 1 90.5 178 LEU B N 1
ATOM 6065 C CA . LEU B 1 178 ? 19.484 -33.875 -11.836 1 90.5 178 LEU B CA 1
ATOM 6066 C C . LEU B 1 178 ? 19.844 -33.25 -10.492 1 90.5 178 LEU B C 1
ATOM 6068 O O . LEU B 1 178 ? 19.484 -32.094 -10.227 1 90.5 178 LEU B O 1
ATOM 6072 N N . ARG B 1 179 ? 20.547 -33.906 -9.797 1 88.19 179 ARG B N 1
ATOM 6073 C CA . ARG B 1 179 ? 20.969 -33.406 -8.492 1 88.19 179 ARG B CA 1
ATOM 6074 C C . ARG B 1 179 ? 21.969 -32.25 -8.648 1 88.19 179 ARG B C 1
ATOM 6076 O O . ARG B 1 179 ? 21.859 -31.234 -7.961 1 88.19 179 ARG B O 1
ATOM 6083 N N . ALA B 1 180 ? 22.891 -32.531 -9.523 1 87.56 180 ALA B N 1
ATOM 6084 C CA . ALA B 1 180 ? 23.906 -31.5 -9.758 1 87.56 180 ALA B CA 1
ATOM 6085 C C . ALA B 1 180 ? 23.281 -30.203 -10.25 1 87.56 180 ALA B C 1
ATOM 6087 O O . ALA B 1 180 ? 23.75 -29.109 -9.914 1 87.56 180 ALA B O 1
ATOM 6088 N N . MET B 1 181 ? 22.266 -30.375 -10.969 1 90.88 181 MET B N 1
ATOM 6089 C CA . MET B 1 181 ? 21.594 -29.203 -11.531 1 90.88 181 MET B CA 1
ATOM 6090 C C . MET B 1 181 ? 20.484 -28.719 -10.609 1 90.88 181 MET B C 1
ATOM 6092 O O . MET B 1 181 ? 19.766 -27.766 -10.945 1 90.88 181 MET B O 1
ATOM 6096 N N . GLU B 1 182 ? 20.234 -29.344 -9.516 1 86.88 182 GLU B N 1
ATOM 6097 C CA . GLU B 1 182 ? 19.188 -29 -8.562 1 86.88 182 GLU B CA 1
ATOM 6098 C C . GLU B 1 182 ? 17.812 -29 -9.219 1 86.88 182 GLU B C 1
ATOM 6100 O O . GLU B 1 182 ? 17.031 -28.047 -9.062 1 86.88 182 GLU B O 1
ATOM 6105 N N . THR B 1 183 ? 17.594 -30.031 -9.961 1 91.06 183 THR B N 1
ATOM 6106 C CA . THR B 1 183 ? 16.312 -30.203 -10.656 1 91.06 183 THR B CA 1
ATOM 6107 C C . THR B 1 183 ? 15.336 -31 -9.805 1 91.06 183 THR B C 1
ATOM 6109 O O . THR B 1 183 ? 15.703 -32.031 -9.242 1 91.06 183 THR B O 1
ATOM 6112 N N . ARG B 1 184 ? 14.188 -30.562 -9.734 1 89.88 184 ARG B N 1
ATOM 6113 C CA . ARG B 1 184 ? 13.156 -31.25 -8.953 1 89.88 184 ARG B CA 1
ATOM 6114 C C . ARG B 1 184 ? 12.266 -32.094 -9.852 1 89.88 184 ARG B C 1
ATOM 6116 O O . ARG B 1 184 ? 11.805 -31.641 -10.898 1 89.88 184 ARG B O 1
ATOM 6123 N N . LEU B 1 185 ? 12.055 -33.312 -9.391 1 93.38 185 LEU B N 1
ATOM 6124 C CA . LEU B 1 185 ? 11.109 -34.219 -10.062 1 93.38 185 LEU B CA 1
ATOM 6125 C C . LEU B 1 185 ? 9.758 -34.188 -9.352 1 93.38 185 LEU B C 1
ATOM 6127 O O . LEU B 1 185 ? 9.656 -34.594 -8.188 1 93.38 185 LEU B O 1
ATOM 6131 N N . GLU B 1 186 ? 8.812 -33.75 -10.016 1 91.62 186 GLU B N 1
ATOM 6132 C CA . GLU B 1 186 ? 7.453 -33.688 -9.492 1 91.62 186 GLU B CA 1
ATOM 6133 C C . GLU B 1 186 ? 6.527 -34.656 -10.227 1 91.62 186 GLU B C 1
ATOM 6135 O O . GLU B 1 186 ? 6.312 -34.5 -11.43 1 91.62 186 GLU B O 1
ATOM 6140 N N . VAL B 1 187 ? 5.988 -35.562 -9.453 1 93.81 187 VAL B N 1
ATOM 6141 C CA . VAL B 1 187 ? 5.16 -36.594 -10.055 1 93.81 187 VAL B CA 1
ATOM 6142 C C . VAL B 1 187 ? 3.703 -36.406 -9.648 1 93.81 187 VAL B C 1
ATOM 6144 O O . VAL B 1 187 ? 3.396 -36.281 -8.461 1 93.81 187 VAL B O 1
ATOM 6147 N N . VAL B 1 188 ? 2.916 -36.281 -10.609 1 92.31 188 VAL B N 1
ATOM 6148 C CA . VAL B 1 188 ? 1.475 -36.281 -10.383 1 92.31 188 VAL B CA 1
ATOM 6149 C C . VAL B 1 188 ? 0.895 -37.625 -10.797 1 92.31 188 VAL B C 1
ATOM 6151 O O . VAL B 1 188 ? 0.733 -37.906 -11.992 1 92.31 188 VAL B O 1
ATOM 6154 N N . GLY B 1 189 ? 0.608 -38.406 -9.773 1 91.06 189 GLY B N 1
ATOM 6155 C CA . GLY B 1 189 ? 0.128 -39.781 -10.016 1 91.06 189 GLY B CA 1
ATOM 6156 C C . GLY B 1 189 ? -1.386 -39.875 -10.008 1 91.06 189 GLY B C 1
ATOM 6157 O O . GLY B 1 189 ? -2.035 -39.531 -9.023 1 91.06 189 GLY B O 1
ATOM 6158 N N . MET B 1 190 ? -1.816 -40.281 -11.148 1 88.19 190 MET B N 1
ATOM 6159 C CA . MET B 1 190 ? -3.26 -40.469 -11.25 1 88.19 190 MET B CA 1
ATOM 6160 C C . MET B 1 190 ? -3.662 -41.812 -10.648 1 88.19 190 MET B C 1
ATOM 6162 O O . MET B 1 190 ? -3.184 -42.875 -11.086 1 88.19 190 MET B O 1
ATOM 6166 N N . ASN B 1 191 ? -4.453 -41.844 -9.617 1 83.12 191 ASN B N 1
ATOM 6167 C CA . ASN B 1 191 ? -4.926 -43 -8.891 1 83.12 191 ASN B CA 1
ATOM 6168 C C . ASN B 1 191 ? -3.787 -43.719 -8.148 1 83.12 191 ASN B C 1
ATOM 6170 O O . ASN B 1 191 ? -3.691 -44.938 -8.172 1 83.12 191 ASN B O 1
ATOM 6174 N N . PHE B 1 192 ? -2.838 -42.906 -7.699 1 88.44 192 PHE B N 1
ATOM 6175 C CA . PHE B 1 192 ? -1.735 -43.406 -6.891 1 88.44 192 PHE B CA 1
ATOM 6176 C C . PHE B 1 192 ? -2.201 -43.719 -5.473 1 88.44 192 PHE B C 1
ATOM 6178 O O . PHE B 1 192 ? -3.17 -43.125 -4.988 1 88.44 192 PHE B O 1
ATOM 6185 N N . GLU B 1 193 ? -1.541 -44.562 -4.84 1 83.38 193 GLU B N 1
ATOM 6186 C CA . GLU B 1 193 ? -1.857 -44.906 -3.457 1 83.38 193 GLU B CA 1
ATOM 6187 C C . GLU B 1 193 ? -0.942 -44.188 -2.48 1 83.38 193 GLU B C 1
ATOM 6189 O O . GLU B 1 193 ? -1.338 -43.906 -1.351 1 83.38 193 GLU B O 1
ATOM 6194 N N . TYR B 1 194 ? 0.261 -43.938 -2.898 1 83 194 TYR B N 1
ATOM 6195 C CA . TYR B 1 194 ? 1.256 -43.312 -2.027 1 83 194 TYR B CA 1
ATOM 6196 C C . TYR B 1 194 ? 1.555 -41.875 -2.465 1 83 194 TYR B C 1
ATOM 6198 O O . TYR B 1 194 ? 1.573 -41.594 -3.662 1 83 194 TYR B O 1
ATOM 6206 N N . GLU B 1 195 ? 1.58 -40.938 -1.55 1 86.19 195 GLU B N 1
ATOM 6207 C CA . GLU B 1 195 ? 1.973 -39.531 -1.827 1 86.19 195 GLU B CA 1
ATOM 6208 C C . GLU B 1 195 ? 2.965 -39.031 -0.786 1 86.19 195 GLU B C 1
ATOM 6210 O O . GLU B 1 195 ? 2.938 -39.469 0.369 1 86.19 195 GLU B O 1
ATOM 6215 N N . GLN B 1 196 ? 3.943 -38.375 -1.209 1 81.69 196 GLN B N 1
ATOM 6216 C CA . GLN B 1 196 ? 4.906 -37.75 -0.306 1 81.69 196 GLN B CA 1
ATOM 6217 C C . GLN B 1 196 ? 5.516 -36.5 -0.927 1 81.69 196 GLN B C 1
ATOM 6219 O O . GLN B 1 196 ? 5.723 -36.438 -2.141 1 81.69 196 GLN B O 1
ATOM 6224 N N . ASP B 1 197 ? 5.586 -35.5 -0.174 1 77.5 197 ASP B N 1
ATOM 6225 C CA . ASP B 1 197 ? 6.258 -34.25 -0.569 1 77.5 197 ASP B CA 1
ATOM 6226 C C . ASP B 1 197 ? 7.613 -34.125 0.117 1 77.5 197 ASP B C 1
ATOM 6228 O O . ASP B 1 197 ? 7.699 -34.156 1.347 1 77.5 197 ASP B O 1
ATOM 6232 N N . PHE B 1 198 ? 8.625 -34.219 -0.655 1 65.12 198 PHE B N 1
ATOM 6233 C CA . PHE B 1 198 ? 9.977 -34.219 -0.113 1 65.12 198 PHE B CA 1
ATOM 6234 C C . PHE B 1 198 ? 10.562 -32.812 -0.103 1 65.12 198 PHE B C 1
ATOM 6236 O O . PHE B 1 198 ? 11.75 -32.625 0.153 1 65.12 198 PHE B O 1
ATOM 6243 N N . ASP B 1 199 ? 9.648 -31.938 -0.497 1 58.12 199 ASP B N 1
ATOM 6244 C CA . ASP B 1 199 ? 10.156 -30.562 -0.485 1 58.12 199 ASP B CA 1
ATOM 6245 C C . ASP B 1 199 ? 10.641 -30.172 0.907 1 58.12 199 ASP B C 1
ATOM 6247 O O . ASP B 1 199 ? 9.93 -30.359 1.896 1 58.12 199 ASP B O 1
ATOM 6251 N N . ASP B 1 200 ? 11.828 -30.125 1.151 1 50.81 200 ASP B N 1
ATOM 6252 C CA . ASP B 1 200 ? 12.469 -29.766 2.408 1 50.81 200 ASP B CA 1
ATOM 6253 C C . ASP B 1 200 ? 11.758 -28.594 3.074 1 50.81 200 ASP B C 1
ATOM 6255 O O . ASP B 1 200 ? 11.711 -28.5 4.305 1 50.81 200 ASP B O 1
ATOM 6259 N N . ALA B 1 201 ? 11.188 -27.719 2.41 1 42.41 201 ALA B N 1
ATOM 6260 C CA . ALA B 1 201 ? 10.5 -26.547 2.941 1 42.41 201 ALA B CA 1
ATOM 6261 C C . ALA B 1 201 ? 9.164 -26.922 3.576 1 42.41 201 ALA B C 1
ATOM 6263 O O . ALA B 1 201 ? 8.766 -26.344 4.586 1 42.41 201 ALA B O 1
ATOM 6264 N N . ALA B 1 202 ? 8.289 -27.953 3.232 1 38.56 202 ALA B N 1
ATOM 6265 C CA . ALA B 1 202 ? 7.012 -28.484 3.713 1 38.56 202 ALA B CA 1
ATOM 6266 C C . ALA B 1 202 ? 7.227 -29.5 4.82 1 38.56 202 ALA B C 1
ATOM 6268 O O . ALA B 1 202 ? 6.438 -29.594 5.762 1 38.56 202 ALA B O 1
ATOM 6269 N N . ALA B 1 203 ? 8.094 -30.547 4.832 1 36.31 203 ALA B N 1
ATOM 6270 C CA . ALA B 1 203 ? 8.344 -31.641 5.781 1 36.31 203 ALA B CA 1
ATOM 6271 C C . ALA B 1 203 ? 8.586 -31.094 7.184 1 36.31 203 ALA B C 1
ATOM 6273 O O . ALA B 1 203 ? 8.328 -31.766 8.18 1 36.31 203 ALA B O 1
ATOM 6274 N N . ALA B 1 204 ? 9.125 -29.922 7.383 1 34.31 204 ALA B N 1
ATOM 6275 C CA . ALA B 1 204 ? 9.398 -29.484 8.75 1 34.31 204 ALA B CA 1
ATOM 6276 C C . ALA B 1 204 ? 8.094 -29.219 9.508 1 34.31 204 ALA B C 1
ATOM 6278 O O . ALA B 1 204 ? 8.07 -29.25 10.742 1 34.31 204 ALA B O 1
ATOM 6279 N N . THR B 1 205 ? 6.953 -28.953 8.945 1 32.03 205 THR B N 1
ATOM 6280 C CA . THR B 1 205 ? 5.734 -28.828 9.734 1 32.03 205 THR B CA 1
ATOM 6281 C C . THR B 1 205 ? 5.254 -30.203 10.219 1 32.03 205 THR B C 1
ATOM 6283 O O . THR B 1 205 ? 4.801 -30.328 11.352 1 32.03 205 THR B O 1
ATOM 6286 N N . ILE B 1 206 ? 5.238 -31.25 9.375 1 33.09 206 ILE B N 1
ATOM 6287 C CA . ILE B 1 206 ? 4.484 -32.438 9.766 1 33.09 206 ILE B CA 1
ATOM 6288 C C . ILE B 1 206 ? 5.301 -33.25 10.758 1 33.09 206 ILE B C 1
ATOM 6290 O O . ILE B 1 206 ? 4.742 -34 11.555 1 33.09 206 ILE B O 1
ATOM 6294 N N . LYS B 1 207 ? 6.703 -33.438 10.641 1 34.38 207 LYS B N 1
ATOM 6295 C CA . LYS B 1 207 ? 7.281 -34.406 11.547 1 34.38 207 LYS B CA 1
ATOM 6296 C C . LYS B 1 207 ? 7.043 -34.031 13.008 1 34.38 207 LYS B C 1
ATOM 6298 O O . LYS B 1 207 ? 7.043 -34.875 13.891 1 34.38 207 LYS B O 1
ATOM 6303 N N . GLN B 1 208 ? 7.082 -32.719 13.422 1 30.14 208 GLN B N 1
ATOM 6304 C CA . GLN B 1 208 ? 7.051 -32.719 14.883 1 30.14 208 GLN B CA 1
ATOM 6305 C C . GLN B 1 208 ? 5.707 -33.188 15.414 1 30.14 208 GLN B C 1
ATOM 6307 O O . GLN B 1 208 ? 5.605 -33.594 16.578 1 30.14 208 GLN B O 1
ATOM 6312 N N . GLU B 1 209 ? 4.637 -32.938 14.742 1 29.64 209 GLU B N 1
ATOM 6313 C CA . GLU B 1 209 ? 3.5 -33.406 15.516 1 29.64 209 GLU B CA 1
ATOM 6314 C C . GLU B 1 209 ? 3.479 -34.938 15.57 1 29.64 209 GLU B C 1
ATOM 6316 O O . GLU B 1 209 ? 3.123 -35.531 16.594 1 29.64 209 GLU B O 1
ATOM 6321 N N . GLN B 1 210 ? 3.689 -35.625 14.391 1 29.58 210 GLN B N 1
ATOM 6322 C CA . GLN B 1 210 ? 3.309 -37.031 14.5 1 29.58 210 GLN B CA 1
ATOM 6323 C C . GLN B 1 210 ? 4.395 -37.844 15.195 1 29.58 210 GLN B C 1
ATOM 6325 O O . GLN B 1 210 ? 4.148 -38.969 15.641 1 29.58 210 GLN B O 1
ATOM 6330 N N . ALA B 1 211 ? 5.66 -37.531 15.078 1 30.25 211 ALA B N 1
ATOM 6331 C CA . ALA B 1 211 ? 6.531 -38.469 15.789 1 30.25 211 ALA B CA 1
ATOM 6332 C C . ALA B 1 211 ? 6.289 -38.406 17.297 1 30.25 211 ALA B C 1
ATOM 6334 O O . ALA B 1 211 ? 6.574 -39.375 18.016 1 30.25 211 ALA B O 1
ATOM 6335 N N . GLU B 1 212 ? 5.98 -37.219 17.953 1 29.39 212 GLU B N 1
ATOM 6336 C CA . GLU B 1 212 ? 5.77 -37.375 19.391 1 29.39 212 GLU B CA 1
ATOM 6337 C C . GLU B 1 212 ? 4.469 -38.094 19.688 1 29.39 212 GLU B C 1
ATOM 6339 O O . GLU B 1 212 ? 4.066 -38.219 20.844 1 29.39 212 GLU B O 1
ATOM 6344 N N . LYS B 1 213 ? 3.555 -38.281 18.641 1 28.52 213 LYS B N 1
ATOM 6345 C CA . LYS B 1 213 ? 2.451 -39.125 19.078 1 28.52 213 LYS B CA 1
ATOM 6346 C C . LYS B 1 213 ? 2.965 -40.438 19.641 1 28.52 213 LYS B C 1
ATOM 6348 O O . LYS B 1 213 ? 2.5 -40.906 20.688 1 28.52 213 LYS B O 1
ATOM 6353 N N . GLU B 1 214 ? 3.484 -41.312 18.906 1 27.69 214 GLU B N 1
ATOM 6354 C CA . GLU B 1 214 ? 3.424 -42.781 19 1 27.69 214 GLU B CA 1
ATOM 6355 C C . GLU B 1 214 ? 4.574 -43.312 19.844 1 27.69 214 GLU B C 1
ATOM 6357 O O . GLU B 1 214 ? 4.734 -44.531 19.969 1 27.69 214 GLU B O 1
ATOM 6362 N N . SER B 1 215 ? 5.613 -42.531 20.172 1 26.09 215 SER B N 1
ATOM 6363 C CA . SER B 1 215 ? 6.582 -43.469 20.734 1 26.09 215 SER B CA 1
ATOM 6364 C C . SER B 1 215 ? 6.055 -44.094 22.016 1 26.09 215 SER B C 1
ATOM 6366 O O . SER B 1 215 ? 6.512 -45.156 22.422 1 26.09 215 SER B O 1
ATOM 6368 N N . ASP B 1 216 ? 5.52 -43.25 22.906 1 26.2 216 ASP B N 1
ATOM 6369 C CA . ASP B 1 216 ? 5.566 -43.844 24.234 1 26.2 216 ASP B CA 1
ATOM 6370 C C . ASP B 1 216 ? 4.629 -45.031 24.344 1 26.2 216 ASP B C 1
ATOM 6372 O O . ASP B 1 216 ? 4.543 -45.688 25.406 1 26.2 216 ASP B O 1
ATOM 6376 N N . GLY B 1 217 ? 3.393 -44.938 23.734 1 23.73 217 GLY B N 1
ATOM 6377 C CA . GLY B 1 217 ? 2.545 -46 24.266 1 23.73 217 GLY B CA 1
ATOM 6378 C C . GLY B 1 217 ? 3.004 -47.375 23.891 1 23.73 217 GLY B C 1
ATOM 6379 O O . GLY B 1 217 ? 2.887 -47.781 22.719 1 23.73 217 GLY B O 1
ATOM 6380 N N . LYS B 1 218 ? 4.238 -47.75 24.438 1 25.52 218 LYS B N 1
ATOM 6381 C CA . LYS B 1 218 ? 4.734 -49.125 24.5 1 25.52 218 LYS B CA 1
ATOM 6382 C C . LYS B 1 218 ? 3.598 -50.125 24.75 1 25.52 218 LYS B C 1
ATOM 6384 O O . LYS B 1 218 ? 3.162 -50.281 25.891 1 25.52 218 LYS B O 1
ATOM 6389 N N . GLN B 1 219 ? 2.385 -49.969 23.984 1 22.14 219 GLN B N 1
ATOM 6390 C CA . GLN B 1 219 ? 1.506 -51.094 24.297 1 22.14 219 GLN B CA 1
ATOM 6391 C C . GLN B 1 219 ? 2.252 -52.406 24.219 1 22.14 219 GLN B C 1
ATOM 6393 O O . GLN B 1 219 ? 3.023 -52.656 23.281 1 22.14 219 GLN B O 1
ATOM 6398 N N . GLU B 1 220 ? 2.486 -53.031 25.344 1 22.03 220 GLU B N 1
ATOM 6399 C CA . GLU B 1 220 ? 2.857 -54.406 25.625 1 22.03 220 GLU B CA 1
ATOM 6400 C C . GLU B 1 220 ? 2.162 -55.375 24.656 1 22.03 220 GLU B C 1
ATOM 6402 O O . GLU B 1 220 ? 0.958 -55.25 24.422 1 22.03 220 GLU B O 1
ATOM 6407 N N . PRO B 1 221 ? 2.975 -55.781 23.594 1 22.73 221 PRO B N 1
ATOM 6408 C CA . PRO B 1 221 ? 2.479 -56.812 22.672 1 22.73 221 PRO B CA 1
ATOM 6409 C C . PRO B 1 221 ? 1.743 -57.938 23.391 1 22.73 221 PRO B C 1
ATOM 6411 O O . PRO B 1 221 ? 2.322 -58.594 24.25 1 22.73 221 PRO B O 1
ATOM 6414 N N . GLU B 1 222 ? 0.522 -57.531 23.969 1 20.34 222 GLU B N 1
ATOM 6415 C CA . GLU B 1 222 ? -0.146 -58.656 24.625 1 20.34 222 GLU B CA 1
ATOM 6416 C C . GLU B 1 222 ? -0.11 -59.906 23.75 1 20.34 222 GLU B C 1
ATOM 6418 O O . GLU B 1 222 ? -0.167 -59.812 22.516 1 20.34 222 GLU B O 1
ATOM 6423 N N . ASP B 1 223 ? 0.414 -60.969 24.328 1 21.69 223 ASP B N 1
ATOM 6424 C CA . ASP B 1 223 ? 0.581 -62.375 24 1 21.69 223 ASP B CA 1
ATOM 6425 C C . ASP B 1 223 ? -0.718 -62.969 23.469 1 21.69 223 ASP B C 1
ATOM 6427 O O . ASP B 1 223 ? -1.662 -63.219 24.234 1 21.69 223 ASP B O 1
ATOM 6431 N N . GLY B 1 224 ? -1.435 -62.125 22.609 1 18.56 224 GLY B N 1
ATOM 6432 C CA . GLY B 1 224 ? -2.715 -62.75 22.328 1 18.56 224 GLY B CA 1
ATOM 6433 C C . GLY B 1 224 ? -2.584 -64.188 21.859 1 18.56 224 GLY B C 1
ATOM 6434 O O . GLY B 1 224 ? -1.646 -64.562 21.141 1 18.56 224 GLY B O 1
ATOM 6435 N N . GLU B 1 225 ? -3.137 -65.062 22.625 1 19.67 225 GLU B N 1
ATOM 6436 C CA . GLU B 1 225 ? -3.25 -66.562 22.656 1 19.67 225 GLU B CA 1
ATOM 6437 C C . GLU B 1 225 ? -3.631 -67.125 21.281 1 19.67 225 GLU B C 1
ATOM 6439 O O . GLU B 1 225 ? -2.936 -67.938 20.734 1 19.67 225 GLU B O 1
ATOM 6444 N N . ASP B 1 226 ? -4.785 -67.625 21.25 1 18.86 226 ASP B N 1
ATOM 6445 C CA . ASP B 1 226 ? -5.031 -69.062 21.078 1 18.86 226 ASP B CA 1
ATOM 6446 C C . ASP B 1 226 ? -5.238 -69.438 19.594 1 18.86 226 ASP B C 1
ATOM 6448 O O . ASP B 1 226 ? -4.664 -70.375 19.094 1 18.86 226 ASP B O 1
ATOM 6452 N N . GLU B 1 227 ? -6.383 -68.938 18.906 1 20.36 227 GLU B N 1
ATOM 6453 C CA . GLU B 1 227 ? -7.348 -69.938 18.453 1 20.36 227 GLU B CA 1
ATOM 6454 C C . GLU B 1 227 ? -7 -70.438 17.062 1 20.36 227 GLU B C 1
ATOM 6456 O O . GLU B 1 227 ? -6.617 -69.688 16.188 1 20.36 227 GLU B O 1
ATOM 6461 N N . GLN B 1 228 ? -6.855 -71.75 16.859 1 20.89 228 GLN B N 1
ATOM 6462 C CA . GLN B 1 228 ? -6.559 -72.75 15.867 1 20.89 228 GLN B CA 1
ATOM 6463 C C . GLN B 1 228 ? -7.559 -72.688 14.711 1 20.89 228 GLN B C 1
ATOM 6465 O O . GLN B 1 228 ? -8.672 -73.25 14.82 1 20.89 228 GLN B O 1
ATOM 6470 N N . VAL B 1 229 ? -7.891 -71.5 14.188 1 20.62 229 VAL B N 1
ATOM 6471 C CA . VAL B 1 229 ? -9.008 -71.688 13.273 1 20.62 229 VAL B CA 1
ATOM 6472 C C . VAL B 1 229 ? -8.586 -72.625 12.156 1 20.62 229 VAL B C 1
ATOM 6474 O O . VAL B 1 229 ? -7.488 -72.5 11.602 1 20.62 229 VAL B O 1
ATOM 6477 N N . GLU B 1 230 ? -9.211 -73.75 12.125 1 21.09 230 GLU B N 1
ATOM 6478 C CA . GLU B 1 230 ? -9.172 -74.938 11.273 1 21.09 230 GLU B CA 1
ATOM 6479 C C . GLU B 1 230 ? -9.469 -74.625 9.82 1 21.09 230 GLU B C 1
ATOM 6481 O O . GLU B 1 230 ? -10.461 -73.938 9.523 1 21.09 230 GLU B O 1
ATOM 6486 N N . ASP B 1 231 ? -8.391 -74.375 9.062 1 19.8 231 ASP B N 1
ATOM 6487 C CA . ASP B 1 231 ? -8.281 -74.125 7.633 1 19.8 231 ASP B CA 1
ATOM 6488 C C . ASP B 1 231 ? -9.07 -75.125 6.824 1 19.8 231 ASP B C 1
ATOM 6490 O O . ASP B 1 231 ? -8.625 -76.312 6.645 1 19.8 231 ASP B O 1
ATOM 6494 N N . ASP B 1 232 ? -10.43 -75.125 7.027 1 20.47 232 ASP B N 1
ATOM 6495 C CA . ASP B 1 232 ? -11.156 -76.188 6.344 1 20.47 232 ASP B CA 1
ATOM 6496 C C . ASP B 1 232 ? -10.82 -76.188 4.855 1 20.47 232 ASP B C 1
ATOM 6498 O O . ASP B 1 232 ? -10.258 -77.188 4.352 1 20.47 232 ASP B O 1
ATOM 6502 N N . ASP B 1 233 ? -11.852 -75.812 4.027 1 22.67 233 ASP B N 1
ATOM 6503 C CA . ASP B 1 233 ? -12.469 -76.625 2.977 1 22.67 233 ASP B CA 1
ATOM 6504 C C . ASP B 1 233 ? -11.805 -76.375 1.626 1 22.67 233 ASP B C 1
ATOM 6506 O O . ASP B 1 233 ? -11.188 -75.312 1.419 1 22.67 233 ASP B O 1
ATOM 6510 N N . GLY B 1 234 ? -11.641 -77.375 0.661 1 23.94 234 GLY B N 1
ATOM 6511 C CA . GLY B 1 234 ? -11.055 -77.812 -0.582 1 23.94 234 GLY B CA 1
ATOM 6512 C C . GLY B 1 234 ? -11.484 -77 -1.793 1 23.94 234 GLY B C 1
ATOM 6513 O O . GLY B 1 234 ? -11.289 -77.438 -2.932 1 23.94 234 GLY B O 1
ATOM 6514 N N . SER B 1 235 ? -12.414 -76 -1.708 1 25.98 235 SER B N 1
ATOM 6515 C CA . SER B 1 235 ? -13.109 -75.812 -2.975 1 25.98 235 SER B CA 1
ATOM 6516 C C . SER B 1 235 ? -12.188 -75.188 -4.023 1 25.98 235 SER B C 1
ATOM 6518 O O . SER B 1 235 ? -11.484 -74.188 -3.744 1 25.98 235 SER B O 1
ATOM 6520 N N . SER B 1 236 ? -11.789 -75.812 -5.105 1 26.98 236 SER B N 1
ATOM 6521 C CA . SER B 1 236 ? -10.977 -75.688 -6.309 1 26.98 236 SER B CA 1
ATOM 6522 C C . SER B 1 236 ? -11.43 -74.5 -7.148 1 26.98 236 SER B C 1
ATOM 6524 O O . SER B 1 236 ? -12.219 -74.688 -8.078 1 26.98 236 SER B O 1
ATOM 6526 N N . THR B 1 237 ? -11.844 -73.375 -6.625 1 29.53 237 THR B N 1
ATOM 6527 C CA . THR B 1 237 ? -12.492 -72.438 -7.551 1 29.53 237 THR B CA 1
ATOM 6528 C C . THR B 1 237 ? -11.516 -72 -8.633 1 29.53 237 THR B C 1
ATOM 6530 O O . THR B 1 237 ? -10.352 -71.75 -8.352 1 29.53 237 THR B O 1
ATOM 6533 N N . ASP B 1 238 ? -11.727 -72.312 -9.898 1 31.59 238 ASP B N 1
ATOM 6534 C CA . ASP B 1 238 ? -11.18 -72 -11.211 1 31.59 238 ASP B CA 1
ATOM 6535 C C . ASP B 1 238 ? -11.008 -70.5 -11.383 1 31.59 238 ASP B C 1
ATOM 6537 O O . ASP B 1 238 ? -11.992 -69.75 -11.5 1 31.59 238 ASP B O 1
ATOM 6541 N N . MET B 1 239 ? -10.141 -69.812 -10.664 1 34.97 239 MET B N 1
ATOM 6542 C CA . MET B 1 239 ? -9.836 -68.375 -10.758 1 34.97 239 MET B CA 1
ATOM 6543 C C . MET B 1 239 ? -9.492 -68 -12.188 1 34.97 239 MET B C 1
ATOM 6545 O O . MET B 1 239 ? -8.609 -68.625 -12.805 1 34.97 239 MET B O 1
ATOM 6549 N N . SER B 1 240 ? -10.43 -67.438 -12.906 1 38.47 240 SER B N 1
ATOM 6550 C CA . SER B 1 240 ? -10.383 -67.062 -14.32 1 38.47 240 SER B CA 1
ATOM 6551 C C . SER B 1 240 ? -9.188 -66.188 -14.625 1 38.47 240 SER B C 1
ATOM 6553 O O . SER B 1 240 ? -8.648 -65.562 -13.719 1 38.47 240 SER B O 1
ATOM 6555 N N . GLU B 1 241 ? -8.508 -66.25 -15.812 1 42.78 241 GLU B N 1
ATOM 6556 C CA . GLU B 1 241 ? -7.375 -65.562 -16.438 1 42.78 241 GLU B CA 1
ATOM 6557 C C . GLU B 1 241 ? -7.422 -64.062 -16.203 1 42.78 241 GLU B C 1
ATOM 6559 O O . GLU B 1 241 ? -6.379 -63.406 -16.047 1 42.78 241 GLU B O 1
ATOM 6564 N N . ASP B 1 242 ? -8.539 -63.438 -16.25 1 45.34 242 ASP B N 1
ATOM 6565 C CA . ASP B 1 242 ? -8.695 -62 -16.109 1 45.34 242 ASP B CA 1
ATOM 6566 C C . ASP B 1 242 ? -8.273 -61.531 -14.719 1 45.34 242 ASP B C 1
ATOM 6568 O O . ASP B 1 242 ? -7.777 -60.406 -14.547 1 45.34 242 ASP B O 1
ATOM 6572 N N . GLU B 1 243 ? -8.453 -62.219 -13.688 1 49.94 243 GLU B N 1
ATOM 6573 C CA . GLU B 1 243 ? -8.109 -61.875 -12.312 1 49.94 243 GLU B CA 1
ATOM 6574 C C . GLU B 1 243 ? -6.598 -61.906 -12.094 1 49.94 243 GLU B C 1
ATOM 6576 O O . GLU B 1 243 ? -6.055 -61.156 -11.297 1 49.94 243 GLU B O 1
ATOM 6581 N N . GLU B 1 244 ? -5.883 -62.75 -12.734 1 49.47 244 GLU B N 1
ATOM 6582 C CA . GLU B 1 244 ? -4.43 -62.844 -12.617 1 49.47 244 GLU B CA 1
ATOM 6583 C C . GLU B 1 244 ? -3.76 -61.594 -13.211 1 49.47 244 GLU B C 1
ATOM 6585 O O . GLU B 1 244 ? -2.766 -61.125 -12.68 1 49.47 244 GLU B O 1
ATOM 6590 N N . ASN B 1 245 ? -4.316 -61.125 -14.352 1 54.75 245 ASN B N 1
ATOM 6591 C CA . ASN B 1 245 ? -3.75 -59.938 -15.023 1 54.75 245 ASN B CA 1
ATOM 6592 C C . ASN B 1 245 ? -3.92 -58.688 -14.188 1 54.75 245 ASN B C 1
ATOM 6594 O O . ASN B 1 245 ? -3.008 -57.844 -14.109 1 54.75 245 ASN B O 1
ATOM 6598 N N . GLU B 1 246 ? -4.996 -58.531 -13.539 1 60.91 246 GLU B N 1
ATOM 6599 C CA . GLU B 1 246 ? -5.227 -57.344 -12.711 1 60.91 246 GLU B CA 1
ATOM 6600 C C . GLU B 1 246 ? -4.297 -57.344 -11.5 1 60.91 246 GLU B C 1
ATOM 6602 O O . GLU B 1 246 ? -3.832 -56.281 -11.086 1 60.91 246 GLU B O 1
ATOM 6607 N N . ASP B 1 247 ? -4 -58.5 -10.992 1 65.56 247 ASP B N 1
ATOM 6608 C CA . ASP B 1 247 ? -3.104 -58.594 -9.844 1 65.56 247 ASP B CA 1
ATOM 6609 C C . ASP B 1 247 ? -1.673 -58.219 -10.234 1 65.56 247 ASP B C 1
ATOM 6611 O O . ASP B 1 247 ? -0.951 -57.594 -9.453 1 65.56 247 ASP B O 1
ATOM 6615 N N . THR B 1 248 ? -1.327 -58.625 -11.438 1 69.75 248 THR B N 1
ATOM 6616 C CA . THR B 1 248 ? 0.019 -58.312 -11.906 1 69.75 248 THR B CA 1
ATOM 6617 C C . THR B 1 248 ? 0.171 -56.812 -12.172 1 69.75 248 THR B C 1
ATOM 6619 O O . THR B 1 248 ? 1.201 -56.219 -11.844 1 69.75 248 THR B O 1
ATOM 6622 N N . ILE B 1 249 ? -0.829 -56.188 -12.719 1 74.38 249 ILE B N 1
ATOM 6623 C CA . ILE B 1 249 ? -0.786 -54.781 -13.008 1 74.38 249 ILE B CA 1
ATOM 6624 C C . ILE B 1 249 ? -0.717 -53.969 -11.703 1 74.38 249 ILE B C 1
ATOM 6626 O O . ILE B 1 249 ? 0.001 -52.969 -11.609 1 74.38 249 ILE B O 1
ATOM 6630 N N . THR B 1 250 ? -1.393 -54.594 -10.797 1 80.56 250 THR B N 1
ATOM 6631 C CA . THR B 1 250 ? -1.392 -53.938 -9.508 1 80.56 250 THR B CA 1
ATOM 6632 C C . THR B 1 250 ? -0.019 -54.031 -8.844 1 80.56 250 THR B C 1
ATOM 6634 O O . THR B 1 250 ? 0.435 -53.094 -8.195 1 80.56 250 THR B O 1
ATOM 6637 N N . ALA B 1 251 ? 0.575 -55.188 -9.062 1 84.88 251 ALA B N 1
ATOM 6638 C CA . ALA B 1 251 ? 1.914 -55.375 -8.5 1 84.88 251 ALA B CA 1
ATOM 6639 C C . ALA B 1 251 ? 2.916 -54.438 -9.203 1 84.88 251 ALA B C 1
ATOM 6641 O O . ALA B 1 251 ? 3.764 -53.844 -8.547 1 84.88 251 ALA B O 1
ATOM 6642 N N . ILE B 1 252 ? 2.777 -54.312 -10.453 1 86.56 252 ILE B N 1
ATOM 6643 C CA . ILE B 1 252 ? 3.656 -53.469 -11.234 1 86.56 252 ILE B CA 1
ATOM 6644 C C . ILE B 1 252 ? 3.449 -52 -10.82 1 86.56 252 ILE B C 1
ATOM 6646 O O . ILE B 1 252 ? 4.414 -51.25 -10.664 1 86.56 252 ILE B O 1
ATOM 6650 N N . LYS B 1 253 ? 2.281 -51.656 -10.625 1 89.94 253 LYS B N 1
ATOM 6651 C CA . LYS B 1 253 ? 1.956 -50.281 -10.242 1 89.94 253 LYS B CA 1
ATOM 6652 C C . LYS B 1 253 ? 2.562 -49.938 -8.883 1 89.94 253 LYS B C 1
ATOM 6654 O O . LYS B 1 253 ? 3.131 -48.844 -8.711 1 89.94 253 LYS B O 1
ATOM 6659 N N . ARG B 1 254 ? 2.498 -50.844 -7.992 1 89.5 254 ARG B N 1
ATOM 6660 C CA . ARG B 1 254 ? 3.035 -50.594 -6.656 1 89.5 254 ARG B CA 1
ATOM 6661 C C . ARG B 1 254 ? 4.551 -50.438 -6.695 1 89.5 254 ARG B C 1
ATOM 6663 O O . ARG B 1 254 ? 5.105 -49.562 -6.023 1 89.5 254 ARG B O 1
ATOM 6670 N N . GLU B 1 255 ? 5.113 -51.281 -7.426 1 89.25 255 GLU B N 1
ATOM 6671 C CA . GLU B 1 255 ? 6.562 -51.188 -7.566 1 89.25 255 GLU B CA 1
ATOM 6672 C C . GLU B 1 255 ? 6.969 -49.875 -8.234 1 89.25 255 GLU B C 1
ATOM 6674 O O . GLU B 1 255 ? 7.938 -49.219 -7.82 1 89.25 255 GLU B O 1
ATOM 6679 N N . ASN B 1 256 ? 6.254 -49.531 -9.234 1 91.5 256 ASN B N 1
ATOM 6680 C CA . ASN B 1 256 ? 6.535 -48.281 -9.938 1 91.5 256 ASN B CA 1
ATOM 6681 C C . ASN B 1 256 ? 6.328 -47.062 -9.031 1 91.5 256 ASN B C 1
ATOM 6683 O O . ASN B 1 256 ? 7.094 -46.094 -9.094 1 91.5 256 ASN B O 1
ATOM 6687 N N . GLU B 1 257 ? 5.301 -47.094 -8.273 1 92.31 257 GLU B N 1
ATOM 6688 C CA . GLU B 1 257 ? 5.027 -45.969 -7.352 1 92.31 257 GLU B CA 1
ATOM 6689 C C . GLU B 1 257 ? 6.164 -45.812 -6.344 1 92.31 257 GLU B C 1
ATOM 6691 O O . GLU B 1 257 ? 6.594 -44.688 -6.074 1 92.31 257 GLU B O 1
ATOM 6696 N N . ARG B 1 258 ? 6.637 -46.938 -5.832 1 89.56 258 ARG B N 1
ATOM 6697 C CA . ARG B 1 258 ? 7.758 -46.875 -4.895 1 89.56 258 ARG B CA 1
ATOM 6698 C C . ARG B 1 258 ? 9.016 -46.375 -5.578 1 89.56 258 ARG B C 1
ATOM 6700 O O . ARG B 1 258 ? 9.789 -45.594 -4.98 1 89.56 258 ARG B O 1
ATOM 6707 N N . PHE B 1 259 ? 9.102 -46.875 -6.727 1 90.5 259 PHE B N 1
ATOM 6708 C CA . PHE B 1 259 ? 10.25 -46.438 -7.52 1 90.5 259 PHE B CA 1
ATOM 6709 C C . PHE B 1 259 ? 10.211 -44.938 -7.73 1 90.5 259 PHE B C 1
ATOM 6711 O O . PHE B 1 259 ? 11.219 -44.25 -7.539 1 90.5 259 PHE B O 1
ATOM 6718 N N . LEU B 1 260 ? 9.133 -44.375 -8.055 1 92.5 260 LEU B N 1
ATOM 6719 C CA . LEU B 1 260 ? 8.969 -42.938 -8.305 1 92.5 260 LEU B CA 1
ATOM 6720 C C . LEU B 1 260 ? 9.141 -42.125 -7.012 1 92.5 260 LEU B C 1
ATOM 6722 O O . LEU B 1 260 ? 9.664 -41.031 -7.027 1 92.5 260 LEU B O 1
ATOM 6726 N N . LEU B 1 261 ? 8.711 -42.688 -5.938 1 92.44 261 LEU B N 1
ATOM 6727 C CA . LEU B 1 261 ? 8.906 -42.062 -4.637 1 92.44 261 LEU B CA 1
ATOM 6728 C C . LEU B 1 261 ? 10.391 -41.906 -4.32 1 92.44 261 LEU B C 1
ATOM 6730 O O . LEU B 1 261 ? 10.828 -40.875 -3.826 1 92.44 261 LEU B O 1
ATOM 6734 N N . SER B 1 262 ? 11.078 -42.969 -4.594 1 90.19 262 SER B N 1
ATOM 6735 C CA . SER B 1 262 ? 12.516 -42.938 -4.352 1 90.19 262 SER B CA 1
ATOM 6736 C C . SER B 1 262 ? 13.203 -41.906 -5.234 1 90.19 262 SER B C 1
ATOM 6738 O O . SER B 1 262 ? 14.094 -41.188 -4.773 1 90.19 262 SER B O 1
ATOM 6740 N N . LEU B 1 263 ? 12.797 -41.844 -6.445 1 91.19 263 LEU B N 1
ATOM 6741 C CA . LEU B 1 263 ? 13.383 -40.875 -7.363 1 91.19 263 LEU B CA 1
ATOM 6742 C C . LEU B 1 263 ? 13.078 -39.438 -6.918 1 91.19 263 LEU B C 1
ATOM 6744 O O . LEU B 1 263 ? 13.953 -38.594 -6.949 1 91.19 263 LEU B O 1
ATOM 6748 N N . ALA B 1 264 ? 11.836 -39.156 -6.598 1 91.69 264 ALA B N 1
ATOM 6749 C CA . ALA B 1 264 ? 11.43 -37.844 -6.141 1 91.69 264 ALA B CA 1
ATOM 6750 C C . ALA B 1 264 ? 12.172 -37.438 -4.867 1 91.69 264 ALA B C 1
ATOM 6752 O O . ALA B 1 264 ? 12.523 -36.281 -4.684 1 91.69 264 ALA B O 1
ATOM 6753 N N . ASN B 1 265 ? 12.367 -38.344 -4.035 1 89.38 265 ASN B N 1
ATOM 6754 C CA . ASN B 1 265 ? 13.102 -38.094 -2.797 1 89.38 265 ASN B CA 1
ATOM 6755 C C . ASN B 1 265 ? 14.539 -37.688 -3.076 1 89.38 265 ASN B C 1
ATOM 6757 O O . ASN B 1 265 ? 15.039 -36.719 -2.471 1 89.38 265 ASN B O 1
ATOM 6761 N N . LYS B 1 266 ? 15.164 -38.344 -3.93 1 86.88 266 LYS B N 1
ATOM 6762 C CA . LYS B 1 266 ? 16.562 -38.062 -4.254 1 86.88 266 LYS B CA 1
ATOM 6763 C C . LYS B 1 266 ? 16.703 -36.688 -4.906 1 86.88 266 LYS B C 1
ATOM 6765 O O . LYS B 1 266 ? 17.766 -36.062 -4.84 1 86.88 266 LYS B O 1
ATOM 6770 N N . THR B 1 267 ? 15.711 -36.188 -5.508 1 89.94 267 THR B N 1
ATOM 6771 C CA . THR B 1 267 ? 15.797 -34.938 -6.223 1 89.94 267 THR B CA 1
ATOM 6772 C C . THR B 1 267 ? 15.133 -33.812 -5.426 1 89.94 267 THR B C 1
ATOM 6774 O O . THR B 1 267 ? 15.195 -32.625 -5.816 1 89.94 267 THR B O 1
ATOM 6777 N N . GLY B 1 268 ? 14.469 -34.094 -4.41 1 84.38 268 GLY B N 1
ATOM 6778 C CA . GLY B 1 268 ? 13.789 -33.094 -3.609 1 84.38 268 GLY B CA 1
ATOM 6779 C C . GLY B 1 268 ? 12.453 -32.656 -4.195 1 84.38 268 GLY B C 1
ATOM 6780 O O . GLY B 1 268 ? 12.023 -31.531 -3.998 1 84.38 268 GLY B O 1
ATOM 6781 N N . GLY B 1 269 ? 11.859 -33.438 -4.977 1 87.38 269 GLY B N 1
ATOM 6782 C CA . GLY B 1 269 ? 10.555 -33.156 -5.547 1 87.38 269 GLY B CA 1
ATOM 6783 C C . GLY B 1 269 ? 9.414 -33.75 -4.734 1 87.38 269 GLY B C 1
ATOM 6784 O O . GLY B 1 269 ? 9.469 -33.781 -3.504 1 87.38 269 GLY B O 1
ATOM 6785 N N . PHE B 1 270 ? 8.32 -34.125 -5.422 1 87.44 270 PHE B N 1
ATOM 6786 C CA . PHE B 1 270 ? 7.199 -34.719 -4.707 1 87.44 270 PHE B CA 1
ATOM 6787 C C . PHE B 1 270 ? 6.453 -35.719 -5.598 1 87.44 270 PHE B C 1
ATOM 6789 O O . PHE B 1 270 ? 6.656 -35.719 -6.812 1 87.44 270 PHE B O 1
ATOM 6796 N N . VAL B 1 271 ? 5.797 -36.562 -4.879 1 91.44 271 VAL B N 1
ATOM 6797 C CA . VAL B 1 271 ? 4.816 -37.438 -5.516 1 91.44 271 VAL B CA 1
ATOM 6798 C C . VAL B 1 271 ? 3.424 -37.125 -4.969 1 91.44 271 VAL B C 1
ATOM 6800 O O . VAL B 1 271 ? 3.189 -37.219 -3.762 1 91.44 271 VAL B O 1
ATOM 6803 N N . PHE B 1 272 ? 2.637 -36.719 -5.879 1 89 272 PHE B N 1
ATOM 6804 C CA . PHE B 1 272 ? 1.276 -36.344 -5.492 1 89 272 PHE B CA 1
ATOM 6805 C C . PHE B 1 272 ? 0.277 -37.375 -6.039 1 89 272 PHE B C 1
ATOM 6807 O O . PHE B 1 272 ? 0.252 -37.625 -7.242 1 89 272 PHE B O 1
ATOM 6814 N N . ALA B 1 273 ? -0.436 -37.875 -5.133 1 87.38 273 ALA B N 1
ATOM 6815 C CA . ALA B 1 273 ? -1.491 -38.812 -5.531 1 87.38 273 ALA B CA 1
ATOM 6816 C C . ALA B 1 273 ? -2.793 -38.062 -5.82 1 87.38 273 ALA B C 1
ATOM 6818 O O . ALA B 1 273 ? -3.521 -37.719 -4.895 1 87.38 273 ALA B O 1
ATOM 6819 N N . ALA B 1 274 ? -3.023 -37.844 -7.031 1 82.25 274 ALA B N 1
ATOM 6820 C CA . ALA B 1 274 ? -4.168 -37.031 -7.434 1 82.25 274 ALA B CA 1
ATOM 6821 C C . ALA B 1 274 ? -5.449 -37.875 -7.461 1 82.25 274 ALA B C 1
ATOM 6823 O O . ALA B 1 274 ? -5.488 -38.938 -8.086 1 82.25 274 ALA B O 1
ATOM 6824 N N . LYS B 1 275 ? -6.391 -37.375 -6.707 1 75.06 275 LYS B N 1
ATOM 6825 C CA . LYS B 1 275 ? -7.703 -38.031 -6.734 1 75.06 275 LYS B CA 1
ATOM 6826 C C . LYS B 1 275 ? -8.703 -37.188 -7.543 1 75.06 275 LYS B C 1
ATOM 6828 O O . LYS B 1 275 ? -9.625 -37.75 -8.141 1 75.06 275 LYS B O 1
ATOM 6833 N N . GLU B 1 276 ? -8.461 -35.875 -7.492 1 73.56 276 GLU B N 1
ATOM 6834 C CA . GLU B 1 276 ? -9.32 -34.969 -8.234 1 73.56 276 GLU B CA 1
ATOM 6835 C C . GLU B 1 276 ? -8.492 -33.969 -9.031 1 73.56 276 GLU B C 1
ATOM 6837 O O . GLU B 1 276 ? -7.352 -33.656 -8.672 1 73.56 276 GLU B O 1
ATOM 6842 N N . LEU B 1 277 ? -9.07 -33.656 -10.164 1 75.94 277 LEU B N 1
ATOM 6843 C CA . LEU B 1 277 ? -8.398 -32.719 -11.062 1 75.94 277 LEU B CA 1
ATOM 6844 C C . LEU B 1 277 ? -8.062 -31.422 -10.336 1 75.94 277 LEU B C 1
ATOM 6846 O O . LEU B 1 277 ? -6.961 -30.891 -10.492 1 75.94 277 LEU B O 1
ATOM 6850 N N . GLN B 1 278 ? -8.953 -30.984 -9.562 1 71.31 278 GLN B N 1
ATOM 6851 C CA . GLN B 1 278 ? -8.766 -29.703 -8.891 1 71.31 278 GLN B CA 1
ATOM 6852 C C . GLN B 1 278 ? -7.57 -29.734 -7.941 1 71.31 278 GLN B C 1
ATOM 6854 O O . GLN B 1 278 ? -6.824 -28.766 -7.836 1 71.31 278 GLN B O 1
ATOM 6859 N N . SER B 1 279 ? -7.426 -30.781 -7.25 1 71.88 279 SER B N 1
ATOM 6860 C CA . SER B 1 279 ? -6.301 -30.922 -6.332 1 71.88 279 SER B CA 1
ATOM 6861 C C . SER B 1 279 ? -4.969 -30.891 -7.074 1 71.88 279 SER B C 1
ATOM 6863 O O . SER B 1 279 ? -3.965 -30.422 -6.531 1 71.88 279 SER B O 1
ATOM 6865 N N . MET B 1 280 ? -5.02 -31.359 -8.281 1 76.31 280 MET B N 1
ATOM 6866 C CA . MET B 1 280 ? -3.812 -31.328 -9.109 1 76.31 280 MET B CA 1
ATOM 6867 C C . MET B 1 280 ? -3.408 -29.891 -9.422 1 76.31 280 MET B C 1
ATOM 6869 O O . MET B 1 280 ? -2.234 -29.531 -9.312 1 76.31 280 MET B O 1
ATOM 6873 N N . PHE B 1 281 ? -4.438 -29.188 -9.727 1 74.06 281 PHE B N 1
ATOM 6874 C CA . PHE B 1 281 ? -4.191 -27.781 -10.055 1 74.06 281 PHE B CA 1
ATOM 6875 C C . PHE B 1 281 ? -3.604 -27.047 -8.859 1 74.06 281 PHE B C 1
ATOM 6877 O O . PHE B 1 281 ? -2.598 -26.344 -8.992 1 74.06 281 PHE B O 1
ATOM 6884 N N . ASP B 1 282 ? -4.184 -27.219 -7.781 1 69.25 282 ASP B N 1
ATOM 6885 C CA . ASP B 1 282 ? -3.777 -26.5 -6.574 1 69.25 282 ASP B CA 1
ATOM 6886 C C . ASP B 1 282 ? -2.33 -26.828 -6.207 1 69.25 282 ASP B C 1
ATOM 6888 O O . ASP B 1 282 ? -1.59 -25.953 -5.75 1 69.25 282 ASP B O 1
ATOM 6892 N N . LYS B 1 283 ? -2.006 -28.031 -6.387 1 70.38 283 LYS B N 1
ATOM 6893 C CA . LYS B 1 283 ? -0.666 -28.469 -6.008 1 70.38 283 LYS B CA 1
ATOM 6894 C C . LYS B 1 283 ? 0.382 -27.938 -6.977 1 70.38 283 LYS B C 1
ATOM 6896 O O . LYS B 1 283 ? 1.451 -27.484 -6.559 1 70.38 283 LYS B O 1
ATOM 6901 N N . ILE B 1 284 ? 0.023 -27.984 -8.164 1 70.94 284 ILE B N 1
ATOM 6902 C CA . ILE B 1 284 ? 1.019 -27.672 -9.18 1 70.94 284 ILE B CA 1
ATOM 6903 C C . ILE B 1 284 ? 1.118 -26.156 -9.344 1 70.94 284 ILE B C 1
ATOM 6905 O O . ILE B 1 284 ? 2.213 -25.609 -9.523 1 70.94 284 ILE B O 1
ATOM 6909 N N . LEU B 1 285 ? 0.014 -25.438 -9.383 1 69.62 285 LEU B N 1
ATOM 6910 C CA . LEU B 1 285 ? -0.012 -24.016 -9.656 1 69.62 285 LEU B CA 1
ATOM 6911 C C . LEU B 1 285 ? 0.222 -23.203 -8.383 1 69.62 285 LEU B C 1
ATOM 6913 O O . LEU B 1 285 ? 0.632 -22.047 -8.438 1 69.62 285 LEU B O 1
ATOM 6917 N N . GLY B 1 286 ? -0.111 -23.531 -7.168 1 59.16 286 GLY B N 1
ATOM 6918 C CA . GLY B 1 286 ? -0.119 -22.766 -5.926 1 59.16 286 GLY B CA 1
ATOM 6919 C C . GLY B 1 286 ? 1.271 -22.406 -5.445 1 59.16 286 GLY B C 1
ATOM 6920 O O . GLY B 1 286 ? 1.447 -21.391 -4.758 1 59.16 286 GLY B O 1
ATOM 6921 N N . ARG B 1 287 ? 2.367 -23.141 -5.609 1 56.09 287 ARG B N 1
ATOM 6922 C CA . ARG B 1 287 ? 3.613 -22.906 -4.887 1 56.09 287 ARG B CA 1
ATOM 6923 C C . ARG B 1 287 ? 4.555 -22.016 -5.695 1 56.09 287 ARG B C 1
ATOM 6925 O O . ARG B 1 287 ? 5.258 -22.5 -6.586 1 56.09 287 ARG B O 1
ATOM 6932 N N . ARG B 1 288 ? 4.184 -20.75 -5.859 1 54.94 288 ARG B N 1
ATOM 6933 C CA . ARG B 1 288 ? 5.152 -19.969 -6.621 1 54.94 288 ARG B CA 1
ATOM 6934 C C . ARG B 1 288 ? 6.16 -19.297 -5.699 1 54.94 288 ARG B C 1
ATOM 6936 O O . ARG B 1 288 ? 5.777 -18.578 -4.773 1 54.94 288 ARG B O 1
ATOM 6943 N N . VAL B 1 289 ? 7.344 -20.031 -5.461 1 52.94 289 VAL B N 1
ATOM 6944 C CA . VAL B 1 289 ? 8.391 -19.328 -4.723 1 52.94 289 VAL B CA 1
ATOM 6945 C C . VAL B 1 289 ? 9.125 -18.359 -5.652 1 52.94 289 VAL B C 1
ATOM 6947 O O . VAL B 1 289 ? 9.672 -18.781 -6.676 1 52.94 289 VAL B O 1
ATOM 6950 N N . ILE B 1 290 ? 8.602 -17.125 -5.84 1 57.69 290 ILE B N 1
ATOM 6951 C CA . ILE B 1 290 ? 9.43 -16.172 -6.578 1 57.69 290 ILE B CA 1
ATOM 6952 C C . ILE B 1 290 ? 10.633 -15.773 -5.73 1 57.69 290 ILE B C 1
ATOM 6954 O O . ILE B 1 290 ? 10.477 -15.367 -4.574 1 57.69 290 ILE B O 1
ATOM 6958 N N . VAL B 1 291 ? 11.82 -16.234 -6.133 1 60.94 291 VAL B N 1
ATOM 6959 C CA . VAL B 1 291 ? 13.023 -15.781 -5.445 1 60.94 291 VAL B CA 1
ATOM 6960 C C . VAL B 1 291 ? 13.219 -14.281 -5.688 1 60.94 291 VAL B C 1
ATOM 6962 O O . VAL B 1 291 ? 13.383 -13.852 -6.832 1 60.94 291 VAL B O 1
ATOM 6965 N N . PRO B 1 292 ? 13.023 -13.516 -4.648 1 66.81 292 PRO B N 1
ATOM 6966 C CA . PRO B 1 292 ? 13.156 -12.07 -4.867 1 66.81 292 PRO B CA 1
ATOM 6967 C C . PRO B 1 292 ? 14.602 -11.648 -5.148 1 66.81 292 PRO B C 1
ATOM 6969 O O . PRO B 1 292 ? 15.539 -12.305 -4.699 1 66.81 292 PRO B O 1
ATOM 6972 N N . SER B 1 293 ? 14.766 -10.68 -6.027 1 71.31 293 SER B N 1
ATOM 6973 C CA . SER B 1 293 ? 16.062 -10.039 -6.211 1 71.31 293 SER B CA 1
ATOM 6974 C C . SER B 1 293 ? 16.484 -9.258 -4.965 1 71.31 293 SER B C 1
ATOM 6976 O O . SER B 1 293 ? 15.719 -8.43 -4.469 1 71.31 293 SER B O 1
ATOM 6978 N N . LYS B 1 294 ? 17.562 -9.727 -4.395 1 82.06 294 LYS B N 1
ATOM 6979 C CA . LYS B 1 294 ? 18.094 -9.039 -3.219 1 82.06 294 LYS B CA 1
ATOM 6980 C C . LYS B 1 294 ? 18.922 -7.82 -3.619 1 82.06 294 LYS B C 1
ATOM 6982 O O . LYS B 1 294 ? 19.891 -7.941 -4.375 1 82.06 294 LYS B O 1
ATOM 6987 N N . ARG B 1 295 ? 18.516 -6.656 -3.18 1 88.5 295 ARG B N 1
ATOM 6988 C CA . ARG B 1 295 ? 19.203 -5.406 -3.49 1 88.5 295 ARG B CA 1
ATOM 6989 C C . ARG B 1 295 ? 20.188 -5.027 -2.381 1 88.5 295 ARG B C 1
ATOM 6991 O O . ARG B 1 295 ? 19.906 -5.246 -1.2 1 88.5 295 ARG B O 1
ATOM 6998 N N . LYS B 1 296 ? 21.219 -4.465 -2.809 1 91.06 296 LYS B N 1
ATOM 6999 C CA . LYS B 1 296 ? 22.25 -4.047 -1.854 1 91.06 296 LYS B CA 1
ATOM 7000 C C . LYS B 1 296 ? 21.844 -2.754 -1.15 1 91.06 296 LYS B C 1
ATOM 7002 O O . LYS B 1 296 ? 21.234 -1.875 -1.759 1 91.06 296 LYS B O 1
ATOM 7007 N N . LEU B 1 297 ? 22.203 -2.713 0.115 1 92.62 297 LEU B N 1
ATOM 7008 C CA . LEU B 1 297 ? 21.938 -1.5 0.881 1 92.62 297 LEU B CA 1
ATOM 7009 C C . LEU B 1 297 ? 23.016 -1.266 1.928 1 92.62 297 LEU B C 1
ATOM 7011 O O . LEU B 1 297 ? 23.609 -2.219 2.439 1 92.62 297 LEU B O 1
ATOM 7015 N N . SER B 1 298 ? 23.375 0.009 2.098 1 93 298 SER B N 1
ATOM 7016 C CA . SER B 1 298 ? 24.234 0.409 3.209 1 93 298 SER B CA 1
ATOM 7017 C C . SER B 1 298 ? 23.438 0.559 4.5 1 93 298 SER B C 1
ATOM 7019 O O . SER B 1 298 ? 22.594 1.449 4.609 1 93 298 SER B O 1
ATOM 7021 N N . PHE B 1 299 ? 23.781 -0.358 5.453 1 95.56 299 PHE B N 1
ATOM 7022 C CA . PHE B 1 299 ? 23.016 -0.39 6.691 1 95.56 299 PHE B CA 1
ATOM 7023 C C . PHE B 1 299 ? 23.812 0.2 7.844 1 95.56 299 PHE B C 1
ATOM 7025 O O . PHE B 1 299 ? 24.75 -0.429 8.344 1 95.56 299 PHE B O 1
ATOM 7032 N N . GLN B 1 300 ? 23.312 1.373 8.234 1 94.25 300 GLN B N 1
ATOM 7033 C CA . GLN B 1 300 ? 23.922 1.978 9.414 1 94.25 300 GLN B CA 1
ATOM 7034 C C . GLN B 1 300 ? 23.203 1.557 10.688 1 94.25 300 GLN B C 1
ATOM 7036 O O . GLN B 1 300 ? 22.156 2.127 11.031 1 94.25 300 GLN B O 1
ATOM 7041 N N . ILE B 1 301 ? 23.781 0.67 11.445 1 92.69 301 ILE B N 1
ATOM 7042 C CA . ILE B 1 301 ? 23.125 0.058 12.602 1 92.69 301 ILE B CA 1
ATOM 7043 C C . ILE B 1 301 ? 23.25 0.988 13.805 1 92.69 301 ILE B C 1
ATOM 7045 O O . ILE B 1 301 ? 22.391 0.977 14.695 1 92.69 301 ILE B O 1
ATOM 7049 N N . ALA B 1 302 ? 24.266 1.73 13.82 1 91.06 302 ALA B N 1
ATOM 7050 C CA . ALA B 1 302 ? 24.547 2.717 14.867 1 91.06 302 ALA B CA 1
ATOM 7051 C C . ALA B 1 302 ? 25.375 3.871 14.32 1 91.06 302 ALA B C 1
ATOM 7053 O O . ALA B 1 302 ? 25.953 3.768 13.234 1 91.06 302 ALA B O 1
ATOM 7054 N N . PRO B 1 303 ? 25.328 4.926 15.062 1 87.81 303 PRO B N 1
ATOM 7055 C CA . PRO B 1 303 ? 26.156 6.031 14.578 1 87.81 303 PRO B CA 1
ATOM 7056 C C . PRO B 1 303 ? 27.625 5.637 14.422 1 87.81 303 PRO B C 1
ATOM 7058 O O . PRO B 1 303 ? 28.234 5.152 15.367 1 87.81 303 PRO B O 1
ATOM 7061 N N . GLY B 1 304 ? 28.109 5.734 13.164 1 85.25 304 GLY B N 1
ATOM 7062 C CA . GLY B 1 304 ? 29.5 5.434 12.914 1 85.25 304 GLY B CA 1
ATOM 7063 C C . GLY B 1 304 ? 29.734 4 12.477 1 85.25 304 GLY B C 1
ATOM 7064 O O . GLY B 1 304 ? 30.859 3.623 12.125 1 85.25 304 GLY B O 1
ATOM 7065 N N . ILE B 1 305 ? 28.75 3.127 12.57 1 89.81 305 ILE B N 1
ATOM 7066 C CA . ILE B 1 305 ? 28.875 1.729 12.172 1 89.81 305 ILE B CA 1
ATOM 7067 C C . ILE B 1 305 ? 27.953 1.452 10.977 1 89.81 305 ILE B C 1
ATOM 7069 O O . ILE B 1 305 ? 26.734 1.542 11.086 1 89.81 305 ILE B O 1
ATOM 7073 N N . THR B 1 306 ? 28.594 1.075 9.93 1 91.5 306 THR B N 1
ATOM 7074 C CA . THR B 1 306 ? 27.828 0.814 8.711 1 91.5 306 THR B CA 1
ATOM 7075 C C . THR B 1 306 ? 28.141 -0.58 8.172 1 91.5 306 THR B C 1
ATOM 7077 O O . THR B 1 306 ? 29.297 -0.999 8.141 1 91.5 306 THR B O 1
ATOM 7080 N N .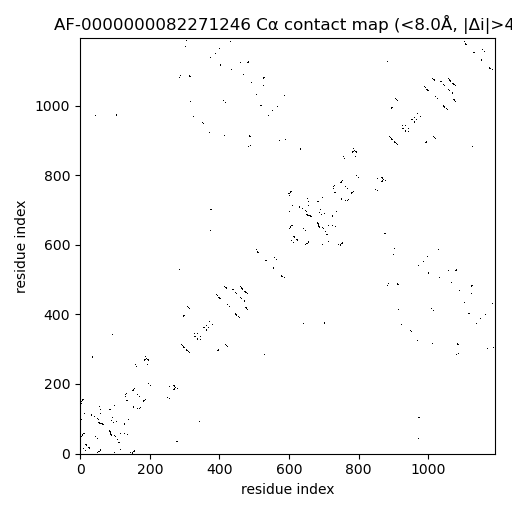 LEU B 1 307 ? 27.125 -1.31 7.883 1 90.69 307 LEU B N 1
ATOM 7081 C CA . LEU B 1 307 ? 27.219 -2.605 7.219 1 90.69 307 LEU B CA 1
ATOM 7082 C C . LEU B 1 307 ? 26.953 -2.469 5.723 1 90.69 307 LEU B C 1
ATOM 7084 O O . LEU B 1 307 ? 25.812 -2.229 5.309 1 90.69 307 LEU B O 1
ATOM 7088 N N . ASP B 1 308 ? 27.859 -2.746 4.906 1 87.75 308 ASP B N 1
ATOM 7089 C CA . ASP B 1 308 ? 27.734 -2.488 3.475 1 87.75 308 ASP B CA 1
ATOM 7090 C C . ASP B 1 308 ? 27.266 -3.734 2.727 1 87.75 308 ASP B C 1
ATOM 7092 O O . ASP B 1 308 ? 26.906 -3.658 1.553 1 87.75 308 ASP B O 1
ATOM 7096 N N . ASP B 1 309 ? 27.203 -4.824 3.379 1 87.56 309 ASP B N 1
ATOM 7097 C CA . ASP B 1 309 ? 26.844 -6.051 2.674 1 87.56 309 ASP B CA 1
ATOM 7098 C C . ASP B 1 309 ? 25.406 -6.469 2.988 1 87.56 309 ASP B C 1
ATOM 7100 O O . ASP B 1 309 ? 25.016 -7.609 2.734 1 87.56 309 ASP B O 1
ATOM 7104 N N . ALA B 1 310 ? 24.75 -5.574 3.5 1 91.75 310 ALA B N 1
ATOM 7105 C CA . ALA B 1 310 ? 23.359 -5.898 3.805 1 91.75 310 ALA B CA 1
ATOM 7106 C C . ALA B 1 310 ? 22.5 -5.883 2.541 1 91.75 310 ALA B C 1
ATOM 7108 O O . ALA B 1 310 ? 22.844 -5.219 1.56 1 91.75 310 ALA B O 1
ATOM 7109 N N . ARG B 1 311 ? 21.516 -6.66 2.521 1 92.12 311 ARG B N 1
ATOM 7110 C CA . ARG B 1 311 ? 20.578 -6.75 1.401 1 92.12 311 ARG B CA 1
ATOM 7111 C C . ARG B 1 311 ? 19.125 -6.668 1.884 1 92.12 311 ARG B C 1
ATOM 7113 O O . ARG B 1 311 ? 18.828 -7.016 3.027 1 92.12 311 ARG B O 1
ATOM 7120 N N . TYR B 1 312 ? 18.297 -6.145 1.029 1 91.88 312 TYR B N 1
ATOM 7121 C CA . TYR B 1 312 ? 16.875 -6.113 1.337 1 91.88 312 TYR B CA 1
ATOM 7122 C C . TYR B 1 312 ? 16.047 -6.559 0.136 1 91.88 312 TYR B C 1
ATOM 7124 O O . TYR B 1 312 ? 16.5 -6.473 -1.006 1 91.88 312 TYR B O 1
ATOM 7132 N N . TYR B 1 313 ? 14.945 -7.113 0.393 1 88.25 313 TYR B N 1
ATOM 7133 C CA . TYR B 1 313 ? 14.039 -7.523 -0.679 1 88.25 313 TYR B CA 1
ATOM 7134 C C . TYR B 1 313 ? 12.586 -7.398 -0.247 1 88.25 313 TYR B C 1
ATOM 7136 O O . TYR B 1 313 ? 12.281 -7.406 0.948 1 88.25 313 TYR B O 1
ATOM 7144 N N . LEU B 1 314 ? 11.805 -7.242 -1.246 1 85.62 314 LEU B N 1
ATOM 7145 C CA . LEU B 1 314 ? 10.375 -7.043 -1.045 1 85.62 314 LEU B CA 1
ATOM 7146 C C . LEU B 1 314 ? 9.68 -8.367 -0.728 1 85.62 314 LEU B C 1
ATOM 7148 O O . LEU B 1 314 ? 9.953 -9.383 -1.368 1 85.62 314 LEU B O 1
ATOM 7152 N N . LEU B 1 315 ? 8.773 -8.375 0.25 1 81.75 315 LEU B N 1
ATOM 7153 C CA . LEU B 1 315 ? 8.07 -9.586 0.65 1 81.75 315 LEU B CA 1
ATOM 7154 C C . LEU B 1 315 ? 6.734 -9.703 -0.081 1 81.75 315 LEU B C 1
ATOM 7156 O O . LEU B 1 315 ? 6.312 -10.805 -0.442 1 81.75 315 LEU B O 1
ATOM 7160 N N . LEU B 1 316 ? 6.047 -8.641 -0.222 1 83.19 316 LEU B N 1
ATOM 7161 C CA . LEU B 1 316 ? 4.711 -8.648 -0.812 1 83.19 316 LEU B CA 1
ATOM 7162 C C . LEU B 1 316 ? 4.621 -7.645 -1.961 1 83.19 316 LEU B C 1
ATOM 7164 O O . LEU B 1 316 ? 5.191 -6.555 -1.887 1 83.19 316 LEU B O 1
ATOM 7168 N N . SER B 1 317 ? 4.043 -8.039 -2.979 1 80.88 317 SER B N 1
ATOM 7169 C CA . SER B 1 317 ? 3.707 -7.164 -4.098 1 80.88 317 SER B CA 1
ATOM 7170 C C . SER B 1 317 ? 2.338 -7.508 -4.676 1 80.88 317 SER B C 1
ATOM 7172 O O . SER B 1 317 ? 2.053 -8.672 -4.961 1 80.88 317 SER B O 1
ATOM 7174 N N . LYS B 1 318 ? 1.519 -6.539 -4.723 1 80.69 318 LYS B N 1
ATOM 7175 C CA . LYS B 1 318 ? 0.175 -6.773 -5.246 1 80.69 318 LYS B CA 1
ATOM 7176 C C . LYS B 1 318 ? 0.223 -7.242 -6.695 1 80.69 318 LYS B C 1
ATOM 7178 O O . LYS B 1 318 ? 0.813 -6.582 -7.551 1 80.69 318 LYS B O 1
ATOM 7183 N N . ALA B 1 319 ? -0.356 -8.383 -6.902 1 77.94 319 ALA B N 1
ATOM 7184 C CA . ALA B 1 319 ? -0.411 -8.945 -8.25 1 77.94 319 ALA B CA 1
ATOM 7185 C C . ALA B 1 319 ? -1.563 -8.344 -9.047 1 77.94 319 ALA B C 1
ATOM 7187 O O . ALA B 1 319 ? -2.609 -8.008 -8.484 1 77.94 319 ALA B O 1
ATOM 7188 N N . SER B 1 320 ? -1.308 -8.023 -10.234 1 75.19 320 SER B N 1
ATOM 7189 C CA . SER B 1 320 ? -2.348 -7.508 -11.117 1 75.19 320 SER B CA 1
ATOM 7190 C C . SER B 1 320 ? -2.371 -8.266 -12.438 1 75.19 320 SER B C 1
ATOM 7192 O O . SER B 1 320 ? -1.445 -9.023 -12.75 1 75.19 320 SER B O 1
ATOM 7194 N N . THR B 1 321 ? -3.578 -8.141 -13.016 1 72.38 321 THR B N 1
ATOM 7195 C CA . THR B 1 321 ? -3.691 -8.719 -14.352 1 72.38 321 THR B CA 1
ATOM 7196 C C . THR B 1 321 ? -2.816 -7.961 -15.344 1 72.38 321 THR B C 1
ATOM 7198 O O . THR B 1 321 ? -2.414 -6.824 -15.086 1 72.38 321 THR B O 1
ATOM 7201 N N . ALA B 1 322 ? -2.26 -8.664 -16.234 1 64.44 322 ALA B N 1
ATOM 7202 C CA . ALA B 1 322 ? -1.423 -8.031 -17.25 1 64.44 322 ALA B CA 1
ATOM 7203 C C . ALA B 1 322 ? -2.152 -6.859 -17.906 1 64.44 322 ALA B C 1
ATOM 7205 O O . ALA B 1 322 ? -3.371 -6.902 -18.078 1 64.44 322 ALA B O 1
ATOM 7206 N N . SER B 1 323 ? -1.464 -5.699 -17.844 1 61.22 323 SER B N 1
ATOM 7207 C CA . SER B 1 323 ? -2.035 -4.492 -18.438 1 61.22 323 SER B CA 1
ATOM 7208 C C . SER B 1 323 ? -2.369 -4.695 -19.906 1 61.22 323 SER B C 1
ATOM 7210 O O . SER B 1 323 ? -1.595 -5.305 -20.641 1 61.22 323 SER B O 1
ATOM 7212 N N . LEU B 1 324 ? -3.639 -4.516 -20.156 1 59.84 324 LEU B N 1
ATOM 7213 C CA . LEU B 1 324 ? -4.055 -4.562 -21.547 1 59.84 324 LEU B CA 1
ATOM 7214 C C . LEU B 1 324 ? -3.426 -3.418 -22.344 1 59.84 324 LEU B C 1
ATOM 7216 O O . LEU B 1 324 ? -3.361 -2.285 -21.859 1 59.84 324 LEU B O 1
ATOM 7220 N N . LYS B 1 325 ? -2.41 -3.768 -23.141 1 60 325 LYS B N 1
ATOM 7221 C CA . LYS B 1 325 ? -1.844 -2.732 -24 1 60 325 LYS B CA 1
ATOM 7222 C C . LYS B 1 325 ? -2.732 -2.482 -25.219 1 60 325 LYS B C 1
ATOM 7224 O O . LYS B 1 325 ? -3.363 -3.406 -25.734 1 60 325 LYS B O 1
ATOM 7229 N N . LYS B 1 326 ? -3.023 -1.255 -25.391 1 57.22 326 LYS B N 1
ATOM 7230 C CA . LYS B 1 326 ? -3.789 -0.885 -26.578 1 57.22 326 LYS B CA 1
ATOM 7231 C C . LYS B 1 326 ? -2.949 -1.032 -27.844 1 57.22 326 LYS B C 1
ATOM 7233 O O . LYS B 1 326 ? -1.876 -0.437 -27.953 1 57.22 326 LYS B O 1
ATOM 7238 N N . LYS B 1 327 ? -3.139 -2.182 -28.484 1 60.25 327 LYS B N 1
ATOM 7239 C CA . LYS B 1 327 ? -2.41 -2.355 -29.734 1 60.25 327 LYS B CA 1
ATOM 7240 C C . LYS B 1 327 ? -3.367 -2.482 -30.922 1 60.25 327 LYS B C 1
ATOM 7242 O O . LYS B 1 327 ? -4.555 -2.764 -30.734 1 60.25 327 LYS B O 1
ATOM 7247 N N . VAL B 1 328 ? -2.938 -1.87 -32.125 1 58.25 328 VAL B N 1
ATOM 7248 C CA . VAL B 1 328 ? -3.707 -1.967 -33.375 1 58.25 328 VAL B CA 1
ATOM 7249 C C . VAL B 1 328 ? -3.369 -3.271 -34.094 1 58.25 328 VAL B C 1
ATOM 7251 O O . VAL B 1 328 ? -2.195 -3.596 -34.281 1 58.25 328 VAL B O 1
ATOM 7254 N N . VAL B 1 329 ? -4.316 -4.16 -34.125 1 60.78 329 VAL B N 1
ATOM 7255 C CA . VAL B 1 329 ? -4.117 -5.43 -34.812 1 60.78 329 VAL B CA 1
ATOM 7256 C C . VAL B 1 329 ? -4.668 -5.34 -36.219 1 60.78 329 VAL B C 1
ATOM 7258 O O . VAL B 1 329 ? -5.75 -4.793 -36.438 1 60.78 329 VAL B O 1
ATOM 7261 N N . GLU B 1 330 ? -3.791 -5.531 -37.219 1 59.34 330 GLU B N 1
ATOM 7262 C CA . GLU B 1 330 ? -4.273 -5.672 -38.594 1 59.34 330 GLU B CA 1
ATOM 7263 C C . GLU B 1 330 ? -5.098 -6.949 -38.75 1 59.34 330 GLU B C 1
ATOM 7265 O O . GLU B 1 330 ? -4.66 -8.031 -38.375 1 59.34 330 GLU B O 1
ATOM 7270 N N . VAL B 1 331 ? -6.332 -6.824 -38.906 1 59.41 331 VAL B N 1
ATOM 7271 C CA . VAL B 1 331 ? -7.199 -7.988 -39.031 1 59.41 331 VAL B CA 1
ATOM 7272 C C . VAL B 1 331 ? -7.531 -8.219 -40.5 1 59.41 331 VAL B C 1
ATOM 7274 O O . VAL B 1 331 ? -7.488 -7.281 -41.312 1 59.41 331 VAL B O 1
ATOM 7277 N N . ASP B 1 332 ? -7.574 -9.508 -40.906 1 59 332 ASP B N 1
ATOM 7278 C CA . ASP B 1 332 ? -8.023 -9.859 -42.25 1 59 332 ASP B CA 1
ATOM 7279 C C . ASP B 1 332 ? -9.523 -9.625 -42.438 1 59 332 ASP B C 1
ATOM 7281 O O . ASP B 1 332 ? -10.172 -9.086 -41.531 1 59 332 ASP B O 1
ATOM 7285 N N . GLU B 1 333 ? -9.953 -9.922 -43.625 1 58.31 333 GLU B N 1
ATOM 7286 C CA . GLU B 1 333 ? -11.352 -9.727 -44 1 58.31 333 GLU B CA 1
ATOM 7287 C C . GLU B 1 333 ? -12.297 -10.367 -43 1 58.31 333 GLU B C 1
ATOM 7289 O O . GLU B 1 333 ? -13.414 -9.891 -42.781 1 58.31 333 GLU B O 1
ATOM 7294 N N . ASN B 1 334 ? -11.773 -11.438 -42.312 1 59.97 334 ASN B N 1
ATOM 7295 C CA . ASN B 1 334 ? -12.625 -12.148 -41.375 1 59.97 334 ASN B CA 1
ATOM 7296 C C . ASN B 1 334 ? -12.336 -11.742 -39.938 1 59.97 334 ASN B C 1
ATOM 7298 O O . ASN B 1 334 ? -12.719 -12.445 -39 1 59.97 334 ASN B O 1
ATOM 7302 N N . ASN B 1 335 ? -11.617 -10.727 -39.656 1 59.66 335 ASN B N 1
ATOM 7303 C CA . ASN B 1 335 ? -11.32 -10.148 -38.344 1 59.66 335 ASN B CA 1
ATOM 7304 C C . ASN B 1 335 ? -10.312 -11.008 -37.594 1 59.66 335 ASN B C 1
ATOM 7306 O O . ASN B 1 335 ? -10.367 -11.086 -36.375 1 59.66 335 ASN B O 1
ATOM 7310 N N . VAL B 1 336 ? -9.609 -11.859 -38.375 1 63.41 336 VAL B N 1
ATOM 7311 C CA . VAL B 1 336 ? -8.555 -12.664 -37.781 1 63.41 336 VAL B CA 1
ATOM 7312 C C . VAL B 1 336 ? -7.215 -11.938 -37.906 1 63.41 336 VAL B C 1
ATOM 7314 O O . VAL B 1 336 ? -6.879 -11.445 -39 1 63.41 336 VAL B O 1
ATOM 7317 N N . PRO B 1 337 ? -6.535 -11.781 -36.812 1 68.25 337 PRO B N 1
ATOM 7318 C CA . PRO B 1 337 ? -5.254 -11.078 -36.875 1 68.25 337 PRO B CA 1
ATOM 7319 C C . PRO B 1 337 ? -4.246 -11.773 -37.781 1 68.25 337 PRO B C 1
ATOM 7321 O O . PRO B 1 337 ? -4.188 -13 -37.844 1 68.25 337 PRO B O 1
ATOM 7324 N N . LYS B 1 338 ? -3.627 -11 -38.594 1 69.12 338 LYS B N 1
ATOM 7325 C CA . LYS B 1 338 ? -2.604 -11.523 -39.5 1 69.12 338 LYS B CA 1
ATOM 7326 C C . LYS B 1 338 ? -1.365 -11.969 -38.719 1 69.12 338 LYS B C 1
ATOM 7328 O O . LYS B 1 338 ? -0.983 -11.336 -37.75 1 69.12 338 LYS B O 1
ATOM 7333 N N . LYS B 1 339 ? -0.841 -13.203 -38.906 1 68.69 339 LYS B N 1
ATOM 7334 C CA . LYS B 1 339 ? 0.327 -13.766 -38.25 1 68.69 339 LYS B CA 1
ATOM 7335 C C . LYS B 1 339 ? 1.585 -13.578 -39.094 1 68.69 339 LYS B C 1
ATOM 7337 O O . LYS B 1 339 ? 1.521 -13.586 -40.312 1 68.69 339 LYS B O 1
ATOM 7342 N N . ASN B 1 340 ? 2.65 -13.211 -38.469 1 64.69 340 ASN B N 1
ATOM 7343 C CA . ASN B 1 340 ? 3.938 -13.195 -39.156 1 64.69 340 ASN B CA 1
ATOM 7344 C C . ASN B 1 340 ? 4.453 -14.602 -39.438 1 64.69 340 ASN B C 1
ATOM 7346 O O . ASN B 1 340 ? 3.748 -15.586 -39.188 1 64.69 340 ASN B O 1
ATOM 7350 N N . SER B 1 341 ? 5.695 -14.633 -40.031 1 58.69 341 SER B N 1
ATOM 7351 C CA . SER B 1 341 ? 6.305 -15.898 -40.438 1 58.69 341 SER B CA 1
ATOM 7352 C C . SER B 1 341 ? 6.512 -16.797 -39.219 1 58.69 341 SER B C 1
ATOM 7354 O O . SER B 1 341 ? 6.633 -18.016 -39.344 1 58.69 341 SER B O 1
ATOM 7356 N N . PHE B 1 342 ? 6.5 -16.188 -38.062 1 59.62 342 PHE B N 1
ATOM 7357 C CA . PHE B 1 342 ? 6.77 -16.984 -36.875 1 59.62 342 PHE B CA 1
ATOM 7358 C C . PHE B 1 342 ? 5.477 -17.328 -36.156 1 59.62 342 PHE B C 1
ATOM 7360 O O . PHE B 1 342 ? 5.504 -17.891 -35.062 1 59.62 342 PHE B O 1
ATOM 7367 N N . GLY B 1 343 ? 4.355 -17.031 -36.781 1 60.81 343 GLY B N 1
ATOM 7368 C CA . GLY B 1 343 ? 3.064 -17.375 -36.188 1 60.81 343 GLY B CA 1
ATOM 7369 C C . GLY B 1 343 ? 2.611 -16.375 -35.125 1 60.81 343 GLY B C 1
ATOM 7370 O O . GLY B 1 343 ? 1.699 -16.656 -34.344 1 60.81 343 GLY B O 1
ATOM 7371 N N . VAL B 1 344 ? 3.35 -15.289 -35.062 1 64.31 344 VAL B N 1
ATOM 7372 C CA . VAL B 1 344 ? 2.996 -14.266 -34.062 1 64.31 344 VAL B CA 1
ATOM 7373 C C . VAL B 1 344 ? 2.057 -13.242 -34.719 1 64.31 344 VAL B C 1
ATOM 7375 O O . VAL B 1 344 ? 2.312 -12.766 -35.812 1 64.31 344 VAL B O 1
ATOM 7378 N N . GLU B 1 345 ? 1.017 -13.117 -34.062 1 67.44 345 GLU B N 1
ATOM 7379 C CA . GLU B 1 345 ? 0.059 -12.148 -34.594 1 67.44 345 GLU B CA 1
ATOM 7380 C C . GLU B 1 345 ? 0.63 -10.734 -34.562 1 67.44 345 GLU B C 1
ATOM 7382 O O . GLU B 1 345 ? 1.199 -10.32 -33.531 1 67.44 345 GLU B O 1
ATOM 7387 N N . MET B 1 346 ? 0.673 -10.023 -35.625 1 62.66 346 MET B N 1
ATOM 7388 C CA . MET B 1 346 ? 1.364 -8.75 -35.844 1 62.66 346 MET B CA 1
ATOM 7389 C C . MET B 1 346 ? 0.574 -7.594 -35.25 1 62.66 346 MET B C 1
ATOM 7391 O O . MET B 1 346 ? -0.644 -7.516 -35.406 1 62.66 346 MET B O 1
ATOM 7395 N N . VAL B 1 347 ? 1.294 -7 -34.188 1 63.28 347 VAL B N 1
ATOM 7396 C CA . VAL B 1 347 ? 0.718 -5.809 -33.594 1 63.28 347 VAL B CA 1
ATOM 7397 C C . VAL B 1 347 ? 1.51 -4.574 -34 1 63.28 347 VAL B C 1
ATOM 7399 O O . VAL B 1 347 ? 2.73 -4.637 -34.156 1 63.28 347 VAL B O 1
ATOM 7402 N N . ASP B 1 348 ? 0.829 -3.59 -34.594 1 58.94 348 ASP B N 1
ATOM 7403 C CA . ASP B 1 348 ? 1.521 -2.332 -34.844 1 58.94 348 ASP B CA 1
ATOM 7404 C C . ASP B 1 348 ? 1.421 -1.391 -33.656 1 58.94 348 ASP B C 1
ATOM 7406 O O . ASP B 1 348 ? 0.373 -1.307 -33 1 58.94 348 ASP B O 1
ATOM 7410 N N . ASP B 1 349 ? 2.611 -1.048 -33.125 1 56.03 349 ASP B N 1
ATOM 7411 C CA . ASP B 1 349 ? 2.658 -0.072 -32.031 1 56.03 349 ASP B CA 1
ATOM 7412 C C . ASP B 1 349 ? 2.064 1.265 -32.469 1 56.03 349 ASP B C 1
ATOM 7414 O O . ASP B 1 349 ? 2.156 1.639 -33.656 1 56.03 349 ASP B O 1
ATOM 7418 N N . TYR B 1 350 ? 1.063 1.698 -31.719 1 57.25 350 TYR B N 1
ATOM 7419 C CA . TYR B 1 350 ? 0.545 3.035 -32 1 57.25 350 TYR B CA 1
ATOM 7420 C C . TYR B 1 350 ? 1.408 4.102 -31.328 1 57.25 350 TYR B C 1
ATOM 7422 O O . TYR B 1 350 ? 2.057 3.836 -30.312 1 57.25 350 TYR B O 1
ATOM 7430 N N . VAL B 1 351 ? 1.949 4.969 -32.219 1 56.09 351 VAL B N 1
ATOM 7431 C CA . VAL B 1 351 ? 2.639 6.121 -31.641 1 56.09 351 VAL B CA 1
ATOM 7432 C C . VAL B 1 351 ? 1.622 7.184 -31.25 1 56.09 351 VAL B C 1
ATOM 7434 O O . VAL B 1 351 ? 0.735 7.531 -32.031 1 56.09 351 VAL B O 1
ATOM 7437 N N . THR B 1 352 ? 1.462 7.301 -29.984 1 57.56 352 THR B N 1
ATOM 7438 C CA . THR B 1 352 ? 0.657 8.414 -29.484 1 57.56 352 THR B CA 1
ATOM 7439 C C . THR B 1 352 ? 1.429 9.727 -29.594 1 57.56 352 THR B C 1
ATOM 7441 O O . THR B 1 352 ? 2.535 9.844 -29.062 1 57.56 352 THR B O 1
ATOM 7444 N N . ASN B 1 353 ? 1.078 10.539 -30.656 1 56.38 353 ASN B N 1
ATOM 7445 C CA . ASN B 1 353 ? 1.653 11.875 -30.734 1 56.38 353 ASN B CA 1
ATOM 7446 C C . ASN B 1 353 ? 0.83 12.891 -29.938 1 56.38 353 ASN B C 1
ATOM 7448 O O . ASN B 1 353 ? -0.394 12.938 -30.062 1 56.38 353 ASN B O 1
ATOM 7452 N N . PHE B 1 354 ? 1.383 13.352 -28.875 1 55.66 354 PHE B N 1
ATOM 7453 C CA . PHE B 1 354 ? 0.747 14.375 -28.062 1 55.66 354 PHE B CA 1
ATOM 7454 C C . PHE B 1 354 ? 0.991 15.766 -28.641 1 55.66 354 PHE B C 1
ATOM 7456 O O . PHE B 1 354 ? 2.133 16.125 -28.922 1 55.66 354 PHE B O 1
ATOM 7463 N N . GLN B 1 355 ? -0.022 16.297 -29.359 1 59.53 355 GLN B N 1
ATOM 7464 C CA . GLN B 1 355 ? 0.068 17.688 -29.797 1 59.53 355 GLN B CA 1
ATOM 7465 C C . GLN B 1 355 ? -0.734 18.609 -28.875 1 59.53 355 GLN B C 1
ATOM 7467 O O . GLN B 1 355 ? -1.833 18.25 -28.438 1 59.53 355 GLN B O 1
ATOM 7472 N N . HIS B 1 356 ? -0.085 19.531 -28.312 1 59.88 356 HIS B N 1
ATOM 7473 C CA . HIS B 1 356 ? -0.729 20.516 -27.453 1 59.88 356 HIS B CA 1
ATOM 7474 C C . HIS B 1 356 ? -1.101 21.781 -28.219 1 59.88 356 HIS B C 1
ATOM 7476 O O . HIS B 1 356 ? -0.29 22.297 -29 1 59.88 356 HIS B O 1
ATOM 7482 N N . TRP B 1 357 ? -2.492 22.062 -28.297 1 60.16 357 TRP B N 1
ATOM 7483 C CA . TRP B 1 357 ? -2.961 23.25 -29 1 60.16 357 TRP B CA 1
ATOM 7484 C C . TRP B 1 357 ? -3.441 24.312 -28.016 1 60.16 357 TRP B C 1
ATOM 7486 O O . TRP B 1 357 ? -4.043 24 -26.984 1 60.16 357 TRP B O 1
ATOM 7496 N N . ASP B 1 358 ? -2.922 25.562 -28.109 1 58.81 358 ASP B N 1
ATOM 7497 C CA . ASP B 1 358 ? -3.418 26.672 -27.312 1 58.81 358 ASP B CA 1
ATOM 7498 C C . ASP B 1 358 ? -4.836 27.062 -27.719 1 58.81 358 ASP B C 1
ATOM 7500 O O . ASP B 1 358 ? -5.406 26.453 -28.641 1 58.81 358 ASP B O 1
ATOM 7504 N N . ALA B 1 359 ? -5.445 27.828 -26.906 1 58.75 359 ALA B N 1
ATOM 7505 C CA . ALA B 1 359 ? -6.809 28.281 -27.156 1 58.75 359 ALA B CA 1
ATOM 7506 C C . ALA B 1 359 ? -6.941 28.859 -28.562 1 58.75 359 ALA B C 1
ATOM 7508 O O . ALA B 1 359 ? -8.016 28.812 -29.156 1 58.75 359 ALA B O 1
ATOM 7509 N N . ALA B 1 360 ? -5.852 29.438 -29.062 1 59.59 360 ALA B N 1
ATOM 7510 C CA . ALA B 1 360 ? -5.895 30.062 -30.375 1 59.59 360 ALA B CA 1
ATOM 7511 C C . ALA B 1 360 ? -5.711 29.016 -31.484 1 59.59 360 ALA B C 1
ATOM 7513 O O . ALA B 1 360 ? -5.824 29.328 -32.656 1 59.59 360 ALA B O 1
ATOM 7514 N N . GLY B 1 361 ? -5.523 27.781 -31.094 1 60.22 361 GLY B N 1
ATOM 7515 C CA . GLY B 1 361 ? -5.418 26.719 -32.094 1 60.22 361 GLY B CA 1
ATOM 7516 C C . GLY B 1 361 ? -3.988 26.469 -32.531 1 60.22 361 GLY B C 1
ATOM 7517 O O . GLY B 1 361 ? -3.758 25.797 -33.531 1 60.22 361 GLY B O 1
ATOM 7518 N N . ASP B 1 362 ? -3.049 27.25 -31.938 1 62.69 362 ASP B N 1
ATOM 7519 C CA . ASP B 1 362 ? -1.655 27.047 -32.312 1 62.69 362 ASP B CA 1
ATOM 7520 C C . ASP B 1 362 ? -1.011 25.953 -31.484 1 62.69 362 ASP B C 1
ATOM 7522 O O . ASP B 1 362 ? -1.321 25.797 -30.297 1 62.69 362 ASP B O 1
ATOM 7526 N N . GLU B 1 363 ? -0.234 25.156 -32.156 1 66 363 GLU B N 1
ATOM 7527 C CA . GLU B 1 363 ? 0.497 24.094 -31.484 1 66 363 GLU B CA 1
ATOM 7528 C C . GLU B 1 363 ? 1.603 24.656 -30.594 1 66 363 GLU B C 1
ATOM 7530 O O . GLU B 1 363 ? 2.363 25.531 -31.016 1 66 363 GLU B O 1
ATOM 7535 N N . VAL B 1 364 ? 1.594 24.438 -29.375 1 65.81 364 VAL B N 1
ATOM 7536 C CA . VAL B 1 364 ? 2.637 24.875 -28.453 1 65.81 364 VAL B CA 1
ATOM 7537 C C . VAL B 1 364 ? 3.723 23.812 -28.344 1 65.81 364 VAL B C 1
ATOM 7539 O O . VAL B 1 364 ? 3.443 22.672 -27.984 1 65.81 364 VAL B O 1
ATOM 7542 N N . PRO B 1 365 ? 4.934 24.188 -28.906 1 64.25 365 PRO B N 1
ATOM 7543 C CA . PRO B 1 365 ? 6.043 23.234 -28.812 1 64.25 365 PRO B CA 1
ATOM 7544 C C . PRO B 1 365 ? 6.324 22.797 -27.375 1 64.25 365 PRO B C 1
ATOM 7546 O O . PRO B 1 365 ? 6.125 23.562 -26.438 1 64.25 365 PRO B O 1
ATOM 7549 N N . TRP B 1 366 ? 6.73 21.562 -27.156 1 62.41 366 TRP B N 1
ATOM 7550 C CA . TRP B 1 366 ? 6.988 20.938 -25.859 1 62.41 366 TRP B CA 1
ATOM 7551 C C . TRP B 1 366 ? 8.047 21.719 -25.078 1 62.41 366 TRP B C 1
ATOM 7553 O O . TRP B 1 366 ? 7.996 21.781 -23.844 1 62.41 366 TRP B O 1
ATOM 7563 N N . ASP B 1 367 ? 9.008 22.312 -25.906 1 61.38 367 ASP B N 1
ATOM 7564 C CA . ASP B 1 367 ? 10.117 23 -25.25 1 61.38 367 ASP B CA 1
ATOM 7565 C C . ASP B 1 367 ? 9.648 24.297 -24.609 1 61.38 367 ASP B C 1
ATOM 7567 O O . ASP B 1 367 ? 10.359 24.875 -23.781 1 61.38 367 ASP B O 1
ATOM 7571 N N . GLN B 1 368 ? 8.508 24.656 -24.984 1 63.16 368 GLN B N 1
ATOM 7572 C CA . GLN B 1 368 ? 8 25.906 -24.422 1 63.16 368 GLN B CA 1
ATOM 7573 C C . GLN B 1 368 ? 7.039 25.641 -23.266 1 63.16 368 GLN B C 1
ATOM 7575 O O . GLN B 1 368 ? 6.391 26.578 -22.781 1 63.16 368 GLN B O 1
ATOM 7580 N N . ILE B 1 369 ? 7.051 24.406 -22.953 1 63.69 369 ILE B N 1
ATOM 7581 C CA . ILE B 1 369 ? 6.141 24.062 -21.859 1 63.69 369 ILE B CA 1
ATOM 7582 C C . ILE B 1 369 ? 6.922 23.938 -20.547 1 63.69 369 ILE B C 1
ATOM 7584 O O . ILE B 1 369 ? 7.98 23.312 -20.516 1 63.69 369 ILE B O 1
ATOM 7588 N N . SER B 1 370 ? 6.648 24.922 -19.641 1 67.19 370 SER B N 1
ATOM 7589 C CA . SER B 1 370 ? 7.246 24.766 -18.328 1 67.19 370 SER B CA 1
ATOM 7590 C C . SER B 1 370 ? 6.223 24.281 -17.297 1 67.19 370 SER B C 1
ATOM 7592 O O . SER B 1 370 ? 5.02 24.469 -17.484 1 67.19 370 SER B O 1
ATOM 7594 N N . LYS B 1 371 ? 6.66 23.562 -16.359 1 71.19 371 LYS B N 1
ATOM 7595 C CA . LYS B 1 371 ? 5.805 23.078 -15.289 1 71.19 371 LYS B CA 1
ATOM 7596 C C . LYS B 1 371 ? 5.547 24.188 -14.258 1 71.19 371 LYS B C 1
ATOM 7598 O O . LYS B 1 371 ? 6.434 24.984 -13.969 1 71.19 371 LYS B O 1
ATOM 7603 N N . ALA B 1 372 ? 4.332 24.406 -13.922 1 74.94 372 ALA B N 1
ATOM 7604 C CA . ALA B 1 372 ? 3.988 25.391 -12.891 1 74.94 372 ALA B CA 1
ATOM 7605 C C . ALA B 1 372 ? 3.021 24.797 -11.867 1 74.94 372 ALA B C 1
ATOM 7607 O O . ALA B 1 372 ? 2.271 23.859 -12.188 1 74.94 372 ALA B O 1
ATOM 7608 N N . PHE B 1 373 ? 3.168 25.297 -10.664 1 76.62 373 PHE B N 1
ATOM 7609 C CA . PHE B 1 373 ? 2.258 24.906 -9.594 1 76.62 373 PHE B CA 1
ATOM 7610 C C . PHE B 1 373 ? 1.246 26.016 -9.32 1 76.62 373 PHE B C 1
ATOM 7612 O O . PHE B 1 373 ? 1.617 27.172 -9.172 1 76.62 373 PHE B O 1
ATOM 7619 N N . ARG B 1 374 ? -0.015 25.594 -9.375 1 76.19 374 ARG B N 1
ATOM 7620 C CA . ARG B 1 374 ? -1.067 26.562 -9.055 1 76.19 374 ARG B CA 1
ATOM 7621 C C . ARG B 1 374 ? -1.274 26.656 -7.551 1 76.19 374 ARG B C 1
ATOM 7623 O O . ARG B 1 374 ? -1.597 25.672 -6.895 1 76.19 374 ARG B O 1
ATOM 7630 N N . PHE B 1 375 ? -0.935 27.734 -7.082 1 78.94 375 PHE B N 1
ATOM 7631 C CA . PHE B 1 375 ? -1.202 28.031 -5.68 1 78.94 375 PHE B CA 1
ATOM 7632 C C . PHE B 1 375 ? -2.189 29.188 -5.551 1 78.94 375 PHE B C 1
ATOM 7634 O O . PHE B 1 375 ? -1.823 30.344 -5.738 1 78.94 375 PHE B O 1
ATOM 7641 N N . GLY B 1 376 ? -3.455 28.766 -5.285 1 76.25 376 GLY B N 1
ATOM 7642 C CA . GLY B 1 376 ? -4.496 29.781 -5.305 1 76.25 376 GLY B CA 1
ATOM 7643 C C . GLY B 1 376 ? -4.691 30.422 -6.672 1 76.25 376 GLY B C 1
ATOM 7644 O O . GLY B 1 376 ? -4.938 29.719 -7.656 1 76.25 376 GLY B O 1
ATOM 7645 N N . ALA B 1 377 ? -4.441 31.719 -6.711 1 73.81 377 ALA B N 1
ATOM 7646 C CA . ALA B 1 377 ? -4.633 32.469 -7.949 1 73.81 377 ALA B CA 1
ATOM 7647 C C . ALA B 1 377 ? -3.336 32.531 -8.75 1 73.81 377 ALA B C 1
ATOM 7649 O O . ALA B 1 377 ? -3.35 32.875 -9.938 1 73.81 377 ALA B O 1
ATOM 7650 N N . ASP B 1 378 ? -2.273 32.125 -8.078 1 76.88 378 ASP B N 1
ATOM 7651 C CA . ASP B 1 378 ? -0.971 32.312 -8.711 1 76.88 378 ASP B CA 1
ATOM 7652 C C . ASP B 1 378 ? -0.446 31.016 -9.297 1 76.88 378 ASP B C 1
ATOM 7654 O O . ASP B 1 378 ? -0.744 29.922 -8.781 1 76.88 378 ASP B O 1
ATOM 7658 N N . LEU B 1 379 ? 0.268 31.109 -10.422 1 77.62 379 LEU B N 1
ATOM 7659 C CA . LEU B 1 379 ? 1.03 30.016 -11 1 77.62 379 LEU B CA 1
ATOM 7660 C C . LEU B 1 379 ? 2.52 30.172 -10.719 1 77.62 379 LEU B C 1
ATOM 7662 O O . LEU B 1 379 ? 3.15 31.125 -11.195 1 77.62 379 LEU B O 1
ATOM 7666 N N . LEU B 1 380 ? 2.947 29.375 -9.938 1 77.44 380 LEU B N 1
ATOM 7667 C CA . LEU B 1 380 ? 4.352 29.469 -9.555 1 77.44 380 LEU B CA 1
ATOM 7668 C C . LEU B 1 380 ? 5.203 28.5 -10.359 1 77.44 380 LEU B C 1
ATOM 7670 O O . LEU B 1 380 ? 4.875 27.312 -10.461 1 77.44 380 LEU B O 1
ATOM 7674 N N . PRO B 1 381 ? 6.199 28.969 -11.055 1 74.38 381 PRO B N 1
ATOM 7675 C CA . PRO B 1 381 ? 7.031 28.094 -11.898 1 74.38 381 PRO B CA 1
ATOM 7676 C C . PRO B 1 381 ? 7.789 27.047 -11.094 1 74.38 381 PRO B C 1
ATOM 7678 O O . PRO B 1 381 ? 8.266 27.328 -10 1 74.38 381 PRO B O 1
ATOM 7681 N N . PHE B 1 382 ? 7.754 25.875 -11.453 1 76.38 382 PHE B N 1
ATOM 7682 C CA . PHE B 1 382 ? 8.516 24.766 -10.891 1 76.38 382 PHE B CA 1
ATOM 7683 C C . PHE B 1 382 ? 9.148 23.922 -11.992 1 76.38 382 PHE B C 1
ATOM 7685 O O . PHE B 1 382 ? 8.484 23.078 -12.602 1 76.38 382 PHE B O 1
ATOM 7692 N N . ASN B 1 383 ? 10.422 24.094 -12.219 1 74.62 383 ASN B N 1
ATOM 7693 C CA . ASN B 1 383 ? 11.125 23.406 -13.297 1 74.62 383 ASN B CA 1
ATOM 7694 C C . ASN B 1 383 ? 11.742 22.109 -12.812 1 74.62 383 ASN B C 1
ATOM 7696 O O . ASN B 1 383 ? 11.641 21.766 -11.633 1 74.62 383 ASN B O 1
ATOM 7700 N N . ASP B 1 384 ? 12.352 21.438 -13.727 1 73.69 384 ASP B N 1
ATOM 7701 C CA . ASP B 1 384 ? 12.945 20.141 -13.43 1 73.69 384 ASP B CA 1
ATOM 7702 C C . ASP B 1 384 ? 14.109 20.266 -12.445 1 73.69 384 ASP B C 1
ATOM 7704 O O . ASP B 1 384 ? 14.336 19.391 -11.617 1 73.69 384 ASP B O 1
ATOM 7708 N N . ILE B 1 385 ? 14.797 21.359 -12.531 1 76.19 385 ILE B N 1
ATOM 7709 C CA . ILE B 1 385 ? 15.914 21.609 -11.633 1 76.19 385 ILE B CA 1
ATOM 7710 C C . ILE B 1 385 ? 15.406 21.797 -10.203 1 76.19 385 ILE B C 1
ATOM 7712 O O . ILE B 1 385 ? 16.031 21.344 -9.25 1 76.19 385 ILE B O 1
ATOM 7716 N N . ASP B 1 386 ? 14.242 22.422 -10.164 1 79.44 386 ASP B N 1
ATOM 7717 C CA . ASP B 1 386 ? 13.633 22.625 -8.852 1 79.44 386 ASP B CA 1
ATOM 7718 C C . ASP B 1 386 ? 13.203 21.312 -8.227 1 79.44 386 ASP B C 1
ATOM 7720 O O . ASP B 1 386 ? 13.375 21.094 -7.027 1 79.44 386 ASP B O 1
ATOM 7724 N N . GLU B 1 387 ? 12.703 20.5 -9.078 1 77.12 387 GLU B N 1
ATOM 7725 C CA . GLU B 1 387 ? 12.289 19.188 -8.586 1 77.12 387 GLU B CA 1
ATOM 7726 C C . GLU B 1 387 ? 13.492 18.359 -8.117 1 77.12 387 GLU B C 1
ATOM 7728 O O . GLU B 1 387 ? 13.414 17.688 -7.086 1 77.12 387 GLU B O 1
ATOM 7733 N N . ALA B 1 388 ? 14.516 18.484 -8.844 1 75.75 388 ALA B N 1
ATOM 7734 C CA . ALA B 1 388 ? 15.742 17.797 -8.453 1 75.75 388 ALA B CA 1
ATOM 7735 C C . ALA B 1 388 ? 16.312 18.375 -7.168 1 75.75 388 ALA B C 1
ATOM 7737 O O . ALA B 1 388 ? 16.891 17.656 -6.355 1 75.75 388 ALA B O 1
ATOM 7738 N N . GLY B 1 389 ? 16.125 19.625 -7.047 1 77.38 389 GLY B N 1
ATOM 7739 C CA . GLY B 1 389 ? 16.625 20.297 -5.859 1 77.38 389 GLY B CA 1
ATOM 7740 C C . GLY B 1 389 ? 15.859 19.922 -4.602 1 77.38 389 GLY B C 1
ATOM 7741 O O . GLY B 1 389 ? 16.391 20.031 -3.494 1 77.38 389 GLY B O 1
ATOM 7742 N N . LEU B 1 390 ? 14.625 19.531 -4.836 1 78.06 390 LEU B N 1
ATOM 7743 C CA . LEU B 1 390 ? 13.812 19.125 -3.693 1 78.06 390 LEU B CA 1
ATOM 7744 C C . LEU B 1 390 ? 14.227 17.75 -3.197 1 78.06 390 LEU B C 1
ATOM 7746 O O . LEU B 1 390 ? 13.977 17.406 -2.041 1 78.06 390 LEU B O 1
ATOM 7750 N N . MET B 1 391 ? 14.82 17.078 -4.105 1 76.62 391 MET B N 1
ATOM 7751 C CA . MET B 1 391 ? 15.25 15.734 -3.744 1 76.62 391 MET B CA 1
ATOM 7752 C C . MET B 1 391 ? 16.641 15.75 -3.109 1 76.62 391 MET B C 1
ATOM 7754 O O . MET B 1 391 ? 17.469 16.609 -3.439 1 76.62 391 MET B O 1
ATOM 7758 N N . GLN B 1 392 ? 16.875 15.008 -2.1 1 74.62 392 GLN B N 1
ATOM 7759 C CA . GLN B 1 392 ? 18.203 14.867 -1.494 1 74.62 392 GLN B CA 1
ATOM 7760 C C . GLN B 1 392 ? 18.922 13.617 -2.016 1 74.62 392 GLN B C 1
ATOM 7762 O O . GLN B 1 392 ? 18.469 12.492 -1.772 1 74.62 392 GLN B O 1
ATOM 7767 N N . PRO B 1 393 ? 19.953 13.867 -2.775 1 78.94 393 PRO B N 1
ATOM 7768 C CA . PRO B 1 393 ? 20.672 12.695 -3.279 1 78.94 393 PRO B CA 1
ATOM 7769 C C . PRO B 1 393 ? 21.234 11.82 -2.16 1 78.94 393 PRO B C 1
ATOM 7771 O O . PRO B 1 393 ? 21.781 12.336 -1.183 1 78.94 393 PRO B O 1
ATOM 7774 N N . SER B 1 394 ? 20.922 10.656 -2.119 1 83.75 394 SER B N 1
ATOM 7775 C CA . SER B 1 394 ? 21.391 9.672 -1.151 1 83.75 394 SER B CA 1
ATOM 7776 C C . SER B 1 394 ? 21.453 8.273 -1.768 1 83.75 394 SER B C 1
ATOM 7778 O O . SER B 1 394 ? 20.656 7.941 -2.643 1 83.75 394 SER B O 1
ATOM 7780 N N . PRO B 1 395 ? 22.531 7.598 -1.419 1 88.44 395 PRO B N 1
ATOM 7781 C CA . PRO B 1 395 ? 22.516 6.191 -1.829 1 88.44 395 PRO B CA 1
ATOM 7782 C C . PRO B 1 395 ? 21.422 5.391 -1.124 1 88.44 395 PRO B C 1
ATOM 7784 O O . PRO B 1 395 ? 20.734 5.918 -0.255 1 88.44 395 PRO B O 1
ATOM 7787 N N . VAL B 1 396 ? 21.266 4.23 -1.668 1 93.06 396 VAL B N 1
ATOM 7788 C CA . VAL B 1 396 ? 20.359 3.334 -0.962 1 93.06 396 VAL B CA 1
ATOM 7789 C C . VAL B 1 396 ? 20.891 3.051 0.439 1 93.06 396 VAL B C 1
ATOM 7791 O O . VAL B 1 396 ? 22 2.518 0.592 1 93.06 396 VAL B O 1
ATOM 7794 N N . LYS B 1 397 ? 20.172 3.521 1.363 1 94.25 397 LYS B N 1
ATOM 7795 C CA . LYS B 1 397 ? 20.703 3.488 2.719 1 94.25 397 LYS B CA 1
ATOM 7796 C C . LYS B 1 397 ? 19.594 3.309 3.75 1 94.25 397 LYS B C 1
ATOM 7798 O O . LYS B 1 397 ? 18.484 3.783 3.553 1 94.25 397 LYS B O 1
ATOM 7803 N N . LEU B 1 398 ? 19.922 2.52 4.766 1 96.56 398 LEU B N 1
ATOM 7804 C CA . LEU B 1 398 ? 19.094 2.338 5.949 1 96.56 398 LEU B CA 1
ATOM 7805 C C . LEU B 1 398 ? 19.828 2.789 7.207 1 96.56 398 LEU B C 1
ATOM 7807 O O . LEU B 1 398 ? 20.922 2.305 7.496 1 96.56 398 LEU B O 1
ATOM 7811 N N . THR B 1 399 ? 19.266 3.771 7.895 1 95.06 399 THR B N 1
ATOM 7812 C CA . THR B 1 399 ? 19.938 4.328 9.062 1 95.06 399 THR B CA 1
ATOM 7813 C C . THR B 1 399 ? 19.047 4.234 10.297 1 95.06 399 THR B C 1
ATOM 7815 O O . THR B 1 399 ? 17.953 4.809 10.328 1 95.06 399 THR B O 1
ATOM 7818 N N . ILE B 1 400 ? 19.531 3.562 11.344 1 96.25 400 ILE B N 1
ATOM 7819 C CA . ILE B 1 400 ? 18.781 3.502 12.602 1 96.25 400 ILE B CA 1
ATOM 7820 C C . ILE B 1 400 ? 18.969 4.809 13.367 1 96.25 400 ILE B C 1
ATOM 7822 O O . ILE B 1 400 ? 20.094 5.266 13.57 1 96.25 400 ILE B O 1
ATOM 7826 N N . LEU B 1 401 ? 17.938 5.352 13.773 1 93.19 401 LEU B N 1
ATOM 7827 C CA . LEU B 1 401 ? 17.953 6.609 14.508 1 93.19 401 LEU B CA 1
ATOM 7828 C C . LEU B 1 401 ? 17.922 6.359 16.016 1 93.19 401 LEU B C 1
ATOM 7830 O O . LEU B 1 401 ? 18.438 7.16 16.797 1 93.19 401 LEU B O 1
ATOM 7834 N N . GLY B 1 402 ? 17.203 5.359 16.375 1 93.69 402 GLY B N 1
ATOM 7835 C CA . GLY B 1 402 ? 17.047 4.988 17.781 1 93.69 402 GLY B CA 1
ATOM 7836 C C . GLY B 1 402 ? 15.977 3.932 17.984 1 93.69 402 GLY B C 1
ATOM 7837 O O . GLY B 1 402 ? 15.555 3.27 17.047 1 93.69 402 GLY B O 1
ATOM 7838 N N . TYR B 1 403 ? 15.68 3.73 19.328 1 94.75 403 TYR B N 1
ATOM 7839 C CA . TYR B 1 403 ? 14.75 2.658 19.672 1 94.75 403 TYR B CA 1
ATOM 7840 C C . TYR B 1 403 ? 13.586 3.188 20.484 1 94.75 403 TYR B C 1
ATOM 7842 O O . TYR B 1 403 ? 13.703 4.223 21.141 1 94.75 403 TYR B O 1
ATOM 7850 N N . MET B 1 404 ? 12.508 2.543 20.344 1 91.75 404 MET B N 1
ATOM 7851 C CA . MET B 1 404 ? 11.297 2.826 21.109 1 91.75 404 MET B CA 1
ATOM 7852 C C . MET B 1 404 ? 10.609 1.534 21.547 1 91.75 404 MET B C 1
ATOM 7854 O O . MET B 1 404 ? 10.977 0.449 21.094 1 91.75 404 MET B O 1
ATOM 7858 N N . ASP B 1 405 ? 9.688 1.764 22.453 1 90.44 405 ASP B N 1
ATOM 7859 C CA . ASP B 1 405 ? 8.883 0.608 22.844 1 90.44 405 ASP B CA 1
ATOM 7860 C C . ASP B 1 405 ? 7.953 0.174 21.719 1 90.44 405 ASP B C 1
ATOM 7862 O O . ASP B 1 405 ? 7.355 1.014 21.031 1 90.44 405 ASP B O 1
ATOM 7866 N N . THR B 1 406 ? 7.871 -1.093 21.531 1 86.69 406 THR B N 1
ATOM 7867 C CA . THR B 1 406 ? 7.059 -1.63 20.453 1 86.69 406 THR B CA 1
ATOM 7868 C C . THR B 1 406 ? 5.613 -1.152 20.578 1 86.69 406 THR B C 1
ATOM 7870 O O . THR B 1 406 ? 4.918 -0.992 19.562 1 86.69 406 THR B O 1
ATOM 7873 N N . ARG B 1 407 ? 5.082 -0.8 21.781 1 79.94 407 ARG B N 1
ATOM 7874 C CA . ARG B 1 407 ? 3.711 -0.37 22.031 1 79.94 407 ARG B CA 1
ATOM 7875 C C . ARG B 1 407 ? 3.451 1.01 21.438 1 79.94 407 ARG B C 1
ATOM 7877 O O . ARG B 1 407 ? 2.301 1.372 21.172 1 79.94 407 ARG B O 1
ATOM 7884 N N . GLN B 1 408 ? 4.52 1.719 21.172 1 80.5 408 GLN B N 1
ATOM 7885 C CA . GLN B 1 408 ? 4.383 3.076 20.656 1 80.5 408 GLN B CA 1
ATOM 7886 C C . GLN B 1 408 ? 4.184 3.068 19.141 1 80.5 408 GLN B C 1
ATOM 7888 O O . GLN B 1 408 ? 3.805 4.086 18.562 1 80.5 408 GLN B O 1
ATOM 7893 N N . VAL B 1 409 ? 4.434 1.982 18.578 1 82.31 409 VAL B N 1
ATOM 7894 C CA . VAL B 1 409 ? 4.266 1.854 17.141 1 82.31 409 VAL B CA 1
ATOM 7895 C C . VAL B 1 409 ? 3.213 0.791 16.828 1 82.31 409 VAL B C 1
ATOM 7897 O O . VAL B 1 409 ? 3.543 -0.378 16.625 1 82.31 409 VAL B O 1
ATOM 7900 N N . PRO B 1 410 ? 1.948 1.275 16.781 1 76.75 410 PRO B N 1
ATOM 7901 C CA . PRO B 1 410 ? 0.894 0.288 16.531 1 76.75 410 PRO B CA 1
ATOM 7902 C C . PRO B 1 410 ? 1.062 -0.44 15.203 1 76.75 410 PRO B C 1
ATOM 7904 O O . PRO B 1 410 ? 1.501 0.159 14.219 1 76.75 410 PRO B O 1
ATOM 7907 N N . GLU B 1 411 ? 0.641 -1.613 15.18 1 72.19 411 GLU B N 1
ATOM 7908 C CA . GLU B 1 411 ? 0.829 -2.504 14.039 1 72.19 411 GLU B CA 1
ATOM 7909 C C . GLU B 1 411 ? -0.028 -2.068 12.852 1 72.19 411 GLU B C 1
ATOM 7911 O O . GLU B 1 411 ? 0.29 -2.381 11.703 1 72.19 411 GLU B O 1
ATOM 7916 N N . TYR B 1 412 ? -1.047 -1.407 13.188 1 76.56 412 TYR B N 1
ATOM 7917 C CA . TYR B 1 412 ? -1.957 -1.063 12.102 1 76.56 412 TYR B CA 1
ATOM 7918 C C . TYR B 1 412 ? -1.488 0.189 11.367 1 76.56 412 TYR B C 1
ATOM 7920 O O . TYR B 1 412 ? -1.986 0.509 10.289 1 76.56 412 TYR B O 1
ATOM 7928 N N . LEU B 1 413 ? -0.548 0.889 11.938 1 77.94 413 LEU B N 1
ATOM 7929 C CA . LEU B 1 413 ? -0.062 2.111 11.305 1 77.94 413 LEU B CA 1
ATOM 7930 C C . LEU B 1 413 ? 1.076 1.808 10.336 1 77.94 413 LEU B C 1
ATOM 7932 O O . LEU B 1 413 ? 2.246 2.014 10.664 1 77.94 413 LEU B O 1
ATOM 7936 N N . ARG B 1 414 ? 0.798 1.242 9.242 1 80.62 414 ARG B N 1
ATOM 7937 C CA . ARG B 1 414 ? 1.816 0.912 8.25 1 80.62 414 ARG B CA 1
ATOM 7938 C C . ARG B 1 414 ? 1.351 1.273 6.848 1 80.62 414 ARG B C 1
ATOM 7940 O O . ARG B 1 414 ? 0.173 1.117 6.52 1 80.62 414 ARG B O 1
ATOM 7947 N N . ILE B 1 415 ? 2.383 1.861 6.23 1 81.56 415 ILE B N 1
ATOM 7948 C CA . ILE B 1 415 ? 2.131 2.258 4.852 1 81.56 415 ILE B CA 1
ATOM 7949 C C . ILE B 1 415 ? 2.984 1.414 3.908 1 81.56 415 ILE B C 1
ATOM 7951 O O . ILE B 1 415 ? 4.176 1.218 4.148 1 81.56 415 ILE B O 1
ATOM 7955 N N . GLY B 1 416 ? 2.373 0.776 2.916 1 78.19 416 GLY B N 1
ATOM 7956 C CA . GLY B 1 416 ? 3.137 0.077 1.895 1 78.19 416 GLY B CA 1
ATOM 7957 C C . GLY B 1 416 ? 3.521 -1.333 2.299 1 78.19 416 GLY B C 1
ATOM 7958 O O . GLY B 1 416 ? 3.186 -1.784 3.396 1 78.19 416 GLY B O 1
ATOM 7959 N N . PRO B 1 417 ? 4.297 -1.991 1.495 1 84.19 417 PRO B N 1
ATOM 7960 C CA . PRO B 1 417 ? 4.695 -3.375 1.763 1 84.19 417 PRO B CA 1
ATOM 7961 C C . PRO B 1 417 ? 5.953 -3.471 2.623 1 84.19 417 PRO B C 1
ATOM 7963 O O . PRO B 1 417 ? 6.766 -2.541 2.643 1 84.19 417 PRO B O 1
ATOM 7966 N N . PRO B 1 418 ? 6.062 -4.578 3.283 1 87.88 418 PRO B N 1
ATOM 7967 C CA . PRO B 1 418 ? 7.254 -4.793 4.105 1 87.88 418 PRO B CA 1
ATOM 7968 C C . PRO B 1 418 ? 8.453 -5.285 3.297 1 87.88 418 PRO B C 1
ATOM 7970 O O . PRO B 1 418 ? 8.281 -5.906 2.246 1 87.88 418 PRO B O 1
ATOM 7973 N N . TYR B 1 419 ? 9.664 -4.949 3.771 1 90.25 419 TYR B N 1
ATOM 7974 C CA . TYR B 1 419 ? 10.922 -5.441 3.225 1 90.25 419 TYR B CA 1
ATOM 7975 C C . TYR B 1 419 ? 11.664 -6.289 4.25 1 90.25 419 TYR B C 1
ATOM 7977 O O . TYR B 1 419 ? 11.562 -6.051 5.457 1 90.25 419 TYR B O 1
ATOM 7985 N N . ILE B 1 420 ? 12.375 -7.258 3.801 1 89.62 420 ILE B N 1
ATOM 7986 C CA . ILE B 1 420 ? 13.211 -8.078 4.676 1 89.62 420 ILE B CA 1
ATOM 7987 C C . ILE B 1 420 ? 14.664 -7.621 4.574 1 89.62 420 ILE B C 1
ATOM 7989 O O . ILE B 1 420 ? 15.156 -7.336 3.48 1 89.62 420 ILE B O 1
ATOM 7993 N N . LEU B 1 421 ? 15.234 -7.477 5.668 1 92.88 421 LEU B N 1
ATOM 7994 C CA . LEU B 1 421 ? 16.656 -7.141 5.762 1 92.88 421 LEU B CA 1
ATOM 7995 C C . LEU B 1 421 ? 17.469 -8.359 6.148 1 92.88 421 LEU B C 1
ATOM 7997 O O . LEU B 1 421 ? 17.188 -9.023 7.148 1 92.88 421 LEU B O 1
ATOM 8001 N N . THR B 1 422 ? 18.469 -8.641 5.371 1 86.69 422 THR B N 1
ATOM 8002 C CA . THR B 1 422 ? 19.328 -9.797 5.625 1 86.69 422 THR B CA 1
ATOM 8003 C C . THR B 1 422 ? 20.766 -9.492 5.25 1 86.69 422 THR B C 1
ATOM 8005 O O . THR B 1 422 ? 21.047 -8.516 4.547 1 86.69 422 THR B O 1
ATOM 8008 N N . GLY B 1 423 ? 21.719 -10.258 5.781 1 85.25 423 GLY B N 1
ATOM 8009 C CA . GLY B 1 423 ? 23.125 -10.133 5.434 1 85.25 423 GLY B CA 1
ATOM 8010 C C . GLY B 1 423 ? 23.516 -10.992 4.25 1 85.25 423 GLY B C 1
ATOM 8011 O O . GLY B 1 423 ? 24.625 -10.844 3.713 1 85.25 423 GLY B O 1
ATOM 8012 N N . ASN B 1 424 ? 22.625 -11.727 3.814 1 75.38 424 ASN B N 1
ATOM 8013 C CA . ASN B 1 424 ? 22.812 -12.609 2.668 1 75.38 424 ASN B CA 1
ATOM 8014 C C . ASN B 1 424 ? 24.094 -13.445 2.812 1 75.38 424 ASN B C 1
ATOM 8016 O O . ASN B 1 424 ? 24.172 -14.32 3.676 1 75.38 424 ASN B O 1
ATOM 8020 N N . ASP B 1 425 ? 25.328 -12.922 2.113 1 75.5 425 ASP B N 1
ATOM 8021 C CA . ASP B 1 425 ? 26.531 -13.766 2.01 1 75.5 425 ASP B CA 1
ATOM 8022 C C . ASP B 1 425 ? 27.562 -13.375 3.062 1 75.5 425 ASP B C 1
ATOM 8024 O O . ASP B 1 425 ? 28.547 -14.094 3.27 1 75.5 425 ASP B O 1
ATOM 8028 N N . SER B 1 426 ? 27.328 -12.312 3.779 1 81.88 426 SER B N 1
ATOM 8029 C CA . SER B 1 426 ? 28.281 -11.852 4.781 1 81.88 426 SER B CA 1
ATOM 8030 C C . SER B 1 426 ? 27.938 -12.383 6.164 1 81.88 426 SER B C 1
ATOM 8032 O O . SER B 1 426 ? 26.938 -11.969 6.762 1 81.88 426 SER B O 1
ATOM 8034 N N . ARG B 1 427 ? 28.75 -13.25 6.637 1 81.19 427 ARG B N 1
ATOM 8035 C CA . ARG B 1 427 ? 28.516 -13.852 7.945 1 81.19 427 ARG B CA 1
ATOM 8036 C C . ARG B 1 427 ? 28.469 -12.789 9.039 1 81.19 427 ARG B C 1
ATOM 8038 O O . ARG B 1 427 ? 27.672 -12.875 9.969 1 81.19 427 ARG B O 1
ATOM 8045 N N . ARG B 1 428 ? 29.344 -11.828 8.844 1 81.44 428 ARG B N 1
ATOM 8046 C CA . ARG B 1 428 ? 29.406 -10.758 9.836 1 81.44 428 ARG B CA 1
ATOM 8047 C C . ARG B 1 428 ? 28.109 -9.945 9.844 1 81.44 428 ARG B C 1
ATOM 8049 O O . ARG B 1 428 ? 27.578 -9.625 10.914 1 81.44 428 ARG B O 1
ATOM 8056 N N . CYS B 1 429 ? 27.703 -9.648 8.711 1 86.25 429 CYS B N 1
ATOM 8057 C CA . CYS B 1 429 ? 26.469 -8.883 8.594 1 86.25 429 CYS B CA 1
ATOM 8058 C C . CYS B 1 429 ? 25.281 -9.68 9.117 1 86.25 429 CYS B C 1
ATOM 8060 O O . CYS B 1 429 ? 24.422 -9.133 9.82 1 86.25 429 CYS B O 1
ATOM 8062 N N . CYS B 1 430 ? 25.281 -10.922 8.859 1 86.69 430 CYS B N 1
ATOM 8063 C CA . CYS B 1 430 ? 24.219 -11.789 9.336 1 86.69 430 CYS B CA 1
ATOM 8064 C C . CYS B 1 430 ? 24.203 -11.867 10.859 1 86.69 430 CYS B C 1
ATOM 8066 O O . CYS B 1 430 ? 23.156 -11.805 11.484 1 86.69 430 CYS B O 1
ATOM 8068 N N . ALA B 1 431 ? 25.359 -11.945 11.383 1 85.75 431 ALA B N 1
ATOM 8069 C CA . ALA B 1 431 ? 25.484 -12.055 12.836 1 85.75 431 ALA B CA 1
ATOM 8070 C C . ALA B 1 431 ? 24.984 -10.781 13.516 1 85.75 431 ALA B C 1
ATOM 8072 O O . ALA B 1 431 ? 24.297 -10.836 14.531 1 85.75 431 ALA B O 1
ATOM 8073 N N . ALA B 1 432 ? 25.375 -9.68 12.938 1 88.12 432 ALA B N 1
ATOM 8074 C CA . ALA B 1 432 ? 24.984 -8.406 13.523 1 88.12 432 ALA B CA 1
ATOM 8075 C C . ALA B 1 432 ? 23.469 -8.211 13.438 1 88.12 432 ALA B C 1
ATOM 8077 O O . ALA B 1 432 ? 22.828 -7.812 14.414 1 88.12 432 ALA B O 1
ATOM 8078 N N . ILE B 1 433 ? 22.891 -8.516 12.328 1 91.06 433 ILE B N 1
ATOM 8079 C CA . ILE B 1 433 ? 21.469 -8.352 12.117 1 91.06 433 ILE B CA 1
ATOM 8080 C C . ILE B 1 433 ? 20.688 -9.32 13.008 1 91.06 433 ILE B C 1
ATOM 8082 O O . ILE B 1 433 ? 19.688 -8.945 13.617 1 91.06 433 ILE B O 1
ATOM 8086 N N . SER B 1 434 ? 21.172 -10.508 13.125 1 89.25 434 SER B N 1
ATOM 8087 C CA . SER B 1 434 ? 20.5 -11.5 13.969 1 89.25 434 SER B CA 1
ATOM 8088 C C . SER B 1 434 ? 20.578 -11.117 15.438 1 89.25 434 SER B C 1
ATOM 8090 O O . SER B 1 434 ? 19.625 -11.305 16.188 1 89.25 434 SER B O 1
ATOM 8092 N N . ALA B 1 435 ? 21.734 -10.648 15.766 1 89.38 435 ALA B N 1
ATOM 8093 C CA . ALA B 1 435 ? 21.875 -10.211 17.156 1 89.38 435 ALA B CA 1
ATOM 8094 C C . ALA B 1 435 ? 20.906 -9.086 17.484 1 89.38 435 ALA B C 1
ATOM 8096 O O . ALA B 1 435 ? 20.281 -9.086 18.547 1 89.38 435 ALA B O 1
ATOM 8097 N N . LEU B 1 436 ? 20.844 -8.164 16.609 1 92.25 436 LEU B N 1
ATOM 8098 C CA . LEU B 1 436 ? 19.906 -7.059 16.812 1 92.25 436 LEU B CA 1
ATOM 8099 C C . LEU B 1 436 ? 18.469 -7.559 16.828 1 92.25 436 LEU B C 1
ATOM 8101 O O . LEU B 1 436 ? 17.672 -7.125 17.672 1 92.25 436 LEU B O 1
ATOM 8105 N N . ALA B 1 437 ? 18.141 -8.414 15.93 1 92.5 437 ALA B N 1
ATOM 8106 C CA . ALA B 1 437 ? 16.781 -8.961 15.867 1 92.5 437 ALA B CA 1
ATOM 8107 C C . ALA B 1 437 ? 16.406 -9.664 17.172 1 92.5 437 ALA B C 1
ATOM 8109 O O . ALA B 1 437 ? 15.312 -9.461 17.688 1 92.5 437 ALA B O 1
ATOM 8110 N N . ARG B 1 438 ? 17.266 -10.406 17.719 1 91 438 ARG B N 1
ATOM 8111 C CA . ARG B 1 438 ? 17.031 -11.125 18.969 1 91 438 ARG B CA 1
ATOM 8112 C C . ARG B 1 438 ? 16.891 -10.156 20.141 1 91 438 ARG B C 1
ATOM 8114 O O . ARG B 1 438 ? 16.047 -10.352 21.016 1 91 438 ARG B O 1
ATOM 8121 N N . ALA B 1 439 ? 17.734 -9.227 20.078 1 93.06 439 ALA B N 1
ATOM 8122 C CA . ALA B 1 439 ? 17.688 -8.234 21.141 1 93.06 439 ALA B CA 1
ATOM 8123 C C . ALA B 1 439 ? 16.359 -7.477 21.125 1 93.06 439 ALA B C 1
ATOM 8125 O O . ALA B 1 439 ? 15.758 -7.234 22.172 1 93.06 439 ALA B O 1
ATOM 8126 N N . LEU B 1 440 ? 15.969 -7.086 19.938 1 94.62 440 LEU B N 1
ATOM 8127 C CA . LEU B 1 440 ? 14.703 -6.375 19.797 1 94.62 440 LEU B CA 1
ATOM 8128 C C . LEU B 1 440 ? 13.547 -7.227 20.312 1 94.62 440 LEU B C 1
ATOM 8130 O O . LEU B 1 440 ? 12.641 -6.715 20.969 1 94.62 440 LEU B O 1
ATOM 8134 N N . LYS B 1 441 ? 13.57 -8.461 20 1 91.38 441 LYS B N 1
ATOM 8135 C CA . LYS B 1 441 ? 12.531 -9.375 20.469 1 91.38 441 LYS B CA 1
ATOM 8136 C C . LYS B 1 441 ? 12.562 -9.508 21.984 1 91.38 441 LYS B C 1
ATOM 8138 O O . LYS B 1 441 ? 11.516 -9.422 22.641 1 91.38 441 LYS B O 1
ATOM 8143 N N . ARG B 1 442 ? 13.656 -9.695 22.562 1 90.75 442 ARG B N 1
ATOM 8144 C CA . ARG B 1 442 ? 13.82 -9.906 24 1 90.75 442 ARG B CA 1
ATOM 8145 C C . ARG B 1 442 ? 13.406 -8.672 24.781 1 90.75 442 ARG B C 1
ATOM 8147 O O . ARG B 1 442 ? 12.734 -8.781 25.812 1 90.75 442 ARG B O 1
ATOM 8154 N N . THR B 1 443 ? 13.781 -7.543 24.234 1 92.94 443 THR B N 1
ATOM 8155 C CA . THR B 1 443 ? 13.547 -6.301 24.969 1 92.94 443 THR B CA 1
ATOM 8156 C C . THR B 1 443 ? 12.195 -5.707 24.609 1 92.94 443 THR B C 1
ATOM 8158 O O . THR B 1 443 ? 11.734 -4.754 25.25 1 92.94 443 THR B O 1
ATOM 8161 N N . LYS B 1 444 ? 11.562 -6.168 23.625 1 91.44 444 LYS B N 1
ATOM 8162 C CA . LYS B 1 444 ? 10.273 -5.684 23.125 1 91.44 444 LYS B CA 1
ATOM 8163 C C . LYS B 1 444 ? 10.375 -4.23 22.688 1 91.44 444 LYS B C 1
ATOM 8165 O O . LYS B 1 444 ? 9.547 -3.396 23.062 1 91.44 444 LYS B O 1
ATOM 8170 N N . LYS B 1 445 ? 11.477 -4.043 21.969 1 94.06 445 LYS B N 1
ATOM 8171 C CA . LYS B 1 445 ? 11.695 -2.713 21.391 1 94.06 445 LYS B CA 1
ATOM 8172 C C . LYS B 1 445 ? 11.664 -2.752 19.875 1 94.06 445 LYS B C 1
ATOM 8174 O O . LYS B 1 445 ? 11.695 -3.828 19.266 1 94.06 445 LYS B O 1
ATOM 8179 N N . VAL B 1 446 ? 11.484 -1.61 19.297 1 93.06 446 VAL B N 1
ATOM 8180 C CA . VAL B 1 446 ? 11.5 -1.448 17.844 1 93.06 446 VAL B CA 1
ATOM 8181 C C . VAL B 1 446 ? 12.523 -0.391 17.453 1 93.06 446 VAL B C 1
ATOM 8183 O O . VAL B 1 446 ? 12.703 0.608 18.156 1 93.06 446 VAL B O 1
ATOM 8186 N N . ALA B 1 447 ? 13.227 -0.653 16.375 1 95.81 447 ALA B N 1
ATOM 8187 C CA . ALA B 1 447 ? 14.188 0.326 15.867 1 95.81 447 ALA B CA 1
ATOM 8188 C C . ALA B 1 447 ? 13.523 1.294 14.891 1 95.81 447 ALA B C 1
ATOM 8190 O O . ALA B 1 447 ? 12.844 0.871 13.953 1 95.81 447 ALA B O 1
ATOM 8191 N N . ILE B 1 448 ? 13.625 2.545 15.156 1 93.88 448 ILE B N 1
ATOM 8192 C CA . ILE B 1 448 ? 13.18 3.584 14.234 1 93.88 448 ILE B CA 1
ATOM 8193 C C . ILE B 1 448 ? 14.312 3.961 13.289 1 93.88 448 ILE B C 1
ATOM 8195 O O . ILE B 1 448 ? 15.43 4.23 13.727 1 93.88 448 ILE B O 1
ATOM 8199 N N . ALA B 1 449 ? 14.008 3.951 11.992 1 95.56 449 ALA B N 1
ATOM 8200 C CA . ALA B 1 449 ? 15.07 4.152 11.016 1 95.56 449 ALA B CA 1
ATOM 8201 C C . ALA B 1 449 ? 14.562 4.961 9.82 1 95.56 449 ALA B C 1
ATOM 8203 O O . ALA B 1 449 ? 13.359 5.117 9.633 1 95.56 449 ALA B O 1
ATOM 8204 N N . THR B 1 450 ? 15.461 5.559 9.102 1 93 450 THR B N 1
ATOM 8205 C CA . THR B 1 450 ? 15.188 6.141 7.789 1 93 450 THR B CA 1
ATOM 8206 C C . THR B 1 450 ? 15.656 5.211 6.676 1 93 450 THR B C 1
ATOM 8208 O O . THR B 1 450 ? 16.703 4.57 6.797 1 93 450 THR B O 1
ATOM 8211 N N . PHE B 1 451 ? 14.859 5.121 5.656 1 95.12 451 PHE B N 1
ATOM 8212 C CA . PHE B 1 451 ? 15.125 4.18 4.578 1 95.12 451 PHE B CA 1
ATOM 8213 C C . PHE B 1 451 ? 15.031 4.867 3.221 1 95.12 451 PHE B C 1
ATOM 8215 O O . PHE B 1 451 ? 14 5.453 2.883 1 95.12 451 PHE B O 1
ATOM 8222 N N . VAL B 1 452 ? 16.188 4.891 2.52 1 93.31 452 VAL B N 1
ATOM 8223 C CA . VAL B 1 452 ? 16.234 5.297 1.12 1 93.31 452 VAL B CA 1
ATOM 8224 C C . VAL B 1 452 ? 16.219 4.062 0.22 1 93.31 452 VAL B C 1
ATOM 8226 O O . VAL B 1 452 ? 17.25 3.396 0.058 1 93.31 452 VAL B O 1
ATOM 8229 N N . LYS B 1 453 ? 15.125 3.805 -0.352 1 89.62 453 LYS B N 1
ATOM 8230 C CA . LYS B 1 453 ? 14.906 2.557 -1.08 1 89.62 453 LYS B CA 1
ATOM 8231 C C . LYS B 1 453 ? 15.586 2.592 -2.445 1 89.62 453 LYS B C 1
ATOM 8233 O O . LYS B 1 453 ? 16 1.553 -2.965 1 89.62 453 LYS B O 1
ATOM 8238 N N . THR B 1 454 ? 15.547 3.75 -3.104 1 88.56 454 THR B N 1
ATOM 8239 C CA . THR B 1 454 ? 16.141 3.941 -4.418 1 88.56 454 THR B CA 1
ATOM 8240 C C . THR B 1 454 ? 17.125 5.113 -4.406 1 88.56 454 THR B C 1
ATOM 8242 O O . THR B 1 454 ? 16.906 6.105 -3.709 1 88.56 454 THR B O 1
ATOM 8245 N N . LYS B 1 455 ? 18.062 4.914 -5.195 1 87.69 455 LYS B N 1
ATOM 8246 C CA . LYS B 1 455 ? 19.094 5.945 -5.25 1 87.69 455 LYS B CA 1
ATOM 8247 C C . LYS B 1 455 ? 18.484 7.316 -5.539 1 87.69 455 LYS B C 1
ATOM 8249 O O . LYS B 1 455 ? 17.641 7.449 -6.434 1 87.69 455 LYS B O 1
ATOM 8254 N N . ASP B 1 456 ? 18.781 8.266 -4.727 1 81.94 456 ASP B N 1
ATOM 8255 C CA . ASP B 1 456 ? 18.453 9.68 -4.898 1 81.94 456 ASP B CA 1
ATOM 8256 C C . ASP B 1 456 ? 16.953 9.922 -4.707 1 81.94 456 ASP B C 1
ATOM 8258 O O . ASP B 1 456 ? 16.375 10.773 -5.383 1 81.94 456 ASP B O 1
ATOM 8262 N N . LYS B 1 457 ? 16.328 9.07 -4.031 1 85 457 LYS B N 1
ATOM 8263 C CA . LYS B 1 457 ? 14.953 9.312 -3.621 1 85 457 LYS B CA 1
ATOM 8264 C C . LYS B 1 457 ? 14.883 9.75 -2.164 1 85 457 LYS B C 1
ATOM 8266 O O . LYS B 1 457 ? 15.867 9.633 -1.425 1 85 457 LYS B O 1
ATOM 8271 N N . ASP B 1 458 ? 13.734 10.242 -1.805 1 82.31 458 ASP B N 1
ATOM 8272 C CA . ASP B 1 458 ? 13.555 10.766 -0.456 1 82.31 458 ASP B CA 1
ATOM 8273 C C . ASP B 1 458 ? 13.5 9.641 0.573 1 82.31 458 ASP B C 1
ATOM 8275 O O . ASP B 1 458 ? 12.914 8.586 0.315 1 82.31 458 A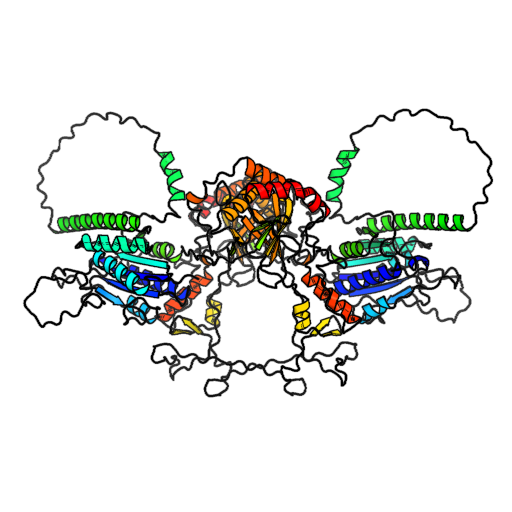SP B O 1
ATOM 8279 N N . PRO B 1 459 ? 14.117 9.906 1.704 1 88.06 459 PRO B N 1
ATOM 8280 C CA . PRO B 1 459 ? 14.062 8.906 2.775 1 88.06 459 PRO B CA 1
ATOM 8281 C C . PRO B 1 459 ? 12.664 8.75 3.367 1 88.06 459 PRO B C 1
ATOM 8283 O O . PRO B 1 459 ? 11.93 9.734 3.482 1 88.06 459 PRO B O 1
ATOM 8286 N N . ILE B 1 460 ? 12.367 7.566 3.65 1 89.12 460 ILE B N 1
ATOM 8287 C CA . ILE B 1 460 ? 11.117 7.289 4.348 1 89.12 460 ILE B CA 1
ATOM 8288 C C . ILE B 1 460 ? 11.414 6.852 5.781 1 89.12 460 ILE B C 1
ATOM 8290 O O . ILE B 1 460 ? 12.523 6.41 6.086 1 89.12 460 ILE B O 1
ATOM 8294 N N . LEU B 1 461 ? 10.43 7.113 6.66 1 90.31 461 LEU B N 1
ATOM 8295 C CA . LEU B 1 461 ? 10.523 6.641 8.039 1 90.31 461 LEU B CA 1
ATOM 8296 C C . LEU B 1 461 ? 10.062 5.191 8.148 1 90.31 461 LEU B C 1
ATOM 8298 O O . LEU B 1 461 ? 9.062 4.805 7.543 1 90.31 461 LEU B O 1
ATOM 8302 N N . CYS B 1 462 ? 10.828 4.398 8.875 1 93.25 462 CYS B N 1
ATOM 8303 C CA . CYS B 1 462 ? 10.461 2.99 8.984 1 93.25 462 CYS B CA 1
ATOM 8304 C C . CYS B 1 462 ? 10.734 2.465 10.391 1 93.25 462 CYS B C 1
ATOM 8306 O O . CYS B 1 462 ? 11.469 3.086 11.156 1 93.25 462 CYS B O 1
ATOM 8308 N N . GLY B 1 463 ? 10.047 1.445 10.719 1 92.69 463 GLY B N 1
ATOM 8309 C CA . GLY B 1 463 ? 10.328 0.625 11.883 1 92.69 463 GLY B CA 1
ATOM 8310 C C . GLY B 1 463 ? 10.922 -0.728 11.531 1 92.69 463 GLY B C 1
ATOM 8311 O O . GLY B 1 463 ? 10.508 -1.354 10.555 1 92.69 463 GLY B O 1
ATOM 8312 N N . LEU B 1 464 ? 12 -1.131 12.266 1 95.25 464 LEU B N 1
ATOM 8313 C CA . LEU B 1 464 ? 12.586 -2.459 12.109 1 95.25 464 LEU B CA 1
ATOM 8314 C C . LEU B 1 464 ? 12.07 -3.406 13.188 1 95.25 464 LEU B C 1
ATOM 8316 O O . LEU B 1 464 ? 12.219 -3.129 14.383 1 95.25 464 LEU B O 1
ATOM 8320 N N . PHE B 1 465 ? 11.508 -4.477 12.766 1 92 465 PHE B N 1
ATOM 8321 C CA . PHE B 1 465 ? 10.945 -5.484 13.656 1 92 465 PHE B CA 1
ATOM 8322 C C . PHE B 1 465 ? 11.602 -6.84 13.43 1 92 465 PHE B C 1
ATOM 8324 O O . PHE B 1 465 ? 12.047 -7.141 12.312 1 92 465 PHE B O 1
ATOM 8331 N N . PRO B 1 466 ? 11.688 -7.594 14.484 1 91 466 PRO B N 1
ATOM 8332 C CA . PRO B 1 466 ? 12.188 -8.953 14.273 1 91 466 PRO B CA 1
ATOM 8333 C C . PRO B 1 466 ? 11.219 -9.82 13.469 1 91 466 PRO B C 1
ATOM 8335 O O . PRO B 1 466 ? 10 -9.742 13.672 1 91 466 PRO B O 1
ATOM 8338 N N . LEU B 1 467 ? 11.766 -10.484 12.539 1 84.19 467 LEU B N 1
ATOM 8339 C CA . LEU B 1 467 ? 10.953 -11.43 11.781 1 84.19 467 LEU B CA 1
ATOM 8340 C C . LEU B 1 467 ? 10.703 -12.703 12.586 1 84.19 467 LEU B C 1
ATOM 8342 O O . LEU B 1 467 ? 11.648 -13.406 12.953 1 84.19 467 LEU B O 1
ATOM 8346 N N . GLU B 1 468 ? 9.484 -12.883 13 1 73.69 468 GLU B N 1
ATOM 8347 C CA . GLU B 1 468 ? 9.188 -14.023 13.859 1 73.69 468 GLU B CA 1
ATOM 8348 C C . GLU B 1 468 ? 8.906 -15.273 13.039 1 73.69 468 GLU B C 1
ATOM 8350 O O . GLU B 1 468 ? 7.797 -15.812 13.078 1 73.69 468 GLU B O 1
ATOM 8355 N N . GLU B 1 469 ? 9.82 -15.664 12.211 1 61.41 469 GLU B N 1
ATOM 8356 C CA . GLU B 1 469 ? 9.711 -16.891 11.43 1 61.41 469 GLU B CA 1
ATOM 8357 C C . GLU B 1 469 ? 9.969 -18.125 12.305 1 61.41 469 GLU B C 1
ATOM 8359 O O . GLU B 1 469 ? 9.312 -19.156 12.148 1 61.41 469 GLU B O 1
ATOM 8364 N N . LEU B 1 470 ? 11.016 -17.984 13.188 1 61.62 470 LEU B N 1
ATOM 8365 C CA . LEU B 1 470 ? 11.477 -19.047 14.07 1 61.62 470 LEU B CA 1
ATOM 8366 C C . LEU B 1 470 ? 11.375 -18.609 15.531 1 61.62 470 LEU B C 1
ATOM 8368 O O . LEU B 1 470 ? 10.953 -17.5 15.828 1 61.62 470 LEU B O 1
ATOM 8372 N N . GLU B 1 471 ? 11.578 -19.531 16.312 1 65.38 471 GLU B N 1
ATOM 8373 C CA . GLU B 1 471 ? 11.648 -19.203 17.734 1 65.38 471 GLU B CA 1
ATOM 8374 C C . GLU B 1 471 ? 12.617 -18.047 17.984 1 65.38 471 GLU B C 1
ATOM 8376 O O . GLU B 1 471 ? 12.328 -17.156 18.781 1 65.38 471 GLU B O 1
ATOM 8381 N N . GLU B 1 472 ? 13.711 -18.078 17.234 1 72.75 472 GLU B N 1
ATOM 8382 C CA . GLU B 1 472 ? 14.656 -16.969 17.266 1 72.75 472 GLU B CA 1
ATOM 8383 C C . GLU B 1 472 ? 14.758 -16.281 15.914 1 72.75 472 GLU B C 1
ATOM 8385 O O . GLU B 1 472 ? 15.094 -16.906 14.914 1 72.75 472 GLU B O 1
ATOM 8390 N N . PRO B 1 473 ? 14.469 -14.992 15.977 1 78.56 473 PRO B N 1
ATOM 8391 C CA . PRO B 1 473 ? 14.477 -14.297 14.688 1 78.56 473 PRO B CA 1
ATOM 8392 C C . PRO B 1 473 ? 15.883 -14.133 14.117 1 78.56 473 PRO B C 1
ATOM 8394 O O . PRO B 1 473 ? 16.844 -13.914 14.859 1 78.56 473 PRO B O 1
ATOM 8397 N N . LEU B 1 474 ? 16.078 -14.273 12.859 1 79.25 474 LEU B N 1
ATOM 8398 C CA . LEU B 1 474 ? 17.344 -14.125 12.164 1 79.25 474 LEU B CA 1
ATOM 8399 C C . LEU B 1 474 ? 17.359 -12.867 11.305 1 79.25 474 LEU B C 1
ATOM 8401 O O . LEU B 1 474 ? 18.422 -12.352 10.961 1 79.25 474 LEU B O 1
ATOM 8405 N N . HIS B 1 475 ? 16.219 -12.43 11.031 1 88.69 475 HIS B N 1
ATOM 8406 C CA . HIS B 1 475 ? 16.109 -11.32 10.094 1 88.69 475 HIS B CA 1
ATOM 8407 C C . HIS B 1 475 ? 15.234 -10.203 10.648 1 88.69 475 HIS B C 1
ATOM 8409 O O . HIS B 1 475 ? 14.547 -10.391 11.656 1 88.69 475 HIS B O 1
ATOM 8415 N N . LEU B 1 476 ? 15.406 -9.133 10.047 1 92.44 476 LEU B N 1
ATOM 8416 C CA . LEU B 1 476 ? 14.578 -7.98 10.406 1 92.44 476 LEU B CA 1
ATOM 8417 C C . LEU B 1 476 ? 13.617 -7.637 9.273 1 92.44 476 LEU B C 1
ATOM 8419 O O . LEU B 1 476 ? 13.914 -7.875 8.102 1 92.44 476 LEU B O 1
ATOM 8423 N N . VAL B 1 477 ? 12.547 -7.195 9.656 1 91.44 477 VAL B N 1
ATOM 8424 C CA . VAL B 1 477 ? 11.555 -6.711 8.703 1 91.44 477 VAL B CA 1
ATOM 8425 C C . VAL B 1 477 ? 11.484 -5.188 8.75 1 91.44 477 VAL B C 1
ATOM 8427 O O . VAL B 1 477 ? 11.422 -4.598 9.836 1 91.44 477 VAL B O 1
ATOM 8430 N N . ILE B 1 478 ? 11.586 -4.559 7.602 1 93.5 478 ILE B N 1
ATOM 8431 C CA . ILE B 1 478 ? 11.469 -3.107 7.473 1 93.5 478 ILE B CA 1
ATOM 8432 C C . ILE B 1 478 ? 10.023 -2.729 7.156 1 93.5 478 ILE B C 1
ATOM 8434 O O . ILE B 1 478 ? 9.469 -3.164 6.145 1 93.5 478 ILE B O 1
ATOM 8438 N N . MET B 1 479 ? 9.461 -1.943 8.008 1 91.06 479 MET B N 1
ATOM 8439 C CA . MET B 1 479 ? 8.094 -1.489 7.789 1 91.06 479 MET B CA 1
ATOM 8440 C C . MET B 1 479 ? 8.023 0.034 7.758 1 91.06 479 MET B C 1
ATOM 8442 O O . MET B 1 479 ? 8.516 0.699 8.672 1 91.06 479 MET B O 1
ATOM 8446 N N . GLN B 1 480 ? 7.402 0.536 6.77 1 90.75 480 GLN B N 1
ATOM 8447 C CA . GLN B 1 480 ? 7.309 1.986 6.637 1 90.75 480 GLN B CA 1
ATOM 8448 C C . GLN B 1 480 ? 6.309 2.564 7.633 1 90.75 480 GLN B C 1
ATOM 8450 O O . GLN B 1 480 ? 5.207 2.037 7.789 1 90.75 480 GLN B O 1
ATOM 8455 N N . LEU B 1 481 ? 6.688 3.561 8.32 1 89.75 481 LEU B N 1
ATOM 8456 C CA . LEU B 1 481 ? 5.828 4.301 9.234 1 89.75 481 LEU B CA 1
ATOM 8457 C C . LEU B 1 481 ? 5.273 5.555 8.57 1 89.75 481 LEU B C 1
ATOM 8459 O O . LEU B 1 481 ? 5.938 6.164 7.734 1 89.75 481 LEU B O 1
ATOM 8463 N N . PRO B 1 482 ? 4.066 5.938 8.938 1 86.62 482 PRO B N 1
ATOM 8464 C CA . PRO B 1 482 ? 3.484 7.145 8.344 1 86.62 482 PRO B CA 1
ATOM 8465 C C . PRO B 1 482 ? 4.094 8.43 8.906 1 86.62 482 PRO B C 1
ATOM 8467 O O . PRO B 1 482 ? 4.527 8.461 10.055 1 86.62 482 PRO B O 1
ATOM 8470 N N . PHE B 1 483 ? 4.129 9.438 8.055 1 84.94 483 PHE B N 1
ATOM 8471 C CA . PHE B 1 483 ? 4.344 10.805 8.516 1 84.94 483 PHE B CA 1
ATOM 8472 C C . PHE B 1 483 ? 3.035 11.43 8.992 1 84.94 483 PHE B C 1
ATOM 8474 O O . PHE B 1 483 ? 1.96 10.867 8.766 1 84.94 483 PHE B O 1
ATOM 8481 N N . SER B 1 484 ? 3.135 12.469 9.648 1 79.19 484 SER B N 1
ATOM 8482 C CA . SER B 1 484 ? 1.95 13.117 10.203 1 79.19 484 SER B CA 1
ATOM 8483 C C . SER B 1 484 ? 0.917 13.398 9.117 1 79.19 484 SER B C 1
ATOM 8485 O O . SER B 1 484 ? -0.287 13.258 9.344 1 79.19 484 SER B O 1
ATOM 8487 N N . ASN B 1 485 ? 1.371 13.727 7.879 1 78.06 485 ASN B N 1
ATOM 8488 C CA . ASN B 1 485 ? 0.461 14.062 6.793 1 78.06 485 ASN B CA 1
ATOM 8489 C C . ASN B 1 485 ? -0.208 12.82 6.211 1 78.06 485 ASN B C 1
ATOM 8491 O O . ASN B 1 485 ? -1.196 12.93 5.48 1 78.06 485 ASN B O 1
ATOM 8495 N N . ASP B 1 486 ? 0.344 11.695 6.512 1 82.5 486 ASP B N 1
ATOM 8496 C CA . ASP B 1 486 ? -0.22 10.453 5.996 1 82.5 486 ASP B CA 1
ATOM 8497 C C . ASP B 1 486 ? -1.395 9.984 6.852 1 82.5 486 ASP B C 1
ATOM 8499 O O . ASP B 1 486 ? -2.172 9.125 6.434 1 82.5 486 ASP B O 1
ATOM 8503 N N . ILE B 1 487 ? -1.428 10.523 8.047 1 78.06 487 ILE B N 1
ATOM 8504 C CA . ILE B 1 487 ? -2.428 10.062 9 1 78.06 487 ILE B CA 1
ATOM 8505 C C . ILE B 1 487 ? -3.729 10.836 8.805 1 78.06 487 ILE B C 1
ATOM 8507 O O . ILE B 1 487 ? -3.74 12.07 8.883 1 78.06 487 ILE B O 1
ATOM 8511 N N . ARG B 1 488 ? -4.773 10.188 8.414 1 71.25 488 ARG B N 1
ATOM 8512 C CA . ARG B 1 488 ? -6.07 10.836 8.227 1 71.25 488 ARG B CA 1
ATOM 8513 C C . ARG B 1 488 ? -6.816 10.961 9.555 1 71.25 488 ARG B C 1
ATOM 8515 O O . ARG B 1 488 ? -7.438 11.984 9.828 1 71.25 488 ARG B O 1
ATOM 8522 N N . TYR B 1 489 ? -7.059 9.797 10.188 1 62.19 489 TYR B N 1
ATOM 8523 C CA . TYR B 1 489 ? -7.828 9.867 11.422 1 62.19 489 TYR B CA 1
ATOM 8524 C C . TYR B 1 489 ? -7.125 9.109 12.547 1 62.19 489 TYR B C 1
ATOM 8526 O O . TYR B 1 489 ? -6.586 8.023 12.32 1 62.19 489 TYR B O 1
ATOM 8534 N N . PHE B 1 490 ? -6.777 9.922 13.57 1 56.03 490 PHE B N 1
ATOM 8535 C CA . PHE B 1 490 ? -6.395 9.18 14.758 1 56.03 490 PHE B CA 1
ATOM 8536 C C . PHE B 1 490 ? -7.621 8.812 15.586 1 56.03 490 PHE B C 1
ATOM 8538 O O . PHE B 1 490 ? -8.508 9.641 15.797 1 56.03 490 PHE B O 1
ATOM 8545 N N . PRO B 1 491 ? -7.961 7.508 15.648 1 52.22 491 PRO B N 1
ATOM 8546 C CA . PRO B 1 491 ? -9.133 7.133 16.438 1 52.22 491 PRO B CA 1
ATOM 8547 C C . PRO B 1 491 ? -9.266 7.965 17.719 1 52.22 491 PRO B C 1
ATOM 8549 O O . PRO B 1 491 ? -8.312 8.078 18.484 1 52.22 491 PRO B O 1
ATOM 8552 N N . GLU B 1 492 ? -9.75 9.148 17.578 1 49.31 492 GLU B N 1
ATOM 8553 C CA . GLU B 1 492 ? -10.109 9.797 18.828 1 49.31 492 GLU B CA 1
ATOM 8554 C C . GLU B 1 492 ? -10.719 8.805 19.812 1 49.31 492 GLU B C 1
ATOM 8556 O O . GLU B 1 492 ? -11.406 7.859 19.406 1 49.31 492 GLU B O 1
ATOM 8561 N N . LEU B 1 493 ? -10.047 8.547 20.938 1 44.5 493 LEU B N 1
ATOM 8562 C CA . LEU B 1 493 ? -10.594 7.781 22.047 1 44.5 493 LEU B CA 1
ATOM 8563 C C . LEU B 1 493 ? -12.086 8.039 22.203 1 44.5 493 LEU B C 1
ATOM 8565 O O . LEU B 1 493 ? -12.531 9.188 22.156 1 44.5 493 LEU B O 1
ATOM 8569 N N . PRO B 1 494 ? -12.891 7.145 21.797 1 43.72 494 PRO B N 1
ATOM 8570 C CA . PRO B 1 494 ? -14.32 7.359 22.031 1 43.72 494 PRO B CA 1
ATOM 8571 C C . PRO B 1 494 ? -14.586 8.172 23.297 1 43.72 494 PRO B C 1
ATOM 8573 O O . PRO B 1 494 ? -13.797 8.125 24.234 1 43.72 494 PRO B O 1
ATOM 8576 N N . SER B 1 495 ? -15.203 9.258 23.25 1 39 495 SER B N 1
ATOM 8577 C CA . SER B 1 495 ? -15.773 9.898 24.422 1 39 495 SER B CA 1
ATOM 8578 C C . SER B 1 495 ? -16.297 8.875 25.422 1 39 495 SER B C 1
ATOM 8580 O O . SER B 1 495 ? -16.672 7.762 25.047 1 39 495 SER B O 1
ATOM 8582 N N . LEU B 1 496 ? -15.977 8.961 26.656 1 37.19 496 LEU B N 1
ATOM 8583 C CA . LEU B 1 496 ? -16.391 8.219 27.844 1 37.19 496 LEU B CA 1
ATOM 8584 C C . LEU B 1 496 ? -17.797 7.664 27.688 1 37.19 496 LEU B C 1
ATOM 8586 O O . LEU B 1 496 ? -18.172 6.723 28.375 1 37.19 496 LEU B O 1
ATOM 8590 N N . ASP B 1 497 ? -18.594 8.344 27.062 1 39.78 497 ASP B N 1
ATOM 8591 C CA . ASP B 1 497 ? -19.969 7.871 27.109 1 39.78 497 ASP B CA 1
ATOM 8592 C C . ASP B 1 497 ? -20.141 6.574 26.328 1 39.78 497 ASP B C 1
ATOM 8594 O O . ASP B 1 497 ? -21.156 5.891 26.453 1 39.78 497 ASP B O 1
ATOM 8598 N N . ASP B 1 498 ? -19.375 6.285 25.406 1 45.97 498 ASP B N 1
ATOM 8599 C CA . ASP B 1 498 ? -19.531 5.109 24.562 1 45.97 498 ASP B CA 1
ATOM 8600 C C . ASP B 1 498 ? -19 3.855 25.25 1 45.97 498 ASP B C 1
ATOM 8602 O O . ASP B 1 498 ? -19.234 2.738 24.781 1 45.97 498 ASP B O 1
ATOM 8606 N N . ILE B 1 499 ? -18.109 3.973 26.109 1 42.59 499 ILE B N 1
ATOM 8607 C CA . ILE B 1 499 ? -17.422 2.934 26.859 1 42.59 499 ILE B CA 1
ATOM 8608 C C . ILE B 1 499 ? -18.438 2.096 27.641 1 42.59 499 ILE B C 1
ATOM 8610 O O . ILE B 1 499 ? -18.141 0.976 28.062 1 42.59 499 ILE B O 1
ATOM 8614 N N . SER B 1 500 ? -19.312 2.795 28.219 1 43.81 500 SER B N 1
ATOM 8615 C CA . SER B 1 500 ? -19.953 2.148 29.359 1 43.81 500 SER B CA 1
ATOM 8616 C C . SER B 1 500 ? -20.688 0.877 28.938 1 43.81 500 SER B C 1
ATOM 8618 O O . SER B 1 500 ? -21.406 0.278 29.719 1 43.81 500 SER B O 1
ATOM 8620 N N . VAL B 1 501 ? -20.766 0.604 27.703 1 48.53 501 VAL B N 1
ATOM 8621 C CA . VAL B 1 501 ? -21.641 -0.566 27.656 1 48.53 501 VAL B CA 1
ATOM 8622 C C . VAL B 1 501 ? -20.828 -1.823 27.969 1 48.53 501 VAL B C 1
ATOM 8624 O O . VAL B 1 501 ? -20.109 -2.334 27.109 1 48.53 501 VAL B O 1
ATOM 8627 N N . LYS B 1 502 ? -20.297 -1.949 29.172 1 52.53 502 LYS B N 1
ATOM 8628 C CA . LYS B 1 502 ? -19.797 -3.244 29.625 1 52.53 502 LYS B CA 1
ATOM 8629 C C . LYS B 1 502 ? -20.656 -4.383 29.078 1 52.53 502 LYS B C 1
ATOM 8631 O O . LYS B 1 502 ? -21.875 -4.402 29.281 1 52.53 502 LYS B O 1
ATOM 8636 N N . ALA B 1 503 ? -20.062 -5.031 28.031 1 62.91 503 ALA B N 1
ATOM 8637 C CA . ALA B 1 503 ? -20.766 -6.195 27.5 1 62.91 503 ALA B CA 1
ATOM 8638 C C . ALA B 1 503 ? -21.188 -7.148 28.609 1 62.91 503 ALA B C 1
ATOM 8640 O O . ALA B 1 503 ? -20.406 -7.441 29.516 1 62.91 503 ALA B O 1
ATOM 8641 N N . SER B 1 504 ? -22.422 -7.312 28.859 1 72.31 504 SER B N 1
ATOM 8642 C CA . SER B 1 504 ? -22.922 -8.32 29.797 1 72.31 504 SER B CA 1
ATOM 8643 C C . SER B 1 504 ? -22.219 -9.664 29.578 1 72.31 504 SER B C 1
ATOM 8645 O O . SER B 1 504 ? -21.672 -9.914 28.5 1 72.31 504 SER B O 1
ATOM 8647 N N . ALA B 1 505 ? -21.906 -10.375 30.625 1 79.81 505 ALA B N 1
ATOM 8648 C CA . ALA B 1 505 ? -21.328 -11.711 30.594 1 79.81 505 ALA B CA 1
ATOM 8649 C C . ALA B 1 505 ? -21.969 -12.57 29.516 1 79.81 505 ALA B C 1
ATOM 8651 O O . ALA B 1 505 ? -21.297 -13.359 28.844 1 79.81 505 ALA B O 1
ATOM 8652 N N . GLN B 1 506 ? -23.25 -12.266 29.312 1 81.5 506 GLN B N 1
ATOM 8653 C CA . GLN B 1 506 ? -23.984 -13.047 28.328 1 81.5 506 GLN B CA 1
ATOM 8654 C C . GLN B 1 506 ? -23.531 -12.703 26.906 1 81.5 506 GLN B C 1
ATOM 8656 O O . GLN B 1 506 ? -23.359 -13.594 26.078 1 81.5 506 GLN B O 1
ATOM 8661 N N . VAL B 1 507 ? -23.344 -11.484 26.672 1 83.12 507 VAL B N 1
ATOM 8662 C CA . VAL B 1 507 ? -22.922 -11.023 25.344 1 83.12 507 VAL B CA 1
ATOM 8663 C C . VAL B 1 507 ? -21.516 -11.516 25.062 1 83.12 507 VAL B C 1
ATOM 8665 O O . VAL B 1 507 ? -21.219 -11.961 23.938 1 83.12 507 VAL B O 1
ATOM 8668 N N . SER B 1 508 ? -20.703 -11.492 26.062 1 87 508 SER B N 1
ATOM 8669 C CA . SER B 1 508 ? -19.328 -11.953 25.906 1 87 508 SER B CA 1
ATOM 8670 C C . SER B 1 508 ? -19.266 -13.445 25.594 1 87 508 SER B C 1
ATOM 8672 O O . SER B 1 508 ? -18.5 -13.891 24.75 1 87 508 SER B O 1
ATOM 8674 N N . ALA B 1 509 ? -20.125 -14.141 26.297 1 88.62 509 ALA B N 1
ATOM 8675 C CA . ALA B 1 509 ? -20.172 -15.586 26.094 1 88.62 509 ALA B CA 1
ATOM 8676 C C . ALA B 1 509 ? -20.703 -15.922 24.688 1 88.62 509 ALA B C 1
ATOM 8678 O O . ALA B 1 509 ? -20.234 -16.875 24.062 1 88.62 509 ALA B O 1
ATOM 8679 N N . ALA B 1 510 ? -21.625 -15.188 24.281 1 89.31 510 ALA B N 1
ATOM 8680 C CA . ALA B 1 510 ? -22.188 -15.398 22.953 1 89.31 510 ALA B CA 1
ATOM 8681 C C . ALA B 1 510 ? -21.141 -15.141 21.875 1 89.31 510 ALA B C 1
ATOM 8683 O O . ALA B 1 510 ? -21.047 -15.891 20.891 1 89.31 510 ALA B O 1
ATOM 8684 N N . ALA B 1 511 ? -20.406 -14.148 22.062 1 91.12 511 ALA B N 1
ATOM 8685 C CA . ALA B 1 511 ? -19.359 -13.812 21.109 1 91.12 511 ALA B CA 1
ATOM 8686 C C . ALA B 1 511 ? -18.266 -14.875 21.094 1 91.12 511 ALA B C 1
ATOM 8688 O O . ALA B 1 511 ? -17.781 -15.266 20.031 1 91.12 511 ALA B O 1
ATOM 8689 N N . ASP B 1 512 ? -17.938 -15.367 22.25 1 93.06 512 ASP B N 1
ATOM 8690 C CA . ASP B 1 512 ? -16.922 -16.422 22.344 1 93.06 512 ASP B CA 1
ATOM 8691 C C . ASP B 1 512 ? -17.391 -17.703 21.641 1 93.06 512 ASP B C 1
ATOM 8693 O O . ASP B 1 512 ? -16.625 -18.344 20.938 1 93.06 512 ASP B O 1
ATOM 8697 N N . SER B 1 513 ? -18.609 -17.922 21.906 1 91.69 513 SER B N 1
ATOM 8698 C CA . SER B 1 513 ? -19.172 -19.109 21.297 1 91.69 513 SER B CA 1
ATOM 8699 C C . SER B 1 513 ? -19.203 -18.984 19.766 1 91.69 513 SER B C 1
ATOM 8701 O O . SER B 1 513 ? -18.969 -19.969 19.062 1 91.69 513 SER B O 1
ATOM 8703 N N . LEU B 1 514 ? -19.531 -17.906 19.312 1 92.88 514 LEU B N 1
ATOM 8704 C CA . LEU B 1 514 ? -19.547 -17.672 17.875 1 92.88 514 LEU B CA 1
ATOM 8705 C C . LEU B 1 514 ? -18.172 -17.938 17.266 1 92.88 514 LEU B C 1
ATOM 8707 O O . LEU B 1 514 ? -18.047 -18.641 16.266 1 92.88 514 LEU B O 1
ATOM 8711 N N . ILE B 1 515 ? -17.156 -17.438 17.875 1 94.31 515 ILE B N 1
ATOM 8712 C CA . ILE B 1 515 ? -15.789 -17.578 17.391 1 94.31 515 ILE B CA 1
ATOM 8713 C C . ILE B 1 515 ? -15.398 -19.062 17.406 1 94.31 515 ILE B C 1
ATOM 8715 O O . ILE B 1 515 ? -14.867 -19.578 16.422 1 94.31 515 ILE B O 1
ATOM 8719 N N . ASP B 1 516 ? -15.773 -19.719 18.453 1 93.31 516 ASP B N 1
ATOM 8720 C CA . ASP B 1 516 ? -15.406 -21.125 18.609 1 93.31 516 ASP B CA 1
ATOM 8721 C C . ASP B 1 516 ? -16.078 -22 17.547 1 93.31 516 ASP B C 1
ATOM 8723 O O . ASP B 1 516 ? -15.477 -22.969 17.062 1 93.31 516 ASP B O 1
ATOM 8727 N N . ASN B 1 517 ? -17.234 -21.609 17.203 1 92.94 517 ASN B N 1
ATOM 8728 C CA . ASN B 1 517 ? -17.984 -22.453 16.297 1 92.94 517 ASN B CA 1
ATOM 8729 C C . ASN B 1 517 ? -17.734 -22.094 14.836 1 92.94 517 ASN B C 1
ATOM 8731 O O . ASN B 1 517 ? -18.125 -22.828 13.93 1 92.94 517 ASN B O 1
ATOM 8735 N N . LEU B 1 518 ? -17.094 -21.047 14.602 1 93.69 518 LEU B N 1
ATOM 8736 C CA . LEU B 1 518 ? -16.766 -20.641 13.234 1 93.69 518 LEU B CA 1
ATOM 8737 C C . LEU B 1 518 ? -15.266 -20.672 13.008 1 93.69 518 LEU B C 1
ATOM 8739 O O . LEU B 1 518 ? -14.75 -19.969 12.141 1 93.69 518 LEU B O 1
ATOM 8743 N N . MET B 1 519 ? -14.586 -21.438 13.734 1 92.25 519 MET B N 1
ATOM 8744 C CA . MET B 1 519 ? -13.148 -21.625 13.539 1 92.25 519 MET B CA 1
ATOM 8745 C C . MET B 1 519 ? -12.867 -22.344 12.219 1 92.25 519 MET B C 1
ATOM 8747 O O . MET B 1 519 ? -13.469 -23.375 11.93 1 92.25 519 MET B O 1
ATOM 8751 N N . LEU B 1 520 ? -12.07 -21.734 11.508 1 88.94 520 LEU B N 1
ATOM 8752 C CA . LEU B 1 520 ? -11.703 -22.312 10.227 1 88.94 520 LEU B CA 1
ATOM 8753 C C . LEU B 1 520 ? -10.617 -23.375 10.398 1 88.94 520 LEU B C 1
ATOM 8755 O O . LEU B 1 520 ? -9.727 -23.234 11.234 1 88.94 520 LEU B O 1
ATOM 8759 N N . PRO B 1 521 ? -10.734 -24.375 9.633 1 81.88 521 PRO B N 1
ATOM 8760 C CA . PRO B 1 521 ? -9.641 -25.344 9.648 1 81.88 521 PRO B CA 1
ATOM 8761 C C . PRO B 1 521 ? -8.344 -24.766 9.086 1 81.88 521 PRO B C 1
ATOM 8763 O O . PRO B 1 521 ? -8.367 -23.797 8.336 1 81.88 521 PRO B O 1
ATOM 8766 N N . ASP B 1 522 ? -7.246 -25.312 9.422 1 70.62 522 ASP B N 1
ATOM 8767 C CA . ASP B 1 522 ? -5.922 -24.812 9.062 1 70.62 522 ASP B CA 1
ATOM 8768 C C . ASP B 1 522 ? -5.77 -24.719 7.543 1 70.62 522 ASP B C 1
ATOM 8770 O O . ASP B 1 522 ? -5.121 -23.797 7.043 1 70.62 522 ASP B O 1
ATOM 8774 N N . GLU B 1 523 ? -6.402 -25.578 6.844 1 65.5 523 GLU B N 1
ATOM 8775 C CA . GLU B 1 523 ? -6.223 -25.609 5.398 1 65.5 523 GLU B CA 1
ATOM 8776 C C . GLU B 1 523 ? -7.242 -24.719 4.695 1 65.5 523 GLU B C 1
ATOM 8778 O O . GLU B 1 523 ? -7.059 -24.344 3.535 1 65.5 523 GLU B O 1
ATOM 8783 N N . ALA B 1 524 ? -8.18 -24.297 5.426 1 66.94 524 ALA B N 1
ATOM 8784 C CA . ALA B 1 524 ? -9.258 -23.562 4.781 1 66.94 524 ALA B CA 1
ATOM 8785 C C . ALA B 1 524 ? -8.938 -22.062 4.719 1 66.94 524 ALA B C 1
ATOM 8787 O O . ALA B 1 524 ? -8.492 -21.484 5.707 1 66.94 524 ALA B O 1
ATOM 8788 N N . LEU B 1 525 ? -9.141 -21.5 3.551 1 66.31 525 LEU B N 1
ATOM 8789 C CA . LEU B 1 525 ? -9.023 -20.078 3.299 1 66.31 525 LEU B CA 1
ATOM 8790 C C . LEU B 1 525 ? -7.652 -19.562 3.713 1 66.31 525 LEU B C 1
ATOM 8792 O O . LEU B 1 525 ? -7.547 -18.516 4.371 1 66.31 525 LEU B O 1
ATOM 8796 N N . ASP B 1 526 ? -6.691 -20.422 3.424 1 71.38 526 ASP B N 1
ATOM 8797 C CA . ASP B 1 526 ? -5.305 -20.047 3.666 1 71.38 526 ASP B CA 1
ATOM 8798 C C . ASP B 1 526 ? -4.828 -19.016 2.641 1 71.38 526 ASP B C 1
ATOM 8800 O O . ASP B 1 526 ? -4.711 -19.328 1.453 1 71.38 526 ASP B O 1
ATOM 8804 N N . TYR B 1 527 ? -4.688 -17.844 3.16 1 72.31 527 TYR B N 1
ATOM 8805 C CA . TYR B 1 527 ? -4.289 -16.75 2.279 1 72.31 527 TYR B CA 1
ATOM 8806 C C . TYR B 1 527 ? -3.02 -17.109 1.515 1 72.31 527 TYR B C 1
ATOM 8808 O O . TYR B 1 527 ? -2.762 -16.562 0.441 1 72.31 527 TYR B O 1
ATOM 8816 N N . ARG B 1 528 ? -2.215 -18.078 1.926 1 70.44 528 ARG B N 1
ATOM 8817 C CA . ARG B 1 528 ? -0.958 -18.453 1.288 1 70.44 528 ARG B CA 1
ATOM 8818 C C . ARG B 1 528 ? -1.209 -19.266 0.018 1 70.44 528 ARG B C 1
ATOM 8820 O O . ARG B 1 528 ? -0.383 -19.266 -0.897 1 70.44 528 ARG B O 1
ATOM 8827 N N . THR B 1 529 ? -2.303 -19.828 0.029 1 71.19 529 THR B N 1
ATOM 8828 C CA . THR B 1 529 ? -2.559 -20.719 -1.088 1 71.19 529 THR B CA 1
ATOM 8829 C C . THR B 1 529 ? -3.732 -20.234 -1.927 1 71.19 529 THR B C 1
ATOM 8831 O O . THR B 1 529 ? -3.91 -20.656 -3.068 1 71.19 529 THR B O 1
ATOM 8834 N N . MET B 1 530 ? -4.449 -19.375 -1.382 1 78 530 MET B N 1
ATOM 8835 C CA . MET B 1 530 ? -5.629 -18.891 -2.098 1 78 530 MET B CA 1
ATOM 8836 C C . MET B 1 530 ? -5.238 -17.906 -3.201 1 78 530 MET B C 1
ATOM 8838 O O . MET B 1 530 ? -4.598 -16.891 -2.936 1 78 530 MET B O 1
ATOM 8842 N N . ALA B 1 531 ? -5.664 -18.25 -4.387 1 78.62 531 ALA B N 1
ATOM 8843 C CA . ALA B 1 531 ? -5.387 -17.359 -5.52 1 78.62 531 ALA B CA 1
ATOM 8844 C C . ALA B 1 531 ? -6.438 -16.266 -5.625 1 78.62 531 ALA B C 1
ATOM 8846 O O . ALA B 1 531 ? -7.578 -16.438 -5.195 1 78.62 531 ALA B O 1
ATOM 8847 N N . ASN B 1 532 ? -6.047 -15.203 -6.145 1 82.62 532 ASN B N 1
ATOM 8848 C CA . ASN B 1 532 ? -7.004 -14.148 -6.453 1 82.62 532 ASN B CA 1
ATOM 8849 C C . ASN B 1 532 ? -8.016 -14.594 -7.504 1 82.62 532 ASN B C 1
ATOM 8851 O O . ASN B 1 532 ? -7.637 -14.945 -8.625 1 82.62 532 ASN B O 1
ATOM 8855 N N . PRO B 1 533 ? -9.195 -14.648 -7.172 1 82.75 533 PRO B N 1
ATOM 8856 C CA . PRO B 1 533 ? -10.203 -15.172 -8.094 1 82.75 533 PRO B CA 1
ATOM 8857 C C . PRO B 1 533 ? -10.273 -14.383 -9.398 1 82.75 533 PRO B C 1
ATOM 8859 O O . PRO B 1 533 ? -10.523 -14.961 -10.461 1 82.75 533 PRO B O 1
ATOM 8862 N N . ASN B 1 534 ? -10.156 -13.133 -9.352 1 82.56 534 ASN B N 1
ATOM 8863 C CA . ASN B 1 534 ? -10.211 -12.32 -10.57 1 82.56 534 ASN B CA 1
ATOM 8864 C C . ASN B 1 534 ? -9.055 -12.641 -11.508 1 82.56 534 ASN B C 1
ATOM 8866 O O . ASN B 1 534 ? -9.25 -12.758 -12.719 1 82.56 534 ASN B O 1
ATOM 8870 N N . ILE B 1 535 ? -7.941 -12.742 -10.93 1 82.62 535 ILE B N 1
ATOM 8871 C CA . ILE B 1 535 ? -6.766 -13.055 -11.734 1 82.62 535 ILE B CA 1
ATOM 8872 C C . ILE B 1 535 ? -6.906 -14.445 -12.336 1 82.62 535 ILE B C 1
ATOM 8874 O O . ILE B 1 535 ? -6.605 -14.648 -13.516 1 82.62 535 ILE B O 1
ATOM 8878 N N . ARG B 1 536 ? -7.312 -15.336 -11.594 1 82.19 536 ARG B N 1
ATOM 8879 C CA . ARG B 1 536 ? -7.504 -16.703 -12.086 1 82.19 536 ARG B CA 1
ATOM 8880 C C . ARG B 1 536 ? -8.578 -16.75 -13.164 1 82.19 536 ARG B C 1
ATOM 8882 O O . ARG B 1 536 ? -8.438 -17.469 -14.148 1 82.19 536 ARG B O 1
ATOM 8889 N N . SER B 1 537 ? -9.656 -16 -12.914 1 84.38 537 SER B N 1
ATOM 8890 C CA . SER B 1 537 ? -10.711 -15.938 -13.914 1 84.38 537 SER B CA 1
ATOM 8891 C C . SER B 1 537 ? -10.195 -15.367 -15.227 1 84.38 537 SER B C 1
ATOM 8893 O O . SER B 1 537 ? -10.531 -15.875 -16.297 1 84.38 537 SER B O 1
ATOM 8895 N N . PHE B 1 538 ? -9.477 -14.414 -15.141 1 84.81 538 PHE B N 1
ATOM 8896 C CA . PHE B 1 538 ? -8.914 -13.789 -16.328 1 84.81 538 PHE B CA 1
ATOM 8897 C C . PHE B 1 538 ? -8.047 -14.773 -17.109 1 84.81 538 PHE B C 1
ATOM 8899 O O . PHE B 1 538 ? -8.25 -14.977 -18.312 1 84.81 538 PHE B O 1
ATOM 8906 N N . TYR B 1 539 ? -7.184 -15.383 -16.516 1 83.5 539 TYR B N 1
ATOM 8907 C CA . TYR B 1 539 ? -6.238 -16.25 -17.203 1 83.5 539 TYR B CA 1
ATOM 8908 C C . TYR B 1 539 ? -6.922 -17.516 -17.703 1 83.5 539 TYR B C 1
ATOM 8910 O O . TYR B 1 539 ? -6.566 -18.047 -18.75 1 83.5 539 TYR B O 1
ATOM 8918 N N . LYS B 1 540 ? -7.781 -18.016 -16.906 1 84.75 540 LYS B N 1
ATOM 8919 C CA . LYS B 1 540 ? -8.555 -19.141 -17.406 1 84.75 540 LYS B CA 1
ATOM 8920 C C . LYS B 1 540 ? -9.32 -18.781 -18.672 1 84.75 540 LYS B C 1
ATOM 8922 O O . LYS B 1 540 ? -9.398 -19.578 -19.609 1 84.75 540 LYS B O 1
ATOM 8927 N N . THR B 1 541 ? -9.875 -17.625 -18.719 1 87.56 541 THR B N 1
ATOM 8928 C CA . THR B 1 541 ? -10.578 -17.156 -19.906 1 87.56 541 THR B CA 1
ATOM 8929 C C . THR B 1 541 ? -9.617 -17.047 -21.094 1 87.56 541 THR B C 1
ATOM 8931 O O . THR B 1 541 ? -9.961 -17.453 -22.203 1 87.56 541 THR B O 1
ATOM 8934 N N . VAL B 1 542 ? -8.508 -16.531 -20.844 1 85.69 542 VAL B N 1
ATOM 8935 C CA . VAL B 1 542 ? -7.496 -16.359 -21.875 1 85.69 542 VAL B CA 1
ATOM 8936 C C . VAL B 1 542 ? -7.125 -17.734 -22.453 1 85.69 542 VAL B C 1
ATOM 8938 O O . VAL B 1 542 ? -7.062 -17.891 -23.688 1 85.69 542 VAL B O 1
ATOM 8941 N N . VAL B 1 543 ? -6.887 -18.656 -21.594 1 87 543 VAL B N 1
ATOM 8942 C CA . VAL B 1 543 ? -6.496 -20 -22.031 1 87 543 VAL B CA 1
ATOM 8943 C C . VAL B 1 543 ? -7.637 -20.641 -22.812 1 87 543 VAL B C 1
ATOM 8945 O O . VAL B 1 543 ? -7.406 -21.281 -23.859 1 87 543 VAL B O 1
ATOM 8948 N N . ASP B 1 544 ? -8.812 -20.469 -22.344 1 89 544 ASP B N 1
ATOM 8949 C CA . ASP B 1 544 ? -9.961 -21 -23.062 1 89 544 ASP B CA 1
ATOM 8950 C C . ASP B 1 544 ? -10.078 -20.391 -24.453 1 89 544 ASP B C 1
ATOM 8952 O O . ASP B 1 544 ? -10.484 -21.062 -25.406 1 89 544 ASP B O 1
ATOM 8956 N N . ARG B 1 545 ? -9.773 -19.25 -24.578 1 87.38 545 ARG B N 1
ATOM 8957 C CA . ARG B 1 545 ? -9.922 -18.547 -25.859 1 87.38 545 ARG B CA 1
ATOM 8958 C C . ARG B 1 545 ? -8.805 -18.922 -26.828 1 87.38 545 ARG B C 1
ATOM 8960 O O . ARG B 1 545 ? -8.883 -18.625 -28.016 1 87.38 545 ARG B O 1
ATOM 8967 N N . VAL B 1 546 ? -7.773 -19.5 -26.297 1 87.06 546 VAL B N 1
ATOM 8968 C CA . VAL B 1 546 ? -6.77 -20.078 -27.188 1 87.06 546 VAL B CA 1
ATOM 8969 C C . VAL B 1 546 ? -7.398 -21.188 -28.016 1 87.06 546 VAL B C 1
ATOM 8971 O O . VAL B 1 546 ? -7.082 -21.328 -29.203 1 87.06 546 VAL B O 1
ATOM 8974 N N . PHE B 1 547 ? -8.258 -21.906 -27.469 1 89.62 547 PHE B N 1
ATOM 8975 C CA . PHE B 1 547 ? -8.906 -23.031 -28.141 1 89.62 547 PHE B CA 1
ATOM 8976 C C . PHE B 1 547 ? -10.164 -22.578 -28.859 1 89.62 547 PHE B C 1
ATOM 8978 O O . PHE B 1 547 ? -10.469 -23.078 -29.953 1 89.62 547 PHE B O 1
ATOM 8985 N N . ASP B 1 548 ? -10.898 -21.734 -28.109 1 88.44 548 ASP B N 1
ATOM 8986 C CA . ASP B 1 548 ? -12.094 -21.125 -28.688 1 88.44 548 ASP B CA 1
ATOM 8987 C C . ASP B 1 548 ? -12.078 -19.609 -28.5 1 88.44 548 ASP B C 1
ATOM 8989 O O . ASP B 1 548 ? -12.352 -19.109 -27.406 1 88.44 548 ASP B O 1
ATOM 8993 N N . ARG B 1 549 ? -11.852 -18.922 -29.516 1 80.31 549 ARG B N 1
ATOM 8994 C CA . ARG B 1 549 ? -11.68 -17.469 -29.484 1 80.31 549 ARG B CA 1
ATOM 8995 C C . ARG B 1 549 ? -12.914 -16.781 -28.906 1 80.31 549 ARG B C 1
ATOM 8997 O O . ARG B 1 549 ? -12.828 -15.68 -28.375 1 80.31 549 ARG B O 1
ATOM 9004 N N . ASN B 1 550 ? -14.094 -17.375 -28.938 1 80.75 550 ASN B N 1
ATOM 9005 C CA . ASN B 1 550 ? -15.336 -16.781 -28.484 1 80.75 550 ASN B CA 1
ATOM 9006 C C . ASN B 1 550 ? -15.789 -17.375 -27.156 1 80.75 550 ASN B C 1
ATOM 9008 O O . ASN B 1 550 ? -16.953 -17.25 -26.781 1 80.75 550 ASN B O 1
ATOM 9012 N N . ALA B 1 551 ? -14.859 -18.016 -26.484 1 87.75 551 ALA B N 1
ATOM 9013 C CA . ALA B 1 551 ? -15.203 -18.609 -25.203 1 87.75 551 ALA B CA 1
ATOM 9014 C C . ALA B 1 551 ? -15.664 -17.547 -24.219 1 87.75 551 ALA B C 1
ATOM 9016 O O . ALA B 1 551 ? -15.102 -16.453 -24.156 1 87.75 551 ALA B O 1
ATOM 9017 N N . PRO B 1 552 ? -16.734 -17.75 -23.516 1 86.31 552 PRO B N 1
ATOM 9018 C CA . PRO B 1 552 ? -17.219 -16.797 -22.516 1 86.31 552 PRO B CA 1
ATOM 9019 C C . PRO B 1 552 ? -16.266 -16.625 -21.344 1 86.31 552 PRO B C 1
ATOM 9021 O O . PRO B 1 552 ? -15.383 -17.469 -21.141 1 86.31 552 PRO B O 1
ATOM 9024 N N . VAL B 1 553 ? -16.5 -15.555 -20.656 1 86.62 553 VAL B N 1
ATOM 9025 C CA . VAL B 1 553 ? -15.688 -15.258 -19.484 1 86.62 553 VAL B CA 1
ATOM 9026 C C . VAL B 1 553 ? -16 -16.266 -18.375 1 86.62 553 VAL B C 1
ATOM 9028 O O . VAL B 1 553 ? -17.156 -16.609 -18.141 1 86.62 553 VAL B O 1
ATOM 9031 N N . VAL B 1 554 ? -14.961 -16.812 -17.797 1 84.19 554 VAL B N 1
ATOM 9032 C CA . VAL B 1 554 ? -15.094 -17.797 -16.734 1 84.19 554 VAL B CA 1
ATOM 9033 C C . VAL B 1 554 ? -15.016 -17.094 -15.375 1 84.19 554 VAL B C 1
ATOM 9035 O O . VAL B 1 554 ? -14.18 -16.219 -15.164 1 84.19 554 VAL B O 1
ATOM 9038 N N . ASN B 1 555 ? -15.969 -17.422 -14.508 1 78.81 555 ASN B N 1
ATOM 9039 C CA . ASN B 1 555 ? -15.922 -16.953 -13.125 1 78.81 555 ASN B CA 1
ATOM 9040 C C . ASN B 1 555 ? -15.352 -18.016 -12.195 1 78.81 555 ASN B C 1
ATOM 9042 O O . ASN B 1 555 ? -15.992 -19.031 -11.945 1 78.81 555 ASN B O 1
ATOM 9046 N N . PHE B 1 556 ? -14.211 -17.781 -11.641 1 75.62 556 PHE B N 1
ATOM 9047 C CA . PHE B 1 556 ? -13.516 -18.766 -10.812 1 75.62 556 PHE B CA 1
ATOM 9048 C C . PHE B 1 556 ? -14.055 -18.734 -9.391 1 75.62 556 PHE B C 1
ATOM 9050 O O . PHE B 1 556 ? -13.914 -19.719 -8.648 1 75.62 556 PHE B O 1
ATOM 9057 N N . ARG B 1 557 ? -14.625 -17.734 -8.977 1 78.5 557 ARG B N 1
ATOM 9058 C CA . ARG B 1 557 ? -15.094 -17.625 -7.598 1 78.5 557 ARG B CA 1
ATOM 9059 C C . ARG B 1 557 ? -16.266 -18.562 -7.348 1 78.5 557 ARG B C 1
ATOM 9061 O O . ARG B 1 557 ? -16.344 -19.203 -6.289 1 78.5 557 ARG B O 1
ATOM 9068 N N . THR B 1 558 ? -17.094 -18.625 -8.297 1 75.88 558 THR B N 1
ATOM 9069 C CA . THR B 1 558 ? -18.25 -19.5 -8.172 1 75.88 558 THR B CA 1
ATOM 9070 C C . THR B 1 558 ? -18.016 -20.812 -8.906 1 75.88 558 THR B C 1
ATOM 9072 O O . THR B 1 558 ? -17.594 -20.828 -10.07 1 75.88 558 THR B O 1
ATOM 9075 N N . ASP B 1 559 ? -18.047 -21.922 -8.133 1 69.69 559 ASP B N 1
ATOM 9076 C CA . ASP B 1 559 ? -17.828 -23.203 -8.773 1 69.69 559 ASP B CA 1
ATOM 9077 C C . ASP B 1 559 ? -19.031 -23.594 -9.641 1 69.69 559 ASP B C 1
ATOM 9079 O O . ASP B 1 559 ? -19.969 -22.812 -9.789 1 69.69 559 ASP B O 1
ATOM 9083 N N . GLU B 1 560 ? -18.875 -24.656 -10.367 1 65.31 560 GLU B N 1
ATOM 9084 C CA . GLU B 1 560 ? -19.906 -25.141 -11.281 1 65.31 560 GLU B CA 1
ATOM 9085 C C . GLU B 1 560 ? -21.219 -25.375 -10.562 1 65.31 560 GLU B C 1
ATOM 9087 O O . GLU B 1 560 ? -22.297 -25.328 -11.18 1 65.31 560 GLU B O 1
ATOM 9092 N N . TYR B 1 561 ? -21.078 -25.547 -9.172 1 67.31 561 TYR B N 1
ATOM 9093 C CA . TYR B 1 561 ? -22.281 -25.812 -8.398 1 67.31 561 TYR B CA 1
ATOM 9094 C C . TYR B 1 561 ? -22.797 -24.547 -7.738 1 67.31 561 TYR B C 1
ATOM 9096 O O . TYR B 1 561 ? -23.75 -24.594 -6.957 1 67.31 561 TYR B O 1
ATOM 9104 N N . GLY B 1 562 ? -22.188 -23.453 -8.031 1 68.25 562 GLY B N 1
ATOM 9105 C CA . GLY B 1 562 ? -22.641 -22.188 -7.492 1 68.25 562 GLY B CA 1
ATOM 9106 C C . GLY B 1 562 ? -22.047 -21.859 -6.137 1 68.25 562 GLY B C 1
ATOM 9107 O O . GLY B 1 562 ? -22.469 -20.922 -5.473 1 68.25 562 GLY B O 1
ATOM 9108 N N . HIS B 1 563 ? -21.172 -22.719 -5.734 1 75.94 563 HIS B N 1
ATOM 9109 C CA . HIS B 1 563 ? -20.547 -22.484 -4.434 1 75.94 563 HIS B CA 1
ATOM 9110 C C . HIS B 1 563 ? -19.422 -21.469 -4.531 1 75.94 563 HIS B C 1
ATOM 9112 O O . HIS B 1 563 ? -18.641 -21.484 -5.488 1 75.94 563 HIS B O 1
ATOM 9118 N N . ASP B 1 564 ? -19.484 -20.578 -3.553 1 77.44 564 ASP B N 1
ATOM 9119 C CA . ASP B 1 564 ? -18.422 -19.562 -3.471 1 77.44 564 ASP B CA 1
ATOM 9120 C C . ASP B 1 564 ? -17.156 -20.156 -2.857 1 77.44 564 ASP B C 1
ATOM 9122 O O . ASP B 1 564 ? -17.156 -20.578 -1.702 1 77.44 564 ASP B O 1
ATOM 9126 N N . ARG B 1 565 ? -16.094 -20.156 -3.6 1 76.38 565 ARG B N 1
ATOM 9127 C CA . ARG B 1 565 ? -14.828 -20.719 -3.141 1 76.38 565 ARG B CA 1
ATOM 9128 C C . ARG B 1 565 ? -14.242 -19.891 -1.999 1 76.38 565 ARG B C 1
ATOM 9130 O O . ARG B 1 565 ? -13.422 -20.391 -1.223 1 76.38 565 ARG B O 1
ATOM 9137 N N . MET B 1 566 ? -14.68 -18.734 -1.92 1 81.44 566 MET B N 1
ATOM 9138 C CA . MET B 1 566 ? -14.211 -17.859 -0.853 1 81.44 566 MET B CA 1
ATOM 9139 C C . MET B 1 566 ? -15.273 -17.688 0.226 1 81.44 566 MET B C 1
ATOM 9141 O O . MET B 1 566 ? -15.305 -16.672 0.925 1 81.44 566 MET B O 1
ATOM 9145 N N . GLY B 1 567 ? -16.156 -18.594 0.261 1 83.25 567 GLY B N 1
ATOM 9146 C CA . GLY B 1 567 ? -17.188 -18.562 1.282 1 83.25 567 GLY B CA 1
ATOM 9147 C C . GLY B 1 567 ? -16.906 -19.484 2.447 1 83.25 567 GLY B C 1
ATOM 9148 O O . GLY B 1 567 ? -15.945 -20.266 2.416 1 83.25 567 GLY B O 1
ATOM 9149 N N . THR B 1 568 ? -17.656 -19.328 3.525 1 87.44 568 THR B N 1
ATOM 9150 C CA . THR B 1 568 ? -17.578 -20.219 4.676 1 87.44 568 THR B CA 1
ATOM 9151 C C . THR B 1 568 ? -17.906 -21.656 4.277 1 87.44 568 THR B C 1
ATOM 9153 O O . THR B 1 568 ? -18.938 -21.891 3.629 1 87.44 568 THR B O 1
ATOM 9156 N N . PRO B 1 569 ? -17.016 -22.547 4.582 1 84.62 569 PRO B N 1
ATOM 9157 C CA . PRO B 1 569 ? -17.328 -23.953 4.277 1 84.62 569 PRO B CA 1
ATOM 9158 C C . PRO B 1 569 ? -18.672 -24.391 4.867 1 84.62 569 PRO B C 1
ATOM 9160 O O . PRO B 1 569 ? -19.016 -24.016 5.988 1 84.62 569 PRO B O 1
ATOM 9163 N N . ASP B 1 570 ? -19.391 -25.172 4.156 1 84.62 570 ASP B N 1
ATOM 9164 C CA . ASP B 1 570 ? -20.75 -25.578 4.504 1 84.62 570 ASP B CA 1
ATOM 9165 C C . ASP B 1 570 ? -20.766 -26.328 5.84 1 84.62 570 ASP B C 1
ATOM 9167 O O . ASP B 1 570 ? -21.688 -26.141 6.637 1 84.62 570 ASP B O 1
ATOM 9171 N N . ASP B 1 571 ? -19.75 -27.109 6.039 1 85.62 571 ASP B N 1
ATOM 9172 C CA . ASP B 1 571 ? -19.703 -27.906 7.266 1 85.62 571 ASP B CA 1
ATOM 9173 C C . ASP B 1 571 ? -19.594 -27 8.492 1 85.62 571 ASP B C 1
ATOM 9175 O O . ASP B 1 571 ? -20.219 -27.266 9.523 1 85.62 571 ASP B O 1
ATOM 9179 N N . ILE B 1 572 ? -18.875 -25.984 8.391 1 88.75 572 ILE B N 1
ATOM 9180 C CA . ILE B 1 572 ? -18.672 -25.062 9.492 1 88.75 572 ILE B CA 1
ATOM 9181 C C . ILE B 1 572 ? -19.938 -24.219 9.711 1 88.75 572 ILE B C 1
ATOM 9183 O O . ILE B 1 572 ? -20.312 -23.938 10.852 1 88.75 572 ILE B O 1
ATOM 9187 N N . GLU B 1 573 ? -20.578 -23.875 8.68 1 89.5 573 GLU B N 1
ATOM 9188 C CA . GLU B 1 573 ? -21.812 -23.078 8.773 1 89.5 573 GLU B CA 1
ATOM 9189 C C . GLU B 1 573 ? -22.906 -23.859 9.5 1 89.5 573 GLU B C 1
ATOM 9191 O O . GLU B 1 573 ? -23.625 -23.281 10.32 1 89.5 573 GLU B O 1
ATOM 9196 N N . LYS B 1 574 ? -23 -25.109 9.188 1 90.25 574 LYS B N 1
ATOM 9197 C CA . LYS B 1 574 ? -24.016 -25.938 9.812 1 90.25 574 LYS B CA 1
ATOM 9198 C C . LYS B 1 574 ? -23.75 -26.109 11.305 1 90.25 574 LYS B C 1
ATOM 9200 O O . LYS B 1 574 ? -24.672 -26.047 12.125 1 90.25 574 LYS B O 1
ATOM 9205 N N . LYS B 1 575 ? -22.547 -26.25 11.586 1 90.06 575 LYS B N 1
ATOM 9206 C CA . LYS B 1 575 ? -22.156 -26.438 12.984 1 90.06 575 LYS B CA 1
ATOM 9207 C C . LYS B 1 575 ? -22.391 -25.156 13.789 1 90.06 575 LYS B C 1
ATOM 9209 O O . LYS B 1 575 ? -22.703 -25.219 14.977 1 90.06 575 LYS B O 1
ATOM 9214 N N . ALA B 1 576 ? -22.281 -24.062 13.164 1 91.94 576 ALA B N 1
ATOM 9215 C CA . ALA B 1 576 ? -22.281 -22.781 13.867 1 91.94 576 ALA B CA 1
ATOM 9216 C C . ALA B 1 576 ? -23.688 -22.219 13.977 1 91.94 576 ALA B C 1
ATOM 9218 O O . ALA B 1 576 ? -23.906 -21.156 14.578 1 91.94 576 ALA B O 1
ATOM 9219 N N . LYS B 1 577 ? -24.719 -22.844 13.516 1 91.62 577 LYS B N 1
ATOM 9220 C CA . LYS B 1 577 ? -26.094 -22.328 13.453 1 91.62 577 LYS B CA 1
ATOM 9221 C C . LYS B 1 577 ? -26.594 -21.938 14.836 1 91.62 577 LYS B C 1
ATOM 9223 O O . LYS B 1 577 ? -27.156 -20.859 15.023 1 91.62 577 LYS B O 1
ATOM 9228 N N . VAL B 1 578 ? -26.375 -22.766 15.812 1 90.12 578 VAL B N 1
ATOM 9229 C CA . VAL B 1 578 ? -26.859 -22.531 17.172 1 90.12 578 VAL B CA 1
ATOM 9230 C C . VAL B 1 578 ? -26.156 -21.297 17.766 1 90.12 578 VAL B C 1
ATOM 9232 O O . VAL B 1 578 ? -26.797 -20.453 18.375 1 90.12 578 VAL B O 1
ATOM 9235 N N . ALA B 1 579 ? -24.859 -21.312 17.625 1 91.69 579 ALA B N 1
ATOM 9236 C CA . ALA B 1 579 ? -24.094 -20.188 18.156 1 91.69 579 ALA B CA 1
ATOM 9237 C C . ALA B 1 579 ? -24.5 -18.875 17.484 1 91.69 579 ALA B C 1
ATOM 9239 O O . ALA B 1 579 ? -24.547 -17.828 18.141 1 91.69 579 ALA B O 1
ATOM 9240 N N . VAL B 1 580 ? -24.812 -18.969 16.219 1 91 580 VAL B N 1
ATOM 9241 C CA . VAL B 1 580 ? -25.219 -17.781 15.453 1 91 580 VAL B CA 1
ATOM 9242 C C . VAL B 1 580 ? -26.562 -17.266 15.977 1 91 580 VAL B C 1
ATOM 9244 O O . VAL B 1 580 ? -26.75 -16.062 16.172 1 91 580 VAL B O 1
ATOM 9247 N N . ASP B 1 581 ? -27.469 -18.125 16.219 1 89.31 581 ASP B N 1
ATOM 9248 C CA . ASP B 1 581 ? -28.781 -17.75 16.75 1 89.31 581 ASP B CA 1
ATOM 9249 C C . ASP B 1 581 ? -28.656 -17.125 18.141 1 89.31 581 ASP B C 1
ATOM 9251 O O . ASP B 1 581 ? -29.359 -16.172 18.453 1 89.31 581 ASP B O 1
ATOM 9255 N N . THR B 1 582 ? -27.844 -17.688 18.922 1 88.38 582 THR B N 1
ATOM 9256 C CA . THR B 1 582 ? -27.609 -17.156 20.266 1 88.38 582 THR B CA 1
ATOM 9257 C C . THR B 1 582 ? -27.047 -15.742 20.203 1 88.38 582 THR B C 1
ATOM 9259 O O . THR B 1 582 ? -27.438 -14.875 20.984 1 88.38 582 THR B O 1
ATOM 9262 N N . PHE B 1 583 ? -26.125 -15.594 19.344 1 89.06 583 PHE B N 1
ATOM 9263 C CA . PHE B 1 583 ? -25.516 -14.273 19.172 1 89.06 583 PHE B CA 1
ATOM 9264 C C . PHE B 1 583 ? -26.562 -13.266 18.688 1 89.06 583 PHE B C 1
ATOM 9266 O O . PHE B 1 583 ? -26.609 -12.141 19.188 1 89.06 583 PHE B O 1
ATOM 9273 N N . TYR B 1 584 ? -27.391 -13.688 17.781 1 85.81 584 TYR B N 1
ATOM 9274 C CA . TYR B 1 584 ? -28.438 -12.828 17.25 1 85.81 584 TYR B CA 1
ATOM 9275 C C . TYR B 1 584 ? -29.406 -12.383 18.344 1 85.81 584 TYR B C 1
ATOM 9277 O O . TYR B 1 584 ? -29.766 -11.211 18.422 1 85.81 584 TYR B O 1
ATOM 9285 N N . LYS B 1 585 ? -29.781 -13.227 19.109 1 84.56 585 LYS B N 1
ATOM 9286 C CA . LYS B 1 585 ? -30.734 -12.953 20.172 1 84.56 585 LYS B CA 1
ATOM 9287 C C . LYS B 1 585 ? -30.156 -12.016 21.234 1 84.56 585 LYS B C 1
ATOM 9289 O O . LYS B 1 585 ? -30.891 -11.273 21.875 1 84.56 585 LYS B O 1
ATOM 9294 N N . SER B 1 586 ? -28.875 -12.086 21.344 1 84 586 SER B N 1
ATOM 9295 C CA . SER B 1 586 ? -28.234 -11.266 22.359 1 84 586 SER B CA 1
ATOM 9296 C C . SER B 1 586 ? -28.234 -9.789 21.969 1 84 586 SER B C 1
ATOM 9298 O O . SER B 1 586 ? -28.188 -8.914 22.828 1 84 586 SER B O 1
ATOM 9300 N N . PHE B 1 587 ? -28.266 -9.406 20.703 1 78.56 587 PHE B N 1
ATOM 9301 C CA . PHE B 1 587 ? -28.188 -8.016 20.281 1 78.56 587 PHE B CA 1
ATOM 9302 C C . PHE B 1 587 ? -29.453 -7.602 19.531 1 78.56 587 PHE B C 1
ATOM 9304 O O . PHE B 1 587 ? -29.625 -6.434 19.188 1 78.56 587 PHE B O 1
ATOM 9311 N N . GLN B 1 588 ? -30.469 -8.344 19.516 1 67.94 588 GLN B N 1
ATOM 9312 C CA . GLN B 1 588 ? -31.688 -8.078 18.734 1 67.94 588 GLN B CA 1
ATOM 9313 C C . GLN B 1 588 ? -31.344 -7.582 17.344 1 67.94 588 GLN B C 1
ATOM 9315 O O . GLN B 1 588 ? -31.859 -6.547 16.906 1 67.94 588 GLN B O 1
ATOM 9320 N N . LEU B 1 589 ? -30.516 -8.203 16.734 1 66.06 589 LEU B N 1
ATOM 9321 C CA . LEU B 1 589 ? -30.031 -7.828 15.406 1 66.06 589 LEU B CA 1
ATOM 9322 C C . LEU B 1 589 ? -30.969 -8.328 14.312 1 66.06 589 LEU B C 1
ATOM 9324 O O . LEU B 1 589 ? -31.859 -9.141 14.578 1 66.06 589 LEU B O 1
ATOM 9328 N N . LYS B 1 590 ? -31.188 -7.586 13.117 1 58.22 590 LYS B N 1
ATOM 9329 C CA . LYS B 1 590 ? -32.062 -7.98 12.008 1 58.22 590 LYS B CA 1
ATOM 9330 C C . LYS B 1 590 ? -31.469 -9.164 11.242 1 58.22 590 LYS B C 1
ATOM 9332 O O . LYS B 1 590 ? -30.281 -9.148 10.875 1 58.22 590 LYS B O 1
ATOM 9337 N N . LYS B 1 591 ? -32.156 -10.344 11.188 1 58.59 591 LYS B N 1
ATOM 9338 C CA . LYS B 1 591 ? -31.766 -11.508 10.391 1 58.59 591 LYS B CA 1
ATOM 9339 C C . LYS B 1 591 ? -32.156 -11.328 8.93 1 58.59 591 LYS B C 1
ATOM 9341 O O . LYS B 1 591 ? -33.281 -10.875 8.633 1 58.59 591 LYS B O 1
ATOM 9346 N N . VAL B 1 592 ? -31.25 -11.156 7.93 1 55.16 592 VAL B N 1
ATOM 9347 C CA . VAL B 1 592 ? -31.578 -11.094 6.512 1 55.16 592 VAL B CA 1
ATOM 9348 C C . VAL B 1 592 ? -31.844 -12.5 5.977 1 55.16 592 VAL B C 1
ATOM 9350 O O . VAL B 1 592 ? -31.047 -13.414 6.227 1 55.16 592 VAL B O 1
ATOM 9353 N N . ASP B 1 593 ? -33.062 -12.875 5.52 1 47.84 593 ASP B N 1
ATOM 9354 C CA . ASP B 1 593 ? -33.406 -14.133 4.863 1 47.84 593 ASP B CA 1
ATOM 9355 C C . ASP B 1 593 ? -32.625 -14.305 3.566 1 47.84 593 ASP B C 1
ATOM 9357 O O . ASP B 1 593 ? -32.438 -13.344 2.805 1 47.84 593 ASP B O 1
ATOM 9361 N N . LYS B 1 594 ? -31.859 -15.391 3.457 1 45.44 594 LYS B N 1
ATOM 9362 C CA . LYS B 1 594 ? -31 -15.852 2.365 1 45.44 594 LYS B CA 1
ATOM 9363 C C . LYS B 1 594 ? -31.672 -15.617 1.012 1 45.44 594 LYS B C 1
ATOM 9365 O O . LYS B 1 594 ? -31 -15.609 -0.023 1 45.44 594 LYS B O 1
ATOM 9370 N N . ASP B 1 595 ? -32.938 -15.711 0.797 1 37.62 595 ASP B N 1
ATOM 9371 C CA . ASP B 1 595 ? -33.594 -15.758 -0.498 1 37.62 595 ASP B CA 1
ATOM 9372 C C . ASP B 1 595 ? -33.594 -14.391 -1.175 1 37.62 595 ASP B C 1
ATOM 9374 O O . ASP B 1 595 ? -34.062 -14.25 -2.309 1 37.62 595 ASP B O 1
ATOM 9378 N N . SER B 1 596 ? -33.531 -13.328 -0.566 1 34.12 596 SER B N 1
ATOM 9379 C CA . SER B 1 596 ? -33.719 -12.086 -1.301 1 34.12 596 SER B CA 1
ATOM 9380 C C . SER B 1 596 ? -32.406 -11.602 -1.916 1 34.12 596 SER B C 1
ATOM 9382 O O . SER B 1 596 ? -32.312 -10.492 -2.441 1 34.12 596 SER B O 1
ATOM 9384 N N . VAL B 1 597 ? -31.391 -12 -1.554 1 28.75 597 VAL B N 1
ATOM 9385 C CA . VAL B 1 597 ? -30.297 -11.594 -2.43 1 28.75 597 VAL B CA 1
ATOM 9386 C C . VAL B 1 597 ? -30.188 -12.578 -3.592 1 28.75 597 VAL B C 1
ATOM 9388 O O . VAL B 1 597 ? -30.266 -13.797 -3.396 1 28.75 597 VAL B O 1
#

Secondary structure (DSSP, 8-state):
--EEEEEEEEE--GGGGSB-STTSTT-BHHHHHHHHHHHHHHHHHHH-TT-EEEEEEES-SS-BSTTS----TT---------TT-SEEEEETTTTB-SSB---HHHHHHHHT-----TTS-S--S---HHHHHHHHHHHHHHHHTTS-EEEEEEEEE---S-----HHHHHHHHHHHHHTT-EEEEEEET-S--EE--HHHHHHHHHHHHHHHHS------------------------HHHHHHHHHHHHHHHHHHHHHHHHHHHT-EEEEESSHHHHHHHHHH-----PPPEEEEEEEETTEEEEEEEEEESB----PPP----EE-B-TTSPBPB-TTS-B-EEPP-EEEE-B-TTS-B--GGG---EEEETTEEEE--HHHHHHHS----SEEEEEEEEEGGGS-TT---S--EEEE-TT-HHHHHHHHHHHHHHHHHTEEEEEEEE-STTPPPEEEEEEE-TTSSS--SEEEEEPPPGGGB--------TTTTT----HHHHHHHHHHHHHTBPPTTTT-TTTPPPHHHHHHHHHHHHHHH-TTPPPP-SSB-TTS-BTTSPPHHHHHHTHHHHHHHHHHHT--B--GGG-/--EEEEEEEEE--GGGGSB-STTSTT-BHHHHHHHHHHHHHHHHHHH-TT-EEEEEEES-SS-BSTTS----TT---------TT-SEEEEETTTTB-SSB---HHHHHHHHT-----TTS-S--S---HHHHHHHHHHHHHHHHTTS-EEEEEEEEE---S-----HHHHHHHHHHHHHTT-EEEEEEET-S--EE--HHHHHHHHHHHHHHHSS------------------------HHHHHHHHHHHHHHHHHHHHHHHHHHHT-EEEEESSHHHHHHHHHS-----PPPEEEEEEEETTEEEEEEEEEESB----PPP-B--EE-B-TTSPBPB-TTS-B-EEPP--EEEEB-TTS-B--GGG---EEEETTEEEE--HHHHHHHS----SEEEEEEEEEGGGS-TT---S--EEEE-TT-HHHHHHHHHHHHHHHHHTEEEEEEEE-STTPPPEEEEEEE-TTSSS--SEEEEEPPPGGGB--------TTTTT----HHHHHHHHHHHHHTBPPTTTT-TTTPPPHHHHHHHHHHHHHHH-TTPPPP-SSB-TTS-BTTSPPHHHHHHTHHHHHHHHHHHT--B--GGG-